Protein 2Y7J (pdb70)

CATH classification: 3.30.200.20 (+1 more: 1.10.510.10)

Solvent-accessible surface area: 49707 Å² total; per-residue (Å²): 172,62,71,6,74,10,0,0,50,76,0,24,82,84,3,32,9,79,74,67,88,23,191,39,145,34,22,35,42,31,64,0,26,32,105,93,82,46,118,54,42,7,0,44,10,18,42,11,7,13,88,78,53,43,104,123,79,32,83,112,50,43,79,35,18,103,126,17,4,115,8,3,114,78,1,39,64,29,84,24,1,7,25,18,77,32,31,20,49,8,49,1,3,10,3,0,0,20,31,24,16,132,85,28,60,0,84,86,16,10,91,138,110,107,37,4,59,31,72,49,0,65,49,2,0,68,11,0,0,67,0,0,20,60,0,17,82,60,31,0,0,0,26,16,2,35,0,53,5,0,38,0,33,93,114,38,78,3,51,0,7,80,1,51,76,9,20,96,11,83,92,75,103,104,32,84,106,17,4,2,37,28,15,29,5,0,0,4,8,7,62,2,14,42,45,118,137,51,107,7,2,3,53,47,5,2,4,0,5,0,0,0,0,0,8,11,0,1,16,32,59,55,12,1,166,67,89,69,34,3,42,15,3,46,49,0,22,74,13,108,51,134,63,47,94,116,54,7,77,106,48,41,88,51,0,56,56,0,0,41,123,0,8,61,39,70,39,170,62,6,26,66,4,103,89,0,38,150,16,87,2,13,95,147,104,40,77,18,79,15,3,0,54,96,0,18,77,85,2,28,0,50,22,44,87,26,160,44,109,57,22,25,41,6,67,0,29,26,100,94,77,46,109,54,32,7,0,44,20,21,39,38,56,68,99,110,125,43,42,94,119,75,22,78,37,27,81,136,18,15,106,5,2,133,76,1,42,65,30,84,25,1,6,26,18,72,32,40,27,68,7,93,15,9,13,4,7,0,22,31,21,16,133,93,30,61,0,84,85,28,10,93,136,110,108,37,4,60,30,171,50,0,64,54,3,0,30,12,0,0,64,0,0,20,62,0,10,76,65,42,0,0,0,25,9,2,23,0,52,5,0,37,0,34,81,118,42,80,3,53,0,6,73,1,50,57,11,26,84,10,59,106,75,112,97,28,90,101,27,4,2,28,22,12,28,5,0,3,11,6,1,83,4,32,18,43,151,120,40,102,8,2,3,53,43,4,1,4,0,6,0,0,0,0,0,8,10,0,1,12,33,51,45,12,1,167,36,106,50,36,7,47,18,4,45,52,0,32,136,16,50,54,137,62,34,69,105,69,4,106,124,31,40,88,49,0,52,58,0,0,34,126,0,8,62,58,68,40,168,63,6,27,57,0,82,89,0,43,152,13,77,3,12,138,236,206,79,73,8,81,13,0,0,25,57,0,18,70,86,4,36,8,73,71,52,90,26,167,42,140,36,20,25,40,9,65,0,28,43,108,95,82,46,120,55,39,7,0,42,11,22,43,12,8,12,92,81,54,50,117,71,87,34,83,113,54,45,79,31,21,108,124,18,4,107,2,2,119,81,2,41,63,30,83,27,1,7,26,19,75,46,30,19,46,10,63,1,2,10,5,0,0,22,31,23,16,133,94,28,59,0,86,86,27,12,93,135,111,107,37,5,59,31,168,48,0,39,49,2,0,78,11,0,0,68,0,0,16,62,0,16,84,66,48,0,0,0,24,18,1,35,0,51,8,0,37,0,33,83,115,37,77,3,59,0,8,67,1,45,78,7,20,82,9,125,100,79,110,98,31,87,100,18,3,9,39,41,15,32,5,0,2,4,8,0,28,0,2,10,44,106,118,41,105,7,2,3,53,44,5,2,3,0,5,0,0,0,0,0,8,12,0,1,16,32,59,57,16,1,170,67,89,77,68,6,45,14,5,52,45,0,17,74,14,119,51,73,63,63,95,118,54,6,71,149,47,41,89,51,0,51,55,0,0,43,120,0,8,60,55,68,41,123,60,8,22,65,3,104,92,0,36,138,14,67,1,14,133,104,102,60,72,12,69,9,0,0,55,73,0,19,78,83,2,31,0,48,18,43,86,26,186,43,161,67,22,26,41,8,62,0,27,29,102,94,80,46,116,50,36,8,0,41,25,34,43,101,168,61,63,120,71,31,60,79,115,95,55,79,34,25,84,136,18,6,117,9,2,135,95,2,41,66,30,85,25,1,5,24,18,67,31,30,23,30,2,69,21,10,19,5,1,0,24,29,21,14,132,90,29,61,0,83,85,48,8,95,150,47,107,35,4,58,32,168,47,0,56,56,2,0,84,10,0,0,67,0,0,20,64,0,13,81,68,37,0,0,0,24,18,2,35,0,51,8,0,37,0,36,81,115,35,76,2,55,0,6,65,1,48,82,11,27,102,11,99,101,75,99,98,30,81,103,32,8,9,38,33,11,29,5,0,0,3,6,0,48,2,31,6,31,135,124,38,102,7,2,2,53,44,5,2,4,0,6,0,0,0,0,0,8,9,0,1,11,34,50,41,15,0,177,76,93,74,41,6,23,24,13,42,62,0,34,70,17,64,55,135,72,34,82,109,73,17,70,134,55,45,92,51,0,24,57,0,0,44,123,0,7,62,45,70,35,168,60,7,22,56,1,84,98,0,41,152,13,95,6,3,88,110

Organism: Homo sapiens (NCBI:txid9606)

Secondary structure (DSSP, 8-state):
-B-HHHHHHHHHHHEEEEEEEEE-SSEEEEEEEETTT--EEEEEEEETTSS---HHHHHHHHHHHHHHHHHHHHHTT-TTB--EEEEEEBSSEEEEEE---TT-BHHHHHHHHSS--HHHHHHHHHHHHHHHHHHHHTTEE-S--SGGGEEE-TT--EEE---TT-EE--TT--B----S-GGG--HHHHHHTT-TTS--B-TTHHHHHHHHHHHHHHHSS-SS--SSHHHHHHHHHHT-----HHHHSSS-HHHHHHHHHHS-SSTTTSPPHHHHHHSGGG--/-B-HHHHHHHHHHHEEEEEEEEE-SSEEEEEEEETTT--EEEEEEEETT--HHHHHHHHHHHHHHHHHHHHHTT-TTB--EEEEEEBSSEEEEEE---TTEEHHHHHHHHSS--HHHHHHHHHHHHHHHHHHHHTTEE----SGGGEEE-TT--EEE---TT-EE--TT--B----S-GGG--HHHHHHHH-TTS--B-THHHHHHHHHHHHHHHHSS-SS--SSHHHHHHHHHHT-----HHHHTT--HHHHHHHHHHS-SSTTTS--HHHHHTSGGG--/-B-HHHHHHHHHHHEEEEEEEEE-SSEEEEEEEETTT--EEEEEEEETTSS---HHHHHHHHHHHHHHHHHHHHHTT-TTB--EEEEEEBSSEEEEEE---TTEEHHHHHHHHSS--HHHHHHHHHHHHHHHHHHHHTTEE-S--SGGGEEE-TT--EEE---TT-EE--TT--B----S-GGG--HHHHHHHH-TTS--B-THHHHHHHHHHHHHHHHSS-SS--SSHHHHHHHHHTT-----HHHHTTS-HHHHHHHHHHS-SSTTTS--HHHHHTSGGG--/-B-HHHHHHHHHHHEEEEEEEEE-SSEEEEEEEETTT--EEEEEEEE----HHHHHHHHHHHHHHHHHHHHHTT-TTB--EEEEEEBSSEEEEEEE--TTEEHHHHHHHHSS--HHHHHHHHHHHHHHHHHHHHTTEE----SGGGEEE-TT--EEE---TT-EE--TT--B----S-GGG--HHHHHHHH-TTS--B-TTHHHHHHHHHHHHHHHSS-SS--SSHHHHHHHHHHT-----HHHHTT--HHHHHHHHHHS-SSTTTS--HHHHHTSTTT--

GO terms:
  GO:0004674 protein serine/threonine kinase activity (F, TAS)
  GO:0004689 phosphorylase kinase activity (F, TAS)
  GO:0045819 positive regulation of glycogen catabolic process (P, TAS)
  GO:0005964 phosphorylase kinase complex (C, TAS)
  GO:0050321 tau-protein kinase activity (F, TAS)
  GO:0005977 glycogen metabolic process (P, TAS)
  GO:0006091 generation of precursor metabolites and energy (P, TAS)
  GO:0006468 protein phosphorylation (P, TAS)
  GO:0004689 phosphorylase kinase activity (F, EXP)
  GO:0005829 cytosol (C, TAS)
  GO:0005980 glycogen catabolic process (P, TAS)
  GO:0005515 protein binding (F, IPI)
  GO:0005829 cytosol (C, IDA)

Sequence (1130 aa):
ELPDWAAAKEFYQKYDPKDVIGRRGVSSVVRRCVHRATGHEFAVKIMEVTAERLSPEQLEEVREATRRETHILRQVAGHPHIITLIDSYESSSFMFLVFDLMRKGELFDYLTEKVALSEKETRSIMRSLLEAVSFLHANNIVHRDLKPENILLDDNMQIRLSDFGFSCHHLEPGEKLRELCGTPGYLAPEILKCSMDETHPGYGKEVDLWACGVILFTLLAGSPPFWHRRQILMLRMIMEGQYQFSSPEWDDRSSTVKDLISRLLQVDPEARLTAEQALQHPFFERELPDWAAAKEFYQKYDPKDVIGRGVSSVVRRCVHRATGHEFAVKIMEVTASPEQLEEVREATRRETHILRQVAGHPHIITLIDSYESSSFMFLVFDLMRKGELFDYLTEKVALSEKETRSIMRSLLEAVSFLHANNIVHRDLKPENILLDDNMQIRLSDDFGFSCHHLEPGEKLRELCGTPGYLAPEILKCSMDETHPGYGKEVDLWACGVILFTLLAGSPPFWHRRQILMLRMIMEGQYQFSSPEWDDRSSTVKDLISRLLQVDPEARLTAEQALQHPFFERELPDWAAAKEFYQKYDPKDVIGRGVSSVVRRCVHRATGHEFAVKIMEVTAERLSPEQLEEVREATRRETHILRQVAGHPHIITLIDSYESSSFMFLVFDLMRKGELFDYLTEKVALSEKETRSIMRSLLEAVSFLHANNIVHRDLKPENILLDDNMQIRLSDFGFSCHLEPGEKLRELCGTPGYLAPEILKCSMDETHPGYGKEVDLWACGVILFTLLAGSPPFWHRRQILMLRMIMEGQYQFSSPEWDDRSSTVKDLISRLLQVDPEARLTAEQALQHPFFERELPDWAAAKEFYQKYDPKDVIGRGVSSVVRRCVHRATGHEFAVKIMEVRLSPEQLEEVREATRRETHILRQVAGHPHIITLIDSYESSSFMFLVFDLMRKGELFDYLTEKVALSEKETRSIMRSLLEAVSFLHANNIVHRDLKPENILLDDNMQIRLSDFGFSCHLEPGEKLRELCGTPGYLAPEILKCSMDETHPGYGKEVDLWACGVILFTLLAGSPPFWHRRQILMLRMIMEGQYQFSSPEWDDRSSTVKDLISRLLQVDPEARLTAEQALQHPFFER

InterPro domains:
  IPR000719 Protein kinase domain [PF00069] (24-291)
  IPR000719 Protein kinase domain [PS50011] (24-291)
  IPR000719 Protein kinase domain [SM00220] (24-291)
  IPR002291 Phosphorylase kinase, gamma catalytic subunit [PR01049] (120-141)
  IPR002291 Phosphorylase kinase, gamma catalytic subunit [PR01049] (283-294)
  IPR002291 Phosphorylase kinase, gamma catalytic subunit [PR01049] (300-315)
  IPR002291 Phosphorylase kinase, gamma catalytic subunit [PR01049] (316-334)
  IPR002291 Phosphorylase kinase, gamma catalytic subunit [PR01049] (335-349)
  IPR002291 Phosphorylase kinase, gamma catalytic subunit [PR01049] (350-365)
  IPR002291 Phosphorylase kinase, gamma catalytic subunit [PR01049] (366-379)
  IPR008271 Serine/threonine-protein kinase, active site [PS00108] (149-161)
  IPR011009 Protein kinase-like domain superfamily [SSF56112] (17-317)
  IPR017441 Protein kinase, ATP binding site [PS00107] (30-53)

Structure (mmCIF, N/CA/C/O backbone):
data_2Y7J
#
_entry.id   2Y7J
#
_cell.length_a   87.790
_cell.length_b   91.420
_cell.length_c   164.480
_cell.angle_alpha   90.00
_cell.angle_beta   90.00
_cell.angle_gamma   90.00
#
_symmetry.space_group_name_H-M   'P 21 21 21'
#
loop_
_entity.id
_entity.type
_entity.pdbx_description
1 polymer 'PHOSPHORYLASE B KINASE GAMMA CATALYTIC CHAIN, TESTIS/LIVER ISOFORM'
2 non-polymer 'N-[2-(diethylamino)ethyl]-5-[(Z)-(5-fluoro-2-oxo-1,2-dihydro-3H-indol-3-ylidene)methyl]-2,4-dimethyl-1H-pyrrole-3-carbo xamide'
3 water water
#
loop_
_atom_site.group_PDB
_atom_site.id
_atom_site.type_symbol
_atom_site.label_atom_id
_atom_site.label_alt_id
_atom_site.label_comp_id
_atom_site.label_asym_id
_atom_site.label_entity_id
_atom_site.label_seq_id
_atom_site.pdbx_PDB_ins_code
_atom_site.Cartn_x
_atom_site.Cartn_y
_atom_site.Cartn_z
_atom_site.occupancy
_atom_site.B_iso_or_equiv
_atom_site.auth_seq_id
_atom_site.auth_comp_id
_atom_site.auth_asym_id
_atom_site.auth_atom_id
_atom_site.pdbx_PDB_model_num
ATOM 1 N N . GLU A 1 82 ? -38.385 2.463 56.174 1.00 47.67 10 GLU A N 1
ATOM 2 C CA . GLU A 1 82 ? -37.036 2.480 55.573 1.00 45.82 10 GLU A CA 1
ATOM 3 C C . GLU A 1 82 ? -36.307 3.829 55.827 1.00 48.71 10 GLU A C 1
ATOM 4 O O . GLU A 1 82 ? -36.954 4.836 56.121 1.00 50.20 10 GLU A O 1
ATOM 10 N N . LEU A 1 83 ? -34.970 3.841 55.670 1.00 42.35 11 LEU A N 1
ATOM 11 C CA . LEU A 1 83 ? -34.136 4.981 56.030 1.00 40.43 11 LEU A CA 1
ATOM 12 C C . LEU A 1 83 ? -34.216 6.203 55.088 1.00 45.02 11 LEU A C 1
ATOM 13 O O . LEU A 1 83 ? -34.257 6.030 53.864 1.00 45.53 11 LEU A O 1
ATOM 18 N N . PRO A 1 84 ? -34.078 7.450 55.638 1.00 39.45 12 PRO A N 1
ATOM 19 C CA . PRO A 1 84 ? -33.911 8.621 54.763 1.00 37.57 12 PRO A CA 1
ATOM 20 C C . PRO A 1 84 ? -32.561 8.489 54.066 1.00 41.81 12 PRO A C 1
ATOM 21 O O . PRO A 1 84 ? -31.678 7.853 54.632 1.00 41.98 12 PRO A O 1
ATOM 25 N N . ASP A 1 85 ? -32.383 9.067 52.854 1.00 38.27 13 ASP A N 1
ATOM 26 C CA . ASP A 1 85 ? -31.134 8.974 52.086 1.00 35.19 13 ASP A CA 1
ATOM 27 C C . ASP A 1 85 ? -29.924 9.372 52.891 1.00 35.94 13 ASP A C 1
ATOM 28 O O . ASP A 1 85 ? -28.902 8.717 52.768 1.00 34.77 13 ASP A O 1
ATOM 33 N N . TRP A 1 86 ? -30.010 10.446 53.680 1.00 33.94 14 TRP A N 1
ATOM 34 C CA . TRP A 1 86 ? -28.859 10.910 54.458 1.00 34.18 14 TRP A CA 1
ATOM 35 C C . TRP A 1 86 ? -28.398 9.848 55.466 1.00 37.53 14 TRP A C 1
ATOM 36 O O . TRP A 1 86 ? -27.200 9.750 55.690 1.00 35.81 14 TRP A O 1
ATOM 47 N N . ALA A 1 87 ? -29.339 9.052 56.050 1.00 36.57 15 ALA A N 1
ATOM 48 C CA . ALA A 1 87 ? -29.047 8.021 57.061 1.00 36.13 15 ALA A CA 1
ATOM 49 C C . ALA A 1 87 ? -28.344 6.821 56.438 1.00 42.50 15 ALA A C 1
ATOM 50 O O . ALA A 1 87 ? -27.347 6.381 57.000 1.00 44.55 15 ALA A O 1
ATOM 52 N N . ALA A 1 88 ? -28.828 6.304 55.282 1.00 36.64 16 ALA A N 1
ATOM 53 C CA . ALA A 1 88 ? -28.192 5.183 54.576 1.00 35.05 16 ALA A CA 1
ATOM 54 C C . ALA A 1 88 ? -26.748 5.542 54.151 1.00 38.90 16 ALA A C 1
ATOM 55 O O . ALA A 1 88 ? -25.818 4.754 54.364 1.00 39.21 16 ALA A O 1
ATOM 57 N N . ALA A 1 89 ? -26.562 6.750 53.606 1.00 35.03 17 ALA A N 1
ATOM 58 C CA . ALA A 1 89 ? -25.260 7.279 53.196 1.00 34.77 17 ALA A CA 1
ATOM 59 C C . ALA A 1 89 ? -24.344 7.453 54.417 1.00 40.87 17 ALA A C 1
ATOM 60 O O . ALA A 1 89 ? -23.202 6.961 54.373 1.00 41.26 17 ALA A O 1
ATOM 62 N N . LYS A 1 90 ? -24.856 8.102 55.523 1.00 35.52 18 LYS A N 1
ATOM 63 C CA . LYS A 1 90 ? -24.090 8.311 56.753 1.00 34.88 18 LYS A CA 1
ATOM 64 C C . LYS A 1 90 ? -23.595 6.979 57.335 1.00 35.47 18 LYS A C 1
ATOM 65 O O . LYS A 1 90 ? -22.399 6.849 57.595 1.00 35.28 18 LYS A O 1
ATOM 71 N N . GLU A 1 91 ? -24.516 6.002 57.520 1.00 31.22 19 GLU A N 1
ATOM 72 C CA . GLU A 1 91 ? -24.259 4.690 58.105 1.00 30.20 19 GLU A CA 1
ATOM 73 C C . GLU A 1 91 ? -23.272 3.910 57.280 1.00 35.31 19 GLU A C 1
ATOM 74 O O . GLU A 1 91 ? -22.367 3.307 57.846 1.00 35.12 19 GLU A O 1
ATOM 80 N N . PHE A 1 92 ? -23.410 3.933 55.945 1.00 32.04 20 PHE A N 1
ATOM 81 C CA . PHE A 1 92 ? -22.445 3.232 55.101 1.00 30.68 20 PHE A CA 1
ATOM 82 C C . PHE A 1 92 ? -21.034 3.870 55.164 1.00 33.38 20 PHE A C 1
ATOM 83 O O . PHE A 1 92 ? -20.081 3.165 55.454 1.00 31.53 20 PHE A O 1
ATOM 91 N N . TYR A 1 93 ? -20.910 5.181 54.893 1.00 32.68 21 TYR A N 1
ATOM 92 C CA . TYR A 1 93 ? -19.622 5.876 54.841 1.00 33.67 21 TYR A CA 1
ATOM 93 C C . TYR A 1 93 ? -18.947 5.998 56.205 1.00 36.17 21 TYR A C 1
ATOM 94 O O . TYR A 1 93 ? -17.730 6.119 56.256 1.00 36.37 21 TYR A O 1
ATOM 103 N N . GLN A 1 94 ? -19.699 5.884 57.296 1.00 31.86 22 GLN A N 1
ATOM 104 C CA . GLN A 1 94 ? -19.124 5.929 58.623 1.00 30.41 22 GLN A CA 1
ATOM 105 C C . GLN A 1 94 ? -18.421 4.603 58.929 1.00 34.35 22 GLN A C 1
ATOM 106 O O . GLN A 1 94 ? -17.364 4.610 59.562 1.00 35.23 22 GLN A O 1
ATOM 112 N N . LYS A 1 95 ? -19.024 3.466 58.505 1.00 29.20 23 LYS A N 1
ATOM 113 C CA . LYS A 1 95 ? -18.507 2.131 58.790 1.00 28.98 23 LYS A CA 1
ATOM 114 C C . LYS A 1 95 ? -17.490 1.664 57.751 1.00 31.03 23 LYS A C 1
ATOM 115 O O . LYS A 1 95 ? -16.521 0.964 58.127 1.00 30.79 23 LYS A O 1
ATOM 121 N N . TYR A 1 96 ? -17.717 2.043 56.481 1.00 24.13 24 TYR A N 1
ATOM 122 C CA . TYR A 1 96 ? -16.912 1.590 55.362 1.00 24.89 24 TYR A CA 1
ATOM 123 C C . TYR A 1 96 ? -16.241 2.684 54.561 1.00 32.57 24 TYR A C 1
ATOM 124 O O . TYR A 1 96 ? -16.799 3.764 54.338 1.00 32.23 24 TYR A O 1
ATOM 133 N N . ASP A 1 97 ? -15.031 2.356 54.096 1.00 31.06 25 ASP A N 1
ATOM 134 C CA . ASP A 1 97 ? -14.219 3.216 53.254 1.00 31.58 25 ASP A CA 1
ATOM 135 C C . ASP A 1 97 ? -14.205 2.633 51.817 1.00 36.15 25 ASP A C 1
ATOM 136 O O . ASP A 1 97 ? -13.574 1.598 51.584 1.00 35.00 25 ASP A O 1
ATOM 141 N N . PRO A 1 98 ? -14.985 3.195 50.869 1.00 34.82 26 PRO A N 1
ATOM 142 C CA . PRO A 1 98 ? -14.960 2.645 49.489 1.00 34.48 26 PRO A CA 1
ATOM 143 C C . PRO A 1 98 ? -13.602 2.934 48.772 1.00 38.55 26 PRO A C 1
ATOM 144 O O . PRO A 1 98 ? -13.000 4.004 48.931 1.00 38.50 26 PRO A O 1
ATOM 148 N N . LYS A 1 99 ? -13.111 1.944 48.027 1.00 33.97 27 LYS A N 1
ATOM 149 C CA . LYS A 1 99 ? -11.823 1.979 47.331 1.00 34.60 27 LYS A CA 1
ATOM 150 C C . LYS A 1 99 ? -12.007 1.870 45.830 1.00 39.12 27 LYS A C 1
ATOM 151 O O . LYS A 1 99 ? -12.931 2.477 45.277 1.00 40.59 27 LYS A O 1
ATOM 157 N N . ASP A 1 100 ? -11.132 1.120 45.163 1.00 34.30 28 ASP A N 1
ATOM 158 C CA . ASP A 1 100 ? -11.142 0.964 43.716 1.00 34.14 28 ASP A CA 1
ATOM 159 C C . ASP A 1 100 ? -12.375 0.250 43.194 1.00 36.04 28 ASP A C 1
ATOM 160 O O . ASP A 1 100 ? -12.880 -0.703 43.811 1.00 35.38 28 ASP A O 1
ATOM 165 N N . VAL A 1 101 ? -12.823 0.705 42.011 1.00 32.76 29 VAL A N 1
ATOM 166 C CA . VAL A 1 101 ? -13.926 0.154 41.217 1.00 30.92 29 VAL A CA 1
ATOM 167 C C . VAL A 1 101 ? -13.463 -1.194 40.640 1.00 37.58 29 VAL A C 1
ATOM 168 O O . VAL A 1 101 ? -12.449 -1.230 39.939 1.00 41.68 29 VAL A O 1
ATOM 172 N N . ILE A 1 102 ? -14.181 -2.290 40.942 1.00 32.52 30 ILE A N 1
ATOM 173 C CA . ILE A 1 102 ? -13.849 -3.635 40.450 1.00 32.62 30 ILE A CA 1
ATOM 174 C C . ILE A 1 102 ? -14.915 -4.127 39.451 1.00 37.98 30 ILE A C 1
ATOM 175 O O . ILE A 1 102 ? -14.723 -5.162 38.827 1.00 38.56 30 ILE A O 1
ATOM 180 N N . GLY A 1 103 ? -16.001 -3.359 39.289 1.00 35.23 31 GLY A N 1
ATOM 181 C CA . GLY A 1 103 ? -17.097 -3.636 38.364 1.00 34.65 31 GLY A CA 1
ATOM 182 C C . GLY A 1 103 ? -18.067 -2.479 38.192 1.00 44.05 31 GLY A C 1
ATOM 183 O O . GLY A 1 103 ? -18.258 -1.687 39.108 1.00 42.27 31 GLY A O 1
ATOM 184 N N A ARG A 1 104 ? -18.651 -2.364 36.989 0.50 45.48 32 ARG A N 1
ATOM 185 N N B ARG A 1 104 ? -18.661 -2.351 37.001 0.50 45.64 32 ARG A N 1
ATOM 186 C CA A ARG A 1 104 ? -19.614 -1.326 36.574 0.50 47.27 32 ARG A CA 1
ATOM 187 C CA B ARG A 1 104 ? -19.657 -1.310 36.693 0.50 47.46 32 ARG A CA 1
ATOM 188 C C A ARG A 1 104 ? -20.909 -1.967 36.053 0.50 53.43 32 ARG A C 1
ATOM 189 C C B ARG A 1 104 ? -20.898 -1.938 36.054 0.50 53.63 32 ARG A C 1
ATOM 190 O O A ARG A 1 104 ? -20.867 -3.060 35.485 0.50 52.20 32 ARG A O 1
ATOM 191 O O B ARG A 1 104 ? -20.813 -2.996 35.427 0.50 52.57 32 ARG A O 1
ATOM 206 N N . GLY A 1 105 ? -22.034 -1.284 36.255 1.00 53.21 33 GLY A N 1
ATOM 207 C CA . GLY A 1 105 ? -23.347 -1.696 35.745 1.00 55.13 33 GLY A CA 1
ATOM 208 C C . GLY A 1 105 ? -24.074 -0.468 35.236 1.00 61.63 33 GLY A C 1
ATOM 209 O O . GLY A 1 105 ? -23.526 0.639 35.317 1.00 62.20 33 GLY A O 1
ATOM 210 N N . VAL A 1 106 ? -25.303 -0.634 34.733 1.00 59.99 34 VAL A N 1
ATOM 211 C CA . VAL A 1 106 ? -26.095 0.488 34.209 1.00 61.37 34 VAL A CA 1
ATOM 212 C C . VAL A 1 106 ? -26.326 1.530 35.325 1.00 66.21 34 VAL A C 1
ATOM 213 O O . VAL A 1 106 ? -25.876 2.670 35.196 1.00 67.01 34 VAL A O 1
ATOM 217 N N . SER A 1 107 ? -26.991 1.119 36.418 1.00 62.24 35 SER A N 1
ATOM 218 C CA . SER A 1 107 ? -27.321 1.985 37.553 1.00 62.09 35 SER A CA 1
ATOM 219 C C . SER A 1 107 ? -26.578 1.533 38.834 1.00 62.34 35 SER A C 1
ATOM 220 O O . SER A 1 107 ? -27.070 1.731 39.954 1.00 62.43 35 SER A O 1
ATOM 223 N N . SER A 1 108 ? -25.376 0.945 38.662 1.00 54.61 36 SER A N 1
ATOM 224 C CA . SER A 1 108 ? -24.582 0.480 39.793 1.00 50.97 36 SER A CA 1
ATOM 225 C C . SER A 1 108 ? -23.085 0.439 39.497 1.00 52.63 36 SER A C 1
ATOM 226 O O . SER A 1 108 ? -22.640 0.431 38.339 1.00 52.35 36 SER A O 1
ATOM 229 N N . VAL A 1 109 ? -22.315 0.395 40.581 1.00 46.11 37 VAL A N 1
ATOM 230 C CA . VAL A 1 109 ? -20.871 0.259 40.577 1.00 43.84 37 VAL A CA 1
ATOM 231 C C . VAL A 1 109 ? -20.504 -0.708 41.710 1.00 42.37 37 VAL A C 1
ATOM 232 O O . VAL A 1 109 ? -21.163 -0.717 42.765 1.00 42.14 37 VAL A O 1
ATOM 236 N N . VAL A 1 110 ? -19.496 -1.562 41.464 1.00 35.17 38 VAL A N 1
ATOM 237 C CA . VAL A 1 110 ? -18.986 -2.481 42.485 1.00 32.58 38 VAL A CA 1
ATOM 238 C C . VAL A 1 110 ? -17.597 -2.015 42.837 1.00 36.49 38 VAL A C 1
ATOM 239 O O . VAL A 1 110 ? -16.761 -1.835 41.955 1.00 36.80 38 VAL A O 1
ATOM 243 N N . ARG A 1 111 ? -17.379 -1.742 44.124 1.00 33.85 39 ARG A N 1
ATOM 244 C CA . ARG A 1 111 ? -16.094 -1.254 44.615 1.00 33.17 39 ARG A CA 1
ATOM 245 C C . ARG A 1 111 ? -15.599 -2.095 45.762 1.00 35.95 39 ARG A C 1
ATOM 246 O O . ARG A 1 111 ? -16.396 -2.628 46.548 1.00 34.50 39 ARG A O 1
ATOM 254 N N . ARG A 1 112 ? -14.271 -2.194 45.879 1.00 32.41 40 ARG A N 1
ATOM 255 C CA . ARG A 1 112 ? -13.658 -2.806 47.049 1.00 30.47 40 ARG A CA 1
ATOM 256 C C . ARG A 1 112 ? -13.867 -1.793 48.158 1.00 35.61 40 ARG A C 1
ATOM 257 O O . ARG A 1 112 ? -13.887 -0.597 47.873 1.00 36.33 40 ARG A O 1
ATOM 265 N N . CYS A 1 113 ? -14.135 -2.242 49.379 1.00 33.75 41 CYS A N 1
ATOM 266 C CA . CYS A 1 113 ? -14.298 -1.320 50.506 1.00 33.55 41 CYS A CA 1
ATOM 267 C C . CYS A 1 113 ? -13.694 -1.908 51.733 1.00 31.91 41 CYS A C 1
ATOM 268 O O . CYS A 1 113 ? -13.529 -3.111 51.816 1.00 30.49 41 CYS A O 1
ATOM 271 N N . VAL A 1 114 ? -13.245 -1.037 52.631 1.00 28.58 42 VAL A N 1
ATOM 272 C CA . VAL A 1 114 ? -12.555 -1.430 53.846 1.00 29.02 42 VAL A CA 1
ATOM 273 C C . VAL A 1 114 ? -13.398 -1.031 55.061 1.00 35.45 42 VAL A C 1
ATOM 274 O O . VAL A 1 114 ? -13.847 0.121 55.142 1.00 37.36 42 VAL A O 1
ATOM 278 N N . HIS A 1 115 ? -13.601 -1.984 55.989 1.00 28.79 43 HIS A N 1
ATOM 279 C CA . HIS A 1 115 ? -14.282 -1.752 57.247 1.00 28.42 43 HIS A CA 1
ATOM 280 C C . HIS A 1 115 ? -13.287 -0.962 58.090 1.00 34.10 43 HIS A C 1
ATOM 281 O O . HIS A 1 115 ? -12.252 -1.510 58.494 1.00 35.59 43 HIS A O 1
ATOM 288 N N . ARG A 1 116 ? -13.558 0.352 58.266 1.00 28.18 44 ARG A N 1
ATOM 289 C CA . ARG A 1 116 ? -12.694 1.336 58.912 1.00 28.09 44 ARG A CA 1
ATOM 290 C C . ARG A 1 116 ? -12.062 0.883 60.222 1.00 37.21 44 ARG A C 1
ATOM 291 O O . ARG A 1 116 ? -10.857 1.063 60.388 1.00 40.99 44 ARG A O 1
ATOM 299 N N . ALA A 1 117 ? -12.856 0.311 61.152 1.00 32.48 45 ALA A N 1
ATOM 300 C CA . ALA A 1 117 ? -12.389 -0.094 62.481 1.00 31.33 45 ALA A CA 1
ATOM 301 C C . ALA A 1 117 ? -11.449 -1.280 62.478 1.00 31.83 45 ALA A C 1
ATOM 302 O O . ALA A 1 117 ? -10.658 -1.381 63.400 1.00 32.46 45 ALA A O 1
ATOM 304 N N . THR A 1 118 ? -11.564 -2.207 61.506 1.00 26.94 46 THR A N 1
ATOM 305 C CA . THR A 1 118 ? -10.757 -3.435 61.485 1.00 27.27 46 THR A CA 1
ATOM 306 C C . THR A 1 118 ? -9.743 -3.500 60.374 1.00 31.52 46 THR A C 1
ATOM 307 O O . THR A 1 118 ? -8.785 -4.252 60.503 1.00 34.37 46 THR A O 1
ATOM 311 N N . GLY A 1 119 ? -9.993 -2.793 59.275 1.00 25.32 47 GLY A N 1
ATOM 312 C CA . GLY A 1 119 ? -9.131 -2.811 58.107 1.00 23.10 47 GLY A CA 1
ATOM 313 C C . GLY A 1 119 ? -9.416 -3.978 57.184 1.00 29.33 47 GLY A C 1
ATOM 314 O O . GLY A 1 119 ? -8.680 -4.204 56.218 1.00 28.78 47 GLY A O 1
ATOM 315 N N . HIS A 1 120 ? -10.509 -4.734 57.475 1.00 27.66 48 HIS A N 1
ATOM 316 C CA . HIS A 1 120 ? -10.956 -5.895 56.721 1.00 25.67 48 HIS A CA 1
ATOM 317 C C . HIS A 1 120 ? -11.678 -5.465 55.480 1.00 27.88 48 HIS A C 1
ATOM 318 O O . HIS A 1 120 ? -12.332 -4.434 55.466 1.00 27.06 48 HIS A O 1
ATOM 325 N N . GLU A 1 121 ? -11.509 -6.235 54.408 1.00 25.00 49 GLU A N 1
ATOM 326 C CA . GLU A 1 121 ? -11.991 -5.888 53.081 1.00 25.13 49 GLU A CA 1
ATOM 327 C C . GLU A 1 121 ? -13.233 -6.639 52.627 1.00 31.04 49 GLU A C 1
ATOM 328 O O . GLU A 1 121 ? -13.439 -7.840 52.906 1.00 29.99 49 GLU A O 1
ATOM 334 N N . PHE A 1 122 ? -14.049 -5.905 51.881 1.00 25.52 50 PHE A N 1
ATOM 335 C CA . PHE A 1 122 ? -15.292 -6.378 51.323 1.00 23.65 50 PHE A CA 1
ATOM 336 C C . PHE A 1 122 ? -15.475 -5.775 49.927 1.00 27.85 50 PHE A C 1
ATOM 337 O O . PHE A 1 122 ? -14.594 -5.099 49.405 1.00 27.80 50 PHE A O 1
ATOM 345 N N . ALA A 1 123 ? -16.619 -6.032 49.339 1.00 24.54 51 ALA A N 1
ATOM 346 C CA . ALA A 1 123 ? -17.048 -5.476 48.059 1.00 24.21 51 ALA A CA 1
ATOM 347 C C . ALA A 1 123 ? -18.387 -4.839 48.307 1.00 25.78 51 ALA A C 1
ATOM 348 O O . ALA A 1 123 ? -19.187 -5.407 49.042 1.00 23.41 51 ALA A O 1
ATOM 350 N N . VAL A 1 124 ? -18.605 -3.636 47.791 1.00 24.27 52 VAL A N 1
ATOM 351 C CA . VAL A 1 124 ? -19.896 -2.949 47.942 1.00 23.35 52 VAL A CA 1
ATOM 352 C C . VAL A 1 124 ? -20.462 -2.669 46.555 1.00 28.57 52 VAL A C 1
ATOM 353 O O . VAL A 1 124 ? -19.749 -2.167 45.664 1.00 25.48 52 VAL A O 1
ATOM 357 N N . LYS A 1 125 ? -21.740 -3.031 46.376 1.00 26.90 53 LYS A N 1
ATOM 358 C CA . LYS A 1 125 ? -22.513 -2.706 45.195 1.00 27.08 53 LYS A CA 1
ATOM 359 C C . LYS A 1 125 ? -23.392 -1.534 45.590 1.00 33.26 53 LYS A C 1
ATOM 360 O O . LYS A 1 125 ? -24.168 -1.638 46.543 1.00 30.93 53 LYS A O 1
ATOM 366 N N . ILE A 1 126 ? -23.199 -0.390 44.917 1.00 34.24 54 ILE A N 1
ATOM 367 C CA . ILE A 1 126 ? -23.981 0.818 45.168 1.00 35.95 54 ILE A CA 1
ATOM 368 C C . ILE A 1 126 ? -24.951 0.938 44.012 1.00 45.09 54 ILE A C 1
ATOM 369 O O . ILE A 1 126 ? -24.526 1.202 42.878 1.00 47.75 54 ILE A O 1
ATOM 374 N N . MET A 1 127 ? -26.238 0.660 44.293 1.00 42.02 55 MET A N 1
ATOM 375 C CA . MET A 1 127 ? -27.318 0.741 43.330 1.00 43.41 55 MET A CA 1
ATOM 376 C C . MET A 1 127 ? -27.976 2.088 43.400 1.00 49.70 55 MET A C 1
ATOM 377 O O . MET A 1 127 ? -28.460 2.522 44.454 1.00 48.68 55 MET A O 1
ATOM 382 N N . GLU A 1 128 ? -27.936 2.752 42.259 1.00 47.95 56 GLU A N 1
ATOM 383 C CA . GLU A 1 128 ? -28.463 4.083 42.062 1.00 48.91 56 GLU A CA 1
ATOM 384 C C . GLU A 1 128 ? -29.828 3.967 41.390 1.00 51.99 56 GLU A C 1
ATOM 385 O O . GLU A 1 128 ? -29.943 4.083 40.169 1.00 53.89 56 GLU A O 1
ATOM 391 N N . VAL A 1 129 ? -30.849 3.682 42.206 1.00 45.73 57 VAL A N 1
ATOM 392 C CA . VAL A 1 129 ? -32.261 3.486 41.841 1.00 45.54 57 VAL A CA 1
ATOM 393 C C . VAL A 1 129 ? -32.809 4.639 40.959 1.00 50.89 57 VAL A C 1
ATOM 394 O O . VAL A 1 129 ? -33.608 4.376 40.048 1.00 52.44 57 VAL A O 1
ATOM 398 N N . THR A 1 130 ? -32.376 5.896 41.216 1.00 45.69 58 THR A N 1
ATOM 399 C CA . THR A 1 130 ? -32.903 7.051 40.490 1.00 45.93 58 THR A CA 1
ATOM 400 C C . THR A 1 130 ? -31.915 7.609 39.432 1.00 48.05 58 THR A C 1
ATOM 401 O O . THR A 1 130 ? -32.182 8.672 38.876 1.00 47.35 58 THR A O 1
ATOM 405 N N . ALA A 1 131 ? -30.816 6.871 39.119 1.00 43.25 59 ALA A N 1
ATOM 406 C CA . ALA A 1 131 ? -29.775 7.300 38.168 1.00 42.23 59 ALA A CA 1
ATOM 407 C C . ALA A 1 131 ? -30.266 7.443 36.708 1.00 44.28 59 ALA A C 1
ATOM 408 O O . ALA A 1 131 ? -29.736 8.256 35.948 1.00 39.92 59 ALA A O 1
ATOM 410 N N . GLU A 1 132 ? -31.287 6.672 36.336 1.00 45.12 60 GLU A N 1
ATOM 411 C CA . GLU A 1 132 ? -31.907 6.707 35.002 1.00 46.92 60 GLU A CA 1
ATOM 412 C C . GLU A 1 132 ? -33.211 7.506 35.056 1.00 50.98 60 GLU A C 1
ATOM 413 O O . GLU A 1 132 ? -33.919 7.432 36.062 1.00 51.23 60 GLU A O 1
ATOM 419 N N . ARG A 1 133 ? -33.537 8.266 34.001 1.00 49.17 61 ARG A N 1
ATOM 420 C CA . ARG A 1 133 ? -34.818 8.993 33.981 1.00 51.26 61 ARG A CA 1
ATOM 421 C C . ARG A 1 133 ? -35.899 7.990 33.589 1.00 58.58 61 ARG A C 1
ATOM 422 O O . ARG A 1 133 ? -35.805 7.384 32.513 1.00 59.73 61 ARG A O 1
ATOM 424 N N . LEU A 1 134 ? -36.843 7.709 34.505 1.00 55.82 62 LEU A N 1
ATOM 425 C CA . LEU A 1 134 ? -37.925 6.737 34.267 1.00 57.05 62 LEU A CA 1
ATOM 426 C C . LEU A 1 134 ? -39.274 7.242 34.795 1.00 66.02 62 LEU A C 1
ATOM 427 O O . LEU A 1 134 ? -39.300 8.044 35.732 1.00 66.59 62 LEU A O 1
ATOM 432 N N . SER A 1 135 ? -40.395 6.701 34.250 1.00 65.40 63 SER A N 1
ATOM 433 C CA . SER A 1 135 ? -41.774 7.000 34.681 1.00 67.40 63 SER A CA 1
ATOM 434 C C . SER A 1 135 ? -41.979 6.567 36.152 1.00 71.97 63 SER A C 1
ATOM 435 O O . SER A 1 135 ? -41.218 5.706 36.616 1.00 70.13 63 SER A O 1
ATOM 437 N N . PRO A 1 136 ? -42.957 7.135 36.913 1.00 70.21 64 PRO A N 1
ATOM 438 C CA . PRO A 1 136 ? -43.134 6.716 38.321 1.00 69.12 64 PRO A CA 1
ATOM 439 C C . PRO A 1 136 ? -43.447 5.225 38.477 1.00 71.20 64 PRO A C 1
ATOM 440 O O . PRO A 1 136 ? -43.058 4.627 39.486 1.00 68.53 64 PRO A O 1
ATOM 444 N N . GLU A 1 137 ? -44.115 4.626 37.461 1.00 68.90 65 GLU A N 1
ATOM 445 C CA . GLU A 1 137 ? -44.473 3.204 37.405 1.00 68.71 65 GLU A CA 1
ATOM 446 C C . GLU A 1 137 ? -43.218 2.348 37.217 1.00 68.95 65 GLU A C 1
ATOM 447 O O . GLU A 1 137 ? -43.033 1.390 37.978 1.00 67.25 65 GLU A O 1
ATOM 453 N N . GLN A 1 138 ? -42.350 2.711 36.228 1.00 63.42 66 GLN A N 1
ATOM 454 C CA . GLN A 1 138 ? -41.085 2.015 35.941 1.00 60.70 66 GLN A CA 1
ATOM 455 C C . GLN A 1 138 ? -40.125 2.071 37.133 1.00 62.85 66 GLN A C 1
ATOM 456 O O . GLN A 1 138 ? -39.414 1.102 37.399 1.00 60.82 66 GLN A O 1
ATOM 462 N N . LEU A 1 139 ? -40.090 3.218 37.832 1.00 59.83 67 LEU A N 1
ATOM 463 C CA . LEU A 1 139 ? -39.241 3.450 38.994 1.00 57.83 67 LEU A CA 1
ATOM 464 C C . LEU A 1 139 ? -39.672 2.560 40.170 1.00 60.46 67 LEU A C 1
ATOM 465 O O . LEU A 1 139 ? -38.801 2.096 40.903 1.00 57.80 67 LEU A O 1
ATOM 470 N N . GLU A 1 140 ? -41.003 2.293 40.327 1.00 58.85 68 GLU A N 1
ATOM 471 C CA . GLU A 1 140 ? -41.517 1.391 41.368 1.00 57.52 68 GLU A CA 1
ATOM 472 C C . GLU A 1 140 ? -41.246 -0.073 40.960 1.00 57.51 68 GLU A C 1
ATOM 473 O O . GLU A 1 140 ? -41.102 -0.928 41.837 1.00 56.49 68 GLU A O 1
ATOM 479 N N . GLU A 1 141 ? -41.118 -0.344 39.639 1.00 52.30 69 GLU A N 1
ATOM 480 C CA . GLU A 1 141 ? -40.742 -1.661 39.117 1.00 50.78 69 GLU A CA 1
ATOM 481 C C . GLU A 1 141 ? -39.301 -1.979 39.562 1.00 50.50 69 GLU A C 1
ATOM 482 O O . GLU A 1 141 ? -39.044 -3.083 40.037 1.00 49.56 69 GLU A O 1
ATOM 488 N N . VAL A 1 142 ? -38.390 -0.972 39.450 1.00 43.23 70 VAL A N 1
ATOM 489 C CA . VAL A 1 142 ? -36.983 -1.029 39.817 1.00 40.08 70 VAL A CA 1
ATOM 490 C C . VAL A 1 142 ? -36.871 -1.253 41.323 1.00 44.03 70 VAL A C 1
ATOM 491 O O . VAL A 1 142 ? -36.065 -2.080 41.767 1.00 42.93 70 VAL A O 1
ATOM 495 N N . ARG A 1 143 ? -37.683 -0.536 42.102 1.00 41.87 71 ARG A N 1
ATOM 496 C CA . ARG A 1 143 ? -37.672 -0.643 43.569 1.00 41.49 71 ARG A CA 1
ATOM 497 C C . ARG A 1 143 ? -38.144 -2.018 44.037 1.00 45.22 71 ARG A C 1
ATOM 498 O O . ARG A 1 143 ? -37.492 -2.619 44.892 1.00 43.43 71 ARG A O 1
ATOM 506 N N . GLU A 1 144 ? -39.238 -2.533 43.432 1.00 43.29 72 GLU A N 1
ATOM 507 C CA . GLU A 1 144 ? -39.798 -3.842 43.753 1.00 43.85 72 GLU A CA 1
ATOM 508 C C . GLU A 1 144 ? -38.829 -4.945 43.353 1.00 46.00 72 GLU A C 1
ATOM 509 O O . GLU A 1 144 ? -38.644 -5.893 44.114 1.00 45.43 72 GLU A O 1
ATOM 515 N N . ALA A 1 145 ? -38.192 -4.787 42.175 1.00 41.86 73 ALA A N 1
ATOM 516 C CA . ALA A 1 145 ? -37.180 -5.687 41.620 1.00 40.25 73 ALA A CA 1
ATOM 517 C C . ALA A 1 145 ? -35.982 -5.853 42.567 1.00 44.41 73 ALA A C 1
ATOM 518 O O . ALA A 1 145 ? -35.524 -6.982 42.760 1.00 45.48 73 ALA A O 1
ATOM 520 N N . THR A 1 146 ? -35.474 -4.741 43.136 1.00 40.63 74 THR A N 1
ATOM 521 C CA . THR A 1 146 ? -34.293 -4.755 44.006 1.00 40.43 74 THR A CA 1
ATOM 522 C C . THR A 1 146 ? -34.658 -5.317 45.377 1.00 43.19 74 THR A C 1
ATOM 523 O O . THR A 1 146 ? -33.805 -5.946 45.994 1.00 45.05 74 THR A O 1
ATOM 527 N N . ARG A 1 147 ? -35.917 -5.147 45.823 1.00 37.20 75 ARG A N 1
ATOM 528 C CA . ARG A 1 147 ? -36.442 -5.734 47.062 1.00 36.84 75 ARG A CA 1
ATOM 529 C C . ARG A 1 147 ? -36.498 -7.260 46.922 1.00 40.16 75 ARG A C 1
ATOM 530 O O . ARG A 1 147 ? -36.115 -7.970 47.846 1.00 38.61 75 ARG A O 1
ATOM 538 N N . ARG A 1 148 ? -36.956 -7.758 45.740 1.00 37.65 76 ARG A N 1
ATOM 539 C CA . ARG A 1 148 ? -37.026 -9.175 45.417 1.00 37.03 76 ARG A CA 1
ATOM 540 C C . ARG A 1 148 ? -35.652 -9.799 45.532 1.00 39.78 76 ARG A C 1
ATOM 541 O O . ARG A 1 148 ? -35.513 -10.846 46.168 1.00 39.53 76 ARG A O 1
ATOM 549 N N . GLU A 1 149 ? -34.632 -9.112 44.967 1.00 34.26 77 GLU A N 1
ATOM 550 C CA . GLU A 1 149 ? -33.245 -9.539 44.925 1.00 31.84 77 GLU A CA 1
ATOM 551 C C . GLU A 1 149 ? -32.626 -9.614 46.319 1.00 34.36 77 GLU A C 1
ATOM 552 O O . GLU A 1 149 ? -31.993 -10.635 46.638 1.00 33.03 77 GLU A O 1
ATOM 558 N N . THR A 1 150 ? -32.785 -8.544 47.140 1.00 32.72 78 THR A N 1
ATOM 559 C CA . THR A 1 150 ? -32.194 -8.485 48.504 1.00 32.51 78 THR A CA 1
ATOM 560 C C . THR A 1 150 ? -32.832 -9.523 49.429 1.00 36.41 78 THR A C 1
ATOM 561 O O . THR A 1 150 ? -32.131 -10.107 50.251 1.00 36.54 78 THR A O 1
ATOM 565 N N . HIS A 1 151 ? -34.143 -9.783 49.262 1.00 34.44 79 HIS A N 1
ATOM 566 C CA . HIS A 1 151 ? -34.872 -10.799 50.021 1.00 34.70 79 HIS A CA 1
ATOM 567 C C . HIS A 1 151 ? -34.274 -12.181 49.737 1.00 35.51 79 HIS A C 1
ATOM 568 O O . HIS A 1 151 ? -33.950 -12.909 50.676 1.00 35.73 79 HIS A O 1
ATOM 575 N N . ILE A 1 152 ? -34.089 -12.522 48.445 1.00 29.96 80 ILE A N 1
ATOM 576 C CA . ILE A 1 152 ? -33.481 -13.777 48.001 1.00 27.79 80 ILE A CA 1
ATOM 577 C C . ILE A 1 152 ? -32.043 -13.872 48.583 1.00 32.67 80 ILE A C 1
ATOM 578 O O . ILE A 1 152 ? -31.730 -14.889 49.197 1.00 33.36 80 ILE A O 1
ATOM 583 N N . LEU A 1 153 ? -31.230 -12.785 48.473 1.00 27.31 81 LEU A N 1
ATOM 584 C CA . LEU A 1 153 ? -29.857 -12.725 48.998 1.00 25.48 81 LEU A CA 1
ATOM 585 C C . LEU A 1 153 ? -29.779 -12.989 50.510 1.00 34.23 81 LEU A C 1
ATOM 586 O O . LEU A 1 153 ? -28.823 -13.640 50.960 1.00 35.24 81 LEU A O 1
ATOM 591 N N . ARG A 1 154 ? -30.786 -12.535 51.281 1.00 31.43 82 ARG A N 1
ATOM 592 C CA . ARG A 1 154 ? -30.819 -12.795 52.720 1.00 32.68 82 ARG A CA 1
ATOM 593 C C . ARG A 1 154 ? -31.156 -14.246 53.033 1.00 38.34 82 ARG A C 1
ATOM 594 O O . ARG A 1 154 ? -30.637 -14.790 54.012 1.00 37.04 82 ARG A O 1
ATOM 602 N N . GLN A 1 155 ? -31.995 -14.880 52.191 1.00 37.62 83 GLN A N 1
ATOM 603 C CA . GLN A 1 155 ? -32.365 -16.284 52.365 1.00 38.70 83 GLN A CA 1
ATOM 604 C C . GLN A 1 155 ? -31.188 -17.195 52.131 1.00 40.35 83 GLN A C 1
ATOM 605 O O . GLN A 1 155 ? -31.024 -18.180 52.842 1.00 41.76 83 GLN A O 1
ATOM 611 N N . VAL A 1 156 ? -30.381 -16.874 51.123 1.00 33.96 84 VAL A N 1
ATOM 612 C CA . VAL A 1 156 ? -29.280 -17.706 50.670 1.00 32.82 84 VAL A CA 1
ATOM 613 C C . VAL A 1 156 ? -27.950 -17.362 51.357 1.00 36.76 84 VAL A C 1
ATOM 614 O O . VAL A 1 156 ? -27.034 -18.168 51.276 1.00 37.88 84 VAL A O 1
ATOM 618 N N . ALA A 1 157 ? -27.861 -16.245 52.088 1.00 33.69 85 ALA A N 1
ATOM 619 C CA . ALA A 1 157 ? -26.656 -15.877 52.851 1.00 33.97 85 ALA A CA 1
ATOM 620 C C . ALA A 1 157 ? -26.327 -16.982 53.838 1.00 39.27 85 ALA A C 1
ATOM 621 O O . ALA A 1 157 ? -27.216 -17.429 54.582 1.00 41.39 85 ALA A O 1
ATOM 623 N N . GLY A 1 158 ? -25.098 -17.469 53.780 1.00 33.90 86 GLY A N 1
ATOM 624 C CA . GLY A 1 158 ? -24.639 -18.560 54.627 1.00 33.35 86 GLY A CA 1
ATOM 625 C C . GLY A 1 158 ? -24.095 -19.719 53.830 1.00 37.53 86 GLY A C 1
ATOM 626 O O . GLY A 1 158 ? -23.185 -20.397 54.295 1.00 39.19 86 GLY A O 1
ATOM 627 N N . HIS A 1 159 ? -24.650 -19.964 52.626 1.00 32.78 87 HIS A N 1
ATOM 628 C CA . HIS A 1 159 ? -24.184 -21.025 51.735 1.00 32.68 87 HIS A CA 1
ATOM 629 C C . HIS A 1 159 ? -22.739 -20.754 51.280 1.00 38.64 87 HIS A C 1
ATOM 630 O O . HIS A 1 159 ? -22.430 -19.627 50.840 1.00 37.21 87 HIS A O 1
ATOM 637 N N . PRO A 1 160 ? -21.844 -21.771 51.400 1.00 36.81 88 PRO A N 1
ATOM 638 C CA . PRO A 1 160 ? -20.420 -21.559 51.058 1.00 35.43 88 PRO A CA 1
ATOM 639 C C . PRO A 1 160 ? -20.135 -21.231 49.592 1.00 38.16 88 PRO A C 1
ATOM 640 O O . PRO A 1 160 ? -19.060 -20.696 49.311 1.00 40.58 88 PRO A O 1
ATOM 644 N N . HIS A 1 161 ? -21.052 -21.544 48.668 1.00 31.41 89 HIS A N 1
ATOM 645 C CA . HIS A 1 161 ? -20.799 -21.271 47.264 1.00 30.94 89 HIS A CA 1
ATOM 646 C C . HIS A 1 161 ? -21.816 -20.299 46.643 1.00 33.32 89 HIS A C 1
ATOM 647 O O . HIS A 1 161 ? -22.054 -20.299 45.422 1.00 32.64 89 HIS A O 1
ATOM 654 N N . ILE A 1 162 ? -22.366 -19.424 47.485 1.00 28.10 90 ILE A N 1
ATOM 655 C CA . ILE A 1 162 ? -23.254 -18.344 47.075 1.00 27.89 90 ILE A CA 1
ATOM 656 C C . ILE A 1 162 ? -22.683 -17.064 47.705 1.00 35.88 90 ILE A C 1
ATOM 657 O O . ILE A 1 162 ? -22.213 -17.096 48.864 1.00 36.47 90 ILE A O 1
ATOM 662 N N . ILE A 1 163 ? -22.695 -15.945 46.943 1.00 32.22 91 ILE A N 1
ATOM 663 C CA . ILE A 1 163 ? -22.208 -14.659 47.470 1.00 31.54 91 ILE A CA 1
ATOM 664 C C . ILE A 1 163 ? -22.986 -14.293 48.779 1.00 33.69 91 ILE A C 1
ATOM 665 O O . ILE A 1 163 ? -24.190 -14.542 48.891 1.00 33.70 91 ILE A O 1
ATOM 670 N N . THR A 1 164 ? -22.271 -13.787 49.780 1.00 29.95 92 THR A N 1
ATOM 671 C CA . THR A 1 164 ? -22.867 -13.449 51.077 1.00 28.26 92 THR A CA 1
ATOM 672 C C . THR A 1 164 ? -23.134 -11.986 51.180 1.00 31.43 92 THR A C 1
ATOM 673 O O . THR A 1 164 ? -22.217 -11.183 51.019 1.00 32.58 92 THR A O 1
ATOM 677 N N . LEU A 1 165 ? -24.386 -11.622 51.442 1.00 28.48 93 LEU A N 1
ATOM 678 C CA . LEU A 1 165 ? -24.763 -10.239 51.706 1.00 27.63 93 LEU A CA 1
ATOM 679 C C . LEU A 1 165 ? -24.452 -10.024 53.177 1.00 31.03 93 LEU A C 1
ATOM 680 O O . LEU A 1 165 ? -25.108 -10.601 54.027 1.00 30.51 93 LEU A O 1
ATOM 685 N N . ILE A 1 166 ? -23.341 -9.328 53.453 1.00 28.30 94 ILE A N 1
ATOM 686 C CA . ILE A 1 166 ? -22.817 -9.077 54.797 1.00 27.60 94 ILE A CA 1
ATOM 687 C C . ILE A 1 166 ? -23.630 -7.984 55.483 1.00 33.53 94 ILE A C 1
ATOM 688 O O . ILE A 1 166 ? -23.928 -8.126 56.657 1.00 34.14 94 ILE A O 1
ATOM 693 N N . ASP A 1 167 ? -24.005 -6.919 54.746 1.00 32.76 95 ASP A N 1
ATOM 694 C CA . ASP A 1 167 ? -24.644 -5.705 55.239 1.00 34.54 95 ASP A CA 1
ATOM 695 C C . ASP A 1 167 ? -25.386 -4.973 54.111 1.00 37.87 95 ASP A C 1
ATOM 696 O O . ASP A 1 167 ? -25.041 -5.115 52.933 1.00 36.50 95 ASP A O 1
ATOM 701 N N . SER A 1 168 ? -26.378 -4.165 54.479 1.00 35.51 96 SER A N 1
ATOM 702 C CA . SER A 1 168 ? -27.136 -3.367 53.532 1.00 34.98 96 SER A CA 1
ATOM 703 C C . SER A 1 168 ? -27.649 -2.082 54.190 1.00 40.14 96 SER A C 1
ATOM 704 O O . SER A 1 168 ? -27.975 -2.060 55.384 1.00 39.11 96 SER A O 1
ATOM 707 N N . TYR A 1 169 ? -27.677 -1.007 53.408 1.00 36.98 97 TYR A N 1
ATOM 708 C CA . TYR A 1 169 ? -28.193 0.281 53.820 1.00 36.81 97 TYR A CA 1
ATOM 709 C C . TYR A 1 169 ? -29.121 0.645 52.731 1.00 39.57 97 TYR A C 1
ATOM 710 O O . TYR A 1 169 ? -28.699 0.825 51.584 1.00 36.38 97 TYR A O 1
ATOM 719 N N . GLU A 1 170 ? -30.416 0.613 53.067 1.00 39.50 98 GLU A N 1
ATOM 720 C CA . GLU A 1 170 ? -31.520 0.815 52.124 1.00 40.43 98 GLU A CA 1
ATOM 721 C C . GLU A 1 170 ? -32.282 2.137 52.349 1.00 43.04 98 GLU A C 1
ATOM 722 O O . GLU A 1 170 ? -32.792 2.395 53.438 1.00 44.17 98 GLU A O 1
ATOM 728 N N . SER A 1 171 ? -32.291 2.998 51.319 1.00 38.35 99 SER A N 1
ATOM 729 C CA . SER A 1 171 ? -33.042 4.260 51.329 1.00 39.64 99 SER A CA 1
ATOM 730 C C . SER A 1 171 ? -33.878 4.317 50.061 1.00 44.35 99 SER A C 1
ATOM 731 O O . SER A 1 171 ? -33.828 3.375 49.258 1.00 43.82 99 SER A O 1
ATOM 734 N N . SER A 1 172 ? -34.619 5.406 49.852 1.00 41.31 100 SER A N 1
ATOM 735 C CA . SER A 1 172 ? -35.443 5.571 48.656 1.00 41.61 100 SER A CA 1
ATOM 736 C C . SER A 1 172 ? -34.607 5.612 47.369 1.00 46.21 100 SER A C 1
ATOM 737 O O . SER A 1 172 ? -34.954 4.938 46.406 1.00 47.06 100 SER A O 1
ATOM 740 N N . SER A 1 173 ? -33.519 6.416 47.361 1.00 42.66 101 SER A N 1
ATOM 741 C CA . SER A 1 173 ? -32.670 6.686 46.207 1.00 42.45 101 SER A CA 1
ATOM 742 C C . SER A 1 173 ? -31.571 5.643 45.998 1.00 51.42 101 SER A C 1
ATOM 743 O O . SER A 1 173 ? -31.145 5.437 44.856 1.00 52.30 101 SER A O 1
ATOM 746 N N . PHE A 1 174 ? -31.059 5.027 47.075 1.00 48.54 102 PHE A N 1
ATOM 747 C CA . PHE A 1 174 ? -29.995 4.056 46.875 1.00 46.54 102 PHE A CA 1
ATOM 748 C C . PHE A 1 174 ? -29.999 2.927 47.835 1.00 49.39 102 PHE A C 1
ATOM 749 O O . PHE A 1 174 ? -30.657 2.924 48.877 1.00 48.47 102 PHE A O 1
ATOM 757 N N . MET A 1 175 ? -29.185 1.966 47.447 1.00 46.36 103 MET A N 1
ATOM 758 C CA . MET A 1 175 ? -28.934 0.720 48.103 1.00 45.46 103 MET A CA 1
ATOM 759 C C . MET A 1 175 ? -27.447 0.445 48.153 1.00 45.27 103 MET A C 1
ATOM 760 O O . MET A 1 175 ? -26.784 0.378 47.108 1.00 44.77 103 MET A O 1
ATOM 765 N N . PHE A 1 176 ? -26.915 0.316 49.373 1.00 37.68 104 PHE A N 1
ATOM 766 C CA . PHE A 1 176 ? -25.512 -0.039 49.564 1.00 34.43 104 PHE A CA 1
ATOM 767 C C . PHE A 1 176 ? -25.508 -1.471 50.016 1.00 35.49 104 PHE A C 1
ATOM 768 O O . PHE A 1 176 ? -26.016 -1.754 51.089 1.00 34.31 104 PHE A O 1
ATOM 776 N N . LEU A 1 177 ? -25.033 -2.388 49.160 1.00 30.90 105 LEU A N 1
ATOM 777 C CA . LEU A 1 177 ? -25.008 -3.820 49.462 1.00 28.50 105 LEU A CA 1
ATOM 778 C C . LEU A 1 177 ? -23.578 -4.281 49.646 1.00 29.29 105 LEU A C 1
ATOM 779 O O . LEU A 1 177 ? -22.797 -4.216 48.695 1.00 28.21 105 LEU A O 1
ATOM 784 N N . VAL A 1 178 ? -23.224 -4.701 50.875 1.00 23.10 106 VAL A N 1
ATOM 785 C CA . VAL A 1 178 ? -21.873 -5.132 51.210 1.00 23.01 106 VAL A CA 1
ATOM 786 C C . VAL A 1 178 ? -21.806 -6.654 51.098 1.00 27.78 106 VAL A C 1
ATOM 787 O O . VAL A 1 178 ? -22.659 -7.353 51.659 1.00 28.38 106 VAL A O 1
ATOM 791 N N . PHE A 1 179 ? -20.795 -7.156 50.362 1.00 22.80 107 PHE A N 1
ATOM 792 C CA . PHE A 1 179 ? -20.611 -8.577 50.112 1.00 23.77 107 PHE A CA 1
ATOM 793 C C . PHE A 1 179 ? -19.210 -9.052 50.408 1.00 27.63 107 PHE A C 1
ATOM 794 O O . PHE A 1 179 ? -18.318 -8.244 50.691 1.00 28.02 107 PHE A O 1
ATOM 802 N N . ASP A 1 180 ? -18.987 -10.365 50.176 1.00 24.44 108 ASP A N 1
ATOM 803 C CA . ASP A 1 180 ? -17.655 -10.951 50.176 1.00 25.18 108 ASP A CA 1
ATOM 804 C C . ASP A 1 180 ? -16.852 -10.340 49.044 1.00 29.73 108 ASP A C 1
ATOM 805 O O . ASP A 1 180 ? -17.399 -10.122 47.950 1.00 30.20 108 ASP A O 1
ATOM 810 N N . LEU A 1 181 ? -15.572 -10.084 49.275 1.00 25.20 109 LEU A N 1
ATOM 811 C CA . LEU A 1 181 ? -14.671 -9.632 48.216 1.00 23.75 109 LEU A CA 1
ATOM 812 C C . LEU A 1 181 ? -14.084 -10.890 47.570 1.00 28.84 109 LEU A C 1
ATOM 813 O O . LEU A 1 181 ? -13.474 -11.698 48.263 1.00 29.35 109 LEU A O 1
ATOM 818 N N . MET A 1 182 ? -14.304 -11.102 46.270 1.00 26.92 110 MET A N 1
ATOM 819 C CA . MET A 1 182 ? -13.808 -12.284 45.550 1.00 25.57 110 MET A CA 1
ATOM 820 C C . MET A 1 182 ? -12.660 -11.815 44.702 1.00 30.00 110 MET A C 1
ATOM 821 O O . MET A 1 182 ? -12.857 -11.291 43.602 1.00 30.20 110 MET A O 1
ATOM 826 N N . ARG A 1 183 ? -11.450 -11.956 45.257 1.00 26.78 111 ARG A N 1
ATOM 827 C CA . ARG A 1 183 ? -10.192 -11.416 44.770 1.00 27.55 111 ARG A CA 1
ATOM 828 C C . ARG A 1 183 ? -9.709 -11.916 43.393 1.00 36.01 111 ARG A C 1
ATOM 829 O O . ARG A 1 183 ? -8.965 -11.176 42.748 1.00 36.12 111 ARG A O 1
ATOM 837 N N . LYS A 1 184 ? -10.158 -13.091 42.910 1.00 34.39 112 LYS A N 1
ATOM 838 C CA . LYS A 1 184 ? -9.760 -13.555 41.579 1.00 34.24 112 LYS A CA 1
ATOM 839 C C . LYS A 1 184 ? -10.829 -13.213 40.534 1.00 36.83 112 LYS A C 1
ATOM 840 O O . LYS A 1 184 ? -10.698 -13.638 39.391 1.00 38.07 112 LYS A O 1
ATOM 846 N N . GLY A 1 185 ? -11.823 -12.399 40.922 1.00 32.21 113 GLY A N 1
ATOM 847 C CA . GLY A 1 185 ? -12.884 -11.875 40.068 1.00 30.78 113 GLY A CA 1
ATOM 848 C C . GLY A 1 185 ? -13.802 -12.903 39.456 1.00 35.64 113 GLY A C 1
ATOM 849 O O . GLY A 1 185 ? -14.125 -13.914 40.081 1.00 35.77 113 GLY A O 1
ATOM 850 N N . GLU A 1 186 ? -14.220 -12.643 38.209 1.00 31.96 114 GLU A N 1
ATOM 851 C CA . GLU A 1 186 ? -15.145 -13.493 37.472 1.00 31.53 114 GLU A CA 1
ATOM 852 C C . GLU A 1 186 ? -14.462 -14.694 36.847 1.00 36.14 114 GLU A C 1
ATOM 853 O O . GLU A 1 186 ? -13.368 -14.583 36.303 1.00 38.49 114 GLU A O 1
ATOM 859 N N . LEU A 1 187 ? -15.155 -15.831 36.875 1.00 31.57 115 LEU A N 1
ATOM 860 C CA . LEU A 1 187 ? -14.716 -17.085 36.304 1.00 32.38 115 LEU A CA 1
ATOM 861 C C . LEU A 1 187 ? -14.485 -16.904 34.804 1.00 40.38 115 LEU A C 1
ATOM 862 O O . LEU A 1 187 ? -13.588 -17.538 34.254 1.00 40.30 115 LEU A O 1
ATOM 867 N N . PHE A 1 188 ? -15.300 -16.022 34.153 1.00 38.39 116 PHE A N 1
ATOM 868 C CA . PHE A 1 188 ? -15.213 -15.680 32.745 1.00 38.36 116 PHE A CA 1
ATOM 869 C C . PHE A 1 188 ? -13.799 -15.157 32.392 1.00 43.64 116 PHE A C 1
ATOM 870 O O . PHE A 1 188 ? -13.201 -15.607 31.402 1.00 44.27 116 PHE A O 1
ATOM 878 N N . ASP A 1 189 ? -13.278 -14.205 33.194 1.00 39.80 117 ASP A N 1
ATOM 879 C CA . ASP A 1 189 ? -11.971 -13.587 32.979 1.00 39.97 117 ASP A CA 1
ATOM 880 C C . ASP A 1 189 ? -10.835 -14.602 33.222 1.00 44.54 117 ASP A C 1
ATOM 881 O O . ASP A 1 189 ? -9.822 -14.581 32.505 1.00 46.61 117 ASP A O 1
ATOM 886 N N . TYR A 1 190 ? -11.048 -15.531 34.162 1.00 39.75 118 TYR A N 1
ATOM 887 C CA . TYR A 1 190 ? -10.127 -16.622 34.440 1.00 41.19 118 TYR A CA 1
ATOM 888 C C . TYR A 1 190 ? -10.040 -17.550 33.223 1.00 47.78 118 TYR A C 1
ATOM 889 O O . TYR A 1 190 ? -8.933 -17.917 32.807 1.00 49.71 118 TYR A O 1
ATOM 898 N N . LEU A 1 191 ? -11.212 -17.894 32.631 1.00 42.41 119 LEU A N 1
ATOM 899 C CA . LEU A 1 191 ? -11.325 -18.740 31.443 1.00 42.09 119 LEU A CA 1
ATOM 900 C C . LEU A 1 191 ? -10.642 -18.066 30.267 1.00 48.58 119 LEU A C 1
ATOM 901 O O . LEU A 1 191 ? -9.922 -18.744 29.540 1.00 50.08 119 LEU A O 1
ATOM 906 N N . THR A 1 192 ? -10.813 -16.737 30.099 1.00 45.46 120 THR A N 1
ATOM 907 C CA . THR A 1 192 ? -10.133 -15.991 29.031 1.00 46.15 120 THR A CA 1
ATOM 908 C C . THR A 1 192 ? -8.610 -16.157 29.162 1.00 52.53 120 THR A C 1
ATOM 909 O O . THR A 1 192 ? -7.959 -16.505 28.177 1.00 54.24 120 THR A O 1
ATOM 913 N N . GLU A 1 193 ? -8.065 -15.964 30.385 1.00 48.67 121 GLU A N 1
ATOM 914 C CA . GLU A 1 193 ? -6.638 -16.084 30.689 1.00 49.53 121 GLU A CA 1
ATOM 915 C C . GLU A 1 193 ? -6.114 -17.509 30.425 1.00 55.15 121 GLU A C 1
ATOM 916 O O . GLU A 1 193 ? -5.099 -17.666 29.732 1.00 55.26 121 GLU A O 1
ATOM 922 N N . LYS A 1 194 ? -6.807 -18.536 30.954 1.00 50.67 122 LYS A N 1
ATOM 923 C CA . LYS A 1 194 ? -6.378 -19.935 30.814 1.00 48.57 122 LYS A CA 1
ATOM 924 C C . LYS A 1 194 ? -6.775 -20.551 29.447 1.00 50.96 122 LYS A C 1
ATOM 925 O O . LYS A 1 194 ? -6.267 -21.621 29.098 1.00 52.25 122 LYS A O 1
ATOM 931 N N . VAL A 1 195 ? -7.671 -19.886 28.689 1.00 44.40 123 VAL A N 1
ATOM 932 C CA . VAL A 1 195 ? -8.217 -20.297 27.382 1.00 43.84 123 VAL A CA 1
ATOM 933 C C . VAL A 1 195 ? -9.247 -21.421 27.589 1.00 44.41 123 VAL A C 1
ATOM 934 O O . VAL A 1 195 ? -10.397 -21.257 27.180 1.00 42.44 123 VAL A O 1
ATOM 938 N N . ALA A 1 196 ? -8.829 -22.549 28.200 1.00 40.24 124 ALA A N 1
ATOM 939 C CA . ALA A 1 196 ? -9.649 -23.729 28.498 1.00 39.82 124 ALA A CA 1
ATOM 940 C C . ALA A 1 196 ? -9.159 -24.362 29.778 1.00 46.44 124 ALA A C 1
ATOM 941 O O . ALA A 1 196 ? -7.956 -24.338 30.029 1.00 48.35 124 ALA A O 1
ATOM 943 N N . LEU A 1 197 ? -10.065 -24.908 30.604 1.00 43.10 125 LEU A N 1
ATOM 944 C CA . LEU A 1 197 ? -9.668 -25.498 31.888 1.00 42.49 125 LEU A CA 1
ATOM 945 C C . LEU A 1 197 ? -9.561 -27.001 31.819 1.00 46.13 125 LEU A C 1
ATOM 946 O O . LEU A 1 197 ? -10.113 -27.632 30.910 1.00 44.82 125 LEU A O 1
ATOM 951 N N . SER A 1 198 ? -8.850 -27.573 32.812 1.00 42.81 126 SER A N 1
ATOM 952 C CA . SER A 1 198 ? -8.668 -29.012 32.968 1.00 42.39 126 SER A CA 1
ATOM 953 C C . SER A 1 198 ? -9.946 -29.610 33.549 1.00 46.58 126 SER A C 1
ATOM 954 O O . SER A 1 198 ? -10.714 -28.893 34.205 1.00 45.61 126 SER A O 1
ATOM 957 N N . GLU A 1 199 ? -10.149 -30.928 33.364 1.00 44.08 127 GLU A N 1
ATOM 958 C CA . GLU A 1 199 ? -11.308 -31.634 33.936 1.00 43.92 127 GLU A CA 1
ATOM 959 C C . GLU A 1 199 ? -11.233 -31.644 35.471 1.00 50.07 127 GLU A C 1
ATOM 960 O O . GLU A 1 199 ? -12.264 -31.570 36.128 1.00 49.82 127 GLU A O 1
ATOM 966 N N . LYS A 1 200 ? -10.016 -31.664 36.033 1.00 49.60 128 LYS A N 1
ATOM 967 C CA . LYS A 1 200 ? -9.798 -31.627 37.489 1.00 51.22 128 LYS A CA 1
ATOM 968 C C . LYS A 1 200 ? -10.344 -30.315 38.081 1.00 55.05 128 LYS A C 1
ATOM 969 O O . LYS A 1 200 ? -11.127 -30.368 39.034 1.00 54.58 128 LYS A O 1
ATOM 971 N N . GLU A 1 201 ? -9.971 -29.150 37.471 1.00 50.68 129 GLU A N 1
ATOM 972 C CA . GLU A 1 201 ? -10.393 -27.817 37.909 1.00 49.05 129 GLU A CA 1
ATOM 973 C C . GLU A 1 201 ? -11.885 -27.562 37.576 1.00 50.98 129 GLU A C 1
ATOM 974 O O . GLU A 1 201 ? -12.586 -26.919 38.350 1.00 50.69 129 GLU A O 1
ATOM 980 N N . THR A 1 202 ? -12.357 -28.083 36.435 1.00 45.76 130 THR A N 1
ATOM 981 C CA . THR A 1 202 ? -13.748 -27.979 36.001 1.00 43.59 130 THR A CA 1
ATOM 982 C C . THR A 1 202 ? -14.639 -28.781 36.962 1.00 48.27 130 THR A C 1
ATOM 983 O O . THR A 1 202 ? -15.704 -28.296 37.325 1.00 49.57 130 THR A O 1
ATOM 987 N N . ARG A 1 203 ? -14.194 -29.972 37.402 1.00 45.42 131 ARG A N 1
ATOM 988 C CA . ARG A 1 203 ? -14.935 -30.833 38.336 1.00 46.63 131 ARG A CA 1
ATOM 989 C C . ARG A 1 203 ? -15.231 -30.102 39.639 1.00 50.90 131 ARG A C 1
ATOM 990 O O . ARG A 1 203 ? -16.363 -30.130 40.127 1.00 50.90 131 ARG A O 1
ATOM 998 N N . SER A 1 204 ? -14.195 -29.442 40.178 1.00 43.94 132 SER A N 1
ATOM 999 C CA . SER A 1 204 ? -14.207 -28.682 41.429 1.00 42.36 132 SER A CA 1
ATOM 1000 C C . SER A 1 204 ? -15.189 -27.506 41.326 1.00 43.17 132 SER A C 1
ATOM 1001 O O . SER A 1 204 ? -15.966 -27.299 42.253 1.00 42.42 132 SER A O 1
ATOM 1004 N N . ILE A 1 205 ? -15.167 -26.765 40.199 1.00 37.48 133 ILE A N 1
ATOM 1005 C CA . ILE A 1 205 ? -16.053 -25.626 39.946 1.00 36.01 133 ILE A CA 1
ATOM 1006 C C . ILE A 1 205 ? -17.503 -26.125 39.759 1.00 39.44 133 ILE A C 1
ATOM 1007 O O . ILE A 1 205 ? -18.415 -25.565 40.371 1.00 40.06 133 ILE A O 1
ATOM 1012 N N . MET A 1 206 ? -17.706 -27.164 38.931 1.00 34.08 134 MET A N 1
ATOM 1013 C CA . MET A 1 206 ? -19.034 -27.697 38.635 1.00 33.88 134 MET A CA 1
ATOM 1014 C C . MET A 1 206 ? -19.712 -28.303 39.854 1.00 36.93 134 MET A C 1
ATOM 1015 O O . MET A 1 206 ? -20.903 -28.068 40.049 1.00 38.06 134 MET A O 1
ATOM 1020 N N . ARG A 1 207 ? -18.973 -29.047 40.674 1.00 32.76 135 ARG A N 1
ATOM 1021 C CA . ARG A 1 207 ? -19.506 -29.631 41.906 1.00 33.10 135 ARG A CA 1
ATOM 1022 C C . ARG A 1 207 ? -20.073 -28.525 42.814 1.00 35.36 135 ARG A C 1
ATOM 1023 O O . ARG A 1 207 ? -21.226 -28.619 43.236 1.00 34.83 135 ARG A O 1
ATOM 1031 N N . SER A 1 208 ? -19.255 -27.476 43.082 1.00 30.74 136 SER A N 1
ATOM 1032 C CA . SER A 1 208 ? -19.637 -26.326 43.897 1.00 29.97 136 SER A CA 1
ATOM 1033 C C . SER A 1 208 ? -20.853 -25.596 43.297 1.00 35.00 136 SER A C 1
ATOM 1034 O O . SER A 1 208 ? -21.806 -25.322 44.047 1.00 36.39 136 SER A O 1
ATOM 1037 N N . LEU A 1 209 ? -20.873 -25.395 41.942 1.00 29.06 137 LEU A N 1
ATOM 1038 C CA . LEU A 1 209 ? -21.967 -24.743 41.196 1.00 28.16 137 LEU A CA 1
ATOM 1039 C C . LEU A 1 209 ? -23.291 -25.495 41.348 1.00 33.29 137 LEU A C 1
ATOM 1040 O O . LEU A 1 209 ? -24.309 -24.883 41.673 1.00 32.00 137 LEU A O 1
ATOM 1045 N N . LEU A 1 210 ? -23.273 -26.818 41.084 1.00 31.52 138 LEU A N 1
ATOM 1046 C CA . LEU A 1 210 ? -24.445 -27.688 41.152 1.00 31.36 138 LEU A CA 1
ATOM 1047 C C . LEU A 1 210 ? -24.942 -27.832 42.576 1.00 34.81 138 LEU A C 1
ATOM 1048 O O . LEU A 1 210 ? -26.150 -27.930 42.788 1.00 33.32 138 LEU A O 1
ATOM 1053 N N . GLU A 1 211 ? -24.035 -27.752 43.559 1.00 32.88 139 GLU A N 1
ATOM 1054 C CA . GLU A 1 211 ? -24.434 -27.772 44.972 1.00 33.33 139 GLU A CA 1
ATOM 1055 C C . GLU A 1 211 ? -25.213 -26.500 45.280 1.00 37.11 139 GLU A C 1
ATOM 1056 O O . GLU A 1 211 ? -26.253 -26.578 45.933 1.00 38.83 139 GLU A O 1
ATOM 1062 N N . ALA A 1 212 ? -24.740 -25.338 44.762 1.00 31.49 140 ALA A N 1
ATOM 1063 C CA . ALA A 1 212 ? -25.391 -24.042 44.950 1.00 30.50 140 ALA A CA 1
ATOM 1064 C C . ALA A 1 212 ? -26.765 -24.037 44.266 1.00 36.46 140 ALA A C 1
ATOM 1065 O O . ALA A 1 212 ? -27.742 -23.583 44.865 1.00 37.75 140 ALA A O 1
ATOM 1067 N N . VAL A 1 213 ? -26.842 -24.577 43.036 1.00 31.67 141 VAL A N 1
ATOM 1068 C CA . VAL A 1 213 ? -28.080 -24.674 42.253 1.00 30.38 141 VAL A CA 1
ATOM 1069 C C . VAL A 1 213 ? -29.092 -25.596 42.988 1.00 38.51 141 VAL A C 1
ATOM 1070 O O . VAL A 1 213 ? -30.267 -25.230 43.123 1.00 39.23 141 VAL A O 1
ATOM 1074 N N . SER A 1 214 ? -28.625 -26.750 43.506 1.00 36.96 142 SER A N 1
ATOM 1075 C CA . SER A 1 214 ? -29.449 -27.704 44.274 1.00 36.35 142 SER A CA 1
ATOM 1076 C C . SER A 1 214 ? -30.056 -27.017 45.508 1.00 39.25 142 SER A C 1
ATOM 1077 O O . SER A 1 214 ? -31.233 -27.207 45.801 1.00 41.93 142 SER A O 1
ATOM 1080 N N . PHE A 1 215 ? -29.264 -26.185 46.186 1.00 32.24 143 PHE A N 1
ATOM 1081 C CA . PHE A 1 215 ? -29.687 -25.430 47.370 1.00 31.27 143 PHE A CA 1
ATOM 1082 C C . PHE A 1 215 ? -30.784 -24.382 47.009 1.00 34.68 143 PHE A C 1
ATOM 1083 O O . PHE A 1 215 ? -31.804 -24.309 47.687 1.00 35.95 143 PHE A O 1
ATOM 1091 N N . LEU A 1 216 ? -30.565 -23.607 45.952 1.00 28.85 144 LEU A N 1
ATOM 1092 C CA . LEU A 1 216 ? -31.502 -22.601 45.464 1.00 29.59 144 LEU A CA 1
ATOM 1093 C C . LEU A 1 216 ? -32.897 -23.215 45.151 1.00 35.96 144 LEU A C 1
ATOM 1094 O O . LEU A 1 216 ? -33.926 -22.714 45.625 1.00 34.80 144 LEU A O 1
ATOM 1099 N N . HIS A 1 217 ? -32.893 -24.312 44.369 1.00 32.35 145 HIS A N 1
ATOM 1100 C CA . HIS A 1 217 ? -34.059 -25.044 43.908 1.00 32.75 145 HIS A CA 1
ATOM 1101 C C . HIS A 1 217 ? -34.780 -25.692 45.084 1.00 39.79 145 HIS A C 1
ATOM 1102 O O . HIS A 1 217 ? -36.011 -25.711 45.075 1.00 41.00 145 HIS A O 1
ATOM 1109 N N . ALA A 1 218 ? -34.026 -26.178 46.123 1.00 36.34 146 ALA A N 1
ATOM 1110 C CA . ALA A 1 218 ? -34.608 -26.774 47.346 1.00 35.85 146 ALA A CA 1
ATOM 1111 C C . ALA A 1 218 ? -35.361 -25.723 48.127 1.00 38.68 146 ALA A C 1
ATOM 1112 O O . ALA A 1 218 ? -36.303 -26.058 48.835 1.00 41.71 146 ALA A O 1
ATOM 1114 N N . ASN A 1 219 ? -34.935 -24.457 47.995 1.00 31.72 147 ASN A N 1
ATOM 1115 C CA . ASN A 1 219 ? -35.512 -23.270 48.612 1.00 31.38 147 ASN A CA 1
ATOM 1116 C C . ASN A 1 219 ? -36.444 -22.532 47.638 1.00 34.77 147 ASN A C 1
ATOM 1117 O O . ASN A 1 219 ? -36.824 -21.389 47.880 1.00 33.82 147 ASN A O 1
ATOM 1122 N N . ASN A 1 220 ? -36.793 -23.190 46.528 1.00 33.10 148 ASN A N 1
ATOM 1123 C CA . ASN A 1 220 ? -37.731 -22.743 45.490 1.00 32.78 148 ASN A CA 1
ATOM 1124 C C . ASN A 1 220 ? -37.331 -21.417 44.836 1.00 36.74 148 ASN A C 1
ATOM 1125 O O . ASN A 1 220 ? -38.186 -20.575 44.537 1.00 36.15 148 ASN A O 1
ATOM 1130 N N . ILE A 1 221 ? -36.029 -21.280 44.553 1.00 33.82 149 ILE A N 1
ATOM 1131 C CA . ILE A 1 221 ? -35.447 -20.142 43.853 1.00 31.34 149 ILE A CA 1
ATOM 1132 C C . ILE A 1 221 ? -34.827 -20.628 42.549 1.00 36.31 149 ILE A C 1
ATOM 1133 O O . ILE A 1 221 ? -34.129 -21.645 42.529 1.00 34.92 149 ILE A O 1
ATOM 1138 N N . VAL A 1 222 ? -35.110 -19.904 41.451 1.00 34.71 150 VAL A N 1
ATOM 1139 C CA . VAL A 1 222 ? -34.540 -20.150 40.128 1.00 32.64 150 VAL A CA 1
ATOM 1140 C C . VAL A 1 222 ? -33.656 -18.918 39.827 1.00 32.18 150 VAL A C 1
ATOM 1141 O O . VAL A 1 222 ? -34.143 -17.804 39.935 1.00 30.86 150 VAL A O 1
ATOM 1145 N N . HIS A 1 223 ? -32.333 -19.123 39.573 1.00 28.51 151 HIS A N 1
ATOM 1146 C CA . HIS A 1 223 ? -31.338 -18.066 39.299 1.00 27.22 151 HIS A CA 1
ATOM 1147 C C . HIS A 1 223 ? -31.652 -17.265 38.004 1.00 32.54 151 HIS A C 1
ATOM 1148 O O . HIS A 1 223 ? -31.672 -16.040 38.023 1.00 32.53 151 HIS A O 1
ATOM 1155 N N . ARG A 1 224 ? -31.839 -17.972 36.895 1.00 29.63 152 ARG A N 1
ATOM 1156 C CA . ARG A 1 224 ? -32.230 -17.474 35.573 1.00 29.97 152 ARG A CA 1
ATOM 1157 C C . ARG A 1 224 ? -31.154 -16.663 34.835 1.00 34.45 152 ARG A C 1
ATOM 1158 O O . ARG A 1 224 ? -31.462 -16.023 33.821 1.00 36.14 152 ARG A O 1
ATOM 1166 N N . ASP A 1 225 ? -29.891 -16.789 35.236 1.00 28.18 153 ASP A N 1
ATOM 1167 C CA . ASP A 1 225 ? -28.801 -16.110 34.517 1.00 26.72 153 ASP A CA 1
ATOM 1168 C C . ASP A 1 225 ? -27.457 -16.713 34.926 1.00 29.46 153 ASP A C 1
ATOM 1169 O O . ASP A 1 225 ? -26.512 -15.990 35.206 1.00 29.79 153 ASP A O 1
ATOM 1174 N N . LEU A 1 226 ? -27.385 -18.054 34.982 1.00 25.09 154 LEU A N 1
ATOM 1175 C CA . LEU A 1 226 ? -26.143 -18.748 35.309 1.00 24.58 154 LEU A CA 1
ATOM 1176 C C . LEU A 1 226 ? -25.197 -18.638 34.117 1.00 31.92 154 LEU A C 1
ATOM 1177 O O . LEU A 1 226 ? -25.591 -18.926 32.979 1.00 33.03 154 LEU A O 1
ATOM 1182 N N . LYS A 1 227 ? -23.967 -18.172 34.364 1.00 28.45 155 LYS A N 1
ATOM 1183 C CA . LYS A 1 227 ? -22.932 -18.018 33.333 1.00 27.30 155 LYS A CA 1
ATOM 1184 C C . LYS A 1 227 ? -21.579 -17.713 34.007 1.00 30.55 155 LYS A C 1
ATOM 1185 O O . LYS A 1 227 ? -21.584 -17.252 35.143 1.00 27.08 155 LYS A O 1
ATOM 1191 N N . PRO A 1 228 ? -20.420 -17.913 33.327 1.00 29.65 156 PRO A N 1
ATOM 1192 C CA . PRO A 1 228 ? -19.131 -17.655 33.975 1.00 30.06 156 PRO A CA 1
ATOM 1193 C C . PRO A 1 228 ? -18.937 -16.215 34.503 1.00 35.31 156 PRO A C 1
ATOM 1194 O O . PRO A 1 228 ? -18.107 -16.007 35.390 1.00 35.64 156 PRO A O 1
ATOM 1198 N N . GLU A 1 229 ? -19.686 -15.236 33.974 1.00 30.93 157 GLU A N 1
ATOM 1199 C CA . GLU A 1 229 ? -19.606 -13.830 34.391 1.00 30.40 157 GLU A CA 1
ATOM 1200 C C . GLU A 1 229 ? -20.257 -13.600 35.756 1.00 35.86 157 GLU A C 1
ATOM 1201 O O . GLU A 1 229 ? -19.957 -12.610 36.407 1.00 38.88 157 GLU A O 1
ATOM 1207 N N . ASN A 1 230 ? -21.166 -14.490 36.163 1.00 31.20 158 ASN A N 1
ATOM 1208 C CA . ASN A 1 230 ? -21.927 -14.439 37.416 1.00 29.48 158 ASN A CA 1
ATOM 1209 C C . ASN A 1 230 ? -21.392 -15.430 38.457 1.00 35.73 158 ASN A C 1
ATOM 1210 O O . ASN A 1 230 ? -22.044 -15.647 39.480 1.00 36.13 158 ASN A O 1
ATOM 1215 N N . ILE A 1 231 ? -20.204 -16.025 38.191 1.00 31.83 159 ILE A N 1
ATOM 1216 C CA . ILE A 1 231 ? -19.523 -16.946 39.091 1.00 31.06 159 ILE A CA 1
ATOM 1217 C C . ILE A 1 231 ? -18.227 -16.273 39.465 1.00 35.48 159 ILE A C 1
ATOM 1218 O O . ILE A 1 231 ? -17.423 -15.931 38.582 1.00 36.79 159 ILE A O 1
ATOM 1223 N N . LEU A 1 232 ? -18.035 -16.045 40.770 1.00 30.06 160 LEU A N 1
ATOM 1224 C CA . LEU A 1 232 ? -16.860 -15.344 41.283 1.00 28.72 160 LEU A CA 1
ATOM 1225 C C . LEU A 1 232 ? -15.886 -16.300 41.951 1.00 34.46 160 LEU A C 1
ATOM 1226 O O . LEU A 1 232 ? -16.309 -17.311 42.491 1.00 33.70 160 LEU A O 1
ATOM 1231 N N . LEU A 1 233 ? -14.585 -15.972 41.919 1.00 33.29 161 LEU A N 1
ATOM 1232 C CA . LEU A 1 233 ? -13.528 -16.784 42.503 1.00 35.17 161 LEU A CA 1
ATOM 1233 C C . LEU A 1 233 ? -12.731 -16.045 43.536 1.00 41.83 161 LEU A C 1
ATOM 1234 O O . LEU A 1 233 ? -12.445 -14.859 43.375 1.00 41.32 161 LEU A O 1
ATOM 1239 N N . ASP A 1 234 ? -12.321 -16.765 44.580 1.00 40.66 162 ASP A N 1
ATOM 1240 C CA . ASP A 1 234 ? -11.422 -16.264 45.597 1.00 42.30 162 ASP A CA 1
ATOM 1241 C C . ASP A 1 234 ? -10.025 -16.854 45.309 1.00 47.84 162 ASP A C 1
ATOM 1242 O O . ASP A 1 234 ? -9.858 -17.661 44.391 1.00 44.62 162 ASP A O 1
ATOM 1247 N N . ASP A 1 235 ? -9.022 -16.449 46.093 1.00 50.59 163 ASP A N 1
ATOM 1248 C CA . ASP A 1 235 ? -7.612 -16.863 45.921 1.00 52.75 163 ASP A CA 1
ATOM 1249 C C . ASP A 1 235 ? -7.404 -18.379 46.014 1.00 55.30 163 ASP A C 1
ATOM 1250 O O . ASP A 1 235 ? -6.476 -18.896 45.389 1.00 56.29 163 ASP A O 1
ATOM 1255 N N . ASN A 1 236 ? -8.308 -19.082 46.728 1.00 49.31 164 ASN A N 1
ATOM 1256 C CA . ASN A 1 236 ? -8.291 -20.528 46.894 1.00 48.58 164 ASN A CA 1
ATOM 1257 C C . ASN A 1 236 ? -8.971 -21.242 45.730 1.00 50.28 164 ASN A C 1
ATOM 1258 O O . ASN A 1 236 ? -9.115 -22.468 45.759 1.00 49.96 164 ASN A O 1
ATOM 1263 N N . MET A 1 237 ? -9.405 -20.475 44.707 1.00 46.13 165 MET A N 1
ATOM 1264 C CA . MET A 1 237 ? -10.101 -20.965 43.514 1.00 43.62 165 MET A CA 1
ATOM 1265 C C . MET A 1 237 ? -11.480 -21.537 43.880 1.00 41.69 165 MET A C 1
ATOM 1266 O O . MET A 1 237 ? -12.008 -22.400 43.167 1.00 40.00 165 MET A O 1
ATOM 1271 N N . GLN A 1 238 ? -12.068 -21.033 44.981 1.00 35.20 166 GLN A N 1
ATOM 1272 C CA . GLN A 1 238 ? -13.388 -21.444 45.455 1.00 33.11 166 GLN A CA 1
ATOM 1273 C C . GLN A 1 238 ? -14.416 -20.508 44.857 1.00 37.17 166 GLN A C 1
ATOM 1274 O O . GLN A 1 238 ? -14.173 -19.300 44.794 1.00 38.68 166 GLN A O 1
ATOM 1280 N N . ILE A 1 239 ? -15.560 -21.055 44.406 1.00 33.71 167 ILE A N 1
ATOM 1281 C CA . ILE A 1 239 ? -16.576 -20.238 43.722 1.00 32.47 167 ILE A CA 1
ATOM 1282 C C . ILE A 1 239 ? -17.699 -19.791 44.654 1.00 35.27 167 ILE A C 1
ATOM 1283 O O . ILE A 1 239 ? -17.921 -20.355 45.723 1.00 35.81 167 ILE A O 1
ATOM 1288 N N . ARG A 1 240 ? -18.385 -18.734 44.210 1.00 30.45 168 ARG A N 1
ATOM 1289 C CA . ARG A 1 240 ? -19.564 -18.112 44.794 1.00 28.26 168 ARG A CA 1
ATOM 1290 C C . ARG A 1 240 ? -20.416 -17.630 43.672 1.00 33.27 168 ARG A C 1
ATOM 1291 O O . ARG A 1 240 ? -19.966 -16.830 42.843 1.00 33.41 168 ARG A O 1
ATOM 1299 N N . LEU A 1 241 ? -21.637 -18.142 43.622 1.00 28.40 169 LEU A N 1
ATOM 1300 C CA . LEU A 1 241 ? -22.641 -17.723 42.660 1.00 28.17 169 LEU A CA 1
ATOM 1301 C C . LEU A 1 241 ? -23.121 -16.326 43.022 1.00 28.69 169 LEU A C 1
ATOM 1302 O O . LEU A 1 241 ? -23.261 -16.011 44.195 1.00 29.03 169 LEU A O 1
ATOM 1307 N N . SER A 1 242 ? -23.257 -15.457 42.031 1.00 27.29 170 SER A N 1
ATOM 1308 C CA . SER A 1 242 ? -23.670 -14.070 42.264 1.00 28.65 170 SER A CA 1
ATOM 1309 C C . SER A 1 242 ? -24.715 -13.629 41.230 1.00 32.71 170 SER A C 1
ATOM 1310 O O . SER A 1 242 ? -25.247 -14.459 40.487 1.00 29.68 170 SER A O 1
ATOM 1313 N N . ASP A 1 243 ? -25.024 -12.316 41.208 1.00 32.75 171 ASP A N 1
ATOM 1314 C CA . ASP A 1 243 ? -25.927 -11.653 40.241 1.00 32.59 171 ASP A CA 1
ATOM 1315 C C . ASP A 1 243 ? -27.317 -12.295 40.177 1.00 33.72 171 ASP A C 1
ATOM 1316 O O . ASP A 1 243 ? -27.673 -12.939 39.196 1.00 32.25 171 ASP A O 1
ATOM 1321 N N . PHE A 1 244 ? -28.088 -12.088 41.260 1.00 29.30 172 PHE A N 1
ATOM 1322 C CA . PHE A 1 244 ? -29.432 -12.617 41.490 1.00 27.22 172 PHE A CA 1
ATOM 1323 C C . PHE A 1 244 ? -30.534 -11.634 41.009 1.00 32.45 172 PHE A C 1
ATOM 1324 O O . PHE A 1 244 ? -31.685 -11.768 41.416 1.00 32.01 172 PHE A O 1
ATOM 1332 N N . GLY A 1 245 ? -30.170 -10.706 40.104 1.00 28.69 173 GLY A N 1
ATOM 1333 C CA . GLY A 1 245 ? -31.087 -9.717 39.535 1.00 28.31 173 GLY A CA 1
ATOM 1334 C C . GLY A 1 245 ? -32.246 -10.298 38.744 1.00 33.54 173 GLY A C 1
ATOM 1335 O O . GLY A 1 245 ? -33.272 -9.639 38.573 1.00 33.93 173 GLY A O 1
ATOM 1336 N N . PHE A 1 246 ? -32.094 -11.520 38.214 1.00 32.00 174 PHE A N 1
ATOM 1337 C CA . PHE A 1 246 ? -33.141 -12.202 37.431 1.00 32.50 174 PHE A CA 1
ATOM 1338 C C . PHE A 1 246 ? -33.806 -13.327 38.207 1.00 34.16 174 PHE A C 1
ATOM 1339 O O . PHE A 1 246 ? -34.764 -13.908 37.722 1.00 33.53 174 PHE A O 1
ATOM 1347 N N . SER A 1 247 ? -33.282 -13.645 39.397 1.00 32.17 175 SER A N 1
ATOM 1348 C CA . SER A 1 247 ? -33.796 -14.701 40.286 1.00 32.19 175 SER A CA 1
ATOM 1349 C C . SER A 1 247 ? -35.194 -14.411 40.741 1.00 36.25 175 SER A C 1
ATOM 1350 O O . SER A 1 247 ? -35.603 -13.252 40.848 1.00 34.32 175 SER A O 1
ATOM 1353 N N . CYS A 1 248 ? -35.925 -15.478 41.018 1.00 34.36 176 CYS A N 1
ATOM 1354 C CA . CYS A 1 248 ? -37.254 -15.361 41.552 1.00 35.45 176 CYS A CA 1
ATOM 1355 C C . CYS A 1 248 ? -37.644 -16.629 42.315 1.00 37.32 176 CYS A C 1
ATOM 1356 O O . CYS A 1 248 ? -37.038 -17.702 42.137 1.00 35.13 176 CYS A O 1
ATOM 1359 N N A HIS A 1 249 ? -38.654 -16.491 43.184 0.50 34.02 177 HIS A N 1
ATOM 1360 N N B HIS A 1 249 ? -38.659 -16.495 43.172 0.50 34.90 177 HIS A N 1
ATOM 1361 C CA A HIS A 1 249 ? -39.289 -17.603 43.873 0.50 34.32 177 HIS A CA 1
ATOM 1362 C CA B HIS A 1 249 ? -39.273 -17.610 43.871 0.50 35.60 177 HIS A CA 1
ATOM 1363 C C A HIS A 1 249 ? -40.144 -18.313 42.841 0.50 38.72 177 HIS A C 1
ATOM 1364 C C B HIS A 1 249 ? -40.185 -18.308 42.885 0.50 39.54 177 HIS A C 1
ATOM 1365 O O A HIS A 1 249 ? -40.756 -17.646 42.006 0.50 37.52 177 HIS A O 1
ATOM 1366 O O B HIS A 1 249 ? -40.862 -17.632 42.110 0.50 38.69 177 HIS A O 1
ATOM 1379 N N . LEU A 1 250 ? -40.152 -19.647 42.856 1.00 36.64 178 LEU A N 1
ATOM 1380 C CA . LEU A 1 250 ? -40.988 -20.441 41.973 1.00 36.71 178 LEU A CA 1
ATOM 1381 C C . LEU A 1 250 ? -41.573 -21.519 42.826 1.00 46.18 178 LEU A C 1
ATOM 1382 O O . LEU A 1 250 ? -40.865 -22.449 43.217 1.00 45.02 178 LEU A O 1
ATOM 1387 N N . GLU A 1 251 ? -42.843 -21.340 43.217 1.00 45.87 179 GLU A N 1
ATOM 1388 C CA . GLU A 1 251 ? -43.564 -22.337 44.013 1.00 47.90 179 GLU A CA 1
ATOM 1389 C C . GLU A 1 251 ? -43.567 -23.693 43.253 1.00 53.37 179 GLU A C 1
ATOM 1390 O O . GLU A 1 251 ? -43.596 -23.681 42.025 1.00 52.44 179 GLU A O 1
ATOM 1396 N N . PRO A 1 252 ? -43.398 -24.855 43.918 1.00 53.40 180 PRO A N 1
ATOM 1397 C CA . PRO A 1 252 ? -43.253 -26.110 43.156 1.00 53.93 180 PRO A CA 1
ATOM 1398 C C . PRO A 1 252 ? -44.467 -26.406 42.297 1.00 55.76 180 PRO A C 1
ATOM 1399 O O . PRO A 1 252 ? -45.607 -26.247 42.739 1.00 55.62 180 PRO A O 1
ATOM 1403 N N . GLY A 1 253 ? -44.167 -26.720 41.040 1.00 50.23 181 GLY A N 1
ATOM 1404 C CA . GLY A 1 253 ? -45.131 -27.046 40.010 1.00 49.33 181 GLY A CA 1
ATOM 1405 C C . GLY A 1 253 ? -45.511 -25.853 39.180 1.00 52.99 181 GLY A C 1
ATOM 1406 O O . GLY A 1 253 ? -46.172 -26.014 38.159 1.00 53.98 181 GLY A O 1
ATOM 1407 N N . GLU A 1 254 ? -45.107 -24.657 39.603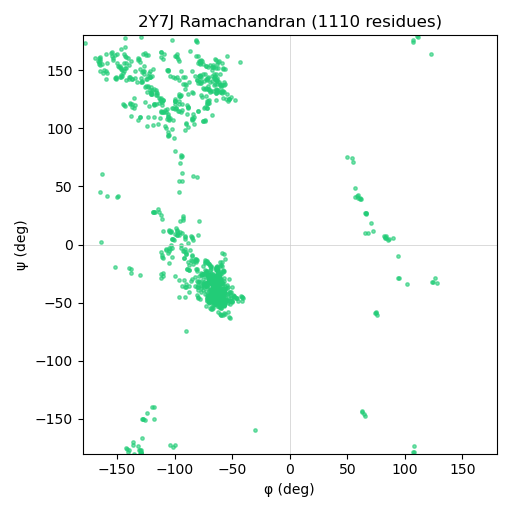 1.00 49.05 182 GLU A N 1
ATOM 1408 C CA . GLU A 1 254 ? -45.435 -23.422 38.899 1.00 48.65 182 GLU A CA 1
ATOM 1409 C C . GLU A 1 254 ? -44.427 -23.148 37.764 1.00 50.13 182 GLU A C 1
ATOM 1410 O O . GLU A 1 254 ? -43.282 -23.587 37.821 1.00 50.09 182 GLU A O 1
ATOM 1416 N N . LYS A 1 255 ? -44.903 -22.495 36.694 1.00 44.49 183 LYS A N 1
ATOM 1417 C CA . LYS A 1 255 ? -44.128 -22.230 35.493 1.00 42.27 183 LYS A CA 1
ATOM 1418 C C . LYS A 1 255 ? -43.986 -20.739 35.231 1.00 45.33 183 LYS A C 1
ATOM 1419 O O . LYS A 1 255 ? -44.862 -19.933 35.571 1.00 44.23 183 LYS A O 1
ATOM 1425 N N . LEU A 1 256 ? -42.870 -20.384 34.586 1.00 41.05 184 LEU A N 1
ATOM 1426 C CA . LEU A 1 256 ? -42.523 -19.008 34.214 1.00 39.87 184 LEU A CA 1
ATOM 1427 C C . LEU A 1 256 ? -42.571 -18.846 32.688 1.00 43.34 184 LEU A C 1
ATOM 1428 O O . LEU A 1 256 ? -42.550 -19.847 31.980 1.00 42.68 184 LEU A O 1
ATOM 1433 N N . ARG A 1 257 ? -42.667 -17.599 32.175 1.00 40.61 185 ARG A N 1
ATOM 1434 C CA . ARG A 1 257 ? -42.658 -17.307 30.728 1.00 40.74 185 ARG A CA 1
ATOM 1435 C C . ARG A 1 257 ? -41.648 -16.212 30.369 1.00 47.23 185 ARG A C 1
ATOM 1436 O O . ARG A 1 257 ? -41.179 -16.194 29.224 1.00 47.50 185 ARG A O 1
ATOM 1444 N N . GLU A 1 258 ? -41.326 -15.297 31.330 1.00 45.19 186 GLU A N 1
ATOM 1445 C CA . GLU A 1 258 ? -40.439 -14.145 31.124 1.00 46.55 186 GLU A CA 1
ATOM 1446 C C . GLU A 1 258 ? -39.110 -14.530 30.487 1.00 54.35 186 GLU A C 1
ATOM 1447 O O . GLU A 1 258 ? -38.400 -15.418 30.964 1.00 54.99 186 GLU A O 1
ATOM 1453 N N . LEU A 1 259 ? -38.787 -13.858 29.395 1.00 48.71 187 LEU A N 1
ATOM 1454 C CA . LEU A 1 259 ? -37.521 -14.048 28.708 1.00 47.13 187 LEU A CA 1
ATOM 1455 C C . LEU A 1 259 ? -36.521 -13.094 29.323 1.00 48.78 187 LEU A C 1
ATOM 1456 O O . LEU A 1 259 ? -36.688 -11.881 29.232 1.00 49.09 187 LEU A O 1
ATOM 1461 N N . CYS A 1 260 ? -35.528 -13.623 30.019 1.00 44.22 188 CYS A N 1
ATOM 1462 C CA . CYS A 1 260 ? -34.480 -12.831 30.679 1.00 44.05 188 CYS A CA 1
ATOM 1463 C C . CYS A 1 260 ? -33.313 -13.738 30.922 1.00 50.31 188 CYS A C 1
ATOM 1464 O O . CYS A 1 260 ? -33.474 -14.918 31.238 1.00 53.34 188 CYS A O 1
ATOM 1467 N N . GLY A 1 261 ? -32.135 -13.223 30.767 1.00 44.49 189 GLY A N 1
ATOM 1468 C CA . GLY A 1 261 ? -31.007 -14.123 30.899 1.00 42.37 189 GLY A CA 1
ATOM 1469 C C . GLY A 1 261 ? -30.237 -14.049 29.605 1.00 42.60 189 GLY A C 1
ATOM 1470 O O . GLY A 1 261 ? -30.759 -13.565 28.594 1.00 43.07 189 GLY A O 1
ATOM 1471 N N . THR A 1 262 ? -29.005 -14.533 29.638 1.00 34.30 190 THR A N 1
ATOM 1472 C CA . THR A 1 262 ? -28.082 -14.395 28.538 1.00 33.56 190 THR A CA 1
ATOM 1473 C C . THR A 1 262 ? -28.444 -15.370 27.417 1.00 37.71 190 THR A C 1
ATOM 1474 O O . THR A 1 262 ? -28.595 -16.571 27.670 1.00 37.52 190 THR A O 1
ATOM 1478 N N . PRO A 1 263 ? -28.606 -14.844 26.170 1.00 32.60 191 PRO A N 1
ATOM 1479 C CA . PRO A 1 263 ? -29.024 -15.703 25.062 1.00 33.09 191 PRO A CA 1
ATOM 1480 C C . PRO A 1 263 ? -28.247 -17.017 24.898 1.00 36.43 191 PRO A C 1
ATOM 1481 O O . PRO A 1 263 ? -28.881 -18.059 24.692 1.00 38.70 191 PRO A O 1
ATOM 1485 N N . GLY A 1 264 ? -26.923 -16.981 25.008 1.00 29.06 192 GLY A N 1
ATOM 1486 C CA . GLY A 1 264 ? -26.107 -18.179 24.837 1.00 28.07 192 GLY A CA 1
ATOM 1487 C C . GLY A 1 264 ? -26.382 -19.295 25.824 1.00 29.08 192 GLY A C 1
ATOM 1488 O O . GLY A 1 264 ? -26.158 -20.474 25.517 1.00 28.63 192 GLY A O 1
ATOM 1489 N N . TYR A 1 265 ? -26.906 -18.918 26.995 1.00 24.30 193 TYR A N 1
ATOM 1490 C CA . TYR A 1 265 ? -27.170 -19.815 28.123 1.00 23.96 193 TYR A CA 1
ATOM 1491 C C . TYR A 1 265 ? -28.675 -20.181 28.276 1.00 28.87 193 TYR A C 1
ATOM 1492 O O . TYR A 1 265 ? -29.005 -20.980 29.151 1.00 27.02 193 TYR A O 1
ATOM 1501 N N . LEU A 1 266 ? -29.558 -19.644 27.396 1.00 26.38 194 LEU A N 1
ATOM 1502 C CA . LEU A 1 266 ? -30.996 -19.890 27.466 1.00 28.56 194 LEU A CA 1
ATOM 1503 C C . LEU A 1 266 ? -31.386 -21.290 27.041 1.00 33.74 194 LEU A C 1
ATOM 1504 O O . LEU A 1 266 ? -30.949 -21.754 25.990 1.00 33.82 194 LEU A O 1
ATOM 1509 N N . ALA A 1 267 ? -32.265 -21.937 27.827 1.00 30.07 195 ALA A N 1
ATOM 1510 C CA . ALA A 1 267 ? -32.761 -23.290 27.560 1.00 30.35 195 ALA A CA 1
ATOM 1511 C C . ALA A 1 267 ? -33.730 -23.261 26.392 1.00 39.44 195 ALA A C 1
ATOM 1512 O O . ALA A 1 267 ? -34.339 -22.204 26.160 1.00 40.01 195 ALA A O 1
ATOM 1514 N N . PRO A 1 268 ? -33.909 -24.380 25.627 1.00 37.86 196 PRO A N 1
ATOM 1515 C CA . PRO A 1 268 ? -34.871 -24.345 24.503 1.00 38.84 196 PRO A CA 1
ATOM 1516 C C . PRO A 1 268 ? -36.295 -23.969 24.908 1.00 43.71 196 PRO A C 1
ATOM 1517 O O . PRO A 1 268 ? -36.950 -23.208 24.180 1.00 45.29 196 PRO A O 1
ATOM 1521 N N . GLU A 1 269 ? -36.761 -24.454 26.077 1.00 38.96 197 GLU A N 1
ATOM 1522 C CA . GLU A 1 269 ? -38.117 -24.181 26.552 1.00 39.99 197 GLU A CA 1
ATOM 1523 C C . GLU A 1 269 ? -38.376 -22.696 26.799 1.00 42.74 197 GLU A C 1
ATOM 1524 O O . GLU A 1 269 ? -39.532 -22.299 26.664 1.00 45.57 197 GLU A O 1
ATOM 1530 N N . ILE A 1 270 ? -37.334 -21.881 27.117 1.00 35.44 198 ILE A N 1
ATOM 1531 C CA . ILE A 1 270 ? -37.513 -20.432 27.313 1.00 35.04 198 ILE A CA 1
ATOM 1532 C C . ILE A 1 270 ? -37.834 -19.789 25.954 1.00 42.88 198 ILE A C 1
ATOM 1533 O O . ILE A 1 270 ? -38.754 -18.976 25.843 1.00 43.72 198 ILE A O 1
ATOM 1538 N N . LEU A 1 271 ? -37.094 -20.181 24.925 1.00 42.26 199 LEU A N 1
ATOM 1539 C CA . LEU A 1 271 ? -37.300 -19.669 23.572 1.00 44.54 199 LEU A CA 1
ATOM 1540 C C . LEU A 1 271 ? -38.634 -20.147 22.988 1.00 53.78 199 LEU A C 1
ATOM 1541 O O . LEU A 1 271 ? -39.408 -19.336 22.476 1.00 55.89 199 LEU A O 1
ATOM 1546 N N . LYS A 1 272 ? -38.889 -21.469 23.073 1.00 51.46 200 LYS A N 1
ATOM 1547 C CA . LYS A 1 272 ? -40.088 -22.113 22.539 1.00 54.46 200 LYS A CA 1
ATOM 1548 C C . LYS A 1 272 ? -41.339 -21.444 23.051 1.00 63.89 200 LYS A C 1
ATOM 1549 O O . LYS A 1 272 ? -42.268 -21.220 22.276 1.00 66.29 200 LYS A O 1
ATOM 1555 N N . CYS A 1 273 ? -41.372 -21.117 24.348 1.00 62.25 201 CYS A N 1
ATOM 1556 C CA . CYS A 1 273 ? -42.566 -20.510 24.905 1.00 64.87 201 CYS A CA 1
ATOM 1557 C C . CYS A 1 273 ? -42.546 -18.964 24.729 1.00 70.29 201 CYS A C 1
ATOM 1558 O O . CYS A 1 273 ? -43.580 -18.322 24.921 1.00 71.34 201 CYS A O 1
ATOM 1561 N N . SER A 1 274 ? -41.434 -18.402 24.207 1.00 66.95 202 SER A N 1
ATOM 1562 C CA . SER A 1 274 ? -41.369 -16.976 23.863 1.00 67.61 202 SER A CA 1
ATOM 1563 C C . SER A 1 274 ? -41.688 -16.778 22.362 1.00 75.90 202 SER A C 1
ATOM 1564 O O . SER A 1 274 ? -41.335 -15.748 21.778 1.00 77.15 202 SER A O 1
ATOM 1567 N N . MET A 1 275 ? -42.355 -17.770 21.742 1.00 73.55 203 MET A N 1
ATOM 1568 C CA . MET A 1 275 ? -42.752 -17.714 20.338 1.00 75.61 203 MET A CA 1
ATOM 1569 C C . MET A 1 275 ? -44.033 -18.559 20.086 1.00 82.77 203 MET A C 1
ATOM 1570 O O . MET A 1 275 ? -44.734 -18.311 19.103 1.00 84.66 203 MET A O 1
ATOM 1575 N N . ASP A 1 276 ? -44.349 -19.506 21.003 1.00 79.49 204 ASP A N 1
ATOM 1576 C CA . ASP A 1 276 ? -45.556 -20.339 21.005 1.00 82.31 204 ASP A CA 1
ATOM 1577 C C . ASP A 1 276 ? -46.255 -20.136 22.347 1.00 85.95 204 ASP A C 1
ATOM 1578 O O . ASP A 1 276 ? -45.804 -20.668 23.365 1.00 85.42 204 ASP A O 1
ATOM 1580 N N . GLU A 1 277 ? -47.326 -19.327 22.351 1.00 82.69 205 GLU A N 1
ATOM 1581 C CA . GLU A 1 277 ? -48.127 -18.973 23.528 1.00 82.55 205 GLU A CA 1
ATOM 1582 C C . GLU A 1 277 ? -48.791 -20.208 24.192 1.00 85.13 205 GLU A C 1
ATOM 1583 O O . GLU A 1 277 ? -49.025 -20.186 25.407 1.00 82.11 205 GLU A O 1
ATOM 1589 N N . THR A 1 278 ? -49.066 -21.278 23.407 1.00 83.92 206 THR A N 1
ATOM 1590 C CA . THR A 1 278 ? -49.709 -22.490 23.921 1.00 86.40 206 THR A CA 1
ATOM 1591 C C . THR A 1 278 ? -48.733 -23.352 24.733 1.00 89.32 206 THR A C 1
ATOM 1592 O O . THR A 1 278 ? -49.192 -24.198 25.514 1.00 89.83 206 THR A O 1
ATOM 1596 N N . HIS A 1 279 ? -47.399 -23.143 24.559 1.00 83.59 207 HIS A N 1
ATOM 1597 C CA . HIS A 1 279 ? -46.385 -23.903 25.289 1.00 81.19 207 HIS A CA 1
ATOM 1598 C C . HIS A 1 279 ? -46.515 -23.641 26.808 1.00 83.94 207 HIS A C 1
ATOM 1599 O O . HIS A 1 279 ? -46.646 -22.486 27.212 1.00 83.75 207 HIS A O 1
ATOM 1606 N N . PRO A 1 280 ? -46.495 -24.714 27.645 1.00 79.80 208 PRO A N 1
ATOM 1607 C CA . PRO A 1 280 ? -46.725 -24.559 29.098 1.00 78.46 208 PRO A CA 1
ATOM 1608 C C . PRO A 1 280 ? -45.774 -23.675 29.927 1.00 75.90 208 PRO A C 1
ATOM 1609 O O . PRO A 1 280 ? -46.120 -23.361 31.066 1.00 77.34 208 PRO A O 1
ATOM 1613 N N . GLY A 1 281 ? -44.607 -23.301 29.425 1.00 64.91 209 GLY A N 1
ATOM 1614 C CA . GLY A 1 281 ? -43.726 -22.467 30.242 1.00 59.85 209 GLY A CA 1
ATOM 1615 C C . GLY A 1 281 ? -42.512 -23.202 30.764 1.00 55.84 209 GLY A C 1
ATOM 1616 O O . GLY A 1 281 ? -42.310 -24.371 30.415 1.00 58.14 209 GLY A O 1
ATOM 1617 N N . TYR A 1 282 ? -41.656 -22.512 31.550 1.00 41.73 210 TYR A N 1
ATOM 1618 C CA . TYR A 1 282 ? -40.438 -23.142 32.036 1.00 37.66 210 TYR A CA 1
ATOM 1619 C C . TYR A 1 282 ? -40.315 -23.127 33.584 1.00 40.64 210 TYR A C 1
ATOM 1620 O O . TYR A 1 282 ? -41.017 -22.387 34.276 1.00 38.85 210 TYR A O 1
ATOM 1629 N N . GLY A 1 283 ? -39.433 -23.978 34.094 1.00 38.92 211 GLY A N 1
ATOM 1630 C CA . GLY A 1 283 ? -39.172 -24.116 35.524 1.00 38.17 211 GLY A CA 1
ATOM 1631 C C . GLY A 1 283 ? -37.704 -23.996 35.896 1.00 38.25 211 GLY A C 1
ATOM 1632 O O . GLY A 1 283 ? -36.935 -23.312 35.218 1.00 34.48 211 GLY A O 1
ATOM 1633 N N . LYS A 1 284 ? -37.302 -24.692 36.973 1.00 35.99 212 LYS A N 1
ATOM 1634 C CA . LYS A 1 284 ? -35.937 -24.657 37.495 1.00 33.59 212 LYS A CA 1
ATOM 1635 C C . LYS A 1 284 ? -34.924 -25.415 36.613 1.00 37.07 212 LYS A C 1
ATOM 1636 O O . LYS A 1 284 ? -33.719 -25.188 36.737 1.00 36.39 212 LYS A O 1
ATOM 1642 N N . GLU A 1 285 ? -35.406 -26.232 35.674 1.00 34.29 213 GLU A N 1
ATOM 1643 C CA . GLU A 1 285 ? -34.598 -27.021 34.736 1.00 32.95 213 GLU A CA 1
ATOM 1644 C C . GLU A 1 285 ? -33.739 -26.128 33.807 1.00 36.20 213 GLU A C 1
ATOM 1645 O O . GLU A 1 285 ? -32.738 -26.596 33.238 1.00 35.65 213 GLU A O 1
ATOM 1651 N N . VAL A 1 286 ? -34.144 -24.849 33.648 1.00 32.08 214 VAL A N 1
ATOM 1652 C CA . VAL A 1 286 ? -33.454 -23.872 32.794 1.00 30.44 214 VAL A CA 1
ATOM 1653 C C . VAL A 1 286 ? -32.065 -23.576 33.335 1.00 33.00 214 VAL A C 1
ATOM 1654 O O . VAL A 1 286 ? -31.146 -23.350 32.543 1.00 31.74 214 VAL A O 1
ATOM 1658 N N . ASP A 1 287 ? -31.903 -23.623 34.674 1.00 29.40 215 ASP A N 1
ATOM 1659 C CA . ASP A 1 287 ? -30.625 -23.407 35.358 1.00 27.80 215 ASP A CA 1
ATOM 1660 C C . ASP A 1 287 ? -29.667 -24.531 35.067 1.00 34.29 215 ASP A C 1
ATOM 1661 O O . ASP A 1 287 ? -28.456 -24.318 35.060 1.00 36.36 215 ASP A O 1
ATOM 1666 N N . LEU A 1 288 ? -30.202 -25.720 34.766 1.00 31.54 216 LEU A N 1
ATOM 1667 C CA . LEU A 1 288 ? -29.375 -26.894 34.508 1.00 31.73 216 LEU A CA 1
ATOM 1668 C C . LEU A 1 288 ? -28.889 -26.996 33.098 1.00 35.81 216 LEU A C 1
ATOM 1669 O O . LEU A 1 288 ? -27.777 -27.501 32.887 1.00 36.43 216 LEU A O 1
ATOM 1674 N N . TRP A 1 289 ? -29.670 -26.461 32.149 1.00 31.59 217 TRP A N 1
ATOM 1675 C CA . TRP A 1 289 ? -29.276 -26.309 30.762 1.00 32.02 217 TRP A CA 1
ATOM 1676 C C . TRP A 1 289 ? -28.050 -25.371 30.755 1.00 36.27 217 TRP A C 1
ATOM 1677 O O . TRP A 1 289 ? -27.010 -25.695 30.151 1.00 35.34 217 TRP A O 1
ATOM 1688 N N . ALA A 1 290 ? -28.171 -24.238 31.512 1.00 32.60 218 ALA A N 1
ATOM 1689 C CA . ALA A 1 290 ? -27.131 -23.219 31.679 1.00 30.78 218 ALA A CA 1
ATOM 1690 C C . ALA A 1 290 ? -25.870 -23.826 32.251 1.00 35.69 218 ALA A C 1
ATOM 1691 O O . ALA A 1 290 ? -24.785 -23.475 31.797 1.00 37.40 218 ALA A O 1
ATOM 1693 N N . CYS A 1 291 ? -26.003 -24.758 33.237 1.00 31.44 219 CYS A N 1
ATOM 1694 C CA . CYS A 1 291 ? -24.880 -25.475 33.845 1.00 30.54 219 CYS A CA 1
ATOM 1695 C C . CYS A 1 291 ? -24.154 -26.310 32.775 1.00 33.02 219 CYS A C 1
ATOM 1696 O O . CYS A 1 291 ? -22.927 -26.346 32.751 1.00 33.56 219 CYS A O 1
ATOM 1699 N N . GLY A 1 292 ? -24.928 -26.930 31.886 1.00 29.65 220 GLY A N 1
ATOM 1700 C CA . GLY A 1 292 ? -24.440 -27.714 30.758 1.00 29.40 220 GLY A CA 1
ATOM 1701 C C . GLY A 1 292 ? -23.639 -26.862 29.802 1.00 33.74 220 GLY A C 1
ATOM 1702 O O . GLY A 1 292 ? -22.566 -27.285 29.337 1.00 35.34 220 GLY A O 1
ATOM 1703 N N . VAL A 1 293 ? -24.138 -25.629 29.542 1.00 27.66 221 VAL A N 1
ATOM 1704 C CA . VAL A 1 293 ? -23.484 -24.641 28.665 1.00 25.90 221 VAL A CA 1
ATOM 1705 C C . VAL A 1 293 ? -22.175 -24.202 29.329 1.00 31.35 221 VAL A C 1
ATOM 1706 O O . VAL A 1 293 ? -21.141 -24.178 28.640 1.00 31.31 221 VAL A O 1
ATOM 1710 N N . ILE A 1 294 ? -22.205 -23.924 30.678 1.00 28.74 222 ILE A N 1
ATOM 1711 C CA . ILE A 1 294 ? -21.022 -23.511 31.417 1.00 29.75 222 ILE A CA 1
ATOM 1712 C C . ILE A 1 294 ? -19.960 -24.608 31.304 1.00 36.41 222 ILE A C 1
ATOM 1713 O O . ILE A 1 294 ? -18.856 -24.322 30.842 1.00 38.83 222 ILE A O 1
ATOM 1718 N N . LEU A 1 295 ? -20.309 -25.847 31.677 1.00 34.54 223 LEU A N 1
ATOM 1719 C CA . LEU A 1 295 ? -19.437 -27.032 31.648 1.00 36.42 223 LEU A CA 1
ATOM 1720 C C . LEU A 1 295 ? -18.748 -27.194 30.289 1.00 41.47 223 LEU A C 1
ATOM 1721 O O . LEU A 1 295 ? -17.528 -27.350 30.248 1.00 44.65 223 LEU A O 1
ATOM 1726 N N . PHE A 1 296 ? -19.512 -27.116 29.188 1.00 36.42 224 PHE A N 1
ATOM 1727 C CA . PHE A 1 296 ? -18.988 -27.206 27.816 1.00 35.25 224 PHE A CA 1
ATOM 1728 C C . PHE A 1 296 ? -17.954 -26.112 27.560 1.00 39.40 224 PHE A C 1
ATOM 1729 O O . PHE A 1 296 ? -16.859 -26.405 27.079 1.00 40.65 224 PHE A O 1
ATOM 1737 N N . THR A 1 297 ? -18.322 -24.854 27.861 1.00 36.29 225 THR A N 1
ATOM 1738 C CA . THR A 1 297 ? -17.513 -23.652 27.634 1.00 37.45 225 THR A CA 1
ATOM 1739 C C . THR A 1 297 ? -16.201 -23.692 28.424 1.00 41.09 225 THR A C 1
ATOM 1740 O O . THR A 1 297 ? -15.176 -23.290 27.879 1.00 41.06 225 THR A O 1
ATOM 1744 N N . LEU A 1 298 ? -16.226 -24.164 29.683 1.00 37.39 226 LEU A N 1
ATOM 1745 C CA . LEU A 1 298 ? -15.001 -24.225 30.520 1.00 37.78 226 LEU A CA 1
ATOM 1746 C C . LEU A 1 298 ? -13.962 -25.143 29.902 1.00 40.70 226 LEU A C 1
ATOM 1747 O O . LEU A 1 298 ? -12.781 -24.798 29.867 1.00 41.20 226 LEU A O 1
ATOM 1752 N N . LEU A 1 299 ? -14.419 -26.284 29.373 1.00 37.96 227 LEU A N 1
ATOM 1753 C CA . LEU A 1 299 ? -13.552 -27.276 28.743 1.00 40.55 227 LEU A CA 1
ATOM 1754 C C . LEU A 1 299 ? -13.140 -26.889 27.333 1.00 45.12 227 LEU A C 1
ATOM 1755 O O . LEU A 1 299 ? -11.958 -27.010 27.020 1.00 48.01 227 LEU A O 1
ATOM 1760 N N . ALA A 1 300 ? -14.087 -26.441 26.481 1.00 40.32 228 ALA A N 1
ATOM 1761 C CA . ALA A 1 300 ? -13.788 -26.098 25.073 1.00 41.46 228 ALA A CA 1
ATOM 1762 C C . ALA A 1 300 ? -13.111 -24.718 24.915 1.00 48.78 228 ALA A C 1
ATOM 1763 O O . ALA A 1 300 ? -12.357 -24.517 23.965 1.00 50.73 228 ALA A O 1
ATOM 1765 N N . GLY A 1 301 ? -13.442 -23.774 25.798 1.00 46.90 229 GLY A N 1
ATOM 1766 C CA . GLY A 1 301 ? -12.967 -22.397 25.732 1.00 48.13 229 GLY A CA 1
ATOM 1767 C C . GLY A 1 301 ? -13.815 -21.572 24.787 1.00 53.05 229 GLY A C 1
ATOM 1768 O O . GLY A 1 301 ? -13.476 -20.423 24.496 1.00 55.71 229 GLY A O 1
ATOM 1769 N N . SER A 1 302 ? -14.909 -22.179 24.276 1.00 46.98 230 SER A N 1
ATOM 1770 C CA . SER A 1 302 ? -15.879 -21.601 23.349 1.00 45.48 230 SER A CA 1
ATOM 1771 C C . SER A 1 302 ? -17.272 -22.185 23.658 1.00 45.54 230 SER A C 1
ATOM 1772 O O . SER A 1 302 ? -17.348 -23.288 24.194 1.00 42.83 230 SER A O 1
ATOM 1775 N N . PRO A 1 303 ? -18.379 -21.447 23.388 1.00 42.44 231 PRO A N 1
ATOM 1776 C CA . PRO A 1 303 ? -19.706 -21.962 23.763 1.00 40.54 231 PRO A CA 1
ATOM 1777 C C . PRO A 1 303 ? -20.237 -23.034 22.799 1.00 43.93 231 PRO A C 1
ATOM 1778 O O . PRO A 1 303 ? -19.824 -23.057 21.640 1.00 43.96 231 PRO A O 1
ATOM 1782 N N . PRO A 1 304 ? -21.169 -23.912 23.251 1.00 40.37 232 PRO A N 1
ATOM 1783 C CA . PRO A 1 304 ? -21.709 -24.940 22.339 1.00 41.54 232 PRO A CA 1
ATOM 1784 C C . PRO A 1 304 ? -22.598 -24.348 21.229 1.00 48.77 232 PRO A C 1
ATOM 1785 O O . PRO A 1 304 ? -22.641 -24.901 20.126 1.00 51.15 232 PRO A O 1
ATOM 1789 N N . PHE A 1 305 ? -23.254 -23.193 21.496 1.00 35.73 233 PHE A N 1
ATOM 1790 C CA . PHE A 1 305 ? -24.116 -22.532 20.515 1.00 35.87 233 PHE A CA 1
ATOM 1791 C C . PHE A 1 305 ? -23.617 -21.108 20.261 1.00 43.83 233 PHE A C 1
ATOM 1792 O O . PHE A 1 305 ? -23.495 -20.322 21.193 1.00 42.91 233 PHE A O 1
ATOM 1800 N N . TRP A 1 306 ? -23.248 -20.810 19.014 1.00 45.26 234 TRP A N 1
ATOM 1801 C CA . TRP A 1 306 ? -22.786 -19.492 18.612 1.00 49.53 234 TRP A CA 1
ATOM 1802 C C . TRP A 1 306 ? -22.940 -19.320 17.106 1.00 56.76 234 TRP A C 1
ATOM 1803 O O . TRP A 1 306 ? -22.810 -20.272 16.333 1.00 58.60 234 TRP A O 1
ATOM 1814 N N . HIS A 1 307 ? -23.214 -18.078 16.704 1.00 53.39 235 HIS A N 1
ATOM 1815 C CA . HIS A 1 307 ? -23.336 -17.621 15.334 1.00 55.26 235 HIS A CA 1
ATOM 1816 C C . HIS A 1 307 ? -23.184 -16.110 15.314 1.00 61.51 235 HIS A C 1
ATOM 1817 O O . HIS A 1 307 ? -23.547 -15.451 16.298 1.00 60.66 235 HIS A O 1
ATOM 1824 N N . ARG A 1 308 ? -22.652 -15.558 14.199 1.00 60.80 236 ARG A N 1
ATOM 1825 C CA . ARG A 1 308 ? -22.521 -14.114 13.976 1.00 63.07 236 ARG A CA 1
ATOM 1826 C C . ARG A 1 308 ? -23.887 -13.455 14.230 1.00 66.24 236 ARG A C 1
ATOM 1827 O O . ARG A 1 308 ? -23.968 -12.481 14.982 1.00 67.11 236 ARG A O 1
ATOM 1829 N N . ARG A 1 309 ? -24.964 -14.070 13.665 1.00 60.29 237 ARG A N 1
ATOM 1830 C CA . ARG A 1 309 ? -26.365 -13.666 13.790 1.00 58.68 237 ARG A CA 1
ATOM 1831 C C . ARG A 1 309 ? -27.022 -14.425 14.942 1.00 58.33 237 ARG A C 1
ATOM 1832 O O . ARG A 1 309 ? -27.143 -15.656 14.891 1.00 55.78 237 ARG A O 1
ATOM 1840 N N . GLN A 1 310 ? -27.438 -13.671 15.990 1.00 54.14 238 GLN A N 1
ATOM 1841 C CA . GLN A 1 310 ? -28.044 -14.161 17.249 1.00 50.67 238 GLN A CA 1
ATOM 1842 C C . GLN A 1 310 ? -29.259 -15.042 16.995 1.00 54.54 238 GLN A C 1
ATOM 1843 O O . GLN A 1 310 ? -29.450 -16.011 17.719 1.00 52.86 238 GLN A O 1
ATOM 1849 N N . ILE A 1 311 ? -30.069 -14.710 15.992 1.00 52.80 239 ILE A N 1
ATOM 1850 C CA . ILE A 1 311 ? -31.288 -15.437 15.631 1.00 52.23 239 ILE A CA 1
ATOM 1851 C C . ILE A 1 311 ? -30.964 -16.881 15.164 1.00 53.21 239 ILE A C 1
ATOM 1852 O O . ILE A 1 311 ? -31.731 -17.803 15.465 1.00 51.50 239 ILE A O 1
ATOM 1857 N N . LEU A 1 312 ? -29.828 -17.081 14.467 1.00 48.26 240 LEU A N 1
ATOM 1858 C CA . LEU A 1 312 ? -29.429 -18.410 14.002 1.00 45.76 240 LEU A CA 1
ATOM 1859 C C . LEU A 1 312 ? -28.863 -19.237 15.160 1.00 47.39 240 LEU A C 1
ATOM 1860 O O . LEU A 1 312 ? -28.994 -20.464 15.168 1.00 46.75 240 LEU A O 1
ATOM 1865 N N . MET A 1 313 ? -28.344 -18.566 16.186 1.00 44.19 241 MET A N 1
ATOM 1866 C CA . MET A 1 313 ? -27.889 -19.218 17.427 1.00 41.46 241 MET A CA 1
ATOM 1867 C C . MET A 1 313 ? -29.091 -19.825 18.175 1.00 44.09 241 MET A C 1
ATOM 1868 O O . MET A 1 313 ? -28.970 -20.900 18.740 1.00 44.46 241 MET A O 1
ATOM 1873 N N . LEU A 1 314 ? -30.258 -19.141 18.140 1.00 40.55 242 LEU A N 1
ATOM 1874 C CA . LEU A 1 314 ? -31.514 -19.540 18.783 1.00 39.35 242 LEU A CA 1
ATOM 1875 C C . LEU A 1 314 ? -32.046 -20.839 18.193 1.00 44.87 242 LEU A C 1
ATOM 1876 O O . LEU A 1 314 ? -32.517 -21.680 18.947 1.00 45.16 242 LEU A O 1
ATOM 1881 N N . ARG A 1 315 ? -31.920 -21.017 16.869 1.00 42.78 243 ARG A N 1
ATOM 1882 C CA . ARG A 1 315 ? -32.305 -22.218 16.127 1.00 44.65 243 ARG A CA 1
ATOM 1883 C C . ARG A 1 315 ? -31.452 -23.412 16.579 1.00 49.72 243 ARG A C 1
ATOM 1884 O O . ARG A 1 315 ? -31.967 -24.529 16.728 1.00 50.44 243 ARG A O 1
ATOM 1892 N N . MET A 1 316 ? -30.158 -23.162 16.813 1.00 45.51 244 MET A N 1
ATOM 1893 C CA . MET A 1 316 ? -29.221 -24.171 17.255 1.00 45.36 244 MET A CA 1
ATOM 1894 C C . MET A 1 316 ? -29.578 -24.617 18.686 1.00 45.37 244 MET A C 1
ATOM 1895 O O . MET A 1 316 ? -29.599 -25.818 18.957 1.00 45.06 244 MET A O 1
ATOM 1900 N N . ILE A 1 317 ? -29.946 -23.657 19.571 1.00 39.93 245 ILE A N 1
ATOM 1901 C CA . ILE A 1 317 ? -30.346 -23.905 20.963 1.00 38.69 245 ILE A CA 1
ATOM 1902 C C . ILE A 1 317 ? -31.638 -24.754 21.012 1.00 45.94 245 ILE A C 1
ATOM 1903 O O . ILE A 1 317 ? -31.703 -25.729 21.754 1.00 46.91 245 ILE A O 1
ATOM 1908 N N . MET A 1 318 ? -32.650 -24.381 20.237 1.00 44.15 246 MET A N 1
ATOM 1909 C CA . MET A 1 318 ? -33.940 -25.055 20.224 1.00 45.51 246 MET A CA 1
ATOM 1910 C C . MET A 1 318 ? -33.869 -26.462 19.656 1.00 49.75 246 MET A C 1
ATOM 1911 O O . MET A 1 318 ? -34.617 -27.328 20.125 1.00 50.60 246 MET A O 1
ATOM 1916 N N . GLU A 1 319 ? -32.945 -26.701 18.705 1.00 44.83 247 GLU A N 1
ATOM 1917 C CA . GLU A 1 319 ? -32.744 -28.031 18.134 1.00 45.43 247 GLU A CA 1
ATOM 1918 C C . GLU A 1 319 ? -31.692 -28.822 18.939 1.00 51.87 247 GLU A C 1
ATOM 1919 O O . GLU A 1 319 ? -31.517 -30.019 18.688 1.00 54.85 247 GLU A O 1
ATOM 1925 N N . GLY A 1 320 ? -31.023 -28.150 19.896 1.00 46.78 248 GLY A N 1
ATOM 1926 C CA . GLY A 1 320 ? -29.961 -28.719 20.719 1.00 45.40 248 GLY A CA 1
ATOM 1927 C C . GLY A 1 320 ? -28.789 -29.177 19.873 1.00 50.34 248 GLY A C 1
ATOM 1928 O O . GLY A 1 320 ? -28.215 -30.238 20.128 1.00 51.61 248 GLY A O 1
ATOM 1929 N N . GLN A 1 321 ? -28.450 -28.384 18.835 1.00 46.76 249 GLN A N 1
ATOM 1930 C CA . GLN A 1 321 ? -27.389 -28.696 17.885 1.00 47.66 249 GLN A CA 1
ATOM 1931 C C . GLN A 1 321 ? -26.050 -28.136 18.332 1.00 48.22 249 GLN A C 1
ATOM 1932 O O . GLN A 1 321 ? -25.771 -26.931 18.225 1.00 48.29 249 GLN A O 1
ATOM 1938 N N . TYR A 1 322 ? -25.219 -29.048 18.822 1.00 42.59 250 TYR A N 1
ATOM 1939 C CA . TYR A 1 322 ? -23.856 -28.781 19.280 1.00 42.40 250 TYR A CA 1
ATOM 1940 C C . TYR A 1 322 ? -22.991 -29.978 18.918 1.00 51.30 250 TYR A C 1
ATOM 1941 O O . TYR A 1 322 ? -23.523 -31.051 18.612 1.00 50.72 250 TYR A O 1
ATOM 1950 N N . GLN A 1 323 ? -21.660 -29.805 18.953 1.00 52.05 251 GLN A N 1
ATOM 1951 C CA . GLN A 1 323 ? -20.757 -30.912 18.617 1.00 55.37 251 GLN A CA 1
ATOM 1952 C C . GLN A 1 323 ? -19.476 -30.870 19.460 1.00 59.69 251 GLN A C 1
ATOM 1953 O O . GLN A 1 323 ? -19.042 -29.798 19.887 1.00 58.96 251 GLN A O 1
ATOM 1959 N N . PHE A 1 324 ? -18.899 -32.051 19.718 1.00 57.09 252 PHE A N 1
ATOM 1960 C CA . PHE A 1 324 ? -17.626 -32.181 20.413 1.00 57.05 252 PHE A CA 1
ATOM 1961 C C . PHE A 1 324 ? -16.545 -32.259 19.326 1.00 66.50 252 PHE A C 1
ATOM 1962 O O . PHE A 1 324 ? -16.088 -33.342 18.955 1.00 66.19 252 PHE A O 1
ATOM 1970 N N . SER A 1 325 ? -16.227 -31.082 18.750 1.00 68.29 253 SER A N 1
ATOM 1971 C CA . SER A 1 325 ? -15.272 -30.863 17.658 1.00 72.85 253 SER A CA 1
ATOM 1972 C C . SER A 1 325 ? -13.903 -31.477 17.982 1.00 82.49 253 SER A C 1
ATOM 1973 O O . SER A 1 325 ? -13.312 -31.165 19.018 1.00 81.09 253 SER A O 1
ATOM 1976 N N . SER A 1 326 ? -13.413 -32.348 17.063 1.00 85.20 254 SER A N 1
ATOM 1977 C CA . SER A 1 326 ? -12.173 -33.139 17.115 1.00 89.35 254 SER A CA 1
ATOM 1978 C C . SER A 1 326 ? -10.890 -32.430 17.648 1.00 97.87 254 SER A C 1
ATOM 1979 O O . SER A 1 326 ? -10.202 -33.084 18.445 1.00 98.46 254 SER A O 1
ATOM 1982 N N . PRO A 1 327 ? -10.507 -31.169 17.281 1.00 96.17 255 PRO A N 1
ATOM 1983 C CA . PRO A 1 327 ? -9.256 -30.617 17.841 1.00 98.26 255 PRO A CA 1
ATOM 1984 C C . PRO A 1 327 ? -9.292 -30.367 19.366 1.00 98.01 255 PRO A C 1
ATOM 1985 O O . PRO A 1 327 ? -8.367 -30.821 20.048 1.00 100.36 255 PRO A O 1
ATOM 1989 N N . GLU A 1 328 ? -10.340 -29.688 19.902 1.00 87.73 256 GLU A N 1
ATOM 1990 C CA . GLU A 1 328 ? -10.432 -29.325 21.326 1.00 84.33 256 GLU A CA 1
ATOM 1991 C C . GLU A 1 328 ? -11.072 -30.393 22.237 1.00 81.47 256 GLU A C 1
ATOM 1992 O O . GLU A 1 328 ? -10.847 -30.325 23.450 1.00 81.13 256 GLU A O 1
ATOM 1994 N N . TRP A 1 329 ? -11.886 -31.327 21.686 1.00 72.26 257 TRP A N 1
ATOM 1995 C CA . TRP A 1 329 ? -12.584 -32.344 22.484 1.00 68.13 257 TRP A CA 1
ATOM 1996 C C . TRP A 1 329 ? -11.907 -33.721 22.420 1.00 74.63 257 TRP A C 1
ATOM 1997 O O . TRP A 1 329 ? -12.381 -34.673 23.039 1.00 72.96 257 TRP A O 1
ATOM 2008 N N . ASP A 1 330 ? -10.756 -33.793 21.749 1.00 76.06 258 ASP A N 1
ATOM 2009 C CA . ASP A 1 330 ? -9.943 -35.001 21.528 1.00 79.22 258 ASP A CA 1
ATOM 2010 C C . ASP A 1 330 ? -9.599 -35.798 22.815 1.00 80.59 258 ASP A C 1
ATOM 2011 O O . ASP A 1 330 ? -10.009 -36.955 22.932 1.00 79.28 258 ASP A O 1
ATOM 2013 N N . ASP A 1 331 ? -8.840 -35.205 23.755 1.00 76.57 259 ASP A N 1
ATOM 2014 C CA . ASP A 1 331 ? -8.402 -35.917 24.960 1.00 77.04 259 ASP A CA 1
ATOM 2015 C C . ASP A 1 331 ? -9.374 -35.775 26.148 1.00 75.74 259 ASP A C 1
ATOM 2016 O O . ASP A 1 331 ? -9.076 -36.310 27.215 1.00 76.33 259 ASP A O 1
ATOM 2018 N N . ARG A 1 332 ? -10.546 -35.123 25.955 1.00 67.53 260 ARG A N 1
ATOM 2019 C CA . ARG A 1 332 ? -11.557 -34.962 27.011 1.00 63.08 260 ARG A CA 1
ATOM 2020 C C . ARG A 1 332 ? -12.285 -36.279 27.253 1.00 65.01 260 ARG A C 1
ATOM 2021 O O . ARG A 1 332 ? -12.691 -36.920 26.292 1.00 66.15 260 ARG A O 1
ATOM 2029 N N . SER A 1 333 ? -12.459 -36.676 28.526 1.00 58.91 261 SER A N 1
ATOM 2030 C CA . SER A 1 333 ? -13.106 -37.933 28.900 1.00 58.54 261 SER A CA 1
ATOM 2031 C C . SER A 1 333 ? -14.523 -38.088 28.327 1.00 64.00 261 SER A C 1
ATOM 2032 O O . SER A 1 333 ? -15.220 -37.096 28.113 1.00 61.33 261 SER A O 1
ATOM 2035 N N . SER A 1 334 ? -14.943 -39.348 28.092 1.00 64.63 262 SER A N 1
ATOM 2036 C CA . SER A 1 334 ? -16.284 -39.692 27.612 1.00 63.89 262 SER A CA 1
ATOM 2037 C C . SER A 1 334 ? -17.309 -39.429 28.713 1.00 65.87 262 SER A C 1
ATOM 2038 O O . SER A 1 334 ? -18.473 -39.150 28.419 1.00 64.33 262 SER A O 1
ATOM 2041 N N . THR A 1 335 ? -16.846 -39.495 29.984 1.00 62.14 263 THR A N 1
ATOM 2042 C CA . THR A 1 335 ? -17.605 -39.274 31.217 1.00 59.61 263 THR A CA 1
ATOM 2043 C C . THR A 1 335 ? -18.151 -37.836 31.266 1.00 58.49 263 THR A C 1
ATOM 2044 O O . THR A 1 335 ? -19.326 -37.657 31.583 1.00 56.32 263 THR A O 1
ATOM 2048 N N . VAL A 1 336 ? -17.310 -36.825 30.939 1.00 52.61 264 VAL A N 1
ATOM 2049 C CA . VAL A 1 336 ? -17.732 -35.430 30.960 1.00 49.29 264 VAL A CA 1
ATOM 2050 C C . VAL A 1 336 ? -18.619 -35.122 29.753 1.00 49.77 264 VAL A C 1
ATOM 2051 O O . VAL A 1 336 ? -19.566 -34.336 29.899 1.00 47.46 264 VAL A O 1
ATOM 2055 N N . LYS A 1 337 ? -18.339 -35.751 28.584 1.00 46.13 265 LYS A N 1
ATOM 2056 C CA . LYS A 1 337 ? -19.144 -35.575 27.372 1.00 44.29 265 LYS A CA 1
ATOM 2057 C C . LYS A 1 337 ? -20.538 -36.164 27.626 1.00 48.30 265 LYS A C 1
ATOM 2058 O O . LYS A 1 337 ? -21.523 -35.547 27.214 1.00 46.52 265 LYS A O 1
ATOM 2064 N N . ASP A 1 338 ? -20.623 -37.264 28.431 1.00 47.11 266 ASP A N 1
ATOM 2065 C CA . ASP A 1 338 ? -21.895 -37.856 28.855 1.00 47.43 266 ASP A CA 1
ATOM 2066 C C . ASP A 1 338 ? -22.676 -36.892 29.752 1.00 49.56 266 ASP A C 1
ATOM 2067 O O . ASP A 1 338 ? -23.893 -36.759 29.581 1.00 49.54 266 ASP A O 1
ATOM 2072 N N . LEU A 1 339 ? -21.979 -36.245 30.716 1.00 43.49 267 LEU A N 1
ATOM 2073 C CA . LEU A 1 339 ? -22.572 -35.284 31.649 1.00 39.76 267 LEU A CA 1
ATOM 2074 C C . LEU A 1 339 ? -23.174 -34.125 30.875 1.00 42.41 267 LEU A C 1
ATOM 2075 O O . LEU A 1 339 ? -24.358 -33.842 31.070 1.00 41.48 267 LEU A O 1
ATOM 2080 N N . ILE A 1 340 ? -22.368 -33.495 29.963 1.00 38.61 268 ILE A N 1
ATOM 2081 C CA . ILE A 1 340 ? -22.754 -32.388 29.075 1.00 36.48 268 ILE A CA 1
ATOM 2082 C C . ILE A 1 340 ? -24.004 -32.792 28.296 1.00 42.06 268 ILE A C 1
ATOM 2083 O O . ILE A 1 340 ? -24.978 -32.064 28.310 1.00 42.26 268 ILE A O 1
ATOM 2088 N N . SER A 1 341 ? -23.989 -33.976 27.678 1.00 40.78 269 SER A N 1
ATOM 2089 C CA . SER A 1 341 ? -25.107 -34.524 26.911 1.00 40.30 269 SER A CA 1
ATOM 2090 C C . SER A 1 341 ? -26.394 -34.610 27.758 1.00 44.45 269 SER A C 1
ATOM 2091 O O . SER A 1 341 ? -27.481 -34.340 27.247 1.00 45.72 269 SER A O 1
ATOM 2093 N N . ARG A 1 342 ? -26.259 -34.968 29.039 1.00 39.64 270 ARG A N 1
ATOM 2094 C CA . ARG A 1 342 ? -27.373 -35.172 29.971 1.00 38.97 270 ARG A CA 1
ATOM 2095 C C . ARG A 1 342 ? -27.890 -33.850 30.571 1.00 40.59 270 ARG A C 1
ATOM 2096 O O . ARG A 1 342 ? -28.996 -33.817 31.096 1.00 40.05 270 ARG A O 1
ATOM 2104 N N . LEU A 1 343 ? -27.110 -32.757 30.446 1.00 36.13 271 LEU A N 1
ATOM 2105 C CA . LEU A 1 343 ? -27.470 -31.399 30.872 1.00 33.01 271 LEU A CA 1
ATOM 2106 C C . LEU A 1 343 ? -28.027 -30.657 29.640 1.00 36.50 271 LEU A C 1
ATOM 2107 O O . LEU A 1 343 ? -29.088 -30.033 29.707 1.00 36.53 271 LEU A O 1
ATOM 2112 N N . LEU A 1 344 ? -27.346 -30.780 28.493 1.00 32.49 272 LEU A N 1
ATOM 2113 C CA . LEU A 1 344 ? -27.824 -30.184 27.248 1.00 31.29 272 LEU A CA 1
ATOM 2114 C C . LEU A 1 344 ? -28.845 -31.121 26.568 1.00 37.40 272 LEU A C 1
ATOM 2115 O O . LEU A 1 344 ? -28.701 -31.502 25.404 1.00 39.24 272 LEU A O 1
ATOM 2120 N N . GLN A 1 345 ? -29.925 -31.406 27.310 1.00 33.91 273 GLN A N 1
ATOM 2121 C CA . GLN A 1 345 ? -31.063 -32.230 26.939 1.00 35.45 273 GLN A CA 1
ATOM 2122 C C . GLN A 1 345 ? -32.243 -31.271 26.682 1.00 44.49 273 GLN A C 1
ATOM 2123 O O . GLN A 1 345 ? -32.645 -30.539 27.594 1.00 44.32 273 GLN A O 1
ATOM 2129 N N . VAL A 1 346 ? -32.759 -31.237 25.422 1.00 42.79 274 VAL A N 1
ATOM 2130 C CA . VAL A 1 346 ? -33.818 -30.322 24.981 1.00 42.86 274 VAL A CA 1
ATOM 2131 C C . VAL A 1 346 ? -35.087 -30.532 25.823 1.00 47.90 274 VAL A C 1
ATOM 2132 O O . VAL A 1 346 ? -35.680 -29.542 26.265 1.00 46.87 274 VAL A O 1
ATOM 2136 N N . ASP A 1 347 ? -35.478 -31.806 26.079 1.00 46.55 275 ASP A N 1
ATOM 2137 C CA . ASP A 1 347 ? -36.638 -32.113 26.922 1.00 47.62 275 ASP A CA 1
ATOM 2138 C C . ASP A 1 347 ? -36.300 -31.802 28.390 1.00 49.48 275 ASP A C 1
ATOM 2139 O O . ASP A 1 347 ? -35.371 -32.409 28.931 1.00 48.96 275 ASP A O 1
ATOM 2144 N N . PRO A 1 348 ? -37.008 -30.839 29.040 1.00 45.43 276 PRO A N 1
ATOM 2145 C CA . PRO A 1 348 ? -36.682 -30.498 30.440 1.00 43.90 276 PRO A CA 1
ATOM 2146 C C . PRO A 1 348 ? -36.934 -31.642 31.406 1.00 52.96 276 PRO A C 1
ATOM 2147 O O . PRO A 1 348 ? -36.269 -31.711 32.434 1.00 53.52 276 PRO A O 1
ATOM 2151 N N . GLU A 1 349 ? -37.892 -32.540 31.071 1.00 52.81 277 GLU A N 1
ATOM 2152 C CA . GLU A 1 349 ? -38.260 -33.706 31.877 1.00 53.82 277 GLU A CA 1
ATOM 2153 C C . GLU A 1 349 ? -37.162 -34.752 31.823 1.00 54.71 277 GLU A C 1
ATOM 2154 O O . GLU A 1 349 ? -36.889 -35.401 32.832 1.00 57.49 277 GLU A O 1
ATOM 2160 N N . ALA A 1 350 ? -36.516 -34.898 30.663 1.00 47.15 278 ALA A N 1
ATOM 2161 C CA . ALA A 1 350 ? -35.425 -35.849 30.442 1.00 45.76 278 ALA A CA 1
ATOM 2162 C C . ALA A 1 350 ? -34.065 -35.298 30.926 1.00 46.28 278 ALA A C 1
ATOM 2163 O O . ALA A 1 350 ? -33.094 -36.049 31.036 1.00 47.62 278 ALA A O 1
ATOM 2165 N N . ARG A 1 351 ? -33.991 -33.984 31.198 1.00 38.30 279 ARG A N 1
ATOM 2166 C CA . ARG A 1 351 ? -32.773 -33.306 31.630 1.00 33.62 279 ARG A CA 1
ATOM 2167 C C . ARG A 1 351 ? -32.475 -33.630 33.093 1.00 39.39 279 ARG A C 1
ATOM 2168 O O . ARG A 1 351 ? -33.402 -33.775 33.888 1.00 41.57 279 ARG A O 1
ATOM 2176 N N . LEU A 1 352 ? -31.188 -33.709 33.464 1.00 35.83 280 LEU A N 1
ATOM 2177 C CA . LEU A 1 352 ? -30.793 -33.976 34.857 1.00 35.62 280 LEU A CA 1
ATOM 2178 C C . LEU A 1 352 ? -31.173 -32.859 35.778 1.00 38.82 280 LEU A C 1
ATOM 2179 O O . LEU A 1 352 ? -31.104 -31.681 35.401 1.00 37.10 280 LEU A O 1
ATOM 2184 N N . THR A 1 353 ? -31.506 -33.218 37.022 1.00 37.63 281 THR A N 1
ATOM 2185 C CA . THR A 1 353 ? -31.724 -32.249 38.090 1.00 36.65 281 THR A CA 1
ATOM 2186 C C . THR A 1 353 ? -30.334 -31.990 38.681 1.00 40.62 281 THR A C 1
ATOM 2187 O O . THR A 1 353 ? -29.419 -32.779 38.406 1.00 39.18 281 THR A O 1
ATOM 2191 N N . ALA A 1 354 ? -30.163 -30.928 39.507 1.00 37.71 282 ALA A N 1
ATOM 2192 C CA . ALA A 1 354 ? -28.860 -30.651 40.131 1.00 37.77 282 ALA A CA 1
ATOM 2193 C C . ALA A 1 354 ? -28.390 -31.841 41.012 1.00 45.59 282 ALA A C 1
ATOM 2194 O O . ALA A 1 354 ? -27.214 -32.221 40.963 1.00 47.81 282 ALA A O 1
ATOM 2196 N N . GLU A 1 355 ? -29.326 -32.471 41.737 1.00 42.55 283 GLU A N 1
ATOM 2197 C CA . GLU A 1 355 ? -29.033 -33.616 42.596 1.00 45.03 283 GLU A CA 1
ATOM 2198 C C . GLU A 1 355 ? -28.622 -34.817 41.766 1.00 51.89 283 GLU A C 1
ATOM 2199 O O . GLU A 1 355 ? -27.688 -35.520 42.132 1.00 53.46 283 GLU A O 1
ATOM 2205 N N . GLN A 1 356 ? -29.284 -35.019 40.623 1.00 49.60 284 GLN A N 1
ATOM 2206 C CA . GLN A 1 356 ? -28.975 -36.083 39.663 1.00 49.41 284 GLN A CA 1
ATOM 2207 C C . GLN A 1 356 ? -27.596 -35.853 39.080 1.00 49.39 284 GLN A C 1
ATOM 2208 O O . GLN A 1 356 ? -26.783 -36.763 39.092 1.00 48.70 284 GLN A O 1
ATOM 2214 N N . ALA A 1 357 ? -27.309 -34.611 38.624 1.00 45.15 285 ALA A N 1
ATOM 2215 C CA . ALA A 1 357 ? -26.013 -34.234 38.049 1.00 43.52 285 ALA A CA 1
ATOM 2216 C C . ALA A 1 357 ? -24.862 -34.482 39.053 1.00 48.72 285 ALA A C 1
ATOM 2217 O O . ALA A 1 357 ? -23.813 -34.984 38.670 1.00 49.37 285 ALA A O 1
ATOM 2219 N N . LEU A 1 358 ? -25.099 -34.208 40.335 1.00 45.27 286 LEU A N 1
ATOM 2220 C CA . LEU A 1 358 ? -24.110 -34.409 41.389 1.00 45.93 286 LEU A CA 1
ATOM 2221 C C . LEU A 1 358 ? -23.818 -35.898 41.666 1.00 51.41 286 LEU A C 1
ATOM 2222 O O . LEU A 1 358 ? -22.740 -36.208 42.172 1.00 51.08 286 LEU A O 1
ATOM 2227 N N . GLN A 1 359 ? -24.751 -36.810 41.304 1.00 48.59 287 GLN A N 1
ATOM 2228 C CA . GLN A 1 359 ? -24.575 -38.257 41.473 1.00 50.12 287 GLN A CA 1
ATOM 2229 C C . GLN A 1 359 ? -23.938 -38.887 40.249 1.00 53.20 287 GLN A C 1
ATOM 2230 O O . GLN A 1 359 ? -23.612 -40.070 40.287 1.00 57.11 287 GLN A O 1
ATOM 2236 N N . HIS A 1 360 ? -23.740 -38.121 39.171 1.00 47.28 288 HIS A N 1
ATOM 2237 C CA . HIS A 1 360 ? -23.120 -38.596 37.927 1.00 47.01 288 HIS A CA 1
ATOM 2238 C C . HIS A 1 360 ? -21.667 -39.019 38.181 1.00 51.94 288 HIS A C 1
ATOM 2239 O O . HIS A 1 360 ? -20.982 -38.314 38.922 1.00 51.05 288 HIS A O 1
ATOM 2246 N N . PRO A 1 361 ? -21.152 -40.116 37.555 1.00 51.26 289 PRO A N 1
ATOM 2247 C CA . PRO A 1 361 ? -19.766 -40.559 37.842 1.00 53.03 289 PRO A CA 1
ATOM 2248 C C . PRO A 1 361 ? -18.651 -39.517 37.616 1.00 56.74 289 PRO A C 1
ATOM 2249 O O . PRO A 1 361 ? -17.543 -39.748 38.107 1.00 58.60 289 PRO A O 1
ATOM 2253 N N . PHE A 1 362 ? -18.931 -38.370 36.940 1.00 49.75 290 PHE A N 1
ATOM 2254 C CA . PHE A 1 362 ? -17.942 -37.309 36.736 1.00 48.48 290 PHE A CA 1
ATOM 2255 C C . PHE A 1 362 ? -17.539 -36.715 38.086 1.00 50.93 290 PHE A C 1
ATOM 2256 O O . PHE A 1 362 ? -16.390 -36.323 38.266 1.00 52.16 290 PHE A O 1
ATOM 2264 N N . PHE A 1 363 ? -18.467 -36.701 39.045 1.00 44.85 291 PHE A N 1
ATOM 2265 C CA . PHE A 1 363 ? -18.168 -36.151 40.346 1.00 44.37 291 PHE A CA 1
ATOM 2266 C C . PHE A 1 363 ? -17.624 -37.205 41.333 1.00 51.64 291 PHE A C 1
ATOM 2267 O O . PHE A 1 363 ? -17.345 -36.853 42.484 1.00 52.84 291 PHE A O 1
ATOM 2275 N N . GLU A 1 364 ? -17.351 -38.440 40.875 1.00 49.57 292 GLU A N 1
ATOM 2276 C CA . GLU A 1 364 ? -16.745 -39.435 41.754 1.00 53.10 292 GLU A CA 1
ATOM 2277 C C . GLU A 1 364 ? -15.365 -38.897 42.265 1.00 61.49 292 GLU A C 1
ATOM 2278 O O . GLU A 1 364 ? -14.626 -38.225 41.516 1.00 58.99 292 GLU A O 1
ATOM 2281 N N . ARG A 1 365 ? -15.097 -39.109 43.588 1.00 44.29 293 ARG A N 1
ATOM 2282 C CA . ARG A 1 365 ? -13.884 -38.651 44.263 1.00 67.13 293 ARG A CA 1
ATOM 2283 C C . ARG A 1 365 ? -12.926 -39.806 44.446 1.00 78.16 293 ARG A C 1
ATOM 2284 O O . ARG A 1 365 ? -11.772 -39.678 44.061 1.00 57.15 293 ARG A O 1
ATOM 2286 N N . GLU B 1 82 ? 0.848 12.505 -13.591 1.00 69.97 10 GLU B N 1
ATOM 2287 C CA . GLU B 1 82 ? 1.583 12.137 -14.807 1.00 70.29 10 GLU B CA 1
ATOM 2288 C C . GLU B 1 82 ? 0.596 11.664 -15.923 1.00 75.83 10 GLU B C 1
ATOM 2289 O O . GLU B 1 82 ? -0.114 12.499 -16.506 1.00 77.04 10 GLU B O 1
ATOM 2291 N N . LEU B 1 83 ? 0.559 10.331 -16.199 1.00 76.24 11 LEU B N 1
ATOM 2292 C CA . LEU B 1 83 ? -0.298 9.601 -17.153 1.00 73.33 11 LEU B CA 1
ATOM 2293 C C . LEU B 1 83 ? -1.807 9.854 -16.936 1.00 70.77 11 LEU B C 1
ATOM 2294 O O . LEU B 1 83 ? -2.178 10.224 -15.826 1.00 70.35 11 LEU B O 1
ATOM 2296 N N . PRO B 1 84 ? -2.711 9.569 -17.911 1.00 61.37 12 PRO B N 1
ATOM 2297 C CA . PRO B 1 84 ? -4.150 9.657 -17.615 1.00 58.18 12 PRO B CA 1
ATOM 2298 C C . PRO B 1 84 ? -4.507 8.560 -16.606 1.00 58.35 12 PRO B C 1
ATOM 2299 O O . PRO B 1 84 ? -3.804 7.539 -16.552 1.00 57.83 12 PRO B O 1
ATOM 2303 N N . ASP B 1 85 ? -5.577 8.756 -15.806 1.00 50.94 13 ASP B N 1
ATOM 2304 C CA . ASP B 1 85 ? -6.000 7.804 -14.778 1.00 48.51 13 ASP B CA 1
ATOM 2305 C C . ASP B 1 85 ? -6.167 6.395 -15.301 1.00 50.17 13 ASP B C 1
ATOM 2306 O O . ASP B 1 85 ? -5.775 5.443 -14.602 1.00 49.94 13 ASP B O 1
ATOM 2311 N N . TRP B 1 86 ? -6.745 6.247 -16.509 1.00 44.13 14 TRP B N 1
ATOM 2312 C CA . TRP B 1 86 ? -6.965 4.921 -17.077 1.00 42.82 14 TRP B CA 1
ATOM 2313 C C . TRP B 1 86 ? -5.646 4.176 -17.312 1.00 45.36 14 TRP B C 1
ATOM 2314 O O . TRP B 1 86 ? -5.628 2.961 -17.146 1.00 44.51 14 TRP B O 1
ATOM 2325 N N . ALA B 1 87 ? -4.557 4.900 -17.670 1.00 41.82 15 ALA B N 1
ATOM 2326 C CA . ALA B 1 87 ? -3.244 4.324 -17.971 1.00 42.60 15 ALA B CA 1
ATOM 2327 C C . ALA B 1 87 ? -2.530 3.802 -16.715 1.00 49.40 15 ALA B C 1
ATOM 2328 O O . ALA B 1 87 ? -2.038 2.676 -16.745 1.00 49.73 15 ALA B O 1
ATOM 2330 N N . ALA B 1 88 ? -2.462 4.593 -15.622 1.00 47.98 16 ALA B N 1
ATOM 2331 C CA . ALA B 1 88 ? -1.810 4.134 -14.388 1.00 48.33 16 ALA B CA 1
ATOM 2332 C C . ALA B 1 88 ? -2.548 2.895 -13.840 1.00 51.88 16 ALA B C 1
ATOM 2333 O O . ALA B 1 88 ? -1.892 1.900 -13.522 1.00 53.04 16 ALA B O 1
ATOM 2335 N N . ALA B 1 89 ? -3.911 2.938 -13.817 1.00 45.92 17 ALA B N 1
ATOM 2336 C CA . ALA B 1 89 ? -4.764 1.825 -13.384 1.00 44.04 17 ALA B CA 1
ATOM 2337 C C . ALA B 1 89 ? -4.552 0.584 -14.273 1.00 44.76 17 ALA B C 1
ATOM 2338 O O . ALA B 1 89 ? -4.336 -0.496 -13.737 1.00 43.94 17 ALA B O 1
ATOM 2340 N N . LYS B 1 90 ? -4.553 0.747 -15.617 1.00 40.21 18 LYS B N 1
ATOM 2341 C CA . LYS B 1 90 ? -4.310 -0.339 -16.569 1.00 39.62 18 LYS B CA 1
ATOM 2342 C C . LYS B 1 90 ? -2.942 -1.002 -16.320 1.00 45.63 18 LYS B C 1
ATOM 2343 O O . LYS B 1 90 ? -2.901 -2.226 -16.187 1.00 45.93 18 LYS B O 1
ATOM 2349 N N . GLU B 1 91 ? -1.845 -0.193 -16.258 1.00 41.54 19 GLU B N 1
ATOM 2350 C CA . GLU B 1 91 ? -0.465 -0.628 -16.013 1.00 41.86 19 GLU B CA 1
ATOM 2351 C C . GLU B 1 91 ? -0.322 -1.370 -14.697 1.00 43.29 19 GLU B C 1
ATOM 2352 O O . GLU B 1 91 ? 0.353 -2.396 -14.663 1.00 43.18 19 GLU B O 1
ATOM 2358 N N . PHE B 1 92 ? -0.970 -0.877 -13.621 1.00 36.87 20 PHE B N 1
ATOM 2359 C CA . PHE B 1 92 ? -0.891 -1.567 -12.345 1.00 35.46 20 PHE B CA 1
ATOM 2360 C C . PHE B 1 92 ? -1.654 -2.910 -12.370 1.00 39.21 20 PHE B C 1
ATOM 2361 O O . PHE B 1 92 ? -1.072 -3.938 -12.047 1.00 41.15 20 PHE B O 1
ATOM 2369 N N . TYR B 1 93 ? -2.934 -2.903 -12.742 1.00 35.61 21 TYR B N 1
ATOM 2370 C CA . TYR B 1 93 ? -3.787 -4.093 -12.723 1.00 36.19 21 TYR B CA 1
ATOM 2371 C C . TYR B 1 93 ? -3.417 -5.123 -13.794 1.00 44.49 21 TYR B C 1
ATOM 2372 O O . TYR B 1 93 ? -3.807 -6.289 -13.688 1.00 45.14 21 TYR B O 1
ATOM 2381 N N . GLN B 1 94 ? -2.640 -4.724 -14.800 1.00 42.76 22 GLN B N 1
ATOM 2382 C CA . GLN B 1 94 ? -2.162 -5.662 -15.806 1.00 42.45 22 GLN B CA 1
ATOM 2383 C C . GLN B 1 94 ? -0.998 -6.490 -15.231 1.00 44.28 22 GLN B C 1
ATOM 2384 O O . GLN B 1 94 ? -0.887 -7.679 -15.522 1.00 42.36 22 GLN B O 1
ATOM 2390 N N . LYS B 1 95 ? -0.140 -5.844 -14.412 1.00 39.32 23 LYS B N 1
ATOM 2391 C CA . LYS B 1 95 ? 1.035 -6.460 -13.813 1.00 38.91 23 LYS B CA 1
ATOM 2392 C C . LYS B 1 95 ? 0.707 -7.093 -12.437 1.00 41.20 23 LYS B C 1
ATOM 2393 O O . LYS B 1 95 ? 1.294 -8.123 -12.091 1.00 40.07 23 LYS B O 1
ATOM 2399 N N . TYR B 1 96 ? -0.223 -6.486 -11.668 1.00 35.55 24 TYR B N 1
ATOM 2400 C CA . TYR B 1 96 ? -0.528 -6.987 -10.330 1.00 35.47 24 TYR B CA 1
ATOM 2401 C C . TYR B 1 96 ? -2.002 -7.364 -10.129 1.00 38.72 24 TYR B C 1
ATOM 2402 O O . TYR B 1 96 ? -2.904 -6.741 -10.699 1.00 38.15 24 TYR B O 1
ATOM 2411 N N . ASP B 1 97 ? -2.224 -8.383 -9.287 1.00 34.57 25 ASP B N 1
ATOM 2412 C CA . ASP B 1 97 ? -3.546 -8.881 -8.919 1.00 34.00 25 ASP B CA 1
ATOM 2413 C C . ASP B 1 97 ? -3.854 -8.461 -7.462 1.00 37.09 25 ASP B C 1
ATOM 2414 O O . ASP B 1 97 ? -3.199 -8.959 -6.538 1.00 35.53 25 ASP B O 1
ATOM 2419 N N . PRO B 1 98 ? -4.878 -7.579 -7.279 1.00 33.65 26 PRO B N 1
ATOM 2420 C CA . PRO B 1 98 ? -5.180 -7.052 -5.944 1.00 33.10 26 PRO B CA 1
ATOM 2421 C C . PRO B 1 98 ? -5.916 -8.051 -5.072 1.00 38.23 26 PRO B C 1
ATOM 2422 O O . PRO B 1 98 ? -6.804 -8.791 -5.535 1.00 36.67 26 PRO B O 1
ATOM 2426 N N . LYS B 1 99 ? -5.515 -8.090 -3.788 1.00 36.29 27 LYS B N 1
ATOM 2427 C CA . LYS B 1 99 ? -6.144 -9.029 -2.875 1.00 35.92 27 LYS B CA 1
ATOM 2428 C C . LYS B 1 99 ? -6.718 -8.275 -1.679 1.00 41.67 27 LYS B C 1
ATOM 2429 O O . LYS B 1 99 ? -7.248 -7.174 -1.847 1.00 42.97 27 LYS B O 1
ATOM 2435 N N . ASP B 1 100 ? -6.675 -8.890 -0.495 1.00 37.49 28 ASP B N 1
ATOM 2436 C CA . ASP B 1 100 ? -7.292 -8.381 0.714 1.00 36.69 28 ASP B CA 1
ATOM 2437 C C . ASP B 1 100 ? -6.620 -7.109 1.226 1.00 39.58 28 ASP B C 1
ATOM 2438 O O . ASP B 1 100 ? -5.389 -6.960 1.156 1.00 39.56 28 ASP B O 1
ATOM 2443 N N . VAL B 1 101 ? -7.458 -6.211 1.791 1.00 33.81 29 VAL B N 1
ATOM 2444 C CA . VAL B 1 101 ? -7.070 -4.974 2.469 1.00 32.13 29 VAL B CA 1
ATOM 2445 C C . VAL B 1 101 ? -6.389 -5.360 3.796 1.00 37.69 29 VAL B C 1
ATOM 2446 O O . VAL B 1 101 ? -7.010 -6.042 4.618 1.00 37.90 29 VAL B O 1
ATOM 2450 N N . ILE B 1 102 ? -5.128 -4.931 3.996 1.00 34.57 30 ILE B N 1
ATOM 2451 C CA . ILE B 1 102 ? -4.354 -5.225 5.212 1.00 34.33 30 ILE B CA 1
ATOM 2452 C C . ILE B 1 102 ? -4.127 -3.935 6.050 1.00 41.83 30 ILE B C 1
ATOM 2453 O O . ILE B 1 102 ? -3.698 -4.033 7.198 1.00 42.70 30 ILE B O 1
ATOM 2458 N N . GLY B 1 103 ? -4.448 -2.770 5.485 1.00 38.46 31 GLY B N 1
ATOM 2459 C CA . GLY B 1 103 ? -4.310 -1.479 6.146 1.00 39.01 31 GLY B CA 1
ATOM 2460 C C . GLY B 1 103 ? -5.061 -0.355 5.457 1.00 46.15 31 GLY B C 1
ATOM 2461 O O . GLY B 1 103 ? -5.333 -0.422 4.254 1.00 44.71 31 GLY B O 1
ATOM 2462 N N . ARG B 1 104 ? -5.418 0.686 6.231 1.00 47.30 32 ARG B N 1
ATOM 2463 C CA . ARG B 1 104 ? -6.154 1.858 5.752 1.00 48.56 32 ARG B CA 1
ATOM 2464 C C . ARG B 1 104 ? -5.630 3.137 6.368 1.00 56.87 32 ARG B C 1
ATOM 2465 O O . ARG B 1 104 ? -5.277 3.169 7.545 1.00 57.15 32 ARG B O 1
ATOM 2473 N N . GLY B 1 105 ? -5.635 4.182 5.560 1.00 55.54 33 GLY B N 1
ATOM 2474 C CA . GLY B 1 105 ? -5.245 5.532 5.929 1.00 57.46 33 GLY B CA 1
ATOM 2475 C C . GLY B 1 105 ? -6.321 6.516 5.511 1.00 63.01 33 GLY B C 1
ATOM 2476 O O . GLY B 1 105 ? -7.369 6.109 4.992 1.00 62.08 33 GLY B O 1
ATOM 2477 N N . VAL B 1 106 ? -6.067 7.816 5.720 1.00 60.88 34 VAL B N 1
ATOM 2478 C CA . VAL B 1 106 ? -7.018 8.875 5.379 1.00 61.18 34 VAL B CA 1
ATOM 2479 C C . VAL B 1 106 ? -7.277 8.880 3.872 1.00 62.06 34 VAL B C 1
ATOM 2480 O O . VAL B 1 106 ? -8.433 8.712 3.456 1.00 61.16 34 VAL B O 1
ATOM 2482 N N . SER B 1 107 ? -6.206 9.041 3.062 1.00 56.28 35 SER B N 1
ATOM 2483 C CA . SER B 1 107 ? -6.319 9.094 1.607 1.00 54.50 35 SER B CA 1
ATOM 2484 C C . SER B 1 107 ? -5.705 7.843 0.929 1.00 54.35 35 SER B C 1
ATOM 2485 O O . SER B 1 107 ? -5.388 7.882 -0.269 1.00 54.96 35 SER B O 1
ATOM 2488 N N . SER B 1 108 ? -5.583 6.728 1.670 1.00 46.13 36 SER B N 1
ATOM 2489 C CA . SER B 1 108 ? -4.991 5.511 1.135 1.00 43.30 36 SER B CA 1
ATOM 2490 C C . SER B 1 108 ? -5.538 4.217 1.743 1.00 47.58 36 SER B C 1
ATOM 2491 O O . SER B 1 108 ? -6.157 4.216 2.807 1.00 48.78 36 SER B O 1
ATOM 2494 N N . VAL B 1 109 ? -5.260 3.113 1.044 1.00 42.84 37 VAL B N 1
ATOM 2495 C CA . VAL B 1 109 ? -5.562 1.741 1.434 1.00 41.74 37 VAL B CA 1
ATOM 2496 C C . VAL B 1 109 ? -4.309 0.880 1.107 1.00 42.98 37 VAL B C 1
ATOM 2497 O O . VAL B 1 109 ? -3.606 1.146 0.124 1.00 42.91 37 VAL B O 1
ATOM 2501 N N . VAL B 1 110 ? -3.999 -0.085 1.966 1.00 37.06 38 VAL B N 1
ATOM 2502 C CA . VAL B 1 110 ? -2.881 -0.997 1.736 1.00 36.41 38 VAL B CA 1
ATOM 2503 C C . VAL B 1 110 ? -3.494 -2.370 1.512 1.00 42.20 38 VAL B C 1
ATOM 2504 O O . VAL B 1 110 ? -4.306 -2.830 2.320 1.00 42.42 38 VAL B O 1
ATOM 2508 N N . ARG B 1 111 ? -3.156 -2.987 0.373 1.00 38.29 39 ARG B N 1
ATOM 2509 C CA . ARG B 1 111 ? -3.667 -4.305 0.017 1.00 37.23 39 ARG B CA 1
ATOM 2510 C C . ARG B 1 111 ? -2.553 -5.264 -0.313 1.00 41.90 39 ARG B C 1
ATOM 2511 O O . ARG B 1 111 ? -1.517 -4.853 -0.857 1.00 41.86 39 ARG B O 1
ATOM 2519 N N . ARG B 1 112 ? -2.790 -6.559 -0.032 1.00 36.13 40 ARG B N 1
ATOM 2520 C CA . ARG B 1 112 ? -1.882 -7.597 -0.470 1.00 35.43 40 ARG B CA 1
ATOM 2521 C C . ARG B 1 112 ? -2.113 -7.701 -1.979 1.00 38.67 40 ARG B C 1
ATOM 2522 O O . ARG B 1 112 ? -3.236 -7.473 -2.418 1.00 35.22 40 ARG B O 1
ATOM 2530 N N . CYS B 1 113 ? -1.059 -7.918 -2.774 1.00 36.83 41 CYS B N 1
ATOM 2531 C CA . CYS B 1 113 ? -1.238 -8.082 -4.204 1.00 37.12 41 CYS B CA 1
ATOM 2532 C C . CYS B 1 113 ? -0.261 -9.142 -4.707 1.00 41.14 41 CYS B C 1
ATOM 2533 O O . CYS B 1 113 ? 0.697 -9.464 -4.009 1.00 39.75 41 CYS B O 1
ATOM 2536 N N . VAL B 1 114 ? -0.592 -9.778 -5.854 1.00 37.58 42 VAL B N 1
ATOM 2537 C CA . VAL B 1 114 ? 0.230 -10.828 -6.458 1.00 37.16 42 VAL B CA 1
ATOM 2538 C C . VAL B 1 114 ? 0.744 -10.329 -7.812 1.00 42.64 42 VAL B C 1
ATOM 2539 O O . VAL B 1 114 ? -0.042 -9.848 -8.628 1.00 41.49 42 VAL B O 1
ATOM 2543 N N . HIS B 1 115 ? 2.065 -10.424 -8.032 1.00 40.80 43 HIS B N 1
ATOM 2544 C CA . HIS B 1 115 ? 2.680 -10.075 -9.313 1.00 41.02 43 HIS B CA 1
ATOM 2545 C C . HIS B 1 115 ? 2.344 -11.232 -10.251 1.00 45.23 43 HIS B C 1
ATOM 2546 O O . HIS B 1 115 ? 2.844 -12.342 -10.068 1.00 45.78 43 HIS B O 1
ATOM 2553 N N . ARG B 1 116 ? 1.415 -10.984 -11.188 1.00 40.51 44 ARG B N 1
ATOM 2554 C CA . ARG B 1 116 ? 0.821 -11.974 -12.099 1.00 39.76 44 ARG B CA 1
ATOM 2555 C C . ARG B 1 116 ? 1.830 -12.904 -12.785 1.00 43.21 44 ARG B C 1
ATOM 2556 O O . ARG B 1 116 ? 1.613 -14.118 -12.792 1.00 41.34 44 ARG B O 1
ATOM 2564 N N . ALA B 1 117 ? 2.934 -12.346 -13.323 1.00 40.93 45 ALA B N 1
ATOM 2565 C CA . ALA B 1 117 ? 3.951 -13.092 -14.080 1.00 40.71 45 ALA B CA 1
ATOM 2566 C C . ALA B 1 117 ? 4.777 -14.044 -13.240 1.00 42.19 45 ALA B C 1
ATOM 2567 O O . ALA B 1 117 ? 5.225 -15.044 -13.782 1.00 43.69 45 ALA B O 1
ATOM 2569 N N . THR B 1 118 ? 5.004 -13.747 -11.950 1.00 37.48 46 THR B N 1
ATOM 2570 C CA . THR B 1 118 ? 5.849 -14.586 -11.073 1.00 37.77 46 THR B CA 1
ATOM 2571 C C . THR B 1 118 ? 5.071 -15.308 -9.971 1.00 40.73 46 THR B C 1
ATOM 2572 O O . THR B 1 118 ? 5.492 -16.361 -9.533 1.00 41.21 46 THR B O 1
ATOM 2576 N N . GLY B 1 119 ? 3.971 -14.732 -9.529 1.00 36.92 47 GLY B N 1
ATOM 2577 C CA . GLY B 1 119 ? 3.147 -15.299 -8.472 1.00 37.60 47 GLY B CA 1
ATOM 2578 C C . GLY B 1 119 ? 3.568 -14.847 -7.088 1.00 44.12 47 GLY B C 1
ATOM 2579 O O . GLY B 1 119 ? 3.006 -15.322 -6.083 1.00 42.83 47 GLY B O 1
ATOM 2580 N N . HIS B 1 120 ? 4.550 -13.907 -7.032 1.00 41.84 48 HIS B N 1
ATOM 2581 C CA . HIS B 1 120 ? 5.107 -13.380 -5.793 1.00 42.49 48 HIS B CA 1
ATOM 2582 C C . HIS B 1 120 ? 4.201 -12.371 -5.174 1.00 42.25 48 HIS B C 1
ATOM 2583 O O . HIS B 1 120 ? 3.679 -11.479 -5.853 1.00 40.79 48 HIS B O 1
ATOM 2590 N N . GLU B 1 121 ? 4.089 -12.456 -3.854 1.00 37.14 49 GLU B N 1
ATOM 2591 C CA . GLU B 1 121 ? 3.228 -11.542 -3.130 1.00 35.41 49 GLU B CA 1
ATOM 2592 C C . GLU B 1 121 ? 3.938 -10.290 -2.669 1.00 38.79 49 GLU B C 1
ATOM 2593 O O . GLU B 1 121 ? 5.108 -10.289 -2.265 1.00 37.49 49 GLU B O 1
ATOM 2599 N N . PHE B 1 122 ? 3.176 -9.206 -2.713 1.00 35.66 50 PHE B N 1
ATOM 2600 C CA . PHE B 1 122 ? 3.596 -7.878 -2.313 1.00 35.16 50 PHE B CA 1
ATOM 2601 C C . PHE B 1 122 ? 2.473 -7.164 -1.580 1.00 37.78 50 PHE B C 1
ATOM 2602 O O . PHE B 1 122 ? 1.418 -7.733 -1.348 1.00 37.90 50 PHE B O 1
ATOM 2610 N N . ALA B 1 123 ? 2.725 -5.926 -1.189 1.00 34.74 51 ALA B N 1
ATOM 2611 C CA . ALA B 1 123 ? 1.764 -5.019 -0.584 1.00 33.59 51 ALA B CA 1
ATOM 2612 C C . ALA B 1 123 ? 1.725 -3.786 -1.458 1.00 36.92 51 ALA B C 1
ATOM 2613 O O . ALA B 1 123 ? 2.773 -3.334 -1.921 1.00 37.11 51 ALA B O 1
ATOM 2615 N N . VAL B 1 124 ? 0.537 -3.286 -1.751 1.00 32.66 52 VAL B N 1
ATOM 2616 C CA . VAL B 1 124 ? 0.397 -2.086 -2.549 1.00 33.08 52 VAL B CA 1
ATOM 2617 C C . VAL B 1 124 ? -0.341 -1.032 -1.733 1.00 39.83 52 VAL B C 1
ATOM 2618 O O . VAL B 1 124 ? -1.390 -1.316 -1.142 1.00 40.88 52 VAL B O 1
ATOM 2622 N N . LYS B 1 125 ? 0.228 0.173 -1.693 1.00 37.42 53 LYS B N 1
ATOM 2623 C CA . LYS B 1 125 ? -0.405 1.337 -1.104 1.00 37.63 53 LYS B CA 1
ATOM 2624 C C . LYS B 1 125 ? -0.989 2.144 -2.257 1.00 41.08 53 LYS B C 1
ATOM 2625 O O . LYS B 1 125 ? -0.239 2.556 -3.156 1.00 38.79 53 LYS B O 1
ATOM 2631 N N . ILE B 1 126 ? -2.333 2.286 -2.272 1.00 37.44 54 ILE B N 1
ATOM 2632 C CA . ILE B 1 126 ? -3.048 3.041 -3.295 1.00 36.56 54 ILE B CA 1
ATOM 2633 C C . ILE B 1 126 ? -3.461 4.369 -2.675 1.00 44.25 54 ILE B C 1
ATOM 2634 O O . ILE B 1 126 ? -4.293 4.411 -1.777 1.00 43.47 54 ILE B O 1
ATOM 2639 N N . MET B 1 127 ? -2.818 5.441 -3.109 1.00 45.80 55 MET B N 1
ATOM 2640 C CA . MET B 1 127 ? -3.090 6.796 -2.626 1.00 48.91 55 MET B CA 1
ATOM 2641 C C . MET B 1 127 ? -4.053 7.464 -3.596 1.00 55.08 55 MET B C 1
ATOM 2642 O O . MET B 1 127 ? -3.763 7.519 -4.791 1.00 53.63 55 MET B O 1
ATOM 2647 N N . GLU B 1 128 ? -5.237 7.888 -3.111 1.00 64.56 56 GLU B N 1
ATOM 2648 C CA . GLU B 1 128 ? -6.299 8.513 -3.922 1.00 67.06 56 GLU B CA 1
ATOM 2649 C C . GLU B 1 128 ? -6.297 10.034 -3.700 1.00 74.37 56 GLU B C 1
ATOM 2650 O O . GLU B 1 128 ? -6.814 10.531 -2.685 1.00 73.56 56 GLU B O 1
ATOM 2656 N N . VAL B 1 129 ? -5.674 10.755 -4.668 1.00 73.71 57 VAL B N 1
ATOM 2657 C CA . VAL B 1 129 ? -5.463 12.210 -4.704 1.00 74.74 57 VAL B CA 1
ATOM 2658 C C . VAL B 1 129 ? -6.597 12.855 -5.556 1.00 81.50 57 VAL B C 1
ATOM 2659 O O . VAL B 1 129 ? -6.347 13.580 -6.527 1.00 80.72 57 VAL B O 1
ATOM 2663 N N . THR B 1 130 ? -7.855 12.549 -5.159 1.00 80.52 58 THR B N 1
ATOM 2664 C CA . THR B 1 130 ? -9.159 12.983 -5.704 1.00 81.19 58 THR B CA 1
ATOM 2665 C C . THR B 1 130 ? -10.215 12.661 -4.602 1.00 86.85 58 THR B C 1
ATOM 2666 O O . THR B 1 130 ? -11.424 12.869 -4.806 1.00 88.50 58 THR B O 1
ATOM 2670 N N . ALA B 1 131 ? -9.729 12.126 -3.440 1.00 81.42 59 ALA B N 1
ATOM 2671 C CA . ALA B 1 131 ? -10.504 11.731 -2.259 1.00 86.67 59 ALA B CA 1
ATOM 2672 C C . ALA B 1 131 ? -9.580 11.586 -1.064 1.00 124.59 59 ALA B C 1
ATOM 2673 O O . ALA B 1 131 ? -9.344 12.557 -0.353 1.00 93.50 59 ALA B O 1
ATOM 2675 N N . SER B 1 135 ? -7.939 22.087 -3.429 1.00 83.28 63 SER B N 1
ATOM 2676 C CA . SER B 1 135 ? -7.677 22.999 -4.546 1.00 82.25 63 SER B CA 1
ATOM 2677 C C . SER B 1 135 ? -6.623 22.403 -5.513 1.00 85.16 63 SER B C 1
ATOM 2678 O O . SER B 1 135 ? -5.840 21.559 -5.073 1.00 84.40 63 SER B O 1
ATOM 2681 N N . PRO B 1 136 ? -6.555 22.822 -6.809 1.00 81.46 64 PRO B N 1
ATOM 2682 C CA . PRO B 1 136 ? -5.544 22.237 -7.722 1.00 80.75 64 PRO B CA 1
ATOM 2683 C C . PRO B 1 136 ? -4.100 22.474 -7.266 1.00 84.26 64 PRO B C 1
ATOM 2684 O O . PRO B 1 136 ? -3.227 21.642 -7.540 1.00 83.67 64 PRO B O 1
ATOM 2688 N N . GLU B 1 137 ? -3.863 23.595 -6.551 1.00 80.55 65 GLU B N 1
ATOM 2689 C CA . GLU B 1 137 ? -2.560 23.981 -5.987 1.00 80.14 65 GLU B CA 1
ATOM 2690 C C . GLU B 1 137 ? -2.187 23.045 -4.819 1.00 81.78 65 GLU B C 1
ATOM 2691 O O . GLU B 1 137 ? -1.070 22.525 -4.800 1.00 80.02 65 GLU B O 1
ATOM 2697 N N . GLN B 1 138 ? -3.135 22.817 -3.864 1.00 77.90 66 GLN B N 1
ATOM 2698 C CA . GLN B 1 138 ? -2.957 21.936 -2.700 1.00 77.47 66 GLN B CA 1
ATOM 2699 C C . GLN B 1 138 ? -2.733 20.475 -3.140 1.00 80.14 66 GLN B C 1
ATOM 2700 O O . GLN B 1 138 ? -1.954 19.756 -2.510 1.00 79.89 66 GLN B O 1
ATOM 2702 N N . LEU B 1 139 ? -3.419 20.049 -4.226 1.00 74.19 67 LEU B N 1
ATOM 2703 C CA . LEU B 1 139 ? -3.313 18.713 -4.798 1.00 72.45 67 LEU B CA 1
ATOM 2704 C C . LEU B 1 139 ? -1.919 18.495 -5.408 1.00 72.90 67 LEU B C 1
ATOM 2705 O O . LEU B 1 139 ? -1.396 17.388 -5.307 1.00 72.23 67 LEU B O 1
ATOM 2707 N N . GLU B 1 140 ? -1.303 19.547 -6.000 1.00 67.84 68 GLU B N 1
ATOM 2708 C CA . GLU B 1 140 ? 0.063 19.470 -6.544 1.00 67.01 68 GLU B CA 1
ATOM 2709 C C . GLU B 1 140 ? 1.079 19.479 -5.381 1.00 69.60 68 GLU B C 1
ATOM 2710 O O . GLU B 1 140 ? 2.165 18.924 -5.527 1.00 69.58 68 GLU B O 1
ATOM 2716 N N . GLU B 1 141 ? 0.703 20.057 -4.215 1.00 65.23 69 GLU B N 1
ATOM 2717 C CA . GLU B 1 141 ? 1.525 20.047 -3.004 1.00 65.09 69 GLU B CA 1
ATOM 2718 C C . GLU B 1 141 ? 1.639 18.592 -2.489 1.00 69.28 69 GLU B C 1
ATOM 2719 O O . GLU B 1 141 ? 2.738 18.116 -2.188 1.00 68.22 69 GLU B O 1
ATOM 2725 N N . VAL B 1 142 ? 0.493 17.872 -2.460 1.00 66.40 70 VAL B N 1
ATOM 2726 C CA . VAL B 1 142 ? 0.375 16.454 -2.074 1.00 65.05 70 VAL B CA 1
ATOM 2727 C C . VAL B 1 142 ? 1.188 15.569 -3.068 1.00 69.64 70 VAL B C 1
ATOM 2728 O O . VAL B 1 142 ? 1.885 14.646 -2.639 1.00 69.53 70 VAL B O 1
ATOM 2732 N N . ARG B 1 143 ? 1.099 15.858 -4.380 1.00 65.71 71 ARG B N 1
ATOM 2733 C CA . ARG B 1 143 ? 1.825 15.108 -5.397 1.00 65.84 71 ARG B CA 1
ATOM 2734 C C . ARG B 1 143 ? 3.335 15.293 -5.204 1.00 70.85 71 ARG B C 1
ATOM 2735 O O . ARG B 1 143 ? 4.057 14.290 -5.146 1.00 70.64 71 ARG B O 1
ATOM 2737 N N . GLU B 1 144 ? 3.803 16.566 -5.058 1.00 67.44 72 GLU B N 1
ATOM 2738 C CA . GLU B 1 144 ? 5.213 16.895 -4.859 1.00 67.20 72 GLU B CA 1
ATOM 2739 C C . GLU B 1 144 ? 5.762 16.221 -3.593 1.00 67.33 72 GLU B C 1
ATOM 2740 O O . GLU B 1 144 ? 6.885 15.698 -3.620 1.00 68.55 72 GLU B O 1
ATOM 2746 N N . ALA B 1 145 ? 4.954 16.167 -2.519 1.00 59.36 73 ALA B N 1
ATOM 2747 C CA . ALA B 1 145 ? 5.354 15.533 -1.254 1.00 56.97 73 ALA B CA 1
ATOM 2748 C C . ALA B 1 145 ? 5.527 14.009 -1.402 1.00 57.95 73 ALA B C 1
ATOM 2749 O O . ALA B 1 145 ? 6.471 13.437 -0.847 1.00 55.41 73 ALA B O 1
ATOM 2751 N N . THR B 1 146 ? 4.643 13.367 -2.184 1.00 55.76 74 THR B N 1
ATOM 2752 C CA . THR B 1 146 ? 4.712 11.923 -2.431 1.00 55.39 74 THR B CA 1
ATOM 2753 C C . THR B 1 146 ? 5.922 11.611 -3.328 1.00 59.47 74 THR B C 1
ATOM 2754 O O . THR B 1 146 ? 6.508 10.536 -3.193 1.00 58.61 74 THR B O 1
ATOM 2758 N N . ARG B 1 147 ? 6.327 12.567 -4.193 1.00 56.31 75 ARG B N 1
ATOM 2759 C CA . ARG B 1 147 ? 7.508 12.428 -5.044 1.00 56.84 75 ARG B CA 1
ATOM 2760 C C . ARG B 1 147 ? 8.766 12.477 -4.179 1.00 61.04 75 ARG B C 1
ATOM 2761 O O . ARG B 1 147 ? 9.697 11.685 -4.398 1.00 61.03 75 ARG B O 1
ATOM 2769 N N . ARG B 1 148 ? 8.762 13.360 -3.156 1.00 56.57 76 ARG B N 1
ATOM 2770 C CA . ARG B 1 148 ? 9.853 13.495 -2.189 1.00 56.01 76 ARG B CA 1
ATOM 2771 C C . ARG B 1 148 ? 10.079 12.171 -1.448 1.00 58.71 76 ARG B C 1
ATOM 2772 O O . ARG B 1 148 ? 11.219 11.701 -1.333 1.00 58.68 76 ARG B O 1
ATOM 2780 N N . GLU B 1 149 ? 8.968 11.535 -1.040 1.00 54.30 77 GLU B N 1
ATOM 2781 C CA . GLU B 1 149 ? 8.914 10.263 -0.326 1.00 52.38 77 GLU B CA 1
ATOM 2782 C C . GLU B 1 149 ? 9.444 9.092 -1.164 1.00 54.53 77 GLU B C 1
ATOM 2783 O O . GLU B 1 149 ? 10.270 8.324 -0.660 1.00 51.80 77 GLU B O 1
ATOM 2789 N N . THR B 1 150 ? 8.958 8.943 -2.429 1.00 52.57 78 THR B N 1
ATOM 2790 C CA . THR B 1 150 ? 9.377 7.857 -3.337 1.00 51.67 78 THR B CA 1
ATOM 2791 C C . THR B 1 150 ? 10.852 7.996 -3.709 1.00 55.34 78 THR B C 1
ATOM 2792 O O . THR B 1 150 ? 11.529 6.975 -3.830 1.00 54.38 78 THR B O 1
ATOM 2796 N N . HIS B 1 151 ? 11.363 9.244 -3.836 1.00 53.15 79 HIS B N 1
ATOM 2797 C CA . HIS B 1 151 ? 12.775 9.498 -4.126 1.00 54.32 79 HIS B CA 1
ATOM 2798 C C . HIS B 1 151 ? 13.648 8.950 -2.985 1.00 55.81 79 HIS B C 1
ATOM 2799 O O . HIS B 1 151 ? 14.586 8.185 -3.230 1.00 55.65 79 HIS B O 1
ATOM 2806 N N . ILE B 1 152 ? 13.286 9.282 -1.733 1.00 50.02 80 ILE B N 1
ATOM 2807 C CA . ILE B 1 152 ? 13.986 8.793 -0.540 1.00 47.32 80 ILE B CA 1
ATOM 2808 C C . ILE B 1 152 ? 13.916 7.254 -0.477 1.00 49.27 80 ILE B C 1
ATOM 2809 O O . ILE B 1 152 ? 14.953 6.607 -0.294 1.00 48.44 80 ILE B O 1
ATOM 2814 N N . LEU B 1 153 ? 12.719 6.682 -0.703 1.00 45.27 81 LEU B N 1
ATOM 2815 C CA . LEU B 1 153 ? 12.520 5.236 -0.715 1.00 44.70 81 LEU B CA 1
ATOM 2816 C C . LEU B 1 153 ? 13.442 4.540 -1.717 1.00 50.84 81 LEU B C 1
ATOM 2817 O O . LEU B 1 153 ? 14.044 3.528 -1.352 1.00 49.93 81 LEU B O 1
ATOM 2822 N N . ARG B 1 154 ? 13.626 5.113 -2.928 1.00 49.64 82 ARG B N 1
ATOM 2823 C CA . ARG B 1 154 ? 14.498 4.515 -3.937 1.00 51.16 82 ARG B CA 1
ATOM 2824 C C . ARG B 1 154 ? 15.961 4.547 -3.486 1.00 59.19 82 ARG B C 1
ATOM 2825 O O . ARG B 1 154 ? 16.713 3.626 -3.810 1.00 60.78 82 ARG B O 1
ATOM 2833 N N . GLN B 1 155 ? 16.360 5.581 -2.727 1.00 60.36 83 GLN B N 1
ATOM 2834 C CA . GLN B 1 155 ? 17.724 5.697 -2.223 1.00 61.65 83 GLN B CA 1
ATOM 2835 C C . GLN B 1 155 ? 18.050 4.620 -1.183 1.00 64.94 83 GLN B C 1
ATOM 2836 O O . GLN B 1 155 ? 19.156 4.088 -1.158 1.00 66.92 83 GLN B O 1
ATOM 2842 N N . VAL B 1 156 ? 17.093 4.313 -0.320 1.00 57.63 84 VAL B N 1
ATOM 2843 C CA . VAL B 1 156 ? 17.292 3.378 0.778 1.00 55.21 84 VAL B CA 1
ATOM 2844 C C . VAL B 1 156 ? 16.920 1.916 0.393 1.00 58.74 84 VAL B C 1
ATOM 2845 O O . VAL B 1 156 ? 17.257 1.001 1.154 1.00 58.90 84 VAL B O 1
ATOM 2849 N N . ALA B 1 157 ? 16.245 1.699 -0.781 1.00 53.60 85 ALA B N 1
ATOM 2850 C CA . ALA B 1 157 ? 15.849 0.364 -1.264 1.00 52.43 85 ALA B CA 1
ATOM 2851 C C . ALA B 1 157 ? 17.069 -0.515 -1.339 1.00 55.95 85 ALA B C 1
ATOM 2852 O O . ALA B 1 157 ? 18.091 -0.101 -1.894 1.00 57.74 85 ALA B O 1
ATOM 2854 N N . GLY B 1 158 ? 16.986 -1.663 -0.678 1.00 50.76 86 GLY B N 1
ATOM 2855 C CA . GLY B 1 158 ? 18.086 -2.616 -0.602 1.00 51.58 86 GLY B CA 1
ATOM 2856 C C . GLY B 1 158 ? 18.486 -2.986 0.817 1.00 54.25 86 GLY B C 1
ATOM 2857 O O . GLY B 1 158 ? 18.912 -4.120 1.055 1.00 55.61 86 GLY B O 1
ATOM 2858 N N . HIS B 1 159 ? 18.357 -2.035 1.768 1.00 46.89 87 HIS B N 1
ATOM 2859 C CA . HIS B 1 159 ? 18.667 -2.268 3.174 1.00 46.11 87 HIS B CA 1
ATOM 2860 C C . HIS B 1 159 ? 17.732 -3.341 3.765 1.00 52.22 87 HIS B C 1
ATOM 2861 O O . HIS B 1 159 ? 16.515 -3.261 3.567 1.00 52.73 87 HIS B O 1
ATOM 2868 N N . PRO B 1 160 ? 18.288 -4.355 4.472 1.00 48.82 88 PRO B N 1
ATOM 2869 C CA . PRO B 1 160 ? 17.448 -5.444 5.012 1.00 48.96 88 PRO B CA 1
ATOM 2870 C C . PRO B 1 160 ? 16.399 -5.041 6.057 1.00 50.97 88 PRO B C 1
ATOM 2871 O O . PRO B 1 160 ? 15.460 -5.822 6.287 1.00 52.53 88 PRO B O 1
ATOM 2875 N N . HIS B 1 161 ? 16.552 -3.875 6.704 1.00 42.79 89 HIS B N 1
ATOM 2876 C CA . HIS B 1 161 ? 15.604 -3.466 7.724 1.00 41.02 89 HIS B CA 1
ATOM 2877 C C . HIS B 1 161 ? 14.870 -2.161 7.366 1.00 43.86 89 HIS B C 1
ATOM 2878 O O . HIS B 1 161 ? 14.393 -1.434 8.250 1.00 42.92 89 HIS B O 1
ATOM 2885 N N . ILE B 1 162 ? 14.718 -1.914 6.051 1.00 39.02 90 ILE B N 1
ATOM 2886 C CA . ILE B 1 162 ? 13.987 -0.767 5.515 1.00 36.62 90 ILE B CA 1
ATOM 2887 C C . ILE B 1 162 ? 13.055 -1.305 4.438 1.00 39.89 90 ILE B C 1
ATOM 2888 O O . ILE B 1 162 ? 13.445 -2.196 3.682 1.00 40.19 90 ILE B O 1
ATOM 2893 N N . ILE B 1 163 ? 11.812 -0.772 4.388 1.00 35.29 91 ILE B N 1
ATOM 2894 C CA . ILE B 1 163 ? 10.810 -1.187 3.405 1.00 35.03 91 ILE B CA 1
ATOM 2895 C C . ILE B 1 163 ? 11.321 -0.918 1.977 1.00 38.97 91 ILE B C 1
ATOM 2896 O O . ILE B 1 163 ? 11.962 0.110 1.733 1.00 39.01 91 ILE B O 1
ATOM 2901 N N . THR B 1 164 ? 11.097 -1.880 1.064 1.00 35.16 92 THR B N 1
ATOM 2902 C CA . THR B 1 164 ? 11.571 -1.787 -0.312 1.00 35.03 92 THR B CA 1
ATOM 2903 C C . THR B 1 164 ? 10.460 -1.339 -1.241 1.00 40.29 92 THR B C 1
ATOM 2904 O O . THR B 1 164 ? 9.417 -1.986 -1.291 1.00 41.86 92 THR B O 1
ATOM 2908 N N . LEU B 1 165 ? 10.675 -0.238 -1.973 1.00 36.67 93 LEU B N 1
ATOM 2909 C CA . LEU B 1 165 ? 9.711 0.182 -2.984 1.00 36.79 93 LEU B CA 1
ATOM 2910 C C . LEU B 1 165 ? 10.060 -0.613 -4.240 1.00 43.79 93 LEU B C 1
ATOM 2911 O O . LEU B 1 165 ? 11.144 -0.441 -4.806 1.00 45.40 93 LEU B O 1
ATOM 2916 N N . ILE B 1 166 ? 9.187 -1.570 -4.584 1.00 39.01 94 ILE B N 1
ATOM 2917 C CA . ILE B 1 166 ? 9.352 -2.506 -5.684 1.00 37.87 94 ILE B CA 1
ATOM 2918 C C . ILE B 1 166 ? 8.986 -1.867 -7.027 1.00 38.78 94 ILE B C 1
ATOM 2919 O O . ILE B 1 166 ? 9.649 -2.121 -8.036 1.00 37.33 94 ILE B O 1
ATOM 2924 N N . ASP B 1 167 ? 7.937 -1.049 -7.022 1.00 35.58 95 ASP B N 1
ATOM 2925 C CA . ASP B 1 167 ? 7.307 -0.458 -8.200 1.00 35.90 95 ASP B CA 1
ATOM 2926 C C . ASP B 1 167 ? 6.385 0.707 -7.839 1.00 40.07 95 ASP B C 1
ATOM 2927 O O . ASP B 1 167 ? 5.891 0.766 -6.712 1.00 39.89 95 ASP B O 1
ATOM 2932 N N . SER B 1 168 ? 6.112 1.597 -8.808 1.00 37.59 96 SER B N 1
ATOM 2933 C CA . SER B 1 168 ? 5.257 2.758 -8.613 1.00 38.82 96 SER B CA 1
ATOM 2934 C C . SER B 1 168 ? 4.572 3.165 -9.923 1.00 45.47 96 SER B C 1
ATOM 2935 O O . SER B 1 168 ? 5.155 3.023 -11.006 1.00 47.31 96 SER B O 1
ATOM 2938 N N . TYR B 1 169 ? 3.300 3.612 -9.814 1.00 40.48 97 TYR B N 1
ATOM 2939 C CA . TYR B 1 169 ? 2.458 4.062 -10.936 1.00 40.29 97 TYR B CA 1
ATOM 2940 C C . TYR B 1 169 ? 1.755 5.347 -10.528 1.00 47.80 97 TYR B C 1
ATOM 2941 O O . TYR B 1 169 ? 1.094 5.370 -9.491 1.00 47.72 97 TYR B O 1
ATOM 2950 N N . GLU B 1 170 ? 1.906 6.421 -11.352 1.00 47.07 98 GLU B N 1
ATOM 2951 C CA . GLU B 1 170 ? 1.365 7.768 -11.120 1.00 48.24 98 GLU B CA 1
ATOM 2952 C C . GLU B 1 170 ? 0.399 8.274 -12.216 1.00 54.25 98 GLU B C 1
ATOM 2953 O O . GLU B 1 170 ? 0.680 8.179 -13.416 1.00 55.65 98 GLU B O 1
ATOM 2959 N N . SER B 1 171 ? -0.725 8.864 -11.769 1.00 50.04 99 SER B N 1
ATOM 2960 C CA . SER B 1 171 ? -1.719 9.564 -12.584 1.00 50.03 99 SER B CA 1
ATOM 2961 C C . SER B 1 171 ? -2.070 10.853 -11.820 1.00 57.32 99 SER B C 1
ATOM 2962 O O . SER B 1 171 ? -1.383 11.161 -10.848 1.00 55.90 99 SER B O 1
ATOM 2965 N N . SER B 1 172 ? -3.076 11.621 -12.273 1.00 58.61 100 SER B N 1
ATOM 2966 C CA . SER B 1 172 ? -3.545 12.843 -11.621 1.00 61.48 100 SER B CA 1
ATOM 2967 C C . SER B 1 172 ? -4.216 12.502 -10.290 1.00 64.51 100 SER B C 1
ATOM 2968 O O . SER B 1 172 ? -3.943 13.156 -9.274 1.00 64.88 100 SER B O 1
ATOM 2971 N N . SER B 1 173 ? -5.087 11.463 -10.309 1.00 58.76 101 SER B N 1
ATOM 2972 C CA . SER B 1 173 ? -5.887 11.013 -9.174 1.00 57.22 101 SER B CA 1
ATOM 2973 C C . SER B 1 173 ? -5.177 10.005 -8.295 1.00 58.66 101 SER B C 1
ATOM 2974 O O . SER B 1 173 ? -5.343 10.062 -7.082 1.00 58.56 101 SER B O 1
ATOM 2977 N N . PHE B 1 174 ? -4.450 9.049 -8.904 1.00 52.81 102 PHE B N 1
ATOM 2978 C CA . PHE B 1 174 ? -3.847 7.915 -8.210 1.00 50.16 102 PHE B CA 1
ATOM 2979 C C . PHE B 1 174 ? -2.336 7.907 -8.099 1.00 51.37 102 PHE B C 1
ATOM 2980 O O . PHE B 1 174 ? -1.616 8.493 -8.920 1.00 51.29 102 PHE B O 1
ATOM 2988 N N . MET B 1 175 ? -1.883 7.107 -7.115 1.00 44.07 103 MET B N 1
ATOM 2989 C CA . MET B 1 175 ? -0.515 6.730 -6.833 1.00 42.02 103 MET B CA 1
ATOM 2990 C C . MET B 1 175 ? -0.587 5.288 -6.353 1.00 44.32 103 MET B C 1
ATOM 2991 O O . MET B 1 175 ? -1.336 5.021 -5.402 1.00 43.76 103 MET B O 1
ATOM 2993 N N . PHE B 1 176 ? 0.093 4.341 -7.078 1.00 38.42 104 PHE B N 1
ATOM 2994 C CA . PHE B 1 176 ? 0.169 2.909 -6.728 1.00 34.93 104 PHE B CA 1
ATOM 2995 C C . PHE B 1 176 ? 1.605 2.626 -6.349 1.00 40.42 104 PHE B C 1
ATOM 2996 O O . PHE B 1 176 ? 2.481 2.700 -7.209 1.00 42.39 104 PHE B O 1
ATOM 3004 N N . LEU B 1 177 ? 1.869 2.390 -5.059 1.00 36.52 105 LEU B N 1
ATOM 3005 C CA . LEU B 1 177 ? 3.218 2.091 -4.539 1.00 34.76 105 LEU B CA 1
ATOM 3006 C C . LEU B 1 177 ? 3.312 0.636 -4.097 1.00 35.69 105 LEU B C 1
ATOM 3007 O O . LEU B 1 177 ? 2.623 0.244 -3.155 1.00 33.63 105 LEU B O 1
ATOM 3012 N N . VAL B 1 178 ? 4.131 -0.168 -4.792 1.00 31.90 106 VAL B N 1
ATOM 3013 C CA . VAL B 1 178 ? 4.287 -1.592 -4.501 1.00 31.54 106 VAL B CA 1
ATOM 3014 C C . VAL B 1 178 ? 5.501 -1.780 -3.589 1.00 38.05 106 VAL B C 1
ATOM 3015 O O . VAL B 1 178 ? 6.592 -1.262 -3.883 1.00 39.76 106 VAL B O 1
ATOM 3019 N N . PHE B 1 179 ? 5.299 -2.491 -2.465 1.00 32.84 107 PHE B N 1
ATOM 3020 C CA . PHE B 1 179 ? 6.335 -2.747 -1.452 1.00 31.62 107 PHE B CA 1
ATOM 3021 C C . PHE B 1 179 ? 6.454 -4.205 -1.079 1.00 40.19 107 PHE B C 1
ATOM 3022 O O . PHE B 1 179 ? 5.651 -5.037 -1.524 1.00 40.35 107 PHE B O 1
ATOM 3030 N N . ASP B 1 180 ? 7.379 -4.499 -0.143 1.00 39.14 108 ASP B N 1
ATOM 3031 C CA . ASP B 1 180 ? 7.477 -5.815 0.484 1.00 39.38 108 ASP B CA 1
ATOM 3032 C C . ASP B 1 180 ? 6.222 -6.068 1.279 1.00 43.10 108 ASP B C 1
ATOM 3033 O O . ASP B 1 180 ? 5.691 -5.141 1.899 1.00 42.46 108 ASP B O 1
ATOM 3038 N N . LEU B 1 181 ? 5.757 -7.316 1.270 1.00 39.62 109 LEU B N 1
ATOM 3039 C CA . LEU B 1 181 ? 4.640 -7.740 2.085 1.00 38.96 109 LEU B CA 1
ATOM 3040 C C . LEU B 1 181 ? 5.204 -8.179 3.427 1.00 43.36 109 LEU B C 1
ATOM 3041 O O . LEU B 1 181 ? 6.017 -9.105 3.475 1.00 45.10 109 LEU B O 1
ATOM 3046 N N . MET B 1 182 ? 4.808 -7.496 4.511 1.00 38.43 110 MET B N 1
ATOM 3047 C CA . MET B 1 182 ? 5.261 -7.801 5.878 1.00 37.49 110 MET B CA 1
ATOM 3048 C C . MET B 1 182 ? 4.095 -8.461 6.571 1.00 44.46 110 MET B C 1
ATOM 3049 O O . MET B 1 182 ? 3.194 -7.785 7.058 1.00 46.19 110 MET B O 1
ATOM 3054 N N . ARG B 1 183 ? 4.081 -9.793 6.531 1.00 44.09 111 ARG B N 1
ATOM 3055 C CA . ARG B 1 183 ? 2.984 -10.671 6.950 1.00 44.20 111 ARG B CA 1
ATOM 3056 C C . ARG B 1 183 ? 2.599 -10.614 8.452 1.00 47.75 111 ARG B C 1
ATOM 3057 O O . ARG B 1 183 ? 1.492 -11.023 8.794 1.00 49.06 111 ARG B O 1
ATOM 3065 N N . LYS B 1 184 ? 3.459 -10.111 9.334 1.00 42.75 112 LYS B N 1
ATOM 3066 C CA . LYS B 1 184 ? 3.074 -10.004 10.751 1.00 41.77 112 LYS B CA 1
ATOM 3067 C C . LYS B 1 184 ? 2.620 -8.566 11.101 1.00 42.63 112 LYS B C 1
ATOM 3068 O O . LYS B 1 184 ? 2.364 -8.266 12.273 1.00 42.90 112 LYS B O 1
ATOM 3074 N N . GLY B 1 185 ? 2.467 -7.736 10.074 1.00 36.50 113 GLY B N 1
ATOM 3075 C CA . GLY B 1 185 ? 1.968 -6.376 10.178 1.00 35.52 113 GLY B CA 1
ATOM 3076 C C . GLY B 1 185 ? 2.817 -5.409 10.968 1.00 42.50 113 GLY B C 1
ATOM 3077 O O . GLY B 1 185 ? 4.052 -5.500 10.962 1.00 42.58 113 GLY B O 1
ATOM 3078 N N . GLU B 1 186 ? 2.144 -4.471 11.662 1.00 38.82 114 GLU B N 1
ATOM 3079 C CA . GLU B 1 186 ? 2.775 -3.421 12.456 1.00 36.10 114 GLU B CA 1
ATOM 3080 C C . GLU B 1 186 ? 3.218 -3.918 13.804 1.00 43.43 114 GLU B C 1
ATOM 3081 O O . GLU B 1 186 ? 2.502 -4.675 14.470 1.00 44.53 114 GLU B O 1
ATOM 3087 N N . LEU B 1 187 ? 4.387 -3.425 14.239 1.00 40.83 115 LEU B N 1
ATOM 3088 C CA . LEU B 1 187 ? 4.980 -3.727 15.532 1.00 40.73 115 LEU B CA 1
ATOM 3089 C C . LEU B 1 187 ? 4.034 -3.282 16.645 1.00 43.69 115 LEU B C 1
ATOM 3090 O O . LEU B 1 187 ? 3.980 -3.942 17.686 1.00 44.41 115 LEU B O 1
ATOM 3095 N N . PHE B 1 188 ? 3.267 -2.185 16.396 1.00 37.77 116 PHE B N 1
ATOM 3096 C CA . PHE B 1 188 ? 2.269 -1.633 17.310 1.00 36.35 116 PHE B CA 1
ATOM 3097 C C . PHE B 1 188 ? 1.197 -2.685 17.661 1.00 40.46 116 PHE B C 1
ATOM 3098 O O . PHE B 1 188 ? 0.881 -2.853 18.843 1.00 40.71 116 PHE B O 1
ATOM 3106 N N . ASP B 1 189 ? 0.647 -3.388 16.643 1.00 36.60 117 ASP B N 1
ATOM 3107 C CA . ASP B 1 189 ? -0.396 -4.398 16.833 1.00 37.70 117 ASP B CA 1
ATOM 3108 C C . ASP B 1 189 ? 0.170 -5.636 17.553 1.00 46.10 117 ASP B C 1
ATOM 3109 O O . ASP B 1 189 ? -0.516 -6.242 18.381 1.00 48.38 117 ASP B O 1
ATOM 3114 N N . TYR B 1 190 ? 1.447 -5.960 17.293 1.00 43.14 118 TYR B N 1
ATOM 3115 C CA . TYR B 1 190 ? 2.151 -7.043 17.962 1.00 43.25 118 TYR B CA 1
ATOM 3116 C C . TYR B 1 190 ? 2.290 -6.719 19.447 1.00 49.39 118 TYR B C 1
ATOM 3117 O O . TYR B 1 190 ? 2.018 -7.585 20.287 1.00 52.47 118 TYR B O 1
ATOM 3126 N N . LEU B 1 191 ? 2.677 -5.457 19.767 1.00 44.63 119 LEU B N 1
ATOM 3127 C CA . LEU B 1 191 ? 2.828 -4.962 21.136 1.00 44.97 119 LEU B CA 1
ATOM 3128 C C . LEU B 1 191 ? 1.488 -4.991 21.846 1.00 50.27 119 LEU B C 1
ATOM 3129 O O . LEU B 1 191 ? 1.453 -5.413 23.001 1.00 53.26 119 LEU B O 1
ATOM 3134 N N . THR B 1 192 ? 0.386 -4.622 21.158 1.00 45.43 120 THR B N 1
ATOM 3135 C CA . THR B 1 192 ? -0.953 -4.672 21.752 1.00 47.03 120 THR B CA 1
ATOM 3136 C C . THR B 1 192 ? -1.267 -6.112 22.198 1.00 57.01 120 THR B C 1
ATOM 3137 O O . THR B 1 192 ? -1.679 -6.317 23.340 1.00 58.99 120 THR B O 1
ATOM 3141 N N . GLU B 1 193 ? -1.020 -7.097 21.304 1.00 55.43 121 GLU B N 1
ATOM 3142 C CA . GLU B 1 193 ? -1.256 -8.514 21.543 1.00 57.94 121 GLU B CA 1
ATOM 3143 C C . GLU B 1 193 ? -0.396 -9.050 22.703 1.00 60.92 121 GLU B C 1
ATOM 3144 O O . GLU B 1 193 ? -0.933 -9.706 23.594 1.00 63.51 121 GLU B O 1
ATOM 3150 N N . LYS B 1 194 ? 0.917 -8.775 22.691 1.00 53.91 122 LYS B N 1
ATOM 3151 C CA . LYS B 1 194 ? 1.853 -9.268 23.718 1.00 53.46 122 LYS B CA 1
ATOM 3152 C C . LYS B 1 194 ? 1.827 -8.415 25.011 1.00 54.22 122 LYS B C 1
ATOM 3153 O O . LYS B 1 194 ? 2.352 -8.852 26.033 1.00 53.83 122 LYS B O 1
ATOM 3159 N N . VAL B 1 195 ? 1.209 -7.207 24.960 1.00 48.37 123 VAL B N 1
ATOM 3160 C CA . VAL B 1 195 ? 1.075 -6.207 26.047 1.00 45.62 123 VAL B CA 1
ATOM 3161 C C . VAL B 1 195 ? 2.420 -5.481 26.242 1.00 48.40 123 VAL B C 1
ATOM 3162 O O . VAL B 1 195 ? 2.481 -4.257 26.106 1.00 45.81 123 VAL B O 1
ATOM 3166 N N . ALA B 1 196 ? 3.478 -6.238 26.581 1.00 45.93 124 ALA B N 1
ATOM 3167 C CA . ALA B 1 196 ? 4.843 -5.743 26.796 1.00 44.15 124 ALA B CA 1
ATOM 3168 C C . ALA B 1 196 ? 5.820 -6.812 26.331 1.00 48.45 124 ALA B C 1
ATOM 3169 O O . ALA B 1 196 ? 5.515 -8.001 26.459 1.00 49.93 124 ALA B O 1
ATOM 3171 N N . LEU B 1 197 ? 6.962 -6.413 25.763 1.00 43.16 125 LEU B N 1
ATOM 3172 C CA . LEU B 1 197 ? 7.930 -7.396 25.270 1.00 43.49 125 LEU B CA 1
ATOM 3173 C C . LEU B 1 197 ? 9.054 -7.638 26.264 1.00 48.67 125 LEU B C 1
ATOM 3174 O O . LEU B 1 197 ? 9.301 -6.815 27.141 1.00 47.96 125 LEU B O 1
ATOM 3179 N N . SER B 1 198 ? 9.756 -8.765 26.098 1.00 46.78 126 SER B N 1
ATOM 3180 C CA . SER B 1 198 ? 10.924 -9.126 26.889 1.00 48.56 126 SER B CA 1
ATOM 3181 C C . SER B 1 198 ? 12.120 -8.318 26.422 1.00 54.03 126 SER B C 1
ATOM 3182 O O . SER B 1 198 ? 12.134 -7.854 25.280 1.00 54.45 126 SER B O 1
ATOM 3185 N N . GLU B 1 199 ? 13.136 -8.170 27.275 1.00 51.91 127 GLU B N 1
ATOM 3186 C CA . GLU B 1 199 ? 14.348 -7.461 26.890 1.00 51.34 127 GLU B CA 1
ATOM 3187 C C . GLU B 1 199 ? 15.031 -8.157 25.701 1.00 56.33 127 GLU B C 1
ATOM 3188 O O . GLU B 1 199 ? 15.513 -7.460 24.807 1.00 54.83 127 GLU B O 1
ATOM 3194 N N . LYS B 1 200 ? 15.029 -9.529 25.680 1.00 53.86 128 LYS B N 1
ATOM 3195 C CA . LYS B 1 200 ? 15.602 -10.382 24.624 1.00 54.30 128 LYS B CA 1
ATOM 3196 C C . LYS B 1 200 ? 14.985 -10.045 23.254 1.00 54.74 128 LYS B C 1
ATOM 3197 O O . LYS B 1 200 ? 15.713 -9.798 22.289 1.00 54.47 128 LYS B O 1
ATOM 3203 N N . GLU B 1 201 ? 13.643 -10.005 23.187 1.00 48.84 129 GLU B N 1
ATOM 3204 C CA . GLU B 1 201 ? 12.924 -9.678 21.966 1.00 46.69 129 GLU B CA 1
ATOM 3205 C C . GLU B 1 201 ? 13.131 -8.194 21.611 1.00 47.67 129 GLU B C 1
ATOM 3206 O O . GLU B 1 201 ? 13.399 -7.898 20.455 1.00 46.49 129 GLU B O 1
ATOM 3212 N N . THR B 1 202 ? 13.064 -7.289 22.610 1.00 43.71 130 THR B N 1
ATOM 3213 C CA . THR B 1 202 ? 13.269 -5.839 22.470 1.00 42.98 130 THR B CA 1
ATOM 3214 C C . THR B 1 202 ? 14.689 -5.550 21.947 1.00 47.82 130 THR B C 1
ATOM 3215 O O . THR B 1 202 ? 14.844 -4.697 21.081 1.00 46.64 130 THR B O 1
ATOM 3219 N N . ARG B 1 203 ? 15.696 -6.297 22.436 1.00 47.04 131 ARG B N 1
ATOM 3220 C CA . ARG B 1 203 ? 17.094 -6.177 22.024 1.00 48.03 131 ARG B CA 1
ATOM 3221 C C . ARG B 1 203 ? 17.224 -6.403 20.505 1.00 53.68 131 ARG B C 1
ATOM 3222 O O . ARG B 1 203 ? 17.831 -5.578 19.817 1.00 54.38 131 ARG B O 1
ATOM 3230 N N . SER B 1 204 ? 16.600 -7.481 19.993 1.00 48.89 132 SER B N 1
ATOM 3231 C CA . SER B 1 204 ? 16.586 -7.863 18.591 1.00 48.15 132 SER B CA 1
ATOM 3232 C C . SER B 1 204 ? 15.944 -6.771 17.732 1.00 49.21 132 SER B C 1
ATOM 3233 O O . SER B 1 204 ? 16.480 -6.455 16.658 1.00 49.09 132 SER B O 1
ATOM 3236 N N . ILE B 1 205 ? 14.794 -6.199 18.194 1.00 43.67 133 ILE B N 1
ATOM 3237 C CA . ILE B 1 205 ? 14.057 -5.159 17.464 1.00 41.41 133 ILE B CA 1
ATOM 3238 C C . ILE B 1 205 ? 14.862 -3.853 17.475 1.00 46.50 133 ILE B C 1
ATOM 3239 O O . ILE B 1 205 ? 14.997 -3.226 16.416 1.00 47.74 133 ILE B O 1
ATOM 3244 N N . MET B 1 206 ? 15.390 -3.447 18.656 1.00 41.30 134 MET B N 1
ATOM 3245 C CA . MET B 1 206 ? 16.147 -2.207 18.813 1.00 39.99 134 MET B CA 1
ATOM 3246 C C . MET B 1 206 ? 17.446 -2.195 18.013 1.00 44.40 134 MET B C 1
ATOM 3247 O O . MET B 1 206 ? 17.762 -1.162 17.415 1.00 43.87 134 MET B O 1
ATOM 3252 N N . ARG B 1 207 ? 18.169 -3.331 17.964 1.00 41.75 135 ARG B N 1
ATOM 3253 C CA . ARG B 1 207 ? 19.412 -3.437 17.215 1.00 42.86 135 ARG B CA 1
ATOM 3254 C C . ARG B 1 207 ? 19.145 -3.155 15.740 1.00 47.93 135 ARG B C 1
ATOM 3255 O O . ARG B 1 207 ? 19.822 -2.315 15.143 1.00 48.22 135 ARG B O 1
ATOM 3263 N N . SER B 1 208 ? 18.116 -3.819 15.183 1.00 43.95 136 SER B N 1
ATOM 3264 C CA . SER B 1 208 ? 17.676 -3.688 13.803 1.00 43.70 136 SER B CA 1
ATOM 3265 C C . SER B 1 208 ? 17.252 -2.249 13.522 1.00 47.39 136 SER B C 1
ATOM 3266 O O . SER B 1 208 ? 17.699 -1.673 12.533 1.00 50.15 136 SER B O 1
ATOM 3269 N N . LEU B 1 209 ? 16.447 -1.659 14.416 1.00 40.24 137 LEU B N 1
ATOM 3270 C CA . LEU B 1 209 ? 15.961 -0.289 14.308 1.00 38.97 137 LEU B CA 1
ATOM 3271 C C . LEU B 1 209 ? 17.117 0.729 14.242 1.00 44.78 137 LEU B C 1
ATOM 3272 O O . LEU B 1 209 ? 17.141 1.568 13.336 1.00 45.17 137 LEU B O 1
ATOM 3277 N N . LEU B 1 210 ? 18.058 0.646 15.193 1.00 41.77 138 LEU B N 1
ATOM 3278 C CA . LEU B 1 210 ? 19.219 1.533 15.289 1.00 41.55 138 LEU B CA 1
ATOM 3279 C C . LEU B 1 210 ? 20.180 1.336 14.124 1.00 47.82 138 LEU B C 1
ATOM 3280 O O . LEU B 1 210 ? 20.799 2.297 13.690 1.00 47.17 138 LEU B O 1
ATOM 3285 N N . GLU B 1 211 ? 20.249 0.118 13.561 1.00 47.45 139 GLU B N 1
ATOM 3286 C CA . GLU B 1 211 ? 21.063 -0.143 12.370 1.00 48.70 139 GLU B CA 1
ATOM 3287 C C . GLU B 1 211 ? 20.451 0.581 11.175 1.00 51.55 139 GLU B C 1
ATOM 3288 O O . GLU B 1 211 ? 21.187 1.216 10.419 1.00 54.33 139 GLU B O 1
ATOM 3294 N N . ALA B 1 212 ? 19.105 0.533 11.045 1.00 43.86 140 ALA B N 1
ATOM 3295 C CA . ALA B 1 212 ? 18.365 1.203 9.972 1.00 43.04 140 ALA B CA 1
ATOM 3296 C C . ALA B 1 212 ? 18.509 2.716 10.115 1.00 46.68 140 ALA B C 1
ATOM 3297 O O . ALA B 1 212 ? 18.740 3.395 9.112 1.00 46.42 140 ALA B O 1
ATOM 3299 N N . VAL B 1 213 ? 18.404 3.238 11.367 1.00 42.77 141 VAL B N 1
ATOM 3300 C CA . VAL B 1 213 ? 18.534 4.667 11.686 1.00 42.32 141 VAL B CA 1
ATOM 3301 C C . VAL B 1 213 ? 19.974 5.147 11.357 1.00 49.97 141 VAL B C 1
ATOM 3302 O O . VAL B 1 213 ? 20.135 6.187 10.718 1.00 51.41 141 VAL B O 1
ATOM 3306 N N . SER B 1 214 ? 20.997 4.359 11.723 1.00 46.98 142 SER B N 1
ATOM 3307 C CA . SER B 1 214 ? 22.396 4.654 11.439 1.00 47.36 142 SER B CA 1
ATOM 3308 C C . SER B 1 214 ? 22.622 4.763 9.922 1.00 51.51 142 SER B C 1
ATOM 3309 O O . SER B 1 214 ? 23.313 5.680 9.468 1.00 53.98 142 SER B O 1
ATOM 3312 N N . PHE B 1 215 ? 22.002 3.864 9.147 1.00 45.94 143 PHE B N 1
ATOM 3313 C CA . PHE B 1 215 ? 22.109 3.835 7.685 1.00 47.21 143 PHE B CA 1
ATOM 3314 C C . PHE B 1 215 ? 21.473 5.098 7.065 1.00 50.89 143 PHE B C 1
ATOM 3315 O O . PHE B 1 215 ? 22.098 5.750 6.218 1.00 51.99 143 PHE B O 1
ATOM 3323 N N . LEU B 1 216 ? 20.244 5.435 7.518 1.00 44.63 144 LEU B N 1
ATOM 3324 C CA . LEU B 1 216 ? 19.471 6.608 7.094 1.00 42.99 144 LEU B CA 1
ATOM 3325 C C . LEU B 1 216 ? 20.269 7.871 7.265 1.00 49.19 144 LEU B C 1
ATOM 3326 O O . LEU B 1 216 ? 20.380 8.653 6.328 1.00 51.97 144 LEU B O 1
ATOM 3331 N N . HIS B 1 217 ? 20.887 8.017 8.442 1.00 45.21 145 HIS B N 1
ATOM 3332 C CA . HIS B 1 217 ? 21.687 9.161 8.868 1.00 45.40 145 HIS B CA 1
ATOM 3333 C C . HIS B 1 217 ? 23.018 9.269 8.108 1.00 54.29 145 HIS B C 1
ATOM 3334 O O . HIS B 1 217 ? 23.426 10.383 7.759 1.00 56.22 145 HIS B O 1
ATOM 3341 N N . ALA B 1 218 ? 23.678 8.121 7.827 1.00 50.80 146 ALA B N 1
ATOM 3342 C CA . ALA B 1 218 ? 24.907 8.072 7.056 1.00 52.57 146 ALA B CA 1
ATOM 3343 C C . ALA B 1 218 ? 24.643 8.569 5.623 1.00 59.97 146 ALA B C 1
ATOM 3344 O O . ALA B 1 218 ? 25.529 9.154 4.994 1.00 62.13 146 ALA B O 1
ATOM 3346 N N . ASN B 1 219 ? 23.391 8.369 5.138 1.00 55.42 147 ASN B N 1
ATOM 3347 C CA . ASN B 1 219 ? 22.912 8.786 3.823 1.00 55.80 147 ASN B CA 1
ATOM 3348 C C . ASN B 1 219 ? 22.201 10.139 3.889 1.00 58.31 147 ASN B C 1
ATOM 3349 O O . ASN B 1 219 ? 21.601 10.585 2.898 1.00 60.31 147 ASN B O 1
ATOM 3354 N N . ASN B 1 220 ? 22.336 10.803 5.056 1.00 50.31 148 ASN B N 1
ATOM 3355 C CA . ASN B 1 220 ? 21.855 12.131 5.396 1.00 47.90 148 ASN B CA 1
ATOM 3356 C C . ASN B 1 220 ? 20.367 12.253 5.192 1.00 48.94 148 ASN B C 1
ATOM 3357 O O . ASN B 1 220 ? 19.888 13.219 4.600 1.00 47.12 148 ASN B O 1
ATOM 3362 N N . ILE B 1 221 ? 19.638 11.267 5.730 1.00 45.39 149 ILE B N 1
ATOM 3363 C CA . ILE B 1 221 ? 18.184 11.205 5.747 1.00 43.59 149 ILE B CA 1
ATOM 3364 C C . ILE B 1 221 ? 17.778 11.133 7.204 1.00 46.24 149 ILE B C 1
ATOM 3365 O O . ILE B 1 221 ? 18.380 10.387 7.987 1.00 46.06 149 ILE B O 1
ATOM 3370 N N . VAL B 1 222 ? 16.794 11.955 7.575 1.00 41.20 150 VAL B N 1
ATOM 3371 C CA . VAL B 1 222 ? 16.158 11.966 8.899 1.00 37.33 150 VAL B CA 1
ATOM 3372 C C . VAL B 1 222 ? 14.713 11.434 8.664 1.00 39.01 150 VAL B C 1
ATOM 3373 O O . VAL B 1 222 ? 14.007 11.986 7.813 1.00 37.47 150 VAL B O 1
ATOM 3377 N N . HIS B 1 223 ? 14.319 10.336 9.361 1.00 35.01 151 HIS B N 1
ATOM 3378 C CA . HIS B 1 223 ? 13.008 9.687 9.207 1.00 33.63 151 HIS B CA 1
ATOM 3379 C C . HIS B 1 223 ? 11.870 10.599 9.679 1.00 37.98 151 HIS B C 1
ATOM 3380 O O . HIS B 1 223 ? 10.887 10.750 8.957 1.00 36.93 151 HIS B O 1
ATOM 3387 N N . ARG B 1 224 ? 11.994 11.180 10.894 1.00 35.83 152 ARG B N 1
ATOM 3388 C CA . ARG B 1 224 ? 11.063 12.143 11.531 1.00 34.64 152 ARG B CA 1
ATOM 3389 C C . ARG B 1 224 ? 9.688 11.571 11.870 1.00 37.97 152 ARG B C 1
ATOM 3390 O O . ARG B 1 224 ? 8.810 12.337 12.270 1.00 38.23 152 ARG B O 1
ATOM 3398 N N . ASP B 1 225 ? 9.492 10.253 11.772 1.00 33.58 153 ASP B N 1
ATOM 3399 C CA . ASP B 1 225 ? 8.221 9.696 12.219 1.00 33.37 153 ASP B CA 1
ATOM 3400 C C . ASP B 1 225 ? 8.408 8.265 12.717 1.00 36.95 153 ASP B C 1
ATOM 3401 O O . ASP B 1 225 ? 7.554 7.433 12.448 1.00 37.25 153 ASP B O 1
ATOM 3406 N N . LEU B 1 226 ? 9.507 7.982 13.467 1.00 32.87 154 LEU B N 1
ATOM 3407 C CA . LEU B 1 226 ? 9.763 6.651 14.041 1.00 33.18 154 LEU B CA 1
ATOM 3408 C C . LEU B 1 226 ? 8.784 6.365 15.180 1.00 38.62 154 LEU B C 1
ATOM 3409 O O . LEU B 1 226 ? 8.688 7.149 16.116 1.00 40.50 154 LEU B O 1
ATOM 3414 N N . LYS B 1 227 ? 8.030 5.268 15.078 1.00 34.48 155 LYS B N 1
ATOM 3415 C CA . LYS B 1 227 ? 7.060 4.817 16.080 1.00 33.41 155 LYS B CA 1
ATOM 3416 C C . LYS B 1 227 ? 6.676 3.361 15.785 1.00 37.63 155 LYS B C 1
ATOM 3417 O O . LYS B 1 227 ? 6.851 2.944 14.647 1.00 39.13 155 LYS B O 1
ATOM 3423 N N . PRO B 1 228 ? 6.112 2.580 16.748 1.00 33.53 156 PRO B N 1
ATOM 3424 C CA . PRO B 1 228 ? 5.780 1.157 16.460 1.00 33.82 156 PRO B CA 1
ATOM 3425 C C . PRO B 1 228 ? 4.812 0.929 15.275 1.00 37.93 156 PRO B C 1
ATOM 3426 O O . PRO B 1 228 ? 4.808 -0.158 14.699 1.00 38.10 156 PRO B O 1
ATOM 3430 N N . GLU B 1 229 ? 4.008 1.944 14.913 1.00 33.86 157 GLU B N 1
ATOM 3431 C CA . GLU B 1 229 ? 3.053 1.867 13.810 1.00 34.49 157 GLU B CA 1
ATOM 3432 C C . GLU B 1 229 ? 3.750 1.889 12.455 1.00 37.91 157 GLU B C 1
ATOM 3433 O O . GLU B 1 229 ? 3.171 1.424 11.468 1.00 37.97 157 GLU B O 1
ATOM 3439 N N . ASN B 1 230 ? 4.973 2.439 12.409 1.00 34.21 158 ASN B N 1
ATOM 3440 C CA . ASN B 1 230 ? 5.805 2.608 11.209 1.00 34.75 158 ASN B CA 1
ATOM 3441 C C . ASN B 1 230 ? 6.942 1.579 11.124 1.00 41.03 158 ASN B C 1
ATOM 3442 O O . ASN B 1 230 ? 7.839 1.711 10.286 1.00 43.47 158 ASN B O 1
ATOM 3447 N N . ILE B 1 231 ? 6.888 0.544 11.980 1.00 36.01 159 ILE B N 1
ATOM 3448 C CA . ILE B 1 231 ? 7.840 -0.559 12.008 1.00 34.75 159 ILE B CA 1
ATOM 3449 C C . ILE B 1 231 ? 7.020 -1.810 11.686 1.00 38.84 159 ILE B C 1
ATOM 3450 O O . ILE B 1 231 ? 6.032 -2.108 12.368 1.00 37.66 159 ILE B O 1
ATOM 3455 N N . LEU B 1 232 ? 7.392 -2.492 10.599 1.00 36.16 160 LEU B N 1
ATOM 3456 C CA . LEU B 1 232 ? 6.684 -3.670 10.113 1.00 36.30 160 LEU B CA 1
ATOM 3457 C C . LEU B 1 232 ? 7.470 -4.938 10.379 1.00 42.68 160 LEU B C 1
ATOM 3458 O O . LEU B 1 232 ? 8.700 -4.912 10.405 1.00 41.11 160 LEU B O 1
ATOM 3463 N N . LEU B 1 233 ? 6.743 -6.062 10.565 1.00 42.38 161 LEU B N 1
ATOM 3464 C CA . LEU B 1 233 ? 7.327 -7.372 10.875 1.00 42.73 161 LEU B CA 1
ATOM 3465 C C . LEU B 1 233 ? 6.976 -8.436 9.863 1.00 47.20 161 LEU B C 1
ATOM 3466 O O . LEU B 1 233 ? 5.847 -8.475 9.374 1.00 45.68 161 LEU B O 1
ATOM 3471 N N . ASP B 1 234 ? 7.926 -9.347 9.594 1.00 46.99 162 ASP B N 1
ATOM 3472 C CA . ASP B 1 234 ? 7.680 -10.499 8.729 1.00 49.26 162 ASP B CA 1
ATOM 3473 C C . ASP B 1 234 ? 7.451 -11.744 9.628 1.00 56.37 162 ASP B C 1
ATOM 3474 O O . ASP B 1 234 ? 7.361 -11.597 10.846 1.00 55.81 162 ASP B O 1
ATOM 3479 N N . ASP B 1 235 ? 7.323 -12.940 9.052 1.00 57.33 163 ASP B N 1
ATOM 3480 C CA . ASP B 1 235 ? 7.057 -14.162 9.833 1.00 60.21 163 ASP B CA 1
ATOM 3481 C C . ASP B 1 235 ? 8.229 -14.597 10.711 1.00 65.44 163 ASP B C 1
ATOM 3482 O O . ASP B 1 235 ? 8.006 -15.264 11.728 1.00 66.29 163 ASP B O 1
ATOM 3487 N N . ASN B 1 236 ? 9.465 -14.197 10.336 1.00 61.77 164 ASN B N 1
ATOM 3488 C CA . ASN B 1 236 ? 10.694 -14.494 11.084 1.00 62.07 164 ASN B CA 1
ATOM 3489 C C . ASN B 1 236 ? 10.921 -13.462 12.186 1.00 62.94 164 ASN B C 1
ATOM 3490 O O . ASN B 1 236 ? 11.966 -13.485 12.830 1.00 63.86 164 ASN B O 1
ATOM 3495 N N . MET B 1 237 ? 9.945 -12.555 12.392 1.00 56.19 165 MET B N 1
ATOM 3496 C CA . MET B 1 237 ? 9.971 -11.482 13.381 1.00 54.07 165 MET B CA 1
ATOM 3497 C C . MET B 1 237 ? 11.058 -10.451 13.048 1.00 55.26 165 MET B C 1
ATOM 3498 O O . MET B 1 237 ? 11.553 -9.758 13.940 1.00 53.62 165 MET B O 1
ATOM 3503 N N . GLN B 1 238 ? 11.406 -10.341 11.750 1.00 51.66 166 GLN B N 1
ATOM 3504 C CA . GLN B 1 238 ? 12.408 -9.393 11.262 1.00 50.11 166 GLN B CA 1
ATOM 3505 C C . GLN B 1 238 ? 11.709 -8.100 10.881 1.00 49.65 166 GLN B C 1
ATOM 3506 O O . GLN B 1 238 ? 10.623 -8.123 10.283 1.00 47.37 166 GLN B O 1
ATOM 3512 N N . ILE B 1 239 ? 12.339 -6.974 11.254 1.00 44.07 167 ILE B N 1
ATOM 3513 C CA . ILE B 1 239 ? 11.838 -5.600 11.163 1.00 41.35 167 ILE B CA 1
ATOM 3514 C C . ILE B 1 239 ? 12.217 -4.850 9.867 1.00 43.10 167 ILE B C 1
ATOM 3515 O O . ILE B 1 239 ? 13.296 -5.020 9.327 1.00 42.59 167 ILE B O 1
ATOM 3520 N N . ARG B 1 240 ? 11.289 -4.017 9.394 1.00 39.75 168 ARG B N 1
ATOM 3521 C CA . ARG B 1 240 ? 11.466 -3.113 8.262 1.00 40.25 168 ARG B CA 1
ATOM 3522 C C . ARG B 1 240 ? 10.827 -1.798 8.580 1.00 44.79 168 ARG B C 1
ATOM 3523 O O . ARG B 1 240 ? 9.618 -1.717 8.873 1.00 43.75 168 ARG B O 1
ATOM 3531 N N . LEU B 1 241 ? 11.661 -0.760 8.553 1.00 41.54 169 LEU B N 1
ATOM 3532 C CA . LEU B 1 241 ? 11.238 0.605 8.814 1.00 39.90 169 LEU B CA 1
ATOM 3533 C C . LEU B 1 241 ? 10.444 1.097 7.624 1.00 41.80 169 LEU B C 1
ATOM 3534 O O . LEU B 1 241 ? 10.812 0.836 6.479 1.00 42.54 169 LEU B O 1
ATOM 3539 N N . SER B 1 242 ? 9.302 1.722 7.889 1.00 37.11 170 SER B N 1
ATOM 3540 C CA . SER B 1 242 ? 8.434 2.214 6.813 1.00 36.92 170 SER B CA 1
ATOM 3541 C C . SER B 1 242 ? 7.953 3.642 7.107 1.00 38.08 170 SER B C 1
ATOM 3542 O O . SER B 1 242 ? 8.500 4.288 8.019 1.00 33.47 170 SER B O 1
ATOM 3545 N N A ASP B 1 243 ? 6.962 4.123 6.306 0.50 34.27 171 ASP B N 1
ATOM 3546 N N B ASP B 1 243 ? 6.914 4.123 6.352 0.50 36.11 171 ASP B N 1
ATOM 3547 C CA A ASP B 1 243 ? 6.273 5.407 6.425 0.50 32.73 171 ASP B CA 1
ATOM 3548 C CA B ASP B 1 243 ? 6.248 5.438 6.433 0.50 35.51 171 ASP B CA 1
ATOM 3549 C C A ASP B 1 243 ? 7.241 6.588 6.462 0.50 37.03 171 ASP B C 1
ATOM 3550 C C B ASP B 1 243 ? 7.261 6.588 6.470 0.50 38.29 171 ASP B C 1
ATOM 3551 O O A ASP B 1 243 ? 7.394 7.274 7.482 0.50 34.94 171 ASP B O 1
ATOM 3552 O O B ASP B 1 243 ? 7.473 7.241 7.500 0.50 36.25 171 ASP B O 1
ATOM 3561 N N . PHE B 1 244 ? 7.874 6.818 5.310 1.00 35.76 172 PHE B N 1
ATOM 3562 C CA . PHE B 1 244 ? 8.852 7.854 5.077 1.00 35.97 172 PHE B CA 1
ATOM 3563 C C . PHE B 1 244 ? 8.174 9.177 4.619 1.00 45.49 172 PHE B C 1
ATOM 3564 O O . PHE B 1 244 ? 8.837 10.027 4.004 1.00 47.77 172 PHE B O 1
ATOM 3572 N N . GLY B 1 245 ? 6.897 9.360 4.981 1.00 42.01 173 GLY B N 1
ATOM 3573 C CA . GLY B 1 245 ? 6.090 10.533 4.655 1.00 42.75 173 GLY B CA 1
ATOM 3574 C C . GLY B 1 245 ? 6.615 11.838 5.216 1.00 49.59 173 GLY B C 1
ATOM 3575 O O . GLY B 1 245 ? 6.372 12.902 4.629 1.00 52.37 173 GLY B O 1
ATOM 3576 N N . PHE B 1 246 ? 7.355 11.773 6.346 1.00 44.40 174 PHE B N 1
ATOM 3577 C CA . PHE B 1 246 ? 7.927 12.967 6.964 1.00 43.81 174 PHE B CA 1
ATOM 3578 C C . PHE B 1 246 ? 9.444 13.057 6.784 1.00 46.28 174 PHE B C 1
ATOM 3579 O O . PHE B 1 246 ? 10.043 14.058 7.181 1.00 44.33 174 PHE B O 1
ATOM 3587 N N . SER B 1 247 ? 10.054 12.032 6.174 1.00 42.39 175 SER B N 1
ATOM 3588 C CA . SER B 1 247 ? 11.487 11.980 5.914 1.00 43.02 175 SER B CA 1
ATOM 3589 C C . SER B 1 247 ? 11.949 13.065 4.994 1.00 48.88 175 SER B C 1
ATOM 3590 O O . SER B 1 247 ? 11.190 13.551 4.146 1.00 49.36 175 SER B O 1
ATOM 3593 N N . CYS B 1 248 ? 13.229 13.400 5.120 1.00 46.98 176 CYS B N 1
ATOM 3594 C CA . CYS B 1 248 ? 13.867 14.393 4.270 1.00 48.77 176 CYS B CA 1
ATOM 3595 C C . CYS B 1 248 ? 15.387 14.279 4.343 1.00 50.48 176 CYS B C 1
ATOM 3596 O O . CYS B 1 248 ? 15.939 13.652 5.254 1.00 49.35 176 CYS B O 1
ATOM 3599 N N A HIS B 1 249 ? 16.056 14.916 3.390 0.50 48.13 177 HIS B N 1
ATOM 3600 N N B HIS B 1 249 ? 16.059 14.884 3.364 0.50 48.36 177 HIS B N 1
ATOM 3601 C CA A HIS B 1 249 ? 17.505 14.980 3.355 0.50 48.70 177 HIS B CA 1
ATOM 3602 C CA B HIS B 1 249 ? 17.510 14.950 3.335 0.50 49.01 177 HIS B CA 1
ATOM 3603 C C A HIS B 1 249 ? 17.990 16.069 4.273 0.50 52.11 177 HIS B C 1
ATOM 3604 C C B HIS B 1 249 ? 17.964 16.031 4.300 0.50 52.00 177 HIS B C 1
ATOM 3605 O O A HIS B 1 249 ? 17.305 17.083 4.456 0.50 50.75 177 HIS B O 1
ATOM 3606 O O B HIS B 1 249 ? 17.242 17.011 4.522 0.50 50.33 177 HIS B O 1
ATOM 3619 N N . LEU B 1 250 ? 19.158 15.841 4.878 1.00 49.42 178 LEU B N 1
ATOM 3620 C CA . LEU B 1 250 ? 19.787 16.797 5.769 1.00 49.15 178 LEU B CA 1
ATOM 3621 C C . LEU B 1 250 ? 21.325 16.782 5.608 1.00 58.92 178 LEU B C 1
ATOM 3622 O O . LEU B 1 250 ? 22.011 15.901 6.151 1.00 57.14 178 LEU B O 1
ATOM 3627 N N . GLU B 1 251 ? 21.851 17.792 4.869 1.00 61.73 179 GLU B N 1
ATOM 3628 C CA . GLU B 1 251 ? 23.286 18.009 4.675 1.00 66.67 179 GLU B CA 1
ATOM 3629 C C . GLU B 1 251 ? 23.950 18.234 6.043 1.00 74.30 179 GLU B C 1
ATOM 3630 O O . GLU B 1 251 ? 23.351 18.919 6.877 1.00 72.60 179 GLU B O 1
ATOM 3632 N N . PRO B 1 252 ? 25.124 17.615 6.342 1.00 75.30 180 PRO B N 1
ATOM 3633 C CA . PRO B 1 252 ? 25.725 17.772 7.687 1.00 74.18 180 PRO B CA 1
ATOM 3634 C C . PRO B 1 252 ? 26.069 19.231 8.004 1.00 78.61 180 PRO B C 1
ATOM 3635 O O . PRO B 1 252 ? 26.490 19.990 7.123 1.00 80.03 180 PRO B O 1
ATOM 3639 N N . GLY B 1 253 ? 25.807 19.620 9.251 1.00 74.09 181 GLY B N 1
ATOM 3640 C CA . GLY B 1 253 ? 25.996 20.988 9.733 1.00 74.03 181 GLY B CA 1
ATOM 3641 C C . GLY B 1 253 ? 24.721 21.807 9.666 1.00 75.88 181 GLY B C 1
ATOM 3642 O O . GLY B 1 253 ? 24.524 22.717 10.474 1.00 74.78 181 GLY B O 1
ATOM 3643 N N . GLU B 1 254 ? 23.836 21.471 8.700 1.00 71.35 182 GLU B N 1
ATOM 3644 C CA . GLU B 1 254 ? 22.546 22.128 8.481 1.00 68.21 182 GLU B CA 1
ATOM 3645 C C . GLU B 1 254 ? 21.502 21.575 9.450 1.00 63.23 182 GLU B C 1
ATOM 3646 O O . GLU B 1 254 ? 21.699 20.516 10.049 1.00 61.66 182 GLU B O 1
ATOM 3652 N N . LYS B 1 255 ? 20.406 22.322 9.614 1.00 54.46 183 LYS B N 1
ATOM 3653 C CA . LYS B 1 255 ? 19.322 22.039 10.536 1.00 49.77 183 LYS B CA 1
ATOM 3654 C C . LYS B 1 255 ? 17.919 22.147 9.872 1.00 50.56 183 LYS B C 1
ATOM 3655 O O . LYS B 1 255 ? 17.771 22.788 8.821 1.00 51.19 183 LYS B O 1
ATOM 3661 N N . LEU B 1 256 ? 16.901 21.515 10.506 1.00 45.10 184 LEU B N 1
ATOM 3662 C CA . LEU B 1 256 ? 15.503 21.508 10.057 1.00 43.87 184 LEU B CA 1
ATOM 3663 C C . LEU B 1 256 ? 14.624 22.305 11.018 1.00 45.25 184 LEU B C 1
ATOM 3664 O O . LEU B 1 256 ? 15.043 22.586 12.132 1.00 43.73 184 LEU B O 1
ATOM 3669 N N . ARG B 1 257 ? 13.403 22.640 10.604 1.00 41.75 185 ARG B N 1
ATOM 3670 C CA . ARG B 1 257 ? 12.524 23.487 11.398 1.00 41.48 185 ARG B CA 1
ATOM 3671 C C . ARG B 1 257 ? 11.087 23.045 11.437 1.00 46.01 185 ARG B C 1
ATOM 3672 O O . ARG B 1 257 ? 10.352 23.486 12.325 1.00 46.77 185 ARG B O 1
ATOM 3680 N N . GLU B 1 258 ? 10.649 22.291 10.421 1.00 42.87 186 GLU B N 1
ATOM 3681 C CA . GLU B 1 258 ? 9.261 21.863 10.269 1.00 43.54 186 GLU B CA 1
ATOM 3682 C C . GLU B 1 258 ? 8.778 21.036 11.445 1.00 48.99 186 GLU B C 1
ATOM 3683 O O . GLU B 1 258 ? 9.454 20.091 11.866 1.00 49.36 186 GLU B O 1
ATOM 3689 N N . LEU B 1 259 ? 7.607 21.385 11.968 1.00 45.47 187 LEU B N 1
ATOM 3690 C CA . LEU B 1 259 ? 6.967 20.597 13.014 1.00 44.14 187 LEU B CA 1
ATOM 3691 C C . LEU B 1 259 ? 6.197 19.449 12.367 1.00 51.21 187 LEU B C 1
ATOM 3692 O O . LEU B 1 259 ? 5.210 19.666 11.665 1.00 51.74 187 LEU B O 1
ATOM 3697 N N . CYS B 1 260 ? 6.697 18.235 12.547 1.00 49.99 188 CYS B N 1
ATOM 3698 C CA . CYS B 1 260 ? 6.056 17.032 12.021 1.00 50.78 188 CYS B CA 1
ATOM 3699 C C . CYS B 1 260 ? 6.463 15.841 12.870 1.00 53.23 188 CYS B C 1
ATOM 3700 O O . CYS B 1 260 ? 7.404 15.954 13.656 1.00 52.54 188 CYS B O 1
ATOM 3703 N N . GLY B 1 261 ? 5.741 14.734 12.714 1.00 47.86 189 GLY B N 1
ATOM 3704 C CA . GLY B 1 261 ? 5.928 13.528 13.504 1.00 46.86 189 GLY B CA 1
ATOM 3705 C C . GLY B 1 261 ? 4.776 13.382 14.475 1.00 53.58 189 GLY B C 1
ATOM 3706 O O . GLY B 1 261 ? 3.905 14.253 14.541 1.00 56.03 189 GLY B O 1
ATOM 3707 N N . THR B 1 262 ? 4.749 12.284 15.226 1.00 48.95 190 THR B N 1
ATOM 3708 C CA . THR B 1 262 ? 3.703 11.995 16.198 1.00 48.40 190 THR B CA 1
ATOM 3709 C C . THR B 1 262 ? 4.058 12.695 17.526 1.00 51.33 190 THR B C 1
ATOM 3710 O O . THR B 1 262 ? 5.191 12.580 17.992 1.00 49.26 190 THR B O 1
ATOM 3714 N N . PRO B 1 263 ? 3.095 13.434 18.128 1.00 49.38 191 PRO B N 1
ATOM 3715 C CA . PRO B 1 263 ? 3.389 14.201 19.359 1.00 49.74 191 PRO B CA 1
ATOM 3716 C C . PRO B 1 263 ? 4.128 13.446 20.480 1.00 51.27 191 PRO B C 1
ATOM 3717 O O . PRO B 1 263 ? 5.086 13.988 21.045 1.00 52.43 191 PRO B O 1
ATOM 3721 N N . GLY B 1 264 ? 3.709 12.218 20.778 1.00 43.11 192 GLY B N 1
ATOM 3722 C CA . GLY B 1 264 ? 4.335 11.421 21.826 1.00 40.86 192 GLY B CA 1
ATOM 3723 C C . GLY B 1 264 ? 5.792 11.071 21.587 1.00 40.82 192 GLY B C 1
ATOM 3724 O O . GLY B 1 264 ? 6.532 10.785 22.533 1.00 40.27 192 GLY B O 1
ATOM 3725 N N . TYR B 1 265 ? 6.219 11.106 20.313 1.00 34.32 193 TYR B N 1
ATOM 3726 C CA . TYR B 1 265 ? 7.545 10.716 19.880 1.00 31.33 193 TYR B CA 1
ATOM 3727 C C . TYR B 1 265 ? 8.443 11.920 19.544 1.00 35.34 193 TYR B C 1
ATOM 3728 O O . TYR B 1 265 ? 9.631 11.702 19.263 1.00 34.14 193 TYR B O 1
ATOM 3737 N N . LEU B 1 266 ? 7.902 13.177 19.629 1.00 32.83 194 LEU B N 1
ATOM 3738 C CA . LEU B 1 266 ? 8.631 14.421 19.300 1.00 33.94 194 LEU B CA 1
ATOM 3739 C C . LEU B 1 266 ? 9.724 14.772 20.285 1.00 39.51 194 LEU B C 1
ATOM 3740 O O . LEU B 1 266 ? 9.479 14.779 21.485 1.00 39.71 194 LEU B O 1
ATOM 3745 N N . ALA B 1 267 ? 10.920 15.115 19.774 1.00 38.24 195 ALA B N 1
ATOM 3746 C CA . ALA B 1 267 ? 12.058 15.535 20.602 1.00 39.07 195 ALA B CA 1
ATOM 3747 C C . ALA B 1 267 ? 11.814 16.948 21.166 1.00 45.81 195 ALA B C 1
ATOM 3748 O O . ALA B 1 267 ? 11.076 17.722 20.542 1.00 46.10 195 ALA B O 1
ATOM 3750 N N . PRO B 1 268 ? 12.416 17.312 22.327 1.00 44.36 196 PRO B N 1
ATOM 3751 C CA . PRO B 1 268 ? 12.184 18.662 22.874 1.00 44.51 196 PRO B CA 1
ATOM 3752 C C . PRO B 1 268 ? 12.560 19.780 21.895 1.00 44.49 196 PRO B C 1
ATOM 3753 O O . PRO B 1 268 ? 11.804 20.741 21.770 1.00 45.41 196 PRO B O 1
ATOM 3757 N N . GLU B 1 269 ? 13.691 19.639 21.173 1.00 37.64 197 GLU B N 1
ATOM 3758 C CA . GLU B 1 269 ? 14.203 20.674 20.259 1.00 36.48 197 GLU B CA 1
ATOM 3759 C C . GLU B 1 269 ? 13.229 20.971 19.103 1.00 42.47 197 GLU B C 1
ATOM 3760 O O . GLU B 1 269 ? 13.276 22.094 18.576 1.00 40.91 197 GLU B O 1
ATOM 3766 N N . ILE B 1 270 ? 12.350 19.991 18.717 1.00 40.08 198 ILE B N 1
ATOM 3767 C CA . ILE B 1 270 ? 11.356 20.219 17.665 1.00 40.64 198 ILE B CA 1
ATOM 3768 C C . ILE B 1 270 ? 10.310 21.194 18.209 1.00 45.57 198 ILE B C 1
ATOM 3769 O O . ILE B 1 270 ? 9.949 22.146 17.523 1.00 44.72 198 ILE B O 1
ATOM 3774 N N . LEU B 1 271 ? 9.843 20.964 19.452 1.00 44.40 199 LEU B N 1
ATOM 3775 C CA . LEU B 1 271 ? 8.836 21.807 20.098 1.00 45.68 199 LEU B CA 1
ATOM 3776 C C . LEU B 1 271 ? 9.387 23.216 20.337 1.00 49.33 199 LEU B C 1
ATOM 3777 O O . LEU B 1 271 ? 8.716 24.184 19.992 1.00 48.15 199 LEU B O 1
ATOM 3782 N N . LYS B 1 272 ? 10.648 23.319 20.817 1.00 46.01 200 LYS B N 1
ATOM 3783 C CA . LYS B 1 272 ? 11.352 24.569 21.096 1.00 46.05 200 LYS B CA 1
ATOM 3784 C C . LYS B 1 272 ? 11.446 25.452 19.845 1.00 53.40 200 LYS B C 1
ATOM 3785 O O . LYS B 1 272 ? 11.080 26.622 19.884 1.00 55.91 200 LYS B O 1
ATOM 3791 N N . CYS B 1 273 ? 11.862 24.851 18.735 1.00 48.86 201 CYS B N 1
ATOM 3792 C CA . CYS B 1 273 ? 12.110 25.425 17.418 1.00 48.65 201 CYS B CA 1
ATOM 3793 C C . CYS B 1 273 ? 10.832 25.939 16.739 1.00 51.41 201 CYS B C 1
ATOM 3794 O O . CYS B 1 273 ? 10.863 26.999 16.118 1.00 51.37 201 CYS B O 1
ATOM 3797 N N . SER B 1 274 ? 9.732 25.167 16.820 1.00 47.43 202 SER B N 1
ATOM 3798 C CA . SER B 1 274 ? 8.438 25.435 16.193 1.00 47.47 202 SER B CA 1
ATOM 3799 C C . SER B 1 274 ? 7.889 26.829 16.516 1.00 55.82 202 SER B C 1
ATOM 3800 O O . SER B 1 274 ? 7.157 27.405 15.706 1.00 56.60 202 SER B O 1
ATOM 3803 N N . MET B 1 275 ? 8.247 27.348 17.703 1.00 55.02 203 MET B N 1
ATOM 3804 C CA . MET B 1 275 ? 7.866 28.644 18.270 1.00 56.19 203 MET B CA 1
ATOM 3805 C C . MET B 1 275 ? 8.866 29.743 17.879 1.00 58.04 203 MET B C 1
ATOM 3806 O O . MET B 1 275 ? 8.566 30.572 17.012 1.00 59.78 203 MET B O 1
ATOM 3811 N N . ASP B 1 276 ? 10.060 29.723 18.521 1.00 49.59 204 ASP B N 1
ATOM 3812 C CA . ASP B 1 276 ? 11.146 30.674 18.336 1.00 46.64 204 ASP B CA 1
ATOM 3813 C C . ASP B 1 276 ? 11.770 30.562 16.943 1.00 46.81 204 ASP B C 1
ATOM 3814 O O . ASP B 1 276 ? 12.462 29.585 16.620 1.00 44.91 204 ASP B O 1
ATOM 3819 N N . GLU B 1 277 ? 11.553 31.607 16.141 1.00 41.99 205 GLU B N 1
ATOM 3820 C CA . GLU B 1 277 ? 12.122 31.694 14.806 1.00 42.34 205 GLU B CA 1
ATOM 3821 C C . GLU B 1 277 ? 13.628 31.995 14.878 1.00 44.92 205 GLU B C 1
ATOM 3822 O O . GLU B 1 277 ? 14.331 31.787 13.903 1.00 43.95 205 GLU B O 1
ATOM 3828 N N . THR B 1 278 ? 14.139 32.395 16.053 1.00 41.40 206 THR B N 1
ATOM 3829 C CA . THR B 1 278 ? 15.580 32.622 16.213 1.00 40.25 206 THR B CA 1
ATOM 3830 C C . THR B 1 278 ? 16.270 31.313 16.624 1.00 41.33 206 THR B C 1
ATOM 3831 O O . THR B 1 278 ? 17.488 31.222 16.519 1.00 41.16 206 THR B O 1
ATOM 3835 N N . HIS B 1 279 ? 15.501 30.301 17.063 1.00 38.48 207 HIS B N 1
ATOM 3836 C CA . HIS B 1 279 ? 16.045 29.010 17.493 1.00 39.22 207 HIS B CA 1
ATOM 3837 C C . HIS B 1 279 ? 16.736 28.322 16.297 1.00 42.98 207 HIS B C 1
ATOM 3838 O O . HIS B 1 279 ? 16.163 28.291 15.213 1.00 42.45 207 HIS B O 1
ATOM 3845 N N . PRO B 1 280 ? 17.974 27.800 16.490 1.00 39.05 208 PRO B N 1
ATOM 3846 C CA . PRO B 1 280 ? 18.754 27.256 15.365 1.00 39.37 208 PRO B CA 1
ATOM 3847 C C . PRO B 1 280 ? 18.177 26.073 14.578 1.00 46.61 208 PRO B C 1
ATOM 3848 O O . PRO B 1 280 ? 18.666 25.825 13.477 1.00 47.66 208 PRO B O 1
ATOM 3852 N N . GLY B 1 281 ? 17.208 25.339 15.128 1.00 43.18 209 GLY B N 1
ATOM 3853 C CA . GLY B 1 281 ? 16.636 24.182 14.448 1.00 41.75 209 GLY B CA 1
ATOM 3854 C C . GLY B 1 281 ? 17.048 22.843 15.048 1.00 45.04 209 GLY B C 1
ATOM 3855 O O . GLY B 1 281 ? 17.676 22.789 16.109 1.00 45.40 209 GLY B O 1
ATOM 3856 N N . TYR B 1 282 ? 16.666 21.742 14.383 1.00 40.03 210 TYR B N 1
ATOM 3857 C CA . TYR B 1 282 ? 16.949 20.383 14.858 1.00 38.35 210 TYR B CA 1
ATOM 3858 C C . TYR B 1 282 ? 17.637 19.538 13.773 1.00 43.17 210 TYR B C 1
ATOM 3859 O O . TYR B 1 282 ? 17.636 19.903 12.588 1.00 43.18 210 TYR B O 1
ATOM 3868 N N . GLY B 1 283 ? 18.226 18.416 14.198 1.00 39.43 211 GLY B N 1
ATOM 3869 C CA . GLY B 1 283 ? 18.932 17.511 13.297 1.00 39.49 211 GLY B CA 1
ATOM 3870 C C . GLY B 1 283 ? 18.474 16.067 13.347 1.00 41.29 211 GLY B C 1
ATOM 3871 O O . GLY B 1 283 ? 17.320 15.787 13.680 1.00 38.24 211 GLY B O 1
ATOM 3872 N N . LYS B 1 284 ? 19.399 15.131 13.045 1.00 39.04 212 LYS B N 1
ATOM 3873 C CA . LYS B 1 284 ? 19.104 13.695 13.021 1.00 38.27 212 LYS B CA 1
ATOM 3874 C C . LYS B 1 284 ? 18.892 13.091 14.425 1.00 42.45 212 LYS B C 1
ATOM 3875 O O . LYS B 1 284 ? 18.304 12.012 14.531 1.00 39.77 212 LYS B O 1
ATOM 3881 N N . GLU B 1 285 ? 19.292 13.818 15.494 1.00 40.48 213 GLU B N 1
ATOM 3882 C CA . GLU B 1 285 ? 19.179 13.427 16.902 1.00 40.22 213 GLU B CA 1
ATOM 3883 C C . GLU B 1 285 ? 17.715 13.206 17.315 1.00 43.18 213 GLU B C 1
ATOM 3884 O O . GLU B 1 285 ? 17.456 12.436 18.243 1.00 42.67 213 GLU B O 1
ATOM 3890 N N . VAL B 1 286 ? 16.760 13.858 16.604 1.00 38.67 214 VAL B N 1
ATOM 3891 C CA . VAL B 1 286 ? 15.319 13.728 16.850 1.00 37.51 214 VAL B CA 1
ATOM 3892 C C . VAL B 1 286 ? 14.838 12.270 16.622 1.00 42.40 214 VAL B C 1
ATOM 3893 O O . VAL B 1 286 ? 13.888 11.829 17.290 1.00 41.86 214 VAL B O 1
ATOM 3897 N N . ASP B 1 287 ? 15.510 11.531 15.684 1.00 39.25 215 ASP B N 1
ATOM 3898 C CA . ASP B 1 287 ? 15.210 10.128 15.395 1.00 38.32 215 ASP B CA 1
ATOM 3899 C C . ASP B 1 287 ? 15.555 9.243 16.610 1.00 43.62 215 ASP B C 1
ATOM 3900 O O . ASP B 1 287 ? 14.786 8.328 16.937 1.00 43.81 215 ASP B O 1
ATOM 3905 N N . LEU B 1 288 ? 16.662 9.565 17.309 1.00 40.04 216 LEU B N 1
ATOM 3906 C CA . LEU B 1 288 ? 17.154 8.807 18.466 1.00 40.54 216 LEU B CA 1
ATOM 3907 C C . LEU B 1 288 ? 16.383 9.061 19.723 1.00 40.71 216 LEU B C 1
ATOM 3908 O O . LEU B 1 288 ? 16.350 8.173 20.574 1.00 40.92 216 LEU B O 1
ATOM 3913 N N . TRP B 1 289 ? 15.726 10.225 19.837 1.00 34.95 217 TRP B N 1
ATOM 3914 C CA . TRP B 1 289 ? 14.816 10.498 20.935 1.00 34.16 217 TRP B CA 1
ATOM 3915 C C . TRP B 1 289 ? 13.588 9.589 20.731 1.00 42.21 217 TRP B C 1
ATOM 3916 O O . TRP B 1 289 ? 13.114 8.979 21.700 1.00 44.39 217 TRP B O 1
ATOM 3927 N N . ALA B 1 290 ? 13.087 9.496 19.461 1.00 38.02 218 ALA B N 1
ATOM 3928 C CA . ALA B 1 290 ? 11.961 8.631 19.076 1.00 37.38 218 ALA B CA 1
ATOM 3929 C C . ALA B 1 290 ? 12.299 7.157 19.360 1.00 43.35 218 ALA B C 1
ATOM 3930 O O . ALA B 1 290 ? 11.419 6.419 19.810 1.00 46.57 218 ALA B O 1
ATOM 3932 N N . CYS B 1 291 ? 13.567 6.732 19.121 1.00 36.03 219 CYS B N 1
ATOM 3933 C CA . CYS B 1 291 ? 14.047 5.379 19.422 1.00 34.83 219 CYS B CA 1
ATOM 3934 C C . CYS B 1 291 ? 13.940 5.113 20.920 1.00 40.40 219 CYS B C 1
ATOM 3935 O O . CYS B 1 291 ? 13.542 4.015 21.315 1.00 41.19 219 CYS B O 1
ATOM 3938 N N . GLY B 1 292 ? 14.298 6.114 21.736 1.00 37.30 220 GLY B N 1
ATOM 3939 C CA . GLY B 1 292 ? 14.199 6.060 23.193 1.00 37.87 220 GLY B CA 1
ATOM 3940 C C . GLY B 1 292 ? 12.762 5.858 23.639 1.00 43.20 220 GLY B C 1
ATOM 3941 O O . GLY B 1 292 ? 12.485 5.024 24.513 1.00 44.79 220 GLY B O 1
ATOM 3942 N N . VAL B 1 293 ? 11.820 6.581 22.981 1.00 37.13 221 VAL B N 1
ATOM 3943 C CA . VAL B 1 293 ? 10.385 6.484 23.250 1.00 36.22 221 VAL B CA 1
ATOM 3944 C C . VAL B 1 293 ? 9.894 5.079 22.843 1.00 41.19 221 VAL B C 1
ATOM 3945 O O . VAL B 1 293 ? 9.168 4.445 23.625 1.00 43.17 221 VAL B O 1
ATOM 3949 N N . ILE B 1 294 ? 10.339 4.570 21.658 1.00 35.09 222 ILE B N 1
ATOM 3950 C CA . ILE B 1 294 ? 9.964 3.229 21.182 1.00 33.37 222 ILE B CA 1
ATOM 3951 C C . ILE B 1 294 ? 10.428 2.178 22.205 1.00 39.82 222 ILE B C 1
ATOM 3952 O O . ILE B 1 294 ? 9.590 1.422 22.697 1.00 42.20 222 ILE B O 1
ATOM 3957 N N . LEU B 1 295 ? 11.727 2.181 22.561 1.00 35.43 223 LEU B N 1
ATOM 3958 C CA . LEU B 1 295 ? 12.353 1.272 23.522 1.00 36.63 223 LEU B CA 1
ATOM 3959 C C . LEU B 1 295 ? 11.578 1.221 24.825 1.00 40.64 223 LEU B C 1
ATOM 3960 O O . LEU B 1 295 ? 11.273 0.130 25.287 1.00 40.44 223 LEU B O 1
ATOM 3965 N N . PHE B 1 296 ? 11.236 2.394 25.399 1.00 39.59 224 PHE B N 1
ATOM 3966 C CA . PHE B 1 296 ? 10.444 2.512 26.633 1.00 40.08 224 PHE B CA 1
ATOM 3967 C C . PHE B 1 296 ? 9.094 1.816 26.464 1.00 44.38 224 PHE B C 1
ATOM 3968 O O . PHE B 1 296 ? 8.720 1.000 27.308 1.00 46.73 224 PHE B O 1
ATOM 3976 N N . THR B 1 297 ? 8.358 2.168 25.388 1.00 37.72 225 THR B N 1
ATOM 3977 C CA . THR B 1 297 ? 7.015 1.671 25.083 1.00 37.22 225 THR B CA 1
ATOM 3978 C C . THR B 1 297 ? 6.995 0.137 24.892 1.00 41.00 225 THR B C 1
ATOM 3979 O O . THR B 1 297 ? 6.053 -0.502 25.348 1.00 40.34 225 THR B O 1
ATOM 3983 N N . LEU B 1 298 ? 8.021 -0.445 24.236 1.00 36.95 226 LEU B N 1
ATOM 3984 C CA . LEU B 1 298 ? 8.064 -1.890 23.995 1.00 37.01 226 LEU B CA 1
ATOM 3985 C C . LEU B 1 298 ? 8.128 -2.660 25.309 1.00 43.33 226 LEU B C 1
ATOM 3986 O O . LEU B 1 298 ? 7.441 -3.671 25.479 1.00 41.29 226 LEU B O 1
ATOM 3991 N N . LEU B 1 299 ? 8.930 -2.141 26.257 1.00 43.48 227 LEU B N 1
ATOM 3992 C CA . LEU B 1 299 ? 9.121 -2.752 27.550 1.00 45.45 227 LEU B CA 1
ATOM 3993 C C . LEU B 1 299 ? 7.976 -2.459 28.494 1.00 52.61 227 LEU B C 1
ATOM 3994 O O . LEU B 1 299 ? 7.525 -3.395 29.153 1.00 55.63 227 LEU B O 1
ATOM 3999 N N . ALA B 1 300 ? 7.504 -1.189 28.586 1.00 49.19 228 ALA B N 1
ATOM 4000 C CA . ALA B 1 300 ? 6.426 -0.793 29.515 1.00 50.40 228 ALA B CA 1
ATOM 4001 C C . ALA B 1 300 ? 5.023 -1.165 29.027 1.00 55.46 228 ALA B C 1
ATOM 4002 O O . ALA B 1 300 ? 4.144 -1.377 29.855 1.00 56.60 228 ALA B O 1
ATOM 4004 N N . GLY B 1 301 ? 4.818 -1.181 27.713 1.00 52.18 229 GLY B N 1
ATOM 4005 C CA . GLY B 1 301 ? 3.518 -1.429 27.101 1.00 53.36 229 GLY B CA 1
ATOM 4006 C C . GLY B 1 301 ? 2.671 -0.170 27.051 1.00 62.91 229 GLY B C 1
ATOM 4007 O O . GLY B 1 301 ? 1.501 -0.214 26.672 1.00 63.93 229 GLY B O 1
ATOM 4008 N N . SER B 1 302 ? 3.265 0.961 27.448 1.00 57.54 230 SER B N 1
ATOM 4009 C CA . SER B 1 302 ? 2.666 2.298 27.505 1.00 58.25 230 SER B CA 1
ATOM 4010 C C . SER B 1 302 ? 3.765 3.345 27.219 1.00 56.36 230 SER B C 1
ATOM 4011 O O . SER B 1 302 ? 4.940 3.057 27.470 1.00 52.02 230 SER B O 1
ATOM 4014 N N . PRO B 1 303 ? 3.421 4.536 26.671 1.00 55.00 231 PRO B N 1
ATOM 4015 C CA . PRO B 1 303 ? 4.471 5.517 26.332 1.00 53.45 231 PRO B CA 1
ATOM 4016 C C . PRO B 1 303 ? 5.004 6.295 27.546 1.00 58.93 231 PRO B C 1
ATOM 4017 O O . PRO B 1 303 ? 4.288 6.418 28.545 1.00 61.78 231 PRO B O 1
ATOM 4021 N N . PRO B 1 304 ? 6.249 6.834 27.469 1.00 52.39 232 PRO B N 1
ATOM 4022 C CA . PRO B 1 304 ? 6.807 7.562 28.622 1.00 53.11 232 PRO B CA 1
ATOM 4023 C C . PRO B 1 304 ? 6.146 8.906 28.914 1.00 58.30 232 PRO B C 1
ATOM 4024 O O . PRO B 1 304 ? 6.099 9.308 30.089 1.00 60.85 232 PRO B O 1
ATOM 4028 N N . PHE B 1 305 ? 5.709 9.625 27.875 1.00 53.28 233 PHE B N 1
ATOM 4029 C CA . PHE B 1 305 ? 5.048 10.923 28.024 1.00 55.34 233 PHE B CA 1
ATOM 4030 C C . PHE B 1 305 ? 3.632 10.749 27.545 1.00 66.29 233 PHE B C 1
ATOM 4031 O O . PHE B 1 305 ? 3.396 10.584 26.348 1.00 66.18 233 PHE B O 1
ATOM 4039 N N . TRP B 1 306 ? 2.701 10.655 28.489 1.00 70.00 234 TRP B N 1
ATOM 4040 C CA . TRP B 1 306 ? 1.297 10.454 28.174 1.00 74.97 234 TRP B CA 1
ATOM 4041 C C . TRP B 1 306 ? 0.411 11.096 29.229 1.00 83.97 234 TRP B C 1
ATOM 4042 O O . TRP B 1 306 ? 0.838 11.296 30.367 1.00 83.27 234 TRP B O 1
ATOM 4053 N N . HIS B 1 307 ? -0.812 11.472 28.800 1.00 86.26 235 HIS B N 1
ATOM 4054 C CA . HIS B 1 307 ? -1.916 12.089 29.548 1.00 92.27 235 HIS B CA 1
ATOM 4055 C C . HIS B 1 307 ? -3.127 12.268 28.603 1.00 102.33 235 HIS B C 1
ATOM 4056 O O . HIS B 1 307 ? -3.013 12.011 27.399 1.00 99.66 235 HIS B O 1
ATOM 4058 N N . ARG B 1 308 ? -4.283 12.693 29.157 1.00 106.96 236 ARG B N 1
ATOM 4059 C CA . ARG B 1 308 ? -5.537 12.924 28.429 1.00 112.56 236 ARG B CA 1
ATOM 4060 C C . ARG B 1 308 ? -5.426 14.187 27.580 1.00 119.38 236 ARG B C 1
ATOM 4061 O O . ARG B 1 308 ? -5.885 14.205 26.435 1.00 120.50 236 ARG B O 1
ATOM 4063 N N . ARG B 1 309 ? -4.783 15.232 28.146 1.00 116.81 237 ARG B N 1
ATOM 4064 C CA . ARG B 1 309 ? -4.538 16.520 27.506 1.00 118.20 237 ARG B CA 1
ATOM 4065 C C . ARG B 1 309 ? -3.126 16.544 26.893 1.00 115.99 237 ARG B C 1
ATOM 4066 O O . ARG B 1 309 ? -2.115 16.475 27.609 1.00 112.11 237 ARG B O 1
ATOM 4068 N N . GLN B 1 310 ? -3.087 16.642 25.544 1.00 111.48 238 GLN B N 1
ATOM 4069 C CA . GLN B 1 310 ? -1.889 16.670 24.694 1.00 105.75 238 GLN B CA 1
ATOM 4070 C C . GLN B 1 310 ? -0.924 17.796 25.067 1.00 106.48 238 GLN B C 1
ATOM 4071 O O . GLN B 1 310 ? 0.284 17.611 24.965 1.00 101.32 238 GLN B O 1
ATOM 4073 N N . ILE B 1 311 ? -1.458 18.960 25.484 1.00 105.97 239 ILE B N 1
ATOM 4074 C CA . ILE B 1 311 ? -0.677 20.133 25.874 1.00 105.16 239 ILE B CA 1
ATOM 4075 C C . ILE B 1 311 ? 0.195 19.844 27.127 1.00 102.11 239 ILE B C 1
ATOM 4076 O O . ILE B 1 311 ? 1.333 20.318 27.207 1.00 98.97 239 ILE B O 1
ATOM 4078 N N . LEU B 1 312 ? -0.321 19.038 28.075 1.00 96.53 240 LEU B N 1
ATOM 4079 C CA . LEU B 1 312 ? 0.429 18.671 29.280 1.00 92.80 240 LEU B CA 1
ATOM 4080 C C . LEU B 1 312 ? 1.536 17.680 28.930 1.00 85.59 240 LEU B C 1
ATOM 4081 O O . LEU B 1 312 ? 2.584 17.678 29.575 1.00 82.92 240 LEU B O 1
ATOM 4083 N N . MET B 1 313 ? 1.328 16.886 27.867 1.00 76.12 241 MET B N 1
ATOM 4084 C CA . MET B 1 313 ? 2.319 15.930 27.353 1.00 68.96 241 MET B CA 1
ATOM 4085 C C . MET B 1 313 ? 3.543 16.667 26.794 1.00 64.62 241 MET B C 1
ATOM 4086 O O . MET B 1 313 ? 4.662 16.198 26.960 1.00 59.32 241 MET B O 1
ATOM 4091 N N . LEU B 1 314 ? 3.322 17.843 26.175 1.00 62.22 242 LEU B N 1
ATOM 4092 C CA . LEU B 1 314 ? 4.358 18.705 25.587 1.00 60.43 242 LEU B CA 1
ATOM 4093 C C . LEU B 1 314 ? 5.336 19.228 26.649 1.00 64.27 242 LEU B C 1
ATOM 4094 O O . LEU B 1 314 ? 6.544 19.269 26.400 1.00 61.32 242 LEU B O 1
ATOM 4099 N N . ARG B 1 315 ? 4.807 19.588 27.834 1.00 64.04 243 ARG B N 1
ATOM 4100 C CA . ARG B 1 315 ? 5.555 20.060 28.999 1.00 64.40 243 ARG B CA 1
ATOM 4101 C C . ARG B 1 315 ? 6.461 18.949 29.537 1.00 62.65 243 ARG B C 1
ATOM 4102 O O . ARG B 1 315 ? 7.619 19.198 29.891 1.00 57.60 243 ARG B O 1
ATOM 4104 N N . MET B 1 316 ? 5.926 17.718 29.561 1.00 60.65 244 MET B N 1
ATOM 4105 C CA . MET B 1 316 ? 6.639 16.530 30.016 1.00 59.59 244 MET B CA 1
ATOM 4106 C C . MET B 1 316 ? 7.813 16.229 29.080 1.00 60.47 244 MET B C 1
ATOM 4107 O O . MET B 1 316 ? 8.920 15.975 29.561 1.00 58.67 244 MET B O 1
ATOM 4112 N N . ILE B 1 317 ? 7.574 16.295 27.748 1.00 56.45 245 ILE B N 1
ATOM 4113 C CA . ILE B 1 317 ? 8.591 16.081 26.706 1.00 53.41 245 ILE B CA 1
ATOM 4114 C C . ILE B 1 317 ? 9.747 17.049 26.900 1.00 60.70 245 ILE B C 1
ATOM 4115 O O . ILE B 1 317 ? 10.896 16.626 27.070 1.00 58.49 245 ILE B O 1
ATOM 4120 N N . MET B 1 318 ? 9.421 18.359 26.870 1.00 63.00 246 MET B N 1
ATOM 4121 C CA . MET B 1 318 ? 10.394 19.443 26.924 1.00 65.11 246 MET B CA 1
ATOM 4122 C C . MET B 1 318 ? 11.226 19.416 28.204 1.00 72.13 246 MET B C 1
ATOM 4123 O O . MET B 1 318 ? 12.406 19.765 28.147 1.00 73.62 246 MET B O 1
ATOM 4128 N N . GLU B 1 319 ? 10.659 18.926 29.321 1.00 68.63 247 GLU B N 1
ATOM 4129 C CA . GLU B 1 319 ? 11.405 18.810 30.576 1.00 69.61 247 GLU B CA 1
ATOM 4130 C C . GLU B 1 319 ? 12.044 17.410 30.709 1.00 71.09 247 GLU B C 1
ATOM 4131 O O . GLU B 1 319 ? 12.800 17.173 31.659 1.00 70.76 247 GLU B O 1
ATOM 4137 N N . GLY B 1 320 ? 11.729 16.511 29.756 1.00 64.49 248 GLY B N 1
ATOM 4138 C CA . GLY B 1 320 ? 12.194 15.124 29.732 1.00 61.24 248 GLY B CA 1
ATOM 4139 C C . GLY B 1 320 ? 11.766 14.359 30.970 1.00 64.55 248 GLY B C 1
ATOM 4140 O O . GLY B 1 320 ? 12.562 13.611 31.549 1.00 64.54 248 GLY B O 1
ATOM 4141 N N . GLN B 1 321 ? 10.514 14.597 31.421 1.00 60.01 249 GLN B N 1
ATOM 4142 C CA . GLN B 1 321 ? 9.957 13.985 32.622 1.00 59.90 249 GLN B CA 1
ATOM 4143 C C . GLN B 1 321 ? 9.230 12.657 32.276 1.00 59.69 249 GLN B C 1
ATOM 4144 O O . GLN B 1 321 ? 8.098 12.647 31.791 1.00 59.28 249 GLN B O 1
ATOM 4146 N N . TYR B 1 322 ? 9.942 11.543 32.496 1.00 53.15 250 TYR B N 1
ATOM 4147 C CA . TYR B 1 322 ? 9.525 10.142 32.364 1.00 50.03 250 TYR B CA 1
ATOM 4148 C C . TYR B 1 322 ? 9.935 9.451 33.664 1.00 54.82 250 TYR B C 1
ATOM 4149 O O . TYR B 1 322 ? 10.922 9.881 34.267 1.00 54.75 250 TYR B O 1
ATOM 4158 N N . GLN B 1 323 ? 9.209 8.397 34.083 1.00 51.56 251 GLN B N 1
ATOM 4159 C CA . GLN B 1 323 ? 9.540 7.606 35.264 1.00 53.80 251 GLN B CA 1
ATOM 4160 C C . GLN B 1 323 ? 9.427 6.107 34.961 1.00 56.87 251 GLN B C 1
ATOM 4161 O O . GLN B 1 323 ? 8.627 5.691 34.098 1.00 57.08 251 GLN B O 1
ATOM 4167 N N . PHE B 1 324 ? 10.264 5.311 35.652 1.00 51.17 252 PHE B N 1
ATOM 4168 C CA . PHE B 1 324 ? 10.258 3.865 35.544 1.00 50.76 252 PHE B CA 1
ATOM 4169 C C . PHE B 1 324 ? 9.371 3.343 36.673 1.00 61.35 252 PHE B C 1
ATOM 4170 O O . PHE B 1 324 ? 9.867 2.901 37.715 1.00 63.91 252 PHE B O 1
ATOM 4178 N N . SER B 1 325 ? 8.039 3.488 36.481 1.00 60.76 253 SER B N 1
ATOM 4179 C CA . SER B 1 325 ? 6.980 3.112 37.421 1.00 65.74 253 SER B CA 1
ATOM 4180 C C . SER B 1 325 ? 7.115 1.643 37.891 1.00 74.20 253 SER B C 1
ATOM 4181 O O . SER B 1 325 ? 7.172 0.718 37.074 1.00 72.33 253 SER B O 1
ATOM 4184 N N . SER B 1 326 ? 7.161 1.470 39.226 1.00 77.01 254 SER B N 1
ATOM 4185 C CA . SER B 1 326 ? 7.358 0.230 39.998 1.00 81.49 254 SER B CA 1
ATOM 4186 C C . SER B 1 326 ? 6.615 -1.036 39.482 1.00 88.74 254 SER B C 1
ATOM 4187 O O . SER B 1 326 ? 7.282 -2.066 39.453 1.00 91.14 254 SER B O 1
ATOM 4189 N N . PRO B 1 327 ? 5.306 -1.064 39.084 1.00 83.60 255 PRO B N 1
ATOM 4190 C CA . PRO B 1 327 ? 4.720 -2.359 38.670 1.00 83.54 255 PRO B CA 1
ATOM 4191 C C . PRO B 1 327 ? 5.325 -2.947 37.376 1.00 80.69 255 PRO B C 1
ATOM 4192 O O . PRO B 1 327 ? 5.702 -4.119 37.383 1.00 82.73 255 PRO B O 1
ATOM 4196 N N . GLU B 1 328 ? 5.440 -2.149 36.296 1.00 68.73 256 GLU B N 1
ATOM 4197 C CA . GLU B 1 328 ? 5.909 -2.619 34.985 1.00 64.46 256 GLU B CA 1
ATOM 4198 C C . GLU B 1 328 ? 7.440 -2.549 34.758 1.00 63.91 256 GLU B C 1
ATOM 4199 O O . GLU B 1 328 ? 7.940 -3.258 33.880 1.00 60.70 256 GLU B O 1
ATOM 4205 N N . TRP B 1 329 ? 8.173 -1.699 35.522 1.00 58.98 257 TRP B N 1
ATOM 4206 C CA . TRP B 1 329 ? 9.623 -1.547 35.357 1.00 55.65 257 TRP B CA 1
ATOM 4207 C C . TRP B 1 329 ? 10.422 -2.329 36.400 1.00 65.40 257 TRP B C 1
ATOM 4208 O O . TRP B 1 329 ? 11.657 -2.271 36.400 1.00 67.07 257 TRP B O 1
ATOM 4219 N N . ASP B 1 330 ? 9.723 -3.096 37.250 1.00 64.52 258 ASP B N 1
ATOM 4220 C CA . ASP B 1 330 ? 10.311 -3.893 38.317 1.00 67.99 258 ASP B CA 1
ATOM 4221 C C . ASP B 1 330 ? 11.373 -4.899 37.828 1.00 73.16 258 ASP B C 1
ATOM 4222 O O . ASP B 1 330 ? 12.538 -4.804 38.236 1.00 73.66 258 ASP B O 1
ATOM 4227 N N . ASP B 1 331 ? 10.978 -5.825 36.934 1.00 70.50 259 ASP B N 1
ATOM 4228 C CA . ASP B 1 331 ? 11.833 -6.900 36.424 1.00 72.03 259 ASP B CA 1
ATOM 4229 C C . ASP B 1 331 ? 12.807 -6.436 35.307 1.00 70.78 259 ASP B C 1
ATOM 4230 O O . ASP B 1 331 ? 13.505 -7.279 34.730 1.00 72.66 259 ASP B O 1
ATOM 4235 N N . ARG B 1 332 ? 12.888 -5.115 35.041 1.00 60.48 260 ARG B N 1
ATOM 4236 C CA . ARG B 1 332 ? 13.744 -4.589 33.986 1.00 57.23 260 ARG B CA 1
ATOM 4237 C C . ARG B 1 332 ? 15.153 -4.324 34.456 1.00 64.66 260 ARG B C 1
ATOM 4238 O O . ARG B 1 332 ? 15.356 -3.814 35.563 1.00 67.11 260 ARG B O 1
ATOM 4246 N N . SER B 1 333 ? 16.140 -4.658 33.605 1.00 61.51 261 SER B N 1
ATOM 4247 C CA . SER B 1 333 ? 17.559 -4.435 33.913 1.00 63.58 261 SER B CA 1
ATOM 4248 C C . SER B 1 333 ? 17.896 -2.935 34.002 1.00 65.62 261 SER B C 1
ATOM 4249 O O . SER B 1 333 ? 17.251 -2.103 33.349 1.00 63.23 261 SER B O 1
ATOM 4252 N N . SER B 1 334 ? 18.927 -2.603 34.785 1.00 62.98 262 SER B N 1
ATOM 4253 C CA . SER B 1 334 ? 19.419 -1.238 34.942 1.00 60.65 262 SER B CA 1
ATOM 4254 C C . SER B 1 334 ? 20.128 -0.806 33.667 1.00 62.24 262 SER B C 1
ATOM 4255 O O . SER B 1 334 ? 20.167 0.384 33.360 1.00 59.99 262 SER B O 1
ATOM 4258 N N . THR B 1 335 ? 20.662 -1.793 32.914 1.00 61.01 263 THR B N 1
ATOM 4259 C CA . THR B 1 335 ? 21.372 -1.658 31.633 1.00 60.26 263 THR B CA 1
ATOM 4260 C C . THR B 1 335 ? 20.467 -1.034 30.559 1.00 60.12 263 THR B C 1
ATOM 4261 O O . THR B 1 335 ? 20.915 -0.115 29.868 1.00 59.19 263 THR B O 1
ATOM 4265 N N . VAL B 1 336 ? 19.201 -1.514 30.435 1.00 53.76 264 VAL B N 1
ATOM 4266 C CA . VAL B 1 336 ? 18.253 -0.984 29.460 1.00 49.62 264 VAL B CA 1
ATOM 4267 C C . VAL B 1 336 ? 17.730 0.388 29.937 1.00 51.73 264 VAL B C 1
ATOM 4268 O O . VAL B 1 336 ? 17.497 1.269 29.113 1.00 49.34 264 VAL B O 1
ATOM 4272 N N . LYS B 1 337 ? 17.581 0.569 31.261 1.00 50.33 265 LYS B N 1
ATOM 4273 C CA . LYS B 1 337 ? 17.137 1.827 31.844 1.00 48.94 265 LYS B CA 1
ATOM 4274 C C . LYS B 1 337 ? 18.196 2.903 31.563 1.00 54.09 265 LYS B C 1
ATOM 4275 O O . LYS B 1 337 ? 17.851 4.049 31.239 1.00 50.60 265 LYS B O 1
ATOM 4281 N N . ASP B 1 338 ? 19.491 2.505 31.621 1.00 54.22 266 ASP B N 1
ATOM 4282 C CA . ASP B 1 338 ? 20.610 3.386 31.301 1.00 54.77 266 ASP B CA 1
ATOM 4283 C C . ASP B 1 338 ? 20.558 3.782 29.833 1.00 55.43 266 ASP B C 1
ATOM 4284 O O . ASP B 1 338 ? 20.796 4.952 29.520 1.00 54.84 266 ASP B O 1
ATOM 4289 N N . LEU B 1 339 ? 20.201 2.818 28.940 1.00 49.24 267 LEU B N 1
ATOM 4290 C CA . LEU B 1 339 ? 20.070 3.071 27.506 1.00 45.77 267 LEU B CA 1
ATOM 4291 C C . LEU B 1 339 ? 18.940 4.047 27.236 1.00 49.05 267 LEU B C 1
ATOM 4292 O O . LEU B 1 339 ? 19.189 5.031 26.537 1.00 49.55 267 LEU B O 1
ATOM 4297 N N . ILE B 1 340 ? 17.715 3.784 27.786 1.00 44.45 268 ILE B N 1
ATOM 4298 C CA . ILE B 1 340 ? 16.516 4.632 27.626 1.00 41.81 268 ILE B CA 1
ATOM 4299 C C . ILE B 1 340 ? 16.855 6.060 27.986 1.00 46.48 268 ILE B C 1
ATOM 4300 O O . ILE B 1 340 ? 16.611 6.965 27.188 1.00 47.37 268 ILE B O 1
ATOM 4305 N N . SER B 1 341 ? 17.464 6.234 29.161 1.00 42.46 269 SER B N 1
ATOM 4306 C CA . SER B 1 341 ? 17.895 7.484 29.748 1.00 42.12 269 SER B CA 1
ATOM 4307 C C . SER B 1 341 ? 18.797 8.245 28.822 1.00 47.34 269 SER B C 1
ATOM 4308 O O . SER B 1 341 ? 18.609 9.447 28.652 1.00 48.91 269 SER B O 1
ATOM 4310 N N . ARG B 1 342 ? 19.793 7.564 28.246 1.00 44.13 270 ARG B N 1
ATOM 4311 C CA . ARG B 1 342 ? 20.793 8.158 27.365 1.00 44.81 270 ARG B CA 1
ATOM 4312 C C . ARG B 1 342 ? 20.210 8.495 25.958 1.00 47.39 270 ARG B C 1
ATOM 4313 O O . ARG B 1 342 ? 20.823 9.266 25.196 1.00 46.61 270 ARG B O 1
ATOM 4321 N N . LEU B 1 343 ? 19.021 7.941 25.633 1.00 42.36 271 LEU B N 1
ATOM 4322 C CA . LEU B 1 343 ? 18.317 8.256 24.390 1.00 40.99 271 LEU B CA 1
ATOM 4323 C C . LEU B 1 343 ? 17.328 9.378 24.672 1.00 47.21 271 LEU B C 1
ATOM 4324 O O . LEU B 1 343 ? 17.140 10.275 23.836 1.00 46.17 271 LEU B O 1
ATOM 4329 N N . LEU B 1 344 ? 16.740 9.352 25.888 1.00 45.06 272 LEU B N 1
ATOM 4330 C CA . LEU B 1 344 ? 15.784 10.349 26.344 1.00 44.45 272 LEU B CA 1
ATOM 4331 C C . LEU B 1 344 ? 16.526 11.415 27.097 1.00 50.16 272 LEU B C 1
ATOM 4332 O O . LEU B 1 344 ? 16.305 11.654 28.297 1.00 52.06 272 LEU B O 1
ATOM 4337 N N . GLN B 1 345 ? 17.431 12.061 26.347 1.00 45.99 273 GLN B N 1
ATOM 4338 C CA . GLN B 1 345 ? 18.318 13.131 26.773 1.00 47.57 273 GLN B CA 1
ATOM 4339 C C . GLN B 1 345 ? 17.860 14.406 26.068 1.00 51.24 273 GLN B C 1
ATOM 4340 O O . GLN B 1 345 ? 17.878 14.467 24.838 1.00 51.77 273 GLN B O 1
ATOM 4346 N N . VAL B 1 346 ? 17.388 15.399 26.840 1.00 49.03 274 VAL B N 1
ATOM 4347 C CA . VAL B 1 346 ? 16.838 16.673 26.330 1.00 49.64 274 VAL B CA 1
ATOM 4348 C C . VAL B 1 346 ? 17.871 17.406 25.443 1.00 56.44 274 VAL B C 1
ATOM 4349 O O . VAL B 1 346 ? 17.508 17.859 24.352 1.00 56.34 274 VAL B O 1
ATOM 4353 N N . ASP B 1 347 ? 19.149 17.469 25.882 1.00 55.51 275 ASP B N 1
ATOM 4354 C CA . ASP B 1 347 ? 20.222 18.095 25.105 1.00 57.41 275 ASP B CA 1
ATOM 4355 C C . ASP B 1 347 ? 20.565 17.187 23.908 1.00 60.25 275 ASP B C 1
ATOM 4356 O O . ASP B 1 347 ? 20.979 16.041 24.125 1.00 58.80 275 ASP B O 1
ATOM 4361 N N . PRO B 1 348 ? 20.378 17.665 22.647 1.00 56.22 276 PRO B N 1
ATOM 4362 C CA . PRO B 1 348 ? 20.676 16.804 21.490 1.00 55.60 276 PRO B CA 1
ATOM 4363 C C . PRO B 1 348 ? 22.161 16.468 21.364 1.00 63.59 276 PRO B C 1
ATOM 4364 O O . PRO B 1 348 ? 22.495 15.417 20.817 1.00 63.07 276 PRO B O 1
ATOM 4368 N N . GLU B 1 349 ? 23.040 17.353 21.878 1.00 63.85 277 GLU B N 1
ATOM 4369 C CA . GLU B 1 349 ? 24.491 17.187 21.850 1.00 67.05 277 GLU B CA 1
ATOM 4370 C C . GLU B 1 349 ? 24.921 16.107 22.834 1.00 69.94 277 GLU B C 1
ATOM 4371 O O . GLU B 1 349 ? 25.890 15.396 22.572 1.00 72.38 277 GLU B O 1
ATOM 4377 N N . ALA B 1 350 ? 24.208 15.993 23.963 1.00 63.20 278 ALA B N 1
ATOM 4378 C CA . ALA B 1 350 ? 24.486 15.008 25.006 1.00 62.59 278 ALA B CA 1
ATOM 4379 C C . ALA B 1 350 ? 23.807 13.659 24.709 1.00 62.04 278 ALA B C 1
ATOM 4380 O O . ALA B 1 350 ? 24.126 12.652 25.348 1.00 64.18 278 ALA B O 1
ATOM 4382 N N . ARG B 1 351 ? 22.876 13.642 23.743 1.00 52.49 279 ARG B N 1
ATOM 4383 C CA . ARG B 1 351 ? 22.121 12.449 23.372 1.00 47.69 279 ARG B CA 1
ATOM 4384 C C . ARG B 1 351 ? 22.975 11.532 22.515 1.00 51.29 279 ARG B C 1
ATOM 4385 O O . ARG B 1 351 ? 23.792 12.016 21.729 1.00 52.56 279 ARG B O 1
ATOM 4393 N N . LEU B 1 352 ? 22.781 10.199 22.693 1.00 46.06 280 LEU B N 1
ATOM 4394 C CA . LEU B 1 352 ? 23.455 9.116 21.978 1.00 47.37 280 LEU B CA 1
ATOM 4395 C C . LEU B 1 352 ? 23.146 9.128 20.488 1.00 51.09 280 LEU B C 1
ATOM 4396 O O . LEU B 1 352 ? 21.977 9.283 20.104 1.00 50.60 280 LEU B O 1
ATOM 4401 N N . THR B 1 353 ? 24.171 8.900 19.646 1.00 46.72 281 THR B N 1
ATOM 4402 C CA . THR B 1 353 ? 23.943 8.774 18.217 1.00 46.24 281 THR B CA 1
ATOM 4403 C C . THR B 1 353 ? 23.469 7.326 17.997 1.00 49.82 281 THR B C 1
ATOM 4404 O O . THR B 1 353 ? 23.397 6.570 18.976 1.00 50.27 281 THR B O 1
ATOM 4408 N N . ALA B 1 354 ? 23.094 6.938 16.755 1.00 44.51 282 ALA B N 1
ATOM 4409 C CA . ALA B 1 354 ? 22.651 5.557 16.525 1.00 44.50 282 ALA B CA 1
ATOM 4410 C C . ALA B 1 354 ? 23.842 4.596 16.698 1.00 52.68 282 ALA B C 1
ATOM 4411 O O . ALA B 1 354 ? 23.695 3.549 17.324 1.00 52.89 282 ALA B O 1
ATOM 4413 N N . GLU B 1 355 ? 25.028 5.000 16.214 1.00 51.99 283 GLU B N 1
ATOM 4414 C CA . GLU B 1 355 ? 26.259 4.216 16.295 1.00 56.99 283 GLU B CA 1
ATOM 4415 C C . GLU B 1 355 ? 26.703 4.079 17.749 1.00 61.43 283 GLU B C 1
ATOM 4416 O O . GLU B 1 355 ? 27.125 2.999 18.153 1.00 63.95 283 GLU B O 1
ATOM 4422 N N . GLN B 1 356 ? 26.548 5.152 18.546 1.00 55.89 284 GLN B N 1
ATOM 4423 C CA . GLN B 1 356 ? 26.855 5.159 19.970 1.00 56.40 284 GLN B CA 1
ATOM 4424 C C . GLN B 1 356 ? 25.918 4.219 20.698 1.00 58.26 284 GLN B C 1
ATOM 4425 O O . GLN B 1 356 ? 26.391 3.379 21.456 1.00 61.56 284 GLN B O 1
ATOM 4431 N N . ALA B 1 357 ? 24.596 4.325 20.434 1.00 49.95 285 ALA B N 1
ATOM 4432 C CA . ALA B 1 357 ? 23.558 3.472 21.036 1.00 46.22 285 ALA B CA 1
ATOM 4433 C C . ALA B 1 357 ? 23.821 1.992 20.745 1.00 48.36 285 ALA B C 1
ATOM 4434 O O . ALA B 1 357 ? 23.646 1.163 21.627 1.00 47.90 285 ALA B O 1
ATOM 4436 N N . LEU B 1 358 ? 24.299 1.674 19.532 1.00 45.25 286 LEU B N 1
ATOM 4437 C CA . LEU B 1 358 ? 24.595 0.302 19.136 1.00 48.03 286 LEU B CA 1
ATOM 4438 C C . LEU B 1 358 ? 25.803 -0.271 19.902 1.00 62.86 286 LEU B C 1
ATOM 4439 O O . LEU B 1 358 ? 25.876 -1.488 20.083 1.00 67.25 286 LEU B O 1
ATOM 4444 N N . GLN B 1 359 ? 26.723 0.591 20.387 1.00 62.00 287 GLN B N 1
ATOM 4445 C CA . GLN B 1 359 ? 27.887 0.148 21.161 1.00 66.97 287 GLN B CA 1
ATOM 4446 C C . GLN B 1 359 ? 27.551 0.068 22.666 1.00 68.92 287 GLN B C 1
ATOM 4447 O O . GLN B 1 359 ? 28.426 -0.298 23.448 1.00 72.58 287 GLN B O 1
ATOM 4453 N N . HIS B 1 360 ? 26.273 0.378 23.067 1.00 60.37 288 HIS B N 1
ATOM 4454 C CA . HIS B 1 360 ? 25.797 0.322 24.467 1.00 58.88 288 HIS B CA 1
ATOM 4455 C C . HIS B 1 360 ? 25.870 -1.105 24.996 1.00 67.85 288 HIS B C 1
ATOM 4456 O O . HIS B 1 360 ? 25.529 -2.022 24.251 1.00 68.15 288 HIS B O 1
ATOM 4463 N N . PRO B 1 361 ? 26.264 -1.331 26.275 1.00 68.78 289 PRO B N 1
ATOM 4464 C CA . PRO B 1 361 ? 26.396 -2.719 26.775 1.00 72.59 289 PRO B CA 1
ATOM 4465 C C . PRO B 1 361 ? 25.124 -3.566 26.671 1.00 72.04 289 PRO B C 1
ATOM 4466 O O . PRO B 1 361 ? 25.207 -4.780 26.869 1.00 74.45 289 PRO B O 1
ATOM 4470 N N . PHE B 1 362 ? 23.973 -2.947 26.308 1.00 62.52 290 PHE B N 1
ATOM 4471 C CA . PHE B 1 362 ? 22.705 -3.660 26.105 1.00 59.84 290 PHE B CA 1
ATOM 4472 C C . PHE B 1 362 ? 22.767 -4.533 24.844 1.00 64.77 290 PHE B C 1
ATOM 4473 O O . PHE B 1 362 ? 22.147 -5.591 24.802 1.00 64.90 290 PHE B O 1
ATOM 4481 N N . PHE B 1 363 ? 23.535 -4.101 23.841 1.00 61.58 291 PHE B N 1
ATOM 4482 C CA . PHE B 1 363 ? 23.647 -4.817 22.581 1.00 63.31 291 PHE B CA 1
ATOM 4483 C C . PHE B 1 363 ? 24.889 -5.717 22.500 1.00 73.75 291 PHE B C 1
ATOM 4484 O O . PHE B 1 363 ? 25.129 -6.307 21.446 1.00 75.47 291 PHE B O 1
ATOM 4492 N N . GLU B 1 364 ? 25.632 -5.894 23.610 1.00 74.57 292 GLU B N 1
ATOM 4493 C CA . GLU B 1 364 ? 26.737 -6.851 23.581 1.00 82.32 292 GLU B CA 1
ATOM 4494 C C . GLU B 1 364 ? 26.109 -8.262 23.689 1.00 88.41 292 GLU B C 1
ATOM 4495 O O . GLU B 1 364 ? 25.209 -8.474 24.514 1.00 86.02 292 GLU B O 1
ATOM 4501 N N . ARG B 1 365 ? 26.479 -9.164 22.763 1.00 88.55 293 ARG B N 1
ATOM 4502 C CA . ARG B 1 365 ? 25.918 -10.516 22.713 1.00 106.84 293 ARG B CA 1
ATOM 4503 C C . ARG B 1 365 ? 27.010 -11.565 22.886 1.00 136.26 293 ARG B C 1
ATOM 4504 O O . ARG B 1 365 ? 26.987 -12.297 23.872 1.00 101.55 293 ARG B O 1
ATOM 4512 N N . GLU C 1 82 ? -15.936 -11.222 -16.617 1.00 43.94 10 GLU C N 1
ATOM 4513 C CA . GLU C 1 82 ? -15.091 -12.112 -17.437 1.00 45.52 10 GLU C CA 1
ATOM 4514 C C . GLU C 1 82 ? -13.920 -11.346 -18.116 1.00 48.87 10 GLU C C 1
ATOM 4515 O O . GLU C 1 82 ? -12.951 -12.001 -18.580 1.00 47.62 10 GLU C O 1
ATOM 4521 N N . LEU C 1 83 ? -13.990 -9.970 -18.130 1.00 44.14 11 LEU C N 1
ATOM 4522 C CA . LEU C 1 83 ? -12.893 -9.111 -18.655 1.00 43.13 11 LEU C CA 1
ATOM 4523 C C . LEU C 1 83 ? -11.673 -9.216 -17.757 1.00 45.39 11 LEU C C 1
ATOM 4524 O O . LEU C 1 83 ? -11.848 -9.348 -16.531 1.00 45.31 11 LEU C O 1
ATOM 4529 N N . PRO C 1 84 ? -10.433 -9.059 -18.288 1.00 39.90 12 PRO C N 1
ATOM 4530 C CA . PRO C 1 84 ? -9.265 -8.997 -17.385 1.00 38.27 12 PRO C CA 1
ATOM 4531 C C . PRO C 1 84 ? -9.358 -7.702 -16.580 1.00 38.98 12 PRO C C 1
ATOM 4532 O O . PRO C 1 84 ? -9.970 -6.761 -17.075 1.00 35.98 12 PRO C O 1
ATOM 4536 N N . ASP C 1 85 ? -8.781 -7.645 -15.354 1.00 36.11 13 ASP C N 1
ATOM 4537 C CA . ASP C 1 85 ? -8.858 -6.460 -14.479 1.00 33.76 13 ASP C CA 1
ATOM 4538 C C . ASP C 1 85 ? -8.410 -5.193 -15.165 1.00 37.42 13 ASP C C 1
ATOM 4539 O O . ASP C 1 85 ? -9.058 -4.164 -14.976 1.00 37.95 13 ASP C O 1
ATOM 4544 N N . TRP C 1 86 ? -7.327 -5.251 -15.960 1.00 34.88 14 TRP C N 1
ATOM 4545 C CA . TRP C 1 86 ? -6.804 -4.080 -16.651 1.00 36.07 14 TRP C CA 1
ATOM 4546 C C . TRP C 1 86 ? -7.831 -3.496 -17.632 1.00 40.13 14 TRP C C 1
ATOM 4547 O O . TRP C 1 86 ? -7.879 -2.286 -17.765 1.00 38.09 14 TRP C O 1
ATOM 4558 N N . ALA C 1 87 ? -8.659 -4.354 -18.284 1.00 38.22 15 ALA C N 1
ATOM 4559 C CA . ALA C 1 87 ? -9.666 -3.961 -19.287 1.00 37.24 15 ALA C CA 1
ATOM 4560 C C . ALA C 1 87 ? -10.832 -3.256 -18.663 1.00 39.84 15 ALA C C 1
ATOM 4561 O O . ALA C 1 87 ? -11.227 -2.222 -19.194 1.00 39.49 15 ALA C O 1
ATOM 4563 N N . ALA C 1 88 ? -11.398 -3.807 -17.568 1.00 34.47 16 ALA C N 1
ATOM 4564 C CA . ALA C 1 88 ? -12.517 -3.215 -16.853 1.00 32.41 16 ALA C CA 1
ATOM 4565 C C . ALA C 1 88 ? -12.128 -1.814 -16.317 1.00 35.53 16 ALA C C 1
ATOM 4566 O O . ALA C 1 88 ? -12.888 -0.856 -16.499 1.00 34.43 16 ALA C O 1
ATOM 4568 N N . ALA C 1 89 ? -10.917 -1.692 -15.717 1.00 32.56 17 ALA C N 1
ATOM 4569 C CA . ALA C 1 89 ? -10.371 -0.429 -15.203 1.00 31.70 17 ALA C CA 1
ATOM 4570 C C . ALA C 1 89 ? -10.153 0.575 -16.353 1.00 37.34 17 ALA C C 1
ATOM 4571 O O . ALA C 1 89 ? -10.629 1.720 -16.259 1.00 38.60 17 ALA C O 1
ATOM 4573 N N . LYS C 1 90 ? -9.482 0.135 -17.454 1.00 32.05 18 LYS C N 1
ATOM 4574 C CA . LYS C 1 90 ? -9.206 0.968 -18.619 1.00 31.67 18 LYS C CA 1
ATOM 4575 C C . LYS C 1 90 ? -10.503 1.524 -19.210 1.00 39.26 18 LYS C C 1
ATOM 4576 O O . LYS C 1 90 ? -10.603 2.743 -19.395 1.00 40.51 18 LYS C O 1
ATOM 4580 N N . GLU C 1 91 ? -11.489 0.634 -19.512 1.00 34.94 19 GLU C N 1
ATOM 4581 C CA . GLU C 1 91 ? -12.783 0.961 -20.104 1.00 33.27 19 GLU C CA 1
ATOM 4582 C C . GLU C 1 91 ? -13.565 1.890 -19.238 1.00 38.71 19 GLU C C 1
ATOM 4583 O O . GLU C 1 91 ? -14.145 2.815 -19.778 1.00 40.20 19 GLU C O 1
ATOM 4589 N N . PHE C 1 92 ? -13.567 1.696 -17.910 1.00 35.75 20 PHE C N 1
ATOM 4590 C CA . PHE C 1 92 ? -14.292 2.605 -17.018 1.00 34.73 20 PHE C CA 1
ATOM 4591 C C . PHE C 1 92 ? -13.648 4.000 -16.985 1.00 40.29 20 PHE C C 1
ATOM 4592 O O . PHE C 1 92 ? -14.335 4.976 -17.266 1.00 41.24 20 PHE C O 1
ATOM 4600 N N . TYR C 1 93 ? -12.342 4.089 -16.660 1.00 36.51 21 TYR C N 1
ATOM 4601 C CA . TYR C 1 93 ? -11.632 5.370 -16.504 1.00 35.97 21 TYR C CA 1
ATOM 4602 C C . TYR C 1 93 ? -11.457 6.137 -17.807 1.00 40.55 21 TYR C C 1
ATOM 4603 O O . TYR C 1 93 ? -11.291 7.361 -17.786 1.00 43.64 21 TYR C O 1
ATOM 4612 N N . GLN C 1 94 ? -11.574 5.458 -18.922 1.00 33.78 22 GLN C N 1
ATOM 4613 C CA . GLN C 1 94 ? -11.465 6.126 -20.201 1.00 33.28 22 GLN C CA 1
ATOM 4614 C C . GLN C 1 94 ? -12.781 6.812 -20.565 1.00 37.22 22 GLN C C 1
ATOM 4615 O O . GLN C 1 94 ? -12.779 7.898 -21.146 1.00 35.34 22 GLN C O 1
ATOM 4621 N N . LYS C 1 95 ? -13.913 6.167 -20.210 1.00 34.07 23 LYS C N 1
ATOM 4622 C CA . LYS C 1 95 ? -15.267 6.658 -20.497 1.00 33.41 23 LYS C CA 1
ATOM 4623 C C . LYS C 1 95 ? -15.829 7.521 -19.335 1.00 36.56 23 LYS C C 1
ATOM 4624 O O . LYS C 1 95 ? -16.593 8.445 -19.588 1.00 36.59 23 LYS C O 1
ATOM 4630 N N . TYR C 1 96 ? -15.437 7.246 -18.087 1.00 32.90 24 TYR C N 1
ATOM 4631 C CA . TYR C 1 96 ? -15.961 7.996 -16.940 1.00 32.39 24 TYR C CA 1
ATOM 4632 C C . TYR C 1 96 ? -14.929 8.673 -16.065 1.00 37.51 24 TYR C C 1
ATOM 4633 O O . TYR C 1 96 ? -13.861 8.116 -15.784 1.00 34.92 24 TYR C O 1
ATOM 4642 N N . ASP C 1 97 ? -15.321 9.851 -15.544 1.00 37.62 25 ASP C N 1
ATOM 4643 C CA . ASP C 1 97 ? -14.496 10.635 -14.636 1.00 38.31 25 ASP C CA 1
ATOM 4644 C C . ASP C 1 97 ? -15.095 10.543 -13.224 1.00 42.03 25 ASP C C 1
ATOM 4645 O O . ASP C 1 97 ? -16.119 11.187 -12.959 1.00 41.23 25 ASP C O 1
ATOM 4650 N N . PRO C 1 98 ? -14.537 9.686 -12.322 1.00 39.04 26 PRO C N 1
ATOM 4651 C CA . PRO C 1 98 ? -15.109 9.591 -10.957 1.00 37.87 26 PRO C CA 1
ATOM 4652 C C . PRO C 1 98 ? -14.800 10.840 -10.115 1.00 41.47 26 PRO C C 1
ATOM 4653 O O . PRO C 1 98 ? -13.724 11.439 -10.224 1.00 42.99 26 PRO C O 1
ATOM 4657 N N . LYS C 1 99 ? -15.783 11.263 -9.318 1.00 35.35 27 LYS C N 1
ATOM 4658 C CA . LYS C 1 99 ? -15.739 12.492 -8.537 1.00 35.23 27 LYS C CA 1
ATOM 4659 C C . LYS C 1 99 ? -15.855 12.198 -7.042 1.00 37.94 27 LYS C C 1
ATOM 4660 O O . LYS C 1 99 ? -15.240 11.251 -6.560 1.00 36.00 27 LYS C O 1
ATOM 4666 N N . ASP C 1 100 ? -16.610 13.021 -6.312 1.00 35.44 28 ASP C N 1
ATOM 4667 C CA . ASP C 1 100 ? -16.776 12.907 -4.864 1.00 37.15 28 ASP C CA 1
ATOM 4668 C C . ASP C 1 100 ? -17.507 11.624 -4.436 1.00 42.24 28 ASP C C 1
ATOM 4669 O O . ASP C 1 100 ? -18.441 11.167 -5.103 1.00 41.96 28 ASP C O 1
ATOM 4674 N N . VAL C 1 101 ? -17.063 11.070 -3.293 1.00 37.96 29 VAL C N 1
ATOM 4675 C CA . VAL C 1 101 ? -17.625 9.907 -2.606 1.00 35.98 29 VAL C CA 1
ATOM 4676 C C . VAL C 1 101 ? -18.959 10.342 -1.981 1.00 43.01 29 VAL C C 1
ATOM 4677 O O . VAL C 1 101 ? -18.979 11.273 -1.169 1.00 47.16 29 VAL C O 1
ATOM 4681 N N . ILE C 1 102 ? -20.063 9.680 -2.345 1.00 36.72 30 ILE C N 1
ATOM 4682 C CA . ILE C 1 102 ? -21.402 9.987 -1.817 1.00 35.18 30 ILE C CA 1
ATOM 4683 C C . ILE C 1 102 ? -21.915 8.832 -0.900 1.00 41.42 30 ILE C C 1
ATOM 4684 O O . ILE C 1 102 ? -22.939 8.979 -0.238 1.00 43.16 30 ILE C O 1
ATOM 4689 N N . GLY C 1 103 ? -21.198 7.711 -0.870 1.00 36.29 31 GLY C N 1
ATOM 4690 C CA . GLY C 1 103 ? -21.534 6.557 -0.046 1.00 34.57 31 GLY C CA 1
ATOM 4691 C C . GLY C 1 103 ? -20.401 5.561 0.072 1.00 39.19 31 GLY C C 1
ATOM 4692 O O . GLY C 1 103 ? -19.534 5.478 -0.801 1.00 36.65 31 GLY C O 1
ATOM 4693 N N . ARG C 1 104 ? -20.432 4.761 1.137 1.00 41.16 32 ARG C N 1
ATOM 4694 C CA . ARG C 1 104 ? -19.416 3.744 1.457 1.00 41.66 32 ARG C CA 1
ATOM 4695 C C . ARG C 1 104 ? -20.034 2.513 2.043 1.00 47.77 32 ARG C C 1
ATOM 4696 O O . ARG C 1 104 ? -20.934 2.594 2.870 1.00 47.19 32 ARG C O 1
ATOM 4704 N N . GLY C 1 105 ? -19.476 1.386 1.653 1.00 46.86 33 GLY C N 1
ATOM 4705 C CA . GLY C 1 105 ? -19.842 0.063 2.131 1.00 47.63 33 GLY C CA 1
ATOM 4706 C C . GLY C 1 105 ? -18.605 -0.691 2.565 1.00 52.35 33 GLY C C 1
ATOM 4707 O O . GLY C 1 105 ? -17.497 -0.145 2.522 1.00 50.48 33 GLY C O 1
ATOM 4708 N N . VAL C 1 106 ? -18.787 -1.956 2.965 1.00 52.99 34 VAL C N 1
ATOM 4709 C CA . VAL C 1 106 ? -17.702 -2.816 3.435 1.00 55.24 34 VAL C CA 1
ATOM 4710 C C . VAL C 1 106 ? -16.654 -2.982 2.320 1.00 59.60 34 VAL C C 1
ATOM 4711 O O . VAL C 1 106 ? -15.497 -2.581 2.508 1.00 60.64 34 VAL C O 1
ATOM 4715 N N . SER C 1 107 ? -17.073 -3.539 1.163 1.00 53.49 35 SER C N 1
ATOM 4716 C CA . SER C 1 107 ? -16.196 -3.794 0.019 1.00 52.22 35 SER C CA 1
ATOM 4717 C C . SER C 1 107 ? -16.576 -2.916 -1.184 1.00 51.23 35 SER C C 1
ATOM 4718 O O . SER C 1 107 ? -16.340 -3.298 -2.329 1.00 51.03 35 SER C O 1
ATOM 4721 N N . SER C 1 108 ? -17.155 -1.729 -0.927 1.00 43.51 36 SER C N 1
ATOM 4722 C CA . SER C 1 108 ? -17.562 -0.816 -1.992 1.00 39.60 36 SER C CA 1
ATOM 4723 C C . SER C 1 108 ? -17.583 0.646 -1.565 1.00 37.70 36 SER C C 1
ATOM 4724 O O . SER C 1 108 ? -17.634 0.978 -0.387 1.00 36.14 36 SER C O 1
ATOM 4727 N N . VAL C 1 109 ? -17.550 1.516 -2.569 1.00 32.16 37 VAL C N 1
ATOM 4728 C CA . VAL C 1 109 ? -17.649 2.958 -2.450 1.00 31.07 37 VAL C CA 1
ATOM 4729 C C . VAL C 1 109 ? -18.607 3.433 -3.591 1.00 36.31 37 VAL C C 1
ATOM 4730 O O . VAL C 1 109 ? -18.623 2.863 -4.701 1.00 35.66 37 VAL C O 1
ATOM 4734 N N . VAL C 1 110 ? -19.435 4.427 -3.289 1.00 32.31 38 VAL C N 1
ATOM 4735 C CA . VAL C 1 110 ? -20.320 5.012 -4.288 1.00 31.05 38 VAL C CA 1
ATOM 4736 C C . VAL C 1 110 ? -19.807 6.434 -4.531 1.00 36.02 38 VAL C C 1
ATOM 4737 O O . VAL C 1 110 ? -19.595 7.204 -3.590 1.00 36.08 38 VAL C O 1
ATOM 4741 N N . ARG C 1 111 ? -19.546 6.745 -5.792 1.00 31.11 39 ARG C N 1
ATOM 4742 C CA . ARG C 1 111 ? -19.035 8.052 -6.169 1.00 31.65 39 ARG C CA 1
ATOM 4743 C C . ARG C 1 111 ? -19.873 8.668 -7.277 1.00 35.85 39 ARG C C 1
ATOM 4744 O O . ARG C 1 111 ? -20.418 7.964 -8.133 1.00 34.60 39 ARG C O 1
ATOM 4752 N N . ARG C 1 112 ? -19.959 9.992 -7.272 1.00 33.23 40 ARG C N 1
ATOM 4753 C CA . ARG C 1 112 ? -20.537 10.683 -8.395 1.00 33.87 40 ARG C CA 1
ATOM 4754 C C . ARG C 1 112 ? -19.499 10.544 -9.528 1.00 37.37 40 ARG C C 1
ATOM 4755 O O . ARG C 1 112 ? -18.302 10.482 -9.242 1.00 36.47 40 ARG C O 1
ATOM 4763 N N . CYS C 1 113 ? -19.942 10.397 -10.767 1.00 32.75 41 CYS C N 1
ATOM 4764 C CA . CYS C 1 113 ? -19.023 10.363 -11.889 1.00 31.76 41 CYS C CA 1
ATOM 4765 C C . CYS C 1 113 ? -19.630 11.132 -13.078 1.00 36.75 41 CYS C C 1
ATOM 4766 O O . CYS C 1 113 ? -20.833 11.425 -13.117 1.00 36.78 41 CYS C O 1
ATOM 4769 N N . VAL C 1 114 ? -18.767 11.530 -13.999 1.00 34.07 42 VAL C N 1
ATOM 4770 C CA . VAL C 1 114 ? -19.159 12.266 -15.202 1.00 33.11 42 VAL C CA 1
ATOM 4771 C C . VAL C 1 114 ? -18.755 11.435 -16.419 1.00 35.88 42 VAL C C 1
ATOM 4772 O O . VAL C 1 114 ? -17.603 10.983 -16.513 1.00 35.13 42 VAL C O 1
ATOM 4776 N N . HIS C 1 115 ? -19.704 11.234 -17.330 1.00 32.63 43 HIS C N 1
ATOM 4777 C CA . HIS C 1 115 ? -19.459 10.554 -18.596 1.00 32.74 43 HIS C CA 1
ATOM 4778 C C . HIS C 1 115 ? -18.709 11.565 -19.466 1.00 36.14 43 HIS C C 1
ATOM 4779 O O . HIS C 1 115 ? -19.290 12.575 -19.887 1.00 35.76 43 HIS C O 1
ATOM 4786 N N . ARG C 1 116 ? -17.396 11.336 -19.644 1.00 31.77 44 ARG C N 1
ATOM 4787 C CA . ARG C 1 116 ? -16.446 12.242 -20.315 1.00 31.89 44 ARG C CA 1
ATOM 4788 C C . ARG C 1 116 ? -16.929 12.802 -21.651 1.00 39.36 44 ARG C C 1
ATOM 4789 O O . ARG C 1 116 ? -16.797 14.005 -21.852 1.00 42.12 44 ARG C O 1
ATOM 4797 N N . ALA C 1 117 ? -17.491 11.959 -22.541 1.00 35.33 45 ALA C N 1
ATOM 4798 C CA . ALA C 1 117 ? -17.923 12.362 -23.880 1.00 35.23 45 ALA C CA 1
ATOM 4799 C C . ALA C 1 117 ? -19.139 13.297 -23.897 1.00 38.77 45 ALA C C 1
ATOM 4800 O O . ALA C 1 117 ? -19.244 14.103 -24.834 1.00 38.00 45 ALA C O 1
ATOM 4802 N N . THR C 1 118 ? -20.051 13.182 -22.905 1.00 33.79 46 THR C N 1
ATOM 4803 C CA . THR C 1 118 ? -21.283 13.975 -22.878 1.00 33.78 46 THR C CA 1
ATOM 4804 C C . THR C 1 118 ? -21.327 15.034 -21.782 1.00 38.44 46 THR C C 1
ATOM 4805 O O . THR C 1 118 ? -22.058 16.011 -21.932 1.00 39.75 46 THR C O 1
ATOM 4809 N N . GLY C 1 119 ? -20.609 14.808 -20.690 1.00 35.02 47 GLY C N 1
ATOM 4810 C CA . GLY C 1 119 ? -20.599 15.692 -19.531 1.00 35.01 47 GLY C CA 1
ATOM 4811 C C . GLY C 1 119 ? -21.728 15.393 -18.559 1.00 38.90 47 GLY C C 1
ATOM 4812 O O . GLY C 1 119 ? -21.915 16.111 -17.575 1.00 39.83 47 GLY C O 1
ATOM 4813 N N . HIS C 1 120 ? -22.490 14.333 -18.838 1.00 35.40 48 HIS C N 1
ATOM 4814 C CA . HIS C 1 120 ? -23.653 13.925 -18.059 1.00 35.56 48 HIS C CA 1
ATOM 4815 C C . HIS C 1 120 ? -23.208 13.203 -16.802 1.00 40.97 48 HIS C C 1
ATOM 4816 O O . HIS C 1 120 ? -22.178 12.522 -16.815 1.00 40.91 48 HIS C O 1
ATOM 4823 N N . GLU C 1 121 ? -23.969 13.392 -15.707 1.00 37.52 49 GLU C N 1
ATOM 4824 C CA . GLU C 1 121 ? -23.635 12.837 -14.401 1.00 36.96 49 GLU C CA 1
ATOM 4825 C C . GLU C 1 121 ? -24.391 11.559 -14.016 1.00 39.00 49 GLU C C 1
ATOM 4826 O O . GLU C 1 121 ? -25.596 11.378 -14.276 1.00 35.53 49 GLU C O 1
ATOM 4832 N N . PHE C 1 122 ? -23.637 10.685 -13.337 1.00 35.16 50 PHE C N 1
ATOM 4833 C CA . PHE C 1 122 ? -24.116 9.410 -12.839 1.00 32.84 50 PHE C CA 1
ATOM 4834 C C . PHE C 1 122 ? -23.514 9.141 -11.479 1.00 35.70 50 PHE C C 1
ATOM 4835 O O . PHE C 1 122 ? -22.808 9.990 -10.919 1.00 32.95 50 PHE C O 1
ATOM 4843 N N . ALA C 1 123 ? -23.818 7.958 -10.943 1.00 34.89 51 ALA C N 1
ATOM 4844 C CA . ALA C 1 123 ? -23.264 7.426 -9.693 1.00 34.04 51 ALA C CA 1
ATOM 4845 C C . ALA C 1 123 ? -22.634 6.121 -10.042 1.00 37.13 51 ALA C C 1
ATOM 4846 O O . ALA C 1 123 ? -23.200 5.382 -10.849 1.00 38.97 51 ALA C O 1
ATOM 4848 N N . VAL C 1 124 ? -21.444 5.853 -9.522 1.00 30.92 52 VAL C N 1
ATOM 4849 C CA . VAL C 1 124 ? -20.761 4.590 -9.787 1.00 28.47 52 VAL C CA 1
ATOM 4850 C C . VAL C 1 124 ? -20.524 3.887 -8.455 1.00 31.48 52 VAL C C 1
ATOM 4851 O O . VAL C 1 124 ? -20.018 4.497 -7.507 1.00 31.62 52 VAL C O 1
ATOM 4855 N N . LYS C 1 125 ? -20.920 2.616 -8.389 1.00 27.85 53 LYS C N 1
ATOM 4856 C CA . LYS C 1 125 ? -20.615 1.733 -7.264 1.00 27.76 53 LYS C CA 1
ATOM 4857 C C . LYS C 1 125 ? -19.433 0.898 -7.696 1.00 34.02 53 LYS C C 1
ATOM 4858 O O . LYS C 1 125 ? -19.526 0.210 -8.720 1.00 33.49 53 LYS C O 1
ATOM 4864 N N . ILE C 1 126 ? -18.295 1.034 -6.978 1.00 32.39 54 ILE C N 1
ATOM 4865 C CA . ILE C 1 126 ? -17.073 0.277 -7.275 1.00 33.28 54 ILE C CA 1
ATOM 4866 C C . ILE C 1 126 ? -16.974 -0.797 -6.203 1.00 41.01 54 ILE C C 1
ATOM 4867 O O . ILE C 1 126 ? -16.753 -0.479 -5.028 1.00 39.43 54 ILE C O 1
ATOM 4872 N N . MET C 1 127 ? -17.228 -2.050 -6.602 1.00 41.27 55 MET C N 1
ATOM 4873 C CA . MET C 1 127 ? -17.173 -3.202 -5.717 1.00 43.55 55 MET C CA 1
ATOM 4874 C C . MET C 1 127 ? -15.832 -3.855 -5.839 1.00 48.84 55 MET C C 1
ATOM 4875 O O . MET C 1 127 ? -15.411 -4.225 -6.950 1.00 48.30 55 MET C O 1
ATOM 4880 N N . GLU C 1 128 ? -15.155 -3.970 -4.688 1.00 44.91 56 GLU C N 1
ATOM 4881 C CA . GLU C 1 128 ? -13.840 -4.582 -4.581 1.00 45.15 56 GLU C CA 1
ATOM 4882 C C . GLU C 1 128 ? -14.083 -6.002 -4.044 1.00 50.51 56 GLU C C 1
ATOM 4883 O O . GLU C 1 128 ? -14.190 -6.213 -2.832 1.00 53.15 56 GLU C O 1
ATOM 4889 N N . VAL C 1 129 ? -14.236 -6.952 -4.980 1.00 44.95 57 VAL C N 1
ATOM 4890 C CA . VAL C 1 129 ? -14.583 -8.374 -4.796 1.00 45.16 57 VAL C CA 1
ATOM 4891 C C . VAL C 1 129 ? -13.577 -9.126 -3.918 1.00 49.17 57 VAL C C 1
ATOM 4892 O O . VAL C 1 129 ? -13.982 -10.030 -3.196 1.00 50.62 57 VAL C O 1
ATOM 4896 N N . THR C 1 130 ? -12.283 -8.766 -3.973 1.00 43.52 58 THR C N 1
ATOM 4897 C CA . THR C 1 130 ? -11.238 -9.478 -3.238 1.00 42.01 58 THR C CA 1
ATOM 4898 C C . THR C 1 130 ? -10.668 -8.655 -2.074 1.00 43.59 58 THR C C 1
ATOM 4899 O O . THR C 1 130 ? -9.671 -9.085 -1.498 1.00 43.00 58 THR C O 1
ATOM 4903 N N . ALA C 1 131 ? -11.320 -7.518 -1.692 1.00 39.65 59 ALA C N 1
ATOM 4904 C CA . ALA C 1 131 ? -10.921 -6.611 -0.587 1.00 39.49 59 ALA C CA 1
ATOM 4905 C C . ALA C 1 131 ? -10.950 -7.285 0.793 1.00 43.59 59 ALA C C 1
ATOM 4906 O O . ALA C 1 131 ? -10.175 -6.916 1.683 1.00 42.25 59 ALA C O 1
ATOM 4908 N N . GLU C 1 132 ? -11.851 -8.260 0.964 1.00 41.71 60 GLU C N 1
ATOM 4909 C CA . GLU C 1 132 ? -12.036 -9.032 2.186 1.00 43.03 60 GLU C CA 1
ATOM 4910 C C . GLU C 1 132 ? -11.261 -10.346 2.104 1.00 51.18 60 GLU C C 1
ATOM 4911 O O . GLU C 1 132 ? -11.215 -10.960 1.036 1.00 50.83 60 GLU C O 1
ATOM 4917 N N . ARG C 1 133 ? -10.654 -10.786 3.220 1.00 51.82 61 ARG C N 1
ATOM 4918 C CA . ARG C 1 133 ? -9.968 -12.078 3.232 1.00 54.68 61 ARG C CA 1
ATOM 4919 C C . ARG C 1 133 ? -11.049 -13.154 3.391 1.00 62.40 61 ARG C C 1
ATOM 4920 O O . ARG C 1 133 ? -11.781 -13.128 4.388 1.00 62.80 61 ARG C O 1
ATOM 4922 N N . LEU C 1 134 ? -11.230 -14.015 2.358 1.00 59.20 62 LEU C N 1
ATOM 4923 C CA . LEU C 1 134 ? -12.234 -15.096 2.362 1.00 59.63 62 LEU C CA 1
ATOM 4924 C C . LEU C 1 134 ? -11.673 -16.366 1.743 1.00 67.05 62 LEU C C 1
ATOM 4925 O O . LEU C 1 134 ? -10.815 -16.280 0.859 1.00 66.31 62 LEU C O 1
ATOM 4930 N N . SER C 1 135 ? -12.221 -17.540 2.133 1.00 67.26 63 SER C N 1
ATOM 4931 C CA . SER C 1 135 ? -11.844 -18.853 1.567 1.00 69.49 63 SER C CA 1
ATOM 4932 C C . SER C 1 135 ? -12.213 -18.909 0.062 1.00 74.00 63 SER C C 1
ATOM 4933 O O . SER C 1 135 ? -13.066 -18.114 -0.355 1.00 72.50 63 SER C O 1
ATOM 4936 N N . PRO C 1 136 ? -11.618 -19.798 -0.774 1.00 71.97 64 PRO C N 1
ATOM 4937 C CA . PRO C 1 136 ? -11.987 -19.814 -2.212 1.00 71.14 64 PRO C CA 1
ATOM 4938 C C . PRO C 1 136 ? -13.474 -20.117 -2.465 1.00 73.28 64 PRO C C 1
ATOM 4939 O O . PRO C 1 136 ? -14.035 -19.644 -3.464 1.00 70.77 64 PRO C O 1
ATOM 4943 N N . GLU C 1 137 ? -14.107 -20.890 -1.544 1.00 70.50 65 GLU C N 1
ATOM 4944 C CA . GLU C 1 137 ? -15.524 -21.261 -1.589 1.00 70.20 65 GLU C CA 1
ATOM 4945 C C . GLU C 1 137 ? -16.392 -20.029 -1.312 1.00 71.12 65 GLU C C 1
ATOM 4946 O O . GLU C 1 137 ? -17.303 -19.745 -2.098 1.00 69.66 65 GLU C O 1
ATOM 4948 N N . GLN C 1 138 ? -16.075 -19.294 -0.206 1.00 65.85 66 GLN C N 1
ATOM 4949 C CA . GLN C 1 138 ? -16.705 -18.045 0.244 1.00 63.18 66 GLN C CA 1
ATOM 4950 C C . GLN C 1 138 ? -16.609 -16.957 -0.824 1.00 65.00 66 GLN C C 1
ATOM 4951 O O . GLN C 1 138 ? -17.494 -16.097 -0.910 1.00 63.77 66 GLN C O 1
ATOM 4957 N N . LEU C 1 139 ? -15.508 -16.967 -1.605 1.00 60.37 67 LEU C N 1
ATOM 4958 C CA . LEU C 1 139 ? -15.269 -15.990 -2.658 1.00 58.68 67 LEU C CA 1
ATOM 4959 C C . LEU C 1 139 ? -16.175 -16.267 -3.841 1.00 61.26 67 LEU C C 1
ATOM 4960 O O . LEU C 1 139 ? -16.768 -15.341 -4.384 1.00 58.72 67 LEU C O 1
ATOM 4965 N N . GLU C 1 140 ? -16.328 -17.547 -4.211 1.00 60.03 68 GLU C N 1
ATOM 4966 C CA . GLU C 1 140 ? -17.193 -17.917 -5.328 1.00 59.63 68 GLU C CA 1
ATOM 4967 C C . GLU C 1 140 ? -18.666 -17.675 -4.965 1.00 62.60 68 GLU C C 1
ATOM 4968 O O . GLU C 1 140 ? -19.461 -17.379 -5.861 1.00 62.84 68 GLU C O 1
ATOM 4974 N N . GLU C 1 141 ? -19.002 -17.710 -3.659 1.00 58.05 69 GLU C N 1
ATOM 4975 C CA . GLU C 1 141 ? -20.343 -17.392 -3.158 1.00 57.43 69 GLU C CA 1
ATOM 4976 C C . GLU C 1 141 ? -20.636 -15.900 -3.409 1.00 57.63 69 GLU C C 1
ATOM 4977 O O . GLU C 1 141 ? -21.722 -15.572 -3.901 1.00 58.20 69 GLU C O 1
ATOM 4983 N N . VAL C 1 142 ? -19.637 -15.015 -3.129 1.00 48.65 70 VAL C N 1
ATOM 4984 C CA . VAL C 1 142 ? -19.704 -13.560 -3.337 1.00 44.93 70 VAL C CA 1
ATOM 4985 C C . VAL C 1 142 ? -19.839 -13.259 -4.846 1.00 49.82 70 VAL C C 1
ATOM 4986 O O . VAL C 1 142 ? -20.631 -12.399 -5.237 1.00 49.03 70 VAL C O 1
ATOM 4990 N N . ARG C 1 143 ? -19.082 -13.976 -5.685 1.00 47.51 71 ARG C N 1
ATOM 4991 C CA . ARG C 1 143 ? -19.107 -13.788 -7.139 1.00 47.29 71 ARG C CA 1
ATOM 4992 C C . ARG C 1 143 ? -20.458 -14.205 -7.735 1.00 51.73 71 ARG C C 1
ATOM 4993 O O . ARG C 1 143 ? -21.011 -13.483 -8.570 1.00 50.35 71 ARG C O 1
ATOM 5001 N N . GLU C 1 144 ? -21.000 -15.344 -7.275 1.00 49.12 72 GLU C N 1
ATOM 5002 C CA . GLU C 1 144 ? -22.288 -15.848 -7.732 1.00 48.96 72 GLU C CA 1
ATOM 5003 C C . GLU C 1 144 ? -23.416 -14.919 -7.297 1.00 50.15 72 GLU C C 1
ATOM 5004 O O . GLU C 1 144 ? -24.316 -14.652 -8.085 1.00 50.85 72 GLU C O 1
ATOM 5010 N N . ALA C 1 145 ? -23.334 -14.379 -6.085 1.00 44.09 73 ALA C N 1
ATOM 5011 C CA . ALA C 1 145 ? -24.336 -13.481 -5.558 1.00 42.32 73 ALA C CA 1
ATOM 5012 C C . ALA C 1 145 ? -24.360 -12.157 -6.307 1.00 46.12 73 ALA C C 1
ATOM 5013 O O . ALA C 1 145 ? -25.452 -11.642 -6.556 1.00 46.73 73 ALA C O 1
ATOM 5015 N N . THR C 1 146 ? -23.184 -11.602 -6.680 1.00 42.49 74 THR C N 1
ATOM 5016 C CA . THR C 1 146 ? -23.118 -10.324 -7.414 1.00 41.91 74 THR C CA 1
ATOM 5017 C C . THR C 1 146 ? -23.636 -10.531 -8.842 1.00 47.36 74 THR C C 1
ATOM 5018 O O . THR C 1 146 ? -24.222 -9.605 -9.399 1.00 49.09 74 THR C O 1
ATOM 5022 N N . ARG C 1 147 ? -23.475 -11.751 -9.408 1.00 42.68 75 ARG C N 1
ATOM 5023 C CA . ARG C 1 147 ? -24.003 -12.117 -10.729 1.00 42.31 75 ARG C CA 1
ATOM 5024 C C . ARG C 1 147 ? -25.530 -12.142 -10.671 1.00 45.69 75 ARG C C 1
ATOM 5025 O O . ARG C 1 147 ? -26.186 -11.630 -11.581 1.00 45.58 75 ARG C O 1
ATOM 5033 N N . ARG C 1 148 ? -26.087 -12.706 -9.573 1.00 41.90 76 ARG C N 1
ATOM 5034 C CA . ARG C 1 148 ? -27.523 -12.780 -9.315 1.00 41.45 76 ARG C CA 1
ATOM 5035 C C . ARG C 1 148 ? -28.111 -11.387 -9.272 1.00 44.00 76 ARG C C 1
ATOM 5036 O O . ARG C 1 148 ? -29.125 -11.151 -9.918 1.00 46.85 76 ARG C O 1
ATOM 5044 N N . GLU C 1 149 ? -27.424 -10.454 -8.587 1.00 37.13 77 GLU C N 1
ATOM 5045 C CA . GLU C 1 149 ? -27.810 -9.060 -8.412 1.00 35.09 77 GLU C CA 1
ATOM 5046 C C . GLU C 1 149 ? -27.824 -8.288 -9.733 1.00 38.88 77 GLU C C 1
ATOM 5047 O O . GLU C 1 149 ? -28.826 -7.618 -10.009 1.00 38.91 77 GLU C O 1
ATOM 5053 N N . THR C 1 150 ? -26.729 -8.360 -10.529 1.00 34.30 78 THR C N 1
ATOM 5054 C CA . THR C 1 150 ? -26.617 -7.649 -11.812 1.00 33.34 78 THR C CA 1
ATOM 5055 C C . THR C 1 150 ? -27.645 -8.164 -12.827 1.00 38.73 78 THR C C 1
ATOM 5056 O O . THR C 1 150 ? -28.209 -7.364 -13.576 1.00 40.22 78 THR C O 1
ATOM 5060 N N . HIS C 1 151 ? -27.931 -9.473 -12.816 1.00 36.31 79 HIS C N 1
ATOM 5061 C CA . HIS C 1 151 ? -28.958 -10.081 -13.667 1.00 36.52 79 HIS C CA 1
ATOM 5062 C C . HIS C 1 151 ? -30.343 -9.479 -13.331 1.00 40.80 79 HIS C C 1
ATOM 5063 O O . HIS C 1 151 ? -31.054 -9.025 -14.228 1.00 41.09 79 HIS C O 1
ATOM 5070 N N . ILE C 1 152 ? -30.699 -9.432 -12.034 1.00 38.77 80 ILE C N 1
ATOM 5071 C CA . ILE C 1 152 ? -31.962 -8.842 -11.553 1.00 38.22 80 ILE C CA 1
ATOM 5072 C C . ILE C 1 152 ? -32.008 -7.340 -11.939 1.00 38.10 80 ILE C C 1
ATOM 5073 O O . ILE C 1 152 ? -33.036 -6.901 -12.461 1.00 38.71 80 ILE C O 1
ATOM 5078 N N . LEU C 1 153 ? -30.883 -6.594 -11.764 1.00 30.32 81 LEU C N 1
ATOM 5079 C CA . LEU C 1 153 ? -30.786 -5.165 -12.090 1.00 28.70 81 LEU C CA 1
ATOM 5080 C C . LEU C 1 153 ? -31.034 -4.885 -13.554 1.00 34.35 81 LEU C C 1
ATOM 5081 O O . LEU C 1 153 ? -31.669 -3.871 -13.874 1.00 34.17 81 LEU C O 1
ATOM 5086 N N . ARG C 1 154 ? -30.624 -5.818 -14.441 1.00 32.40 82 ARG C N 1
ATOM 5087 C CA . ARG C 1 154 ? -30.862 -5.677 -15.879 1.00 32.63 82 ARG C CA 1
ATOM 5088 C C . ARG C 1 154 ? -32.320 -5.935 -16.220 1.00 38.25 82 ARG C C 1
ATOM 5089 O O . ARG C 1 154 ? -32.843 -5.301 -17.146 1.00 39.00 82 ARG C O 1
ATOM 5097 N N . GLN C 1 155 ? -32.988 -6.821 -15.466 1.00 37.04 83 GLN C N 1
ATOM 5098 C CA . GLN C 1 155 ? -34.403 -7.163 -15.680 1.00 38.60 83 GLN C CA 1
ATOM 5099 C C . GLN C 1 155 ? -35.313 -6.018 -15.364 1.00 43.90 83 GLN C C 1
ATOM 5100 O O . GLN C 1 155 ? -36.261 -5.783 -16.117 1.00 45.74 83 GLN C O 1
ATOM 5106 N N . VAL C 1 156 ? -35.041 -5.315 -14.256 1.00 38.50 84 VAL C N 1
ATOM 5107 C CA . VAL C 1 156 ? -35.873 -4.241 -13.733 1.00 37.69 84 VAL C CA 1
ATOM 5108 C C . VAL C 1 156 ? -35.413 -2.830 -14.204 1.00 45.13 84 VAL C C 1
ATOM 5109 O O . VAL C 1 156 ? -36.079 -1.837 -13.887 1.00 45.67 84 VAL C O 1
ATOM 5113 N N . ALA C 1 157 ? -34.299 -2.741 -14.964 1.00 44.06 85 ALA C N 1
ATOM 5114 C CA . ALA C 1 157 ? -33.838 -1.465 -15.536 1.00 44.16 85 ALA C CA 1
ATOM 5115 C C . ALA C 1 157 ? -34.890 -0.982 -16.514 1.00 49.79 85 ALA C C 1
ATOM 5116 O O . ALA C 1 157 ? -35.307 -1.734 -17.401 1.00 52.14 85 ALA C O 1
ATOM 5118 N N . GLY C 1 158 ? -35.371 0.229 -16.291 1.00 44.47 86 GLY C N 1
ATOM 5119 C CA . GLY C 1 158 ? -36.419 0.827 -17.101 1.00 44.05 86 GLY C CA 1
ATOM 5120 C C . GLY C 1 158 ? -37.557 1.351 -16.272 1.00 45.92 86 GLY C C 1
ATOM 5121 O O . GLY C 1 158 ? -38.175 2.343 -16.654 1.00 46.36 86 GLY C O 1
ATOM 5122 N N . HIS C 1 159 ? -37.847 0.682 -15.141 1.00 42.63 87 HIS C N 1
ATOM 5123 C CA . HIS C 1 159 ? -38.914 1.073 -14.217 1.00 42.45 87 HIS C CA 1
ATOM 5124 C C . HIS C 1 159 ? -38.602 2.453 -13.597 1.00 46.87 87 HIS C C 1
ATOM 5125 O O . HIS C 1 159 ? -37.480 2.664 -13.122 1.00 46.12 87 HIS C O 1
ATOM 5132 N N . PRO C 1 160 ? -39.581 3.394 -13.617 1.00 44.76 88 PRO C N 1
ATOM 5133 C CA . PRO C 1 160 ? -39.319 4.757 -13.118 1.00 43.99 88 PRO C CA 1
ATOM 5134 C C . PRO C 1 160 ? -38.993 4.865 -11.632 1.00 46.73 88 PRO C C 1
ATOM 5135 O O . PRO C 1 160 ? -38.400 5.879 -11.231 1.00 46.98 88 PRO C O 1
ATOM 5139 N N . HIS C 1 161 ? -39.380 3.860 -10.814 1.00 40.50 89 HIS C N 1
ATOM 5140 C CA . HIS C 1 161 ? -39.114 3.940 -9.377 1.00 38.33 89 HIS C CA 1
ATOM 5141 C C . HIS C 1 161 ? -38.180 2.843 -8.868 1.00 38.40 89 HIS C C 1
ATOM 5142 O O . HIS C 1 161 ? -38.193 2.503 -7.689 1.00 36.84 89 HIS C O 1
ATOM 5149 N N . ILE C 1 162 ? -37.309 2.359 -9.759 1.00 34.54 90 ILE C N 1
ATOM 5150 C CA . ILE C 1 162 ? -36.251 1.409 -9.439 1.00 34.29 90 ILE C CA 1
ATOM 5151 C C . ILE C 1 162 ? -34.948 2.010 -9.995 1.00 39.33 90 ILE C C 1
ATOM 5152 O O . ILE C 1 162 ? -34.957 2.593 -11.081 1.00 39.60 90 ILE C O 1
ATOM 5157 N N . ILE C 1 163 ? -33.841 1.877 -9.255 1.00 36.70 91 ILE C N 1
ATOM 5158 C CA . ILE C 1 163 ? -32.526 2.353 -9.708 1.00 35.54 91 ILE C CA 1
ATOM 5159 C C . ILE C 1 163 ? -32.163 1.685 -11.078 1.00 37.28 91 ILE C C 1
ATOM 5160 O O . ILE C 1 163 ? -32.448 0.505 -11.299 1.00 35.41 91 ILE C O 1
ATOM 5165 N N . THR C 1 164 ? -31.624 2.481 -12.009 1.00 34.57 92 THR C N 1
ATOM 5166 C CA . THR C 1 164 ? -31.277 2.010 -13.342 1.00 33.90 92 THR C CA 1
ATOM 5167 C C . THR C 1 164 ? -29.797 1.718 -13.434 1.00 37.72 92 THR C C 1
ATOM 5168 O O . THR C 1 164 ? -28.986 2.591 -13.153 1.00 36.26 92 THR C O 1
ATOM 5172 N N . LEU C 1 165 ? -29.442 0.484 -13.844 1.00 34.35 93 LEU C N 1
ATOM 5173 C CA . LEU C 1 165 ? -28.050 0.132 -14.100 1.00 32.04 93 LEU C CA 1
ATOM 5174 C C . LEU C 1 165 ? -27.782 0.582 -15.529 1.00 37.66 93 LEU C C 1
ATOM 5175 O O . LEU C 1 165 ? -28.338 0.007 -16.469 1.00 36.10 93 LEU C O 1
ATOM 5180 N N . ILE C 1 166 ? -27.012 1.676 -15.672 1.00 36.06 94 ILE C N 1
ATOM 5181 C CA . ILE C 1 166 ? -26.704 2.334 -16.940 1.00 36.37 94 ILE C CA 1
ATOM 5182 C C . ILE C 1 166 ? -25.595 1.616 -17.709 1.00 38.84 94 ILE C C 1
ATOM 5183 O O . ILE C 1 166 ? -25.585 1.617 -18.949 1.00 39.44 94 ILE C O 1
ATOM 5188 N N . ASP C 1 167 ? -24.638 1.069 -16.971 1.00 33.52 95 ASP C N 1
ATOM 5189 C CA . ASP C 1 167 ? -23.395 0.516 -17.487 1.00 32.87 95 ASP C CA 1
ATOM 5190 C C . ASP C 1 167 ? -22.706 -0.329 -16.417 1.00 37.56 95 ASP C C 1
ATOM 5191 O O . ASP C 1 167 ? -22.870 -0.078 -15.214 1.00 37.68 95 ASP C O 1
ATOM 5196 N N . SER C 1 168 ? -21.873 -1.279 -16.866 1.00 32.54 96 SER C N 1
ATOM 5197 C CA . SER C 1 168 ? -21.138 -2.142 -15.985 1.00 31.37 96 SER C CA 1
ATOM 5198 C C . SER C 1 168 ? -19.854 -2.568 -16.637 1.00 35.79 96 SER C C 1
ATOM 5199 O O . SER C 1 168 ? -19.796 -2.750 -17.872 1.00 36.06 96 SER C O 1
ATOM 5202 N N . TYR C 1 169 ? -18.800 -2.665 -15.805 1.00 31.50 97 TYR C N 1
ATOM 5203 C CA . TYR C 1 169 ? -17.470 -3.113 -16.185 1.00 31.22 97 TYR C CA 1
ATOM 5204 C C . TYR C 1 169 ? -17.101 -4.114 -15.151 1.00 35.49 97 TYR C C 1
ATOM 5205 O O . TYR C 1 169 ? -16.986 -3.775 -13.977 1.00 36.28 97 TYR C O 1
ATOM 5214 N N . GLU C 1 170 ? -17.109 -5.370 -15.550 1.00 32.71 98 GLU C N 1
ATOM 5215 C CA . GLU C 1 170 ? -16.894 -6.458 -14.625 1.00 33.92 98 GLU C CA 1
ATOM 5216 C C . GLU C 1 170 ? -15.647 -7.219 -14.947 1.00 41.36 98 GLU C C 1
ATOM 5217 O O . GLU C 1 170 ? -15.379 -7.547 -16.105 1.00 42.36 98 GLU C O 1
ATOM 5223 N N . SER C 1 171 ? -14.854 -7.466 -13.903 1.00 39.24 99 SER C N 1
ATOM 5224 C CA . SER C 1 171 ? -13.634 -8.271 -13.964 1.00 38.76 99 SER C CA 1
ATOM 5225 C C . SER C 1 171 ? -13.647 -9.210 -12.767 1.00 41.89 99 SER C C 1
ATOM 5226 O O . SER C 1 171 ? -14.578 -9.167 -11.970 1.00 40.05 99 SER C O 1
ATOM 5229 N N . SER C 1 172 ? -12.621 -10.034 -12.626 1.00 40.43 100 SER C N 1
ATOM 5230 C CA . SER C 1 172 ? -12.495 -10.983 -11.524 1.00 40.38 100 SER C CA 1
ATOM 5231 C C . SER C 1 172 ? -12.439 -10.281 -10.148 1.00 44.61 100 SER C C 1
ATOM 5232 O O . SER C 1 172 ? -13.167 -10.668 -9.223 1.00 44.43 100 SER C O 1
ATOM 5235 N N . SER C 1 173 ? -11.574 -9.249 -10.033 1.00 41.01 101 SER C N 1
ATOM 5236 C CA . SER C 1 173 ? -11.302 -8.485 -8.812 1.00 40.78 101 SER C CA 1
ATOM 5237 C C . SER C 1 173 ? -12.316 -7.359 -8.509 1.00 46.59 101 SER C C 1
ATOM 5238 O O . SER C 1 173 ? -12.602 -7.097 -7.340 1.00 45.86 101 SER C O 1
ATOM 5241 N N . PHE C 1 174 ? -12.842 -6.682 -9.533 1.00 45.24 102 PHE C N 1
ATOM 5242 C CA . PHE C 1 174 ? -13.794 -5.617 -9.262 1.00 44.79 102 PHE C CA 1
ATOM 5243 C C . PHE C 1 174 ? -14.924 -5.537 -10.282 1.00 48.21 102 PHE C C 1
ATOM 5244 O O . PHE C 1 174 ? -14.918 -6.206 -11.318 1.00 47.67 102 PHE C O 1
ATOM 5252 N N . MET C 1 175 ? -15.908 -4.704 -9.925 1.00 45.52 103 MET C N 1
ATOM 5253 C CA . MET C 1 175 ? -17.151 -4.396 -10.609 1.00 45.62 103 MET C CA 1
ATOM 5254 C C . MET C 1 175 ? -17.404 -2.893 -10.561 1.00 42.57 103 MET C C 1
ATOM 5255 O O . MET C 1 175 ? -17.482 -2.313 -9.472 1.00 42.63 103 MET C O 1
ATOM 5260 N N . PHE C 1 176 ? -17.516 -2.258 -11.721 1.00 33.33 104 PHE C N 1
ATOM 5261 C CA . PHE C 1 176 ? -17.862 -0.840 -11.813 1.00 31.28 104 PHE C CA 1
ATOM 5262 C C . PHE C 1 176 ? -19.276 -0.790 -12.301 1.00 33.38 104 PHE C C 1
ATOM 5263 O O . PHE C 1 176 ? -19.533 -1.163 -13.446 1.00 30.69 104 PHE C O 1
ATOM 5271 N N . LEU C 1 177 ? -20.214 -0.419 -11.412 1.00 31.04 105 LEU C N 1
ATOM 5272 C CA . LEU C 1 177 ? -21.646 -0.363 -11.739 1.00 29.12 105 LEU C CA 1
ATOM 5273 C C . LEU C 1 177 ? -22.093 1.077 -11.810 1.00 29.82 105 LEU C C 1
ATOM 5274 O O . LEU C 1 177 ? -22.045 1.769 -10.801 1.00 29.38 105 LEU C O 1
ATOM 5279 N N . VAL C 1 178 ? -22.492 1.544 -13.008 1.00 25.32 106 VAL C N 1
ATOM 5280 C CA . VAL C 1 178 ? -22.926 2.919 -13.239 1.00 24.56 106 VAL C CA 1
ATOM 5281 C C . VAL C 1 178 ? -24.450 2.968 -13.141 1.00 29.70 106 VAL C C 1
ATOM 5282 O O . VAL C 1 178 ? -25.152 2.176 -13.768 1.00 30.23 106 VAL C O 1
ATOM 5286 N N . PHE C 1 179 ? -24.950 3.890 -12.309 1.00 26.13 107 PHE C N 1
ATOM 5287 C CA . PHE C 1 179 ? -26.381 4.061 -12.052 1.00 26.45 107 PHE C CA 1
ATOM 5288 C C . PHE C 1 179 ? -26.838 5.484 -12.217 1.00 32.62 107 PHE C C 1
ATOM 5289 O O . PHE C 1 179 ? -26.014 6.389 -12.429 1.00 34.43 107 PHE C O 1
ATOM 5297 N N . ASP C 1 180 ? -28.148 5.706 -11.979 1.00 29.75 108 ASP C N 1
ATOM 5298 C CA . ASP C 1 180 ? -28.714 7.045 -11.881 1.00 30.80 108 ASP C CA 1
ATOM 5299 C C . ASP C 1 180 ? -28.099 7.737 -10.679 1.00 36.56 108 ASP C C 1
ATOM 5300 O O . ASP C 1 180 ? -27.892 7.099 -9.626 1.00 34.78 108 ASP C O 1
ATOM 5305 N N . LEU C 1 181 ? -27.830 9.029 -10.813 1.00 34.02 109 LEU C N 1
ATOM 5306 C CA . LEU C 1 181 ? -27.355 9.813 -9.677 1.00 33.64 109 LEU C CA 1
ATOM 5307 C C . LEU C 1 181 ? -28.603 10.340 -8.946 1.00 37.15 109 LEU C C 1
ATOM 5308 O O . LEU C 1 181 ? -29.411 11.019 -9.567 1.00 37.27 109 LEU C O 1
ATOM 5313 N N . MET C 1 182 ? -28.803 9.964 -7.676 1.00 33.90 110 MET C N 1
ATOM 5314 C CA . MET C 1 182 ? -29.968 10.396 -6.882 1.00 34.39 110 MET C CA 1
ATOM 5315 C C . MET C 1 182 ? -29.462 11.421 -5.927 1.00 36.21 110 MET C C 1
ATOM 5316 O O . MET C 1 182 ? -28.922 11.078 -4.875 1.00 36.51 110 MET C O 1
ATOM 5321 N N . ARG C 1 183 ? -29.586 12.685 -6.333 1.00 33.11 111 ARG C N 1
ATOM 5322 C CA . ARG C 1 183 ? -28.993 13.855 -5.708 1.00 35.67 111 ARG C CA 1
ATOM 5323 C C . ARG C 1 183 ? -29.452 14.183 -4.262 1.00 42.08 111 ARG C C 1
ATOM 5324 O O . ARG C 1 183 ? -28.701 14.853 -3.552 1.00 41.26 111 ARG C O 1
ATOM 5332 N N . LYS C 1 184 ? -30.621 13.699 -3.820 1.00 37.88 112 LYS C N 1
ATOM 5333 C CA . LYS C 1 184 ? -31.049 13.945 -2.440 1.00 38.16 112 LYS C CA 1
ATOM 5334 C C . LYS C 1 184 ? -30.683 12.754 -1.509 1.00 43.30 112 LYS C C 1
ATOM 5335 O O . LYS C 1 184 ? -31.061 12.757 -0.334 1.00 43.81 112 LYS C O 1
ATOM 5341 N N . GLY C 1 185 ? -29.907 11.793 -2.036 1.00 39.00 113 GLY C N 1
ATOM 5342 C CA . GLY C 1 185 ? -29.402 10.620 -1.324 1.00 36.60 113 GLY C CA 1
ATOM 5343 C C . GLY C 1 185 ? -30.446 9.657 -0.801 1.00 38.45 113 GLY C C 1
ATOM 5344 O O . GLY C 1 185 ? -31.490 9.459 -1.432 1.00 36.60 113 GLY C O 1
ATOM 5345 N N . GLU C 1 186 ? -30.177 9.069 0.383 1.00 35.95 114 GLU C N 1
ATOM 5346 C CA . GLU C 1 186 ? -31.050 8.099 1.042 1.00 34.56 114 GLU C CA 1
ATOM 5347 C C . GLU C 1 186 ? -32.213 8.747 1.756 1.00 41.71 114 GLU C C 1
ATOM 5348 O O . GLU C 1 186 ? -32.054 9.777 2.416 1.00 43.59 114 GLU C O 1
ATOM 5354 N N . LEU C 1 187 ? -33.383 8.090 1.668 1.00 37.88 115 LEU C N 1
ATOM 5355 C CA . LEU C 1 187 ? -34.614 8.493 2.325 1.00 38.23 115 LEU C CA 1
ATOM 5356 C C . LEU C 1 187 ? -34.403 8.522 3.823 1.00 45.58 115 LEU C C 1
ATOM 5357 O O . LEU C 1 187 ? -35.009 9.352 4.500 1.00 47.62 115 LEU C O 1
ATOM 5362 N N . PHE C 1 188 ? -33.524 7.624 4.345 1.00 42.79 116 PHE C N 1
ATOM 5363 C CA . PHE C 1 188 ? -33.167 7.530 5.761 1.00 43.54 116 PHE C CA 1
ATOM 5364 C C . PHE C 1 188 ? -32.598 8.872 6.273 1.00 46.41 116 PHE C C 1
ATOM 5365 O O . PHE C 1 188 ? -33.035 9.347 7.328 1.00 47.45 116 PHE C O 1
ATOM 5373 N N . ASP C 1 189 ? -31.652 9.478 5.518 1.00 41.12 117 ASP C N 1
ATOM 5374 C CA . ASP C 1 189 ? -30.996 10.737 5.886 1.00 41.72 117 ASP C CA 1
ATOM 5375 C C . ASP C 1 189 ? -31.973 11.907 5.784 1.00 46.65 117 ASP C C 1
ATOM 5376 O O . ASP C 1 189 ? -31.919 12.836 6.604 1.00 48.72 117 ASP C O 1
ATOM 5381 N N . TYR C 1 190 ? -32.918 11.826 4.828 1.00 41.52 118 TYR C N 1
ATOM 5382 C CA . TYR C 1 190 ? -33.984 12.809 4.676 1.00 41.96 118 TYR C CA 1
ATOM 5383 C C . TYR C 1 190 ? -34.905 12.772 5.912 1.00 47.70 118 TYR C C 1
ATOM 5384 O O . TYR C 1 190 ? -35.246 13.835 6.448 1.00 49.72 118 TYR C O 1
ATOM 5393 N N . LEU C 1 191 ? -35.274 11.538 6.373 1.00 42.79 119 LEU C N 1
ATOM 5394 C CA . LEU C 1 191 ? -36.118 11.319 7.539 1.00 44.16 119 LEU C CA 1
ATOM 5395 C C . LEU C 1 191 ? -35.419 11.844 8.780 1.00 51.43 119 LEU C C 1
ATOM 5396 O O . LEU C 1 191 ? -36.077 12.479 9.608 1.00 52.99 119 LEU C O 1
ATOM 5401 N N . THR C 1 192 ? -34.091 11.635 8.896 1.00 47.88 120 THR C N 1
ATOM 5402 C CA . THR C 1 192 ? -33.318 12.154 10.031 1.00 49.70 120 THR C CA 1
ATOM 5403 C C . THR C 1 192 ? -33.453 13.683 10.089 1.00 57.58 120 THR C C 1
ATOM 5404 O O . THR C 1 192 ? -33.779 14.225 11.150 1.00 61.46 120 THR C O 1
ATOM 5408 N N . GLU C 1 193 ? -33.272 14.357 8.939 1.00 53.41 121 GLU C N 1
ATOM 5409 C CA . GLU C 1 193 ? -33.360 15.811 8.807 1.00 55.44 121 GLU C CA 1
ATOM 5410 C C . GLU C 1 193 ? -34.765 16.338 9.142 1.00 59.15 121 GLU C C 1
ATOM 5411 O O . GLU C 1 193 ? -34.891 17.274 9.933 1.00 62.18 121 GLU C O 1
ATOM 5417 N N . LYS C 1 194 ? -35.813 15.730 8.560 1.00 52.58 122 LYS C N 1
ATOM 5418 C CA . LYS C 1 194 ? -37.196 16.169 8.766 1.00 52.84 122 LYS C CA 1
ATOM 5419 C C . LYS C 1 194 ? -37.818 15.626 10.070 1.00 57.70 122 LYS C C 1
ATOM 5420 O O . LYS C 1 194 ? -38.862 16.123 10.486 1.00 59.13 122 LYS C O 1
ATOM 5426 N N . VAL C 1 195 ? -37.166 14.634 10.720 1.00 53.84 123 VAL C N 1
ATOM 5427 C CA . VAL C 1 195 ? -37.579 13.952 11.964 1.00 54.01 123 VAL C CA 1
ATOM 5428 C C . VAL C 1 195 ? -38.747 12.983 11.651 1.00 56.02 123 VAL C C 1
ATOM 5429 O O . VAL C 1 195 ? -38.617 11.782 11.913 1.00 54.28 123 VAL C O 1
ATOM 5433 N N . ALA C 1 196 ? -39.875 13.514 11.121 1.00 51.27 124 ALA C N 1
ATOM 5434 C CA . ALA C 1 196 ? -41.077 12.767 10.733 1.00 49.36 124 ALA C CA 1
ATOM 5435 C C . ALA C 1 196 ? -41.706 13.431 9.520 1.00 51.77 124 ALA C C 1
ATOM 5436 O O . ALA C 1 196 ? -41.655 14.653 9.416 1.00 53.06 124 ALA C O 1
ATOM 5438 N N . LEU C 1 197 ? -42.280 12.648 8.595 1.00 45.49 125 LEU C N 1
ATOM 5439 C CA . LEU C 1 197 ? -42.867 13.221 7.380 1.00 45.66 125 LEU C CA 1
ATOM 5440 C C . LEU C 1 197 ? -44.378 13.377 7.477 1.00 52.23 125 LEU C C 1
ATOM 5441 O O . LEU C 1 197 ? -45.033 12.744 8.319 1.00 51.97 125 LEU C O 1
ATOM 5446 N N . SER C 1 198 ? -44.927 14.216 6.580 1.00 48.72 126 SER C N 1
ATOM 5447 C CA . SER C 1 198 ? -46.366 14.450 6.463 1.00 50.28 126 SER C CA 1
ATOM 5448 C C . SER C 1 198 ? -46.997 13.284 5.724 1.00 53.52 126 SER C C 1
ATOM 5449 O O . SER C 1 198 ? -46.297 12.604 4.966 1.00 49.23 126 SER C O 1
ATOM 5452 N N . GLU C 1 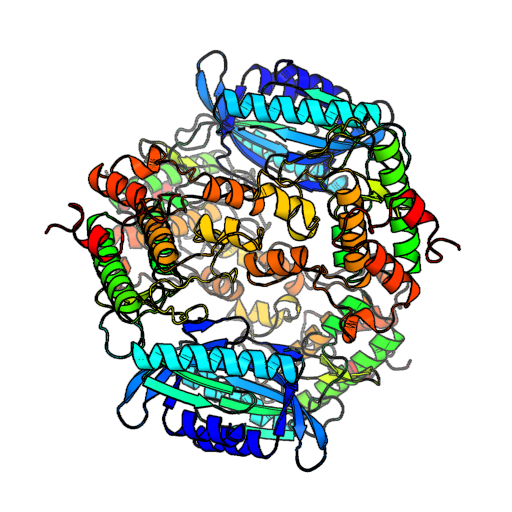199 ? -48.316 13.075 5.896 1.00 54.03 127 GLU C N 1
ATOM 5453 C CA . GLU C 1 199 ? -49.059 12.027 5.180 1.00 54.13 127 GLU C CA 1
ATOM 5454 C C . GLU C 1 199 ? -49.071 12.293 3.659 1.00 59.72 127 GLU C C 1
ATOM 5455 O O . GLU C 1 199 ? -49.033 11.345 2.881 1.00 57.67 127 GLU C O 1
ATOM 5461 N N . LYS C 1 200 ? -49.051 13.577 3.247 1.00 59.09 128 LYS C N 1
ATOM 5462 C CA . LYS C 1 200 ? -49.003 13.981 1.837 1.00 58.83 128 LYS C CA 1
ATOM 5463 C C . LYS C 1 200 ? -47.693 13.481 1.180 1.00 61.57 128 LYS C C 1
ATOM 5464 O O . LYS C 1 200 ? -47.752 12.828 0.138 1.00 61.30 128 LYS C O 1
ATOM 5470 N N . GLU C 1 201 ? -46.532 13.746 1.818 1.00 56.44 129 GLU C N 1
ATOM 5471 C CA . GLU C 1 201 ? -45.211 13.332 1.335 1.00 52.80 129 GLU C CA 1
ATOM 5472 C C . GLU C 1 201 ? -44.996 11.799 1.494 1.00 53.18 129 GLU C C 1
ATOM 5473 O O . GLU C 1 201 ? -44.365 11.172 0.650 1.00 50.13 129 GLU C O 1
ATOM 5479 N N . THR C 1 202 ? -45.522 11.215 2.572 1.00 50.20 130 THR C N 1
ATOM 5480 C CA . THR C 1 202 ? -45.471 9.774 2.836 1.00 47.99 130 THR C CA 1
ATOM 5481 C C . THR C 1 202 ? -46.301 9.027 1.762 1.00 53.04 130 THR C C 1
ATOM 5482 O O . THR C 1 202 ? -45.834 7.999 1.268 1.00 52.44 130 THR C O 1
ATOM 5486 N N . ARG C 1 203 ? -47.499 9.555 1.388 1.00 50.25 131 ARG C N 1
ATOM 5487 C CA . ARG C 1 203 ? -48.381 8.980 0.368 1.00 50.26 131 ARG C CA 1
ATOM 5488 C C . ARG C 1 203 ? -47.639 8.833 -0.961 1.00 55.64 131 ARG C C 1
ATOM 5489 O O . ARG C 1 203 ? -47.683 7.761 -1.573 1.00 54.28 131 ARG C O 1
ATOM 5497 N N . SER C 1 204 ? -46.949 9.924 -1.383 1.00 53.31 132 SER C N 1
ATOM 5498 C CA . SER C 1 204 ? -46.151 10.028 -2.605 1.00 51.79 132 SER C CA 1
ATOM 5499 C C . SER C 1 204 ? -45.005 9.012 -2.606 1.00 51.49 132 SER C C 1
ATOM 5500 O O . SER C 1 204 ? -44.809 8.344 -3.624 1.00 50.59 132 SER C O 1
ATOM 5503 N N . ILE C 1 205 ? -44.285 8.863 -1.466 1.00 46.21 133 ILE C N 1
ATOM 5504 C CA . ILE C 1 205 ? -43.166 7.908 -1.335 1.00 43.44 133 ILE C CA 1
ATOM 5505 C C . ILE C 1 205 ? -43.699 6.460 -1.334 1.00 46.38 133 ILE C C 1
ATOM 5506 O O . ILE C 1 205 ? -43.163 5.614 -2.056 1.00 45.58 133 ILE C O 1
ATOM 5511 N N . MET C 1 206 ? -44.730 6.178 -0.513 1.00 41.91 134 MET C N 1
ATOM 5512 C CA . MET C 1 206 ? -45.305 4.839 -0.397 1.00 39.95 134 MET C CA 1
ATOM 5513 C C . MET C 1 206 ? -45.931 4.354 -1.700 1.00 45.20 134 MET C C 1
ATOM 5514 O O . MET C 1 206 ? -45.733 3.186 -2.028 1.00 45.08 134 MET C O 1
ATOM 5519 N N . ARG C 1 207 ? -46.639 5.240 -2.461 1.00 41.35 135 ARG C N 1
ATOM 5520 C CA . ARG C 1 207 ? -47.245 4.885 -3.743 1.00 41.20 135 ARG C CA 1
ATOM 5521 C C . ARG C 1 207 ? -46.167 4.394 -4.714 1.00 43.84 135 ARG C C 1
ATOM 5522 O O . ARG C 1 207 ? -46.300 3.315 -5.278 1.00 44.42 135 ARG C O 1
ATOM 5530 N N . SER C 1 208 ? -45.110 5.183 -4.889 1.00 39.86 136 SER C N 1
ATOM 5531 C CA . SER C 1 208 ? -43.954 4.871 -5.720 1.00 38.66 136 SER C CA 1
ATOM 5532 C C . SER C 1 208 ? -43.304 3.537 -5.280 1.00 40.80 136 SER C C 1
ATOM 5533 O O . SER C 1 208 ? -43.072 2.672 -6.132 1.00 39.83 136 SER C O 1
ATOM 5536 N N . LEU C 1 209 ? -43.068 3.363 -3.956 1.00 36.84 137 LEU C N 1
ATOM 5537 C CA . LEU C 1 209 ? -42.470 2.153 -3.352 1.00 35.18 137 LEU C CA 1
ATOM 5538 C C . LEU C 1 209 ? -43.292 0.893 -3.658 1.00 39.81 137 LEU C C 1
ATOM 5539 O O . LEU C 1 209 ? -42.743 -0.091 -4.145 1.00 38.90 137 LEU C O 1
ATOM 5544 N N . LEU C 1 210 ? -44.606 0.947 -3.397 1.00 38.73 138 LEU C N 1
ATOM 5545 C CA . LEU C 1 210 ? -45.530 -0.162 -3.623 1.00 39.49 138 LEU C CA 1
ATOM 5546 C C . LEU C 1 210 ? -45.693 -0.465 -5.112 1.00 46.10 138 LEU C C 1
ATOM 5547 O O . LEU C 1 210 ? -45.877 -1.629 -5.478 1.00 46.29 138 LEU C O 1
ATOM 5552 N N . GLU C 1 211 ? -45.567 0.561 -5.976 1.00 43.27 139 GLU C N 1
ATOM 5553 C CA . GLU C 1 211 ? -45.619 0.349 -7.418 1.00 43.78 139 GLU C CA 1
ATOM 5554 C C . GLU C 1 211 ? -44.398 -0.460 -7.849 1.00 44.67 139 GLU C C 1
ATOM 5555 O O . GLU C 1 211 ? -44.539 -1.411 -8.614 1.00 45.54 139 GLU C O 1
ATOM 5561 N N . ALA C 1 212 ? -43.210 -0.107 -7.319 1.00 38.03 140 ALA C N 1
ATOM 5562 C CA . ALA C 1 212 ? -41.955 -0.792 -7.582 1.00 35.42 140 ALA C CA 1
ATOM 5563 C C . ALA C 1 212 ? -42.023 -2.233 -7.077 1.00 38.98 140 ALA C C 1
ATOM 5564 O O . ALA C 1 212 ? -41.633 -3.147 -7.803 1.00 39.88 140 ALA C O 1
ATOM 5566 N N . VAL C 1 213 ? -42.558 -2.433 -5.848 1.00 33.48 141 VAL C N 1
ATOM 5567 C CA . VAL C 1 213 ? -42.709 -3.755 -5.232 1.00 33.30 141 VAL C CA 1
ATOM 5568 C C . VAL C 1 213 ? -43.697 -4.624 -6.081 1.00 38.42 141 VAL C C 1
ATOM 5569 O O . VAL C 1 213 ? -43.396 -5.778 -6.369 1.00 39.65 141 VAL C O 1
ATOM 5573 N N . SER C 1 214 ? -44.817 -4.054 -6.517 1.00 34.99 142 SER C N 1
ATOM 5574 C CA . SER C 1 214 ? -45.803 -4.737 -7.359 1.00 36.60 142 SER C CA 1
ATOM 5575 C C . SER C 1 214 ? -45.177 -5.220 -8.686 1.00 42.33 142 SER C C 1
ATOM 5576 O O . SER C 1 214 ? -45.463 -6.338 -9.132 1.00 42.74 142 SER C O 1
ATOM 5579 N N . PHE C 1 215 ? -44.322 -4.374 -9.298 1.00 37.32 143 PHE C N 1
ATOM 5580 C CA . PHE C 1 215 ? -43.628 -4.683 -10.527 1.00 37.39 143 PHE C CA 1
ATOM 5581 C C . PHE C 1 215 ? -42.657 -5.865 -10.320 1.00 44.01 143 PHE C C 1
ATOM 5582 O O . PHE C 1 215 ? -42.666 -6.811 -11.121 1.00 46.47 143 PHE C O 1
ATOM 5590 N N . LEU C 1 216 ? -41.808 -5.775 -9.278 1.00 38.41 144 LEU C N 1
ATOM 5591 C CA . LEU C 1 216 ? -40.845 -6.807 -8.895 1.00 38.39 144 LEU C CA 1
ATOM 5592 C C . LEU C 1 216 ? -41.558 -8.126 -8.706 1.00 46.31 144 LEU C C 1
ATOM 5593 O O . LEU C 1 216 ? -41.118 -9.138 -9.247 1.00 48.88 144 LEU C O 1
ATOM 5598 N N . HIS C 1 217 ? -42.686 -8.099 -7.965 1.00 42.58 145 HIS C N 1
ATOM 5599 C CA . HIS C 1 217 ? -43.503 -9.266 -7.631 1.00 42.80 145 HIS C CA 1
ATOM 5600 C C . HIS C 1 217 ? -44.144 -9.914 -8.876 1.00 44.79 145 HIS C C 1
ATOM 5601 O O . HIS C 1 217 ? -44.105 -11.142 -9.005 1.00 41.97 145 HIS C O 1
ATOM 5608 N N . ALA C 1 218 ? -44.650 -9.087 -9.812 1.00 42.91 146 ALA C N 1
ATOM 5609 C CA . ALA C 1 218 ? -45.257 -9.535 -11.074 1.00 45.16 146 ALA C CA 1
ATOM 5610 C C . ALA C 1 218 ? -44.223 -10.251 -11.938 1.00 49.96 146 ALA C C 1
ATOM 5611 O O . ALA C 1 218 ? -44.580 -11.125 -12.730 1.00 51.66 146 ALA C O 1
ATOM 5613 N N . ASN C 1 219 ? -42.946 -9.890 -11.748 1.00 45.60 147 ASN C N 1
ATOM 5614 C CA . ASN C 1 219 ? -41.772 -10.451 -12.400 1.00 45.81 147 ASN C CA 1
ATOM 5615 C C . ASN C 1 219 ? -41.082 -11.498 -11.496 1.00 47.92 147 ASN C C 1
ATOM 5616 O O . ASN C 1 219 ? -39.948 -11.891 -11.747 1.00 48.74 147 ASN C O 1
ATOM 5621 N N . ASN C 1 220 ? -41.778 -11.943 -10.455 1.00 42.71 148 ASN C N 1
ATOM 5622 C CA . ASN C 1 220 ? -41.372 -12.996 -9.533 1.00 42.76 148 ASN C CA 1
ATOM 5623 C C . ASN C 1 220 ? -40.005 -12.722 -8.831 1.00 43.82 148 ASN C C 1
ATOM 5624 O O . ASN C 1 220 ? -39.208 -13.637 -8.608 1.00 44.16 148 ASN C O 1
ATOM 5629 N N . ILE C 1 221 ? -39.793 -11.468 -8.431 1.00 36.11 149 ILE C N 1
ATOM 5630 C CA . ILE C 1 221 ? -38.617 -11.023 -7.712 1.00 34.23 149 ILE C CA 1
ATOM 5631 C C . ILE C 1 221 ? -39.050 -10.534 -6.343 1.00 39.10 149 ILE C C 1
ATOM 5632 O O . ILE C 1 221 ? -40.015 -9.773 -6.239 1.00 38.70 149 ILE C O 1
ATOM 5637 N N . VAL C 1 222 ? -38.353 -11.009 -5.287 1.00 36.55 150 VAL C N 1
ATOM 5638 C CA . VAL C 1 222 ? -38.564 -10.588 -3.901 1.00 36.34 150 VAL C CA 1
ATOM 5639 C C . VAL C 1 222 ? -37.305 -9.764 -3.515 1.00 39.38 150 VAL C C 1
ATOM 5640 O O . VAL C 1 222 ? -36.191 -10.260 -3.702 1.00 39.69 150 VAL C O 1
ATOM 5644 N N . HIS C 1 223 ? -37.479 -8.501 -3.055 1.00 33.83 151 HIS C N 1
ATOM 5645 C CA . HIS C 1 223 ? -36.385 -7.563 -2.746 1.00 32.44 151 HIS C CA 1
ATOM 5646 C C . HIS C 1 223 ? -35.575 -8.029 -1.527 1.00 34.97 151 HIS C C 1
ATOM 5647 O O . HIS C 1 223 ? -34.340 -8.074 -1.602 1.00 33.58 151 HIS C O 1
ATOM 5654 N N . ARG C 1 224 ? -36.288 -8.380 -0.428 1.00 30.88 152 ARG C N 1
ATOM 5655 C CA . ARG C 1 224 ? -35.826 -9.000 0.825 1.00 29.81 152 ARG C CA 1
ATOM 5656 C C . ARG C 1 224 ? -35.016 -8.069 1.727 1.00 37.18 152 ARG C C 1
ATOM 5657 O O . ARG C 1 224 ? -34.459 -8.542 2.749 1.00 40.68 152 ARG C O 1
ATOM 5665 N N . ASP C 1 225 ? -35.016 -6.742 1.424 1.00 30.83 153 ASP C N 1
ATOM 5666 C CA . ASP C 1 225 ? -34.299 -5.768 2.245 1.00 30.81 153 ASP C CA 1
ATOM 5667 C C . ASP C 1 225 ? -34.830 -4.343 2.058 1.00 32.77 153 ASP C C 1
ATOM 5668 O O . ASP C 1 225 ? -34.056 -3.389 2.033 1.00 31.68 153 ASP C O 1
ATOM 5673 N N . LEU C 1 226 ? -36.147 -4.187 1.984 1.00 29.47 154 LEU C N 1
ATOM 5674 C CA . LEU C 1 226 ? -36.760 -2.865 1.886 1.00 29.80 154 LEU C CA 1
ATOM 5675 C C . LEU C 1 226 ? -36.605 -2.100 3.211 1.00 35.72 154 LEU C C 1
ATOM 5676 O O . LEU C 1 226 ? -36.963 -2.625 4.261 1.00 36.70 154 LEU C O 1
ATOM 5681 N N . LYS C 1 227 ? -36.024 -0.896 3.167 1.00 33.52 155 LYS C N 1
ATOM 5682 C CA . LYS C 1 227 ? -35.810 -0.008 4.335 1.00 33.53 155 LYS C CA 1
ATOM 5683 C C . LYS C 1 227 ? -35.463 1.408 3.838 1.00 38.37 155 LYS C C 1
ATOM 5684 O O . LYS C 1 227 ? -35.018 1.524 2.700 1.00 37.74 155 LYS C O 1
ATOM 5690 N N . PRO C 1 228 ? -35.613 2.484 4.650 1.00 35.58 156 PRO C N 1
ATOM 5691 C CA . PRO C 1 228 ? -35.310 3.837 4.151 1.00 36.56 156 PRO C CA 1
ATOM 5692 C C . PRO C 1 228 ? -33.883 4.041 3.611 1.00 39.55 156 PRO C C 1
ATOM 5693 O O . PRO C 1 228 ? -33.660 4.958 2.816 1.00 40.93 156 PRO C O 1
ATOM 5697 N N . GLU C 1 229 ? -32.927 3.202 4.032 1.00 34.30 157 GLU C N 1
ATOM 5698 C CA . GLU C 1 229 ? -31.519 3.275 3.594 1.00 32.74 157 GLU C CA 1
ATOM 5699 C C . GLU C 1 229 ? -31.346 2.800 2.144 1.00 37.83 157 GLU C C 1
ATOM 5700 O O . GLU C 1 229 ? -30.374 3.172 1.473 1.00 38.94 157 GLU C O 1
ATOM 5706 N N . ASN C 1 230 ? -32.297 1.976 1.669 1.00 32.31 158 ASN C N 1
ATOM 5707 C CA . ASN C 1 230 ? -32.306 1.367 0.347 1.00 31.49 158 ASN C CA 1
ATOM 5708 C C . ASN C 1 230 ? -33.279 2.063 -0.626 1.00 36.90 158 ASN C C 1
ATOM 5709 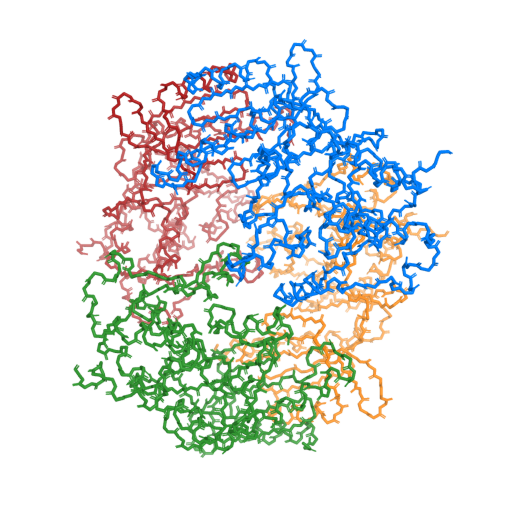O O . ASN C 1 230 ? -33.521 1.554 -1.722 1.00 38.50 158 ASN C O 1
ATOM 5714 N N . ILE C 1 231 ? -33.807 3.228 -0.224 1.00 31.34 159 ILE C N 1
ATOM 5715 C CA . ILE C 1 231 ? -34.706 4.054 -1.016 1.00 30.81 159 ILE C CA 1
ATOM 5716 C C . ILE C 1 231 ? -33.979 5.369 -1.234 1.00 34.96 159 ILE C C 1
ATOM 5717 O O . ILE C 1 231 ? -33.585 6.037 -0.261 1.00 34.77 159 ILE C O 1
ATOM 5722 N N . LEU C 1 232 ? -33.760 5.716 -2.512 1.00 31.25 160 LEU C N 1
ATOM 5723 C CA . LEU C 1 232 ? -33.031 6.917 -2.901 1.00 31.18 160 LEU C CA 1
ATOM 5724 C C . LEU C 1 232 ? -33.954 7.992 -3.431 1.00 36.53 160 LEU C C 1
ATOM 5725 O O . LEU C 1 232 ? -34.999 7.677 -4.001 1.00 36.21 160 LEU C O 1
ATOM 5730 N N . LEU C 1 233 ? -33.570 9.266 -3.238 1.00 36.08 161 LEU C N 1
ATOM 5731 C CA . LEU C 1 233 ? -34.374 10.423 -3.678 1.00 37.81 161 LEU C CA 1
ATOM 5732 C C . LEU C 1 233 ? -33.657 11.318 -4.633 1.00 42.09 161 LEU C C 1
ATOM 5733 O O . LEU C 1 233 ? -32.451 11.538 -4.499 1.00 41.70 161 LEU C O 1
ATOM 5738 N N . ASP C 1 234 ? -34.430 11.949 -5.520 1.00 41.33 162 ASP C N 1
ATOM 5739 C CA . ASP C 1 234 ? -33.875 12.959 -6.423 1.00 42.30 162 ASP C CA 1
ATOM 5740 C C . ASP C 1 234 ? -34.279 14.366 -5.925 1.00 49.06 162 ASP C C 1
ATOM 5741 O O . ASP C 1 234 ? -34.837 14.505 -4.830 1.00 45.93 162 ASP C O 1
ATOM 5746 N N . ASP C 1 235 ? -33.980 15.402 -6.723 1.00 51.46 163 ASP C N 1
ATOM 5747 C CA . ASP C 1 235 ? -34.291 16.789 -6.354 1.00 54.48 163 ASP C CA 1
ATOM 5748 C C . ASP C 1 235 ? -35.797 17.071 -6.381 1.00 58.36 163 ASP C C 1
ATOM 5749 O O . ASP C 1 235 ? -36.261 17.946 -5.648 1.00 58.75 163 ASP C O 1
ATOM 5754 N N . ASN C 1 236 ? -36.552 16.313 -7.209 1.00 54.05 164 ASN C N 1
ATOM 5755 C CA . ASN C 1 236 ? -38.011 16.415 -7.352 1.00 54.08 164 ASN C CA 1
ATOM 5756 C C . ASN C 1 236 ? -38.719 15.567 -6.301 1.00 53.83 164 ASN C C 1
ATOM 5757 O O . ASN C 1 236 ? -39.942 15.417 -6.365 1.00 54.52 164 ASN C O 1
ATOM 5762 N N . MET C 1 237 ? -37.949 14.997 -5.344 1.00 45.83 165 MET C N 1
ATOM 5763 C CA . MET C 1 237 ? -38.429 14.156 -4.254 1.00 43.53 165 MET C CA 1
ATOM 5764 C C . MET C 1 237 ? -39.011 12.845 -4.792 1.00 46.10 165 MET C C 1
ATOM 5765 O O . MET C 1 237 ? -39.871 12.232 -4.149 1.00 46.62 165 MET C O 1
ATOM 5770 N N . GLN C 1 238 ? -38.523 12.401 -5.956 1.00 41.57 166 GLN C N 1
ATOM 5771 C CA . GLN C 1 238 ? -38.979 11.152 -6.577 1.00 40.52 166 GLN C CA 1
ATOM 5772 C C . GLN C 1 238 ? -38.089 10.029 -6.092 1.00 41.49 166 GLN C C 1
ATOM 5773 O O . GLN C 1 238 ? -36.875 10.214 -5.991 1.00 40.51 166 GLN C O 1
ATOM 5779 N N . ILE C 1 239 ? -38.685 8.910 -5.695 1.00 37.69 167 ILE C N 1
ATOM 5780 C CA . ILE C 1 239 ? -37.935 7.805 -5.113 1.00 36.01 167 ILE C CA 1
ATOM 5781 C C . ILE C 1 239 ? -37.543 6.768 -6.153 1.00 40.20 167 ILE C C 1
ATOM 5782 O O . ILE C 1 239 ? -38.257 6.544 -7.129 1.00 40.98 167 ILE C O 1
ATOM 5787 N N . ARG C 1 240 ? -36.414 6.120 -5.909 1.00 36.13 168 ARG C N 1
ATOM 5788 C CA . ARG C 1 240 ? -35.924 4.996 -6.695 1.00 35.19 168 ARG C CA 1
ATOM 5789 C C . ARG C 1 240 ? -35.397 3.956 -5.722 1.00 37.89 168 ARG C C 1
ATOM 5790 O O . ARG C 1 240 ? -34.499 4.241 -4.929 1.00 36.83 168 ARG C O 1
ATOM 5798 N N . LEU C 1 241 ? -36.009 2.776 -5.740 1.00 34.64 169 LEU C N 1
ATOM 5799 C CA . LEU C 1 241 ? -35.620 1.629 -4.923 1.00 33.51 169 LEU C CA 1
ATOM 5800 C C . LEU C 1 241 ? -34.269 1.065 -5.402 1.00 36.60 169 LEU C C 1
ATOM 5801 O O . LEU C 1 241 ? -34.056 0.882 -6.603 1.00 36.79 169 LEU C O 1
ATOM 5806 N N . SER C 1 242 ? -33.348 0.847 -4.465 1.00 33.36 170 SER C N 1
ATOM 5807 C CA . SER C 1 242 ? -31.989 0.341 -4.733 1.00 32.76 170 SER C CA 1
ATOM 5808 C C . SER C 1 242 ? -31.654 -0.877 -3.859 1.00 38.85 170 SER C C 1
ATOM 5809 O O . SER C 1 242 ? -32.550 -1.490 -3.275 1.00 38.61 170 SER C O 1
ATOM 5812 N N . ASP C 1 243 ? -30.355 -1.239 -3.822 1.00 36.30 171 ASP C N 1
ATOM 5813 C CA . ASP C 1 243 ? -29.732 -2.292 -3.031 1.00 36.10 171 ASP C CA 1
ATOM 5814 C C . ASP C 1 243 ? -30.464 -3.617 -3.148 1.00 38.40 171 ASP C C 1
ATOM 5815 O O . ASP C 1 243 ? -31.129 -4.061 -2.205 1.00 37.31 171 ASP C O 1
ATOM 5820 N N . PHE C 1 244 ? -30.268 -4.278 -4.313 1.00 35.02 172 PHE C N 1
ATOM 5821 C CA . PHE C 1 244 ? -30.861 -5.576 -4.675 1.00 33.30 172 PHE C CA 1
ATOM 5822 C C . PHE C 1 244 ? -29.943 -6.756 -4.318 1.00 36.38 172 PHE C C 1
ATOM 5823 O O . PHE C 1 244 ? -30.112 -7.843 -4.875 1.00 37.30 172 PHE C O 1
ATOM 5831 N N . GLY C 1 245 ? -29.028 -6.546 -3.368 1.00 31.08 173 GLY C N 1
ATOM 5832 C CA . GLY C 1 245 ? -28.068 -7.549 -2.907 1.00 31.08 173 GLY C CA 1
ATOM 5833 C C . GLY C 1 245 ? -28.693 -8.775 -2.264 1.00 34.85 173 GLY C C 1
ATOM 5834 O O . GLY C 1 245 ? -28.080 -9.847 -2.265 1.00 35.28 173 GLY C O 1
ATOM 5835 N N . PHE C 1 246 ? -29.923 -8.642 -1.721 1.00 30.35 174 PHE C N 1
ATOM 5836 C CA . PHE C 1 246 ? -30.623 -9.760 -1.091 1.00 30.24 174 PHE C CA 1
ATOM 5837 C C . PHE C 1 246 ? -31.742 -10.316 -1.956 1.00 35.55 174 PHE C C 1
ATOM 5838 O O . PHE C 1 246 ? -32.329 -11.333 -1.594 1.00 36.30 174 PHE C O 1
ATOM 5846 N N . SER C 1 247 ? -32.027 -9.659 -3.103 1.00 33.52 175 SER C N 1
ATOM 5847 C CA . SER C 1 247 ? -33.083 -10.012 -4.061 1.00 32.06 175 SER C CA 1
ATOM 5848 C C . SER C 1 247 ? -32.846 -11.328 -4.687 1.00 36.94 175 SER C C 1
ATOM 5849 O O . SER C 1 247 ? -31.707 -11.761 -4.850 1.00 36.26 175 SER C O 1
ATOM 5852 N N . CYS C 1 248 ? -33.935 -11.970 -5.075 1.00 37.78 176 CYS C N 1
ATOM 5853 C CA . CYS C 1 248 ? -33.906 -13.267 -5.738 1.00 39.99 176 CYS C CA 1
ATOM 5854 C C . CYS C 1 248 ? -35.185 -13.526 -6.486 1.00 41.84 176 CYS C C 1
ATOM 5855 O O . CYS C 1 248 ? -36.222 -12.896 -6.229 1.00 37.83 176 CYS C O 1
ATOM 5858 N N . HIS C 1 249 ? -35.125 -14.508 -7.386 1.00 42.91 177 HIS C N 1
ATOM 5859 C CA . HIS C 1 249 ? -36.323 -14.930 -8.108 1.00 45.12 177 HIS C CA 1
ATOM 5860 C C . HIS C 1 249 ? -37.086 -15.891 -7.217 1.00 45.98 177 HIS C C 1
ATOM 5861 O O . HIS C 1 249 ? -36.497 -16.598 -6.410 1.00 44.50 177 HIS C O 1
ATOM 5868 N N . LEU C 1 250 ? -38.385 -15.843 -7.281 1.00 43.86 178 LEU C N 1
ATOM 586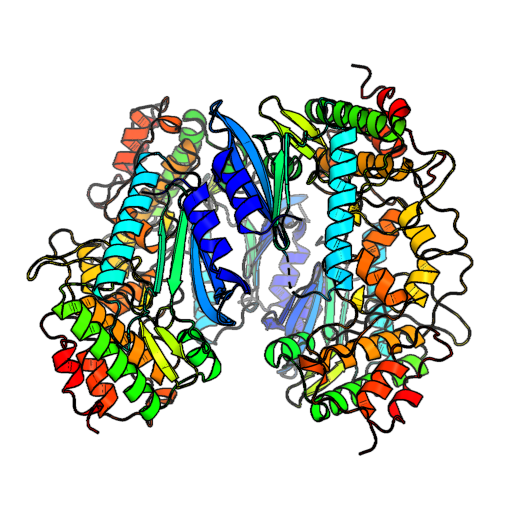9 C CA . LEU C 1 250 ? -39.194 -16.774 -6.526 1.00 46.30 178 LEU C CA 1
ATOM 5870 C C . LEU C 1 250 ? -40.344 -17.246 -7.396 1.00 57.27 178 LEU C C 1
ATOM 5871 O O . LEU C 1 250 ? -41.245 -16.456 -7.714 1.00 57.71 178 LEU C O 1
ATOM 5876 N N . GLU C 1 251 ? -40.291 -18.540 -7.790 1.00 54.83 179 GLU C N 1
ATOM 5877 C CA . GLU C 1 251 ? -41.334 -19.219 -8.567 1.00 56.98 179 GLU C CA 1
ATOM 5878 C C . GLU C 1 251 ? -42.667 -19.149 -7.816 1.00 63.09 179 GLU C C 1
ATOM 5879 O O . GLU C 1 251 ? -42.682 -19.435 -6.607 1.00 60.55 179 GLU C O 1
ATOM 5885 N N . PRO C 1 252 ? -43.799 -18.768 -8.459 1.00 63.41 180 PRO C N 1
ATOM 5886 C CA . PRO C 1 252 ? -45.071 -18.773 -7.710 1.00 63.79 180 PRO C CA 1
ATOM 5887 C C . PRO C 1 252 ? -45.378 -20.194 -7.160 1.00 65.66 180 PRO C C 1
ATOM 5888 O O . PRO C 1 252 ? -45.183 -21.201 -7.851 1.00 64.94 180 PRO C O 1
ATOM 5892 N N . GLY C 1 253 ? -45.729 -20.255 -5.880 1.00 60.16 181 GLY C N 1
ATOM 5893 C CA . GLY C 1 253 ? -45.955 -21.507 -5.164 1.00 58.47 181 GLY C CA 1
ATOM 5894 C C . GLY C 1 253 ? -44.784 -21.892 -4.270 1.00 60.38 181 GLY C C 1
ATOM 5895 O O . GLY C 1 253 ? -44.983 -22.485 -3.206 1.00 60.57 181 GLY C O 1
ATOM 5896 N N . GLU C 1 254 ? -43.550 -21.562 -4.696 1.00 54.04 182 GLU C N 1
ATOM 5897 C CA . GLU C 1 254 ? -42.310 -21.856 -3.990 1.00 51.86 182 GLU C CA 1
ATOM 5898 C C . GLU C 1 254 ? -42.100 -20.905 -2.758 1.00 53.07 182 GLU C C 1
ATOM 5899 O O . GLU C 1 254 ? -42.656 -19.805 -2.709 1.00 52.26 182 GLU C O 1
ATOM 5905 N N . LYS C 1 255 ? -41.309 -21.359 -1.755 1.00 48.38 183 LYS C N 1
ATOM 5906 C CA . LYS C 1 255 ? -40.999 -20.626 -0.515 1.00 46.48 183 LYS C CA 1
ATOM 5907 C C . LYS C 1 255 ? -39.474 -20.519 -0.291 1.00 47.09 183 LYS C C 1
ATOM 5908 O O . LYS C 1 255 ? -38.700 -21.387 -0.733 1.00 43.99 183 LYS C O 1
ATOM 5914 N N . LEU C 1 256 ? -39.060 -19.455 0.434 1.00 43.30 184 LEU C N 1
ATOM 5915 C CA . LEU C 1 256 ? -37.672 -19.184 0.792 1.00 42.30 184 LEU C CA 1
ATOM 5916 C C . LEU C 1 256 ? -37.444 -19.415 2.280 1.00 44.51 184 LEU C C 1
ATOM 5917 O O . LEU C 1 256 ? -38.403 -19.489 3.048 1.00 43.01 184 LEU C O 1
ATOM 5922 N N . ARG C 1 257 ? -36.174 -19.534 2.686 1.00 42.96 185 ARG C N 1
ATOM 5923 C CA . ARG C 1 257 ? -35.819 -19.789 4.082 1.00 44.77 185 ARG C CA 1
ATOM 5924 C C . ARG C 1 257 ? -34.632 -18.980 4.562 1.00 52.06 185 ARG C C 1
ATOM 5925 O O . ARG C 1 257 ? -34.450 -18.847 5.771 1.00 53.91 185 ARG C O 1
ATOM 5933 N N . GLU C 1 258 ? -33.804 -18.488 3.648 1.00 50.55 186 GLU C N 1
ATOM 5934 C CA . GLU C 1 258 ? -32.610 -17.698 3.965 1.00 52.87 186 GLU C CA 1
ATOM 5935 C C . GLU C 1 258 ? -32.936 -16.479 4.846 1.00 59.50 186 GLU C C 1
ATOM 5936 O O . GLU C 1 258 ? -33.840 -15.688 4.549 1.00 58.96 186 GLU C O 1
ATOM 5942 N N . LEU C 1 259 ? -32.181 -16.346 5.935 1.00 41.02 187 LEU C N 1
ATOM 5943 C CA . LEU C 1 259 ? -32.295 -15.197 6.803 1.00 40.43 187 LEU C CA 1
ATOM 5944 C C . LEU C 1 259 ? -31.435 -14.104 6.219 1.00 46.19 187 LEU C C 1
ATOM 5945 O O . LEU C 1 259 ? -30.206 -14.242 6.128 1.00 45.55 187 LEU C O 1
ATOM 5950 N N . CYS C 1 260 ? -32.087 -13.055 5.753 1.00 44.96 188 CYS C N 1
ATOM 5951 C CA . CYS C 1 260 ? -31.397 -11.878 5.261 1.00 45.81 188 CYS C CA 1
ATOM 5952 C C . CYS C 1 260 ? -32.306 -10.687 5.420 1.00 55.22 188 CYS C C 1
ATOM 5953 O O . CYS C 1 260 ? -33.519 -10.858 5.593 1.00 58.53 188 CYS C O 1
ATOM 5956 N N . GLY C 1 261 ? -31.698 -9.509 5.433 1.00 50.95 189 GLY C N 1
ATOM 5957 C CA . GLY C 1 261 ? -32.410 -8.265 5.642 1.00 51.29 189 GLY C CA 1
ATOM 5958 C C . GLY C 1 261 ? -32.047 -7.683 6.989 1.00 55.06 189 GLY C C 1
ATOM 5959 O O . GLY C 1 261 ? -31.278 -8.283 7.742 1.00 53.97 189 GLY C O 1
ATOM 5960 N N . THR C 1 262 ? -32.620 -6.515 7.307 1.00 51.47 190 THR C N 1
ATOM 5961 C CA . THR C 1 262 ? -32.374 -5.786 8.560 1.00 50.46 190 THR C CA 1
ATOM 5962 C C . THR C 1 262 ? -33.370 -6.288 9.612 1.00 50.24 190 THR C C 1
ATOM 5963 O O . THR C 1 262 ? -34.556 -6.349 9.332 1.00 49.12 190 THR C O 1
ATOM 5967 N N . PRO C 1 263 ? -32.891 -6.664 10.822 1.00 46.88 191 PRO C N 1
ATOM 5968 C CA . PRO C 1 263 ? -33.787 -7.243 11.844 1.00 46.15 191 PRO C CA 1
ATOM 5969 C C . PRO C 1 263 ? -35.088 -6.476 12.138 1.00 46.97 191 PRO C C 1
ATOM 5970 O O . PRO C 1 263 ? -36.146 -7.106 12.218 1.00 45.38 191 PRO C O 1
ATOM 5974 N N . GLY C 1 264 ? -35.016 -5.155 12.253 1.00 42.38 192 GLY C N 1
ATOM 5975 C CA . GLY C 1 264 ? -36.189 -4.333 12.530 1.00 42.53 192 GLY C CA 1
ATOM 5976 C C . GLY C 1 264 ? -37.257 -4.346 11.455 1.00 41.23 192 GLY C C 1
ATOM 5977 O O . GLY C 1 264 ? -38.428 -4.099 11.749 1.00 41.98 192 GLY C O 1
ATOM 5978 N N . TYR C 1 265 ? -36.869 -4.695 10.219 1.00 34.09 193 TYR C N 1
ATOM 5979 C CA . TYR C 1 265 ? -37.739 -4.743 9.040 1.00 32.49 193 TYR C CA 1
ATOM 5980 C C . TYR C 1 265 ? -38.177 -6.162 8.646 1.00 38.46 193 TYR C C 1
ATOM 5981 O O . TYR C 1 265 ? -38.996 -6.305 7.725 1.00 37.99 193 TYR C O 1
ATOM 5990 N N . LEU C 1 266 ? -37.683 -7.200 9.352 1.00 36.84 194 LEU C N 1
ATOM 5991 C CA . LEU C 1 266 ? -38.000 -8.603 9.064 1.00 37.76 194 LEU C CA 1
ATOM 5992 C C . LEU C 1 266 ? -39.423 -8.969 9.425 1.00 44.83 194 LEU C C 1
ATOM 5993 O O . LEU C 1 266 ? -39.868 -8.666 10.528 1.00 47.00 194 LEU C O 1
ATOM 5998 N N . ALA C 1 267 ? -40.116 -9.673 8.518 1.00 41.33 195 ALA C N 1
ATOM 5999 C CA . ALA C 1 267 ? -41.475 -10.161 8.751 1.00 42.14 195 ALA C CA 1
ATOM 6000 C C . ALA C 1 267 ? -41.481 -11.286 9.818 1.00 44.11 195 ALA C C 1
ATOM 6001 O O . ALA C 1 267 ? -40.461 -11.951 9.983 1.00 40.37 195 ALA C O 1
ATOM 6003 N N . PRO C 1 268 ? -42.594 -11.526 10.552 1.00 43.20 196 PRO C N 1
ATOM 6004 C CA . PRO C 1 268 ? -42.588 -12.612 11.552 1.00 43.69 196 PRO C CA 1
ATOM 6005 C C . PRO C 1 268 ? -42.239 -13.986 10.971 1.00 47.91 196 PRO C C 1
ATOM 6006 O O . PRO C 1 268 ? -41.493 -14.735 11.610 1.00 47.80 196 PRO C O 1
ATOM 6010 N N . GLU C 1 269 ? -42.730 -14.300 9.751 1.00 43.72 197 GLU C N 1
ATOM 6011 C CA . GLU C 1 269 ? -42.497 -15.590 9.111 1.00 43.51 197 GLU C CA 1
ATOM 6012 C C . GLU C 1 269 ? -41.017 -15.842 8.821 1.00 47.11 197 GLU C C 1
ATOM 6013 O O . GLU C 1 269 ? -40.633 -17.006 8.801 1.00 47.79 197 GLU C O 1
ATOM 6019 N N . ILE C 1 270 ? -40.182 -14.782 8.646 1.00 41.65 198 ILE C N 1
ATOM 6020 C CA . ILE C 1 270 ? -38.741 -14.979 8.422 1.00 38.74 198 ILE C CA 1
ATOM 6021 C C . ILE C 1 270 ? -38.109 -15.447 9.738 1.00 42.33 198 ILE C C 1
ATOM 6022 O O . ILE C 1 270 ? -37.303 -16.382 9.729 1.00 43.39 198 ILE C O 1
ATOM 6027 N N . LEU C 1 271 ? -38.486 -14.814 10.859 1.00 37.93 199 LEU C N 1
ATOM 6028 C CA . LEU C 1 271 ? -37.965 -15.150 12.193 1.00 37.21 199 LEU C CA 1
ATOM 6029 C C . LEU C 1 271 ? -38.397 -16.513 12.617 1.00 41.35 199 LEU C C 1
ATOM 6030 O O . LEU C 1 271 ? -37.547 -17.304 13.028 1.00 40.38 199 LEU C O 1
ATOM 6035 N N . LYS C 1 272 ? -39.726 -16.777 12.539 1.00 39.97 200 LYS C N 1
ATOM 6036 C CA . LYS C 1 272 ? -40.364 -18.064 12.819 1.00 40.33 200 LYS C CA 1
ATOM 6037 C C . LYS C 1 272 ? -39.657 -19.176 12.025 1.00 45.49 200 LYS C C 1
ATOM 6038 O O . LYS C 1 272 ? -39.345 -20.243 12.551 1.00 45.28 200 LYS C O 1
ATOM 6041 N N . CYS C 1 273 ? -39.330 -18.856 10.781 1.00 42.95 201 CYS C N 1
ATOM 6042 C CA . CYS C 1 273 ? -38.697 -19.709 9.796 1.00 44.14 201 CYS C CA 1
ATOM 6043 C C . CYS C 1 273 ? -37.244 -20.023 10.147 1.00 47.28 201 CYS C C 1
ATOM 6044 O O . CYS C 1 273 ? -36.793 -21.158 9.918 1.00 46.29 201 CYS C O 1
ATOM 6047 N N . SER C 1 274 ? -36.493 -18.995 10.589 1.00 42.94 202 SER C N 1
ATOM 6048 C CA . SER C 1 274 ? -35.076 -19.131 10.867 1.00 43.11 202 SER C CA 1
ATOM 6049 C C . SER C 1 274 ? -34.833 -19.750 12.233 1.00 50.44 202 SER C C 1
ATOM 6050 O O . SER C 1 274 ? -33.757 -20.311 12.443 1.00 49.60 202 SER C O 1
ATOM 6053 N N . MET C 1 275 ? -35.828 -19.681 13.139 1.00 48.64 203 MET C N 1
ATOM 6054 C CA . MET C 1 275 ? -35.726 -20.253 14.479 1.00 49.36 203 MET C CA 1
ATOM 6055 C C . MET C 1 275 ? -36.341 -21.633 14.542 1.00 51.56 203 MET C C 1
ATOM 6056 O O . MET C 1 275 ? -35.873 -22.456 15.329 1.00 50.69 203 MET C O 1
ATOM 6061 N N . ASP C 1 276 ? -37.379 -21.887 13.709 1.00 47.11 204 ASP C N 1
ATOM 6062 C CA . ASP C 1 276 ? -38.066 -23.170 13.626 1.00 46.93 204 ASP C CA 1
ATOM 6063 C C . ASP C 1 276 ? -38.050 -23.736 12.190 1.00 50.37 204 ASP C C 1
ATOM 6064 O O . ASP C 1 276 ? -38.751 -23.241 11.306 1.00 50.05 204 ASP C O 1
ATOM 6069 N N . GLU C 1 277 ? -37.271 -24.812 11.986 1.00 46.55 205 GLU C N 1
ATOM 6070 C CA . GLU C 1 277 ? -37.157 -25.545 10.721 1.00 46.58 205 GLU C CA 1
ATOM 6071 C C . GLU C 1 277 ? -38.558 -26.067 10.231 1.00 52.11 205 GLU C C 1
ATOM 6072 O O . GLU C 1 277 ? -38.758 -26.169 9.027 1.00 54.13 205 GLU C O 1
ATOM 6078 N N . THR C 1 278 ? -39.518 -26.359 11.137 1.00 48.27 206 THR C N 1
ATOM 6079 C CA . THR C 1 278 ? -40.847 -26.868 10.753 1.00 48.96 206 THR C CA 1
ATOM 6080 C C . THR C 1 278 ? -41.717 -25.778 10.132 1.00 57.38 206 THR C C 1
ATOM 6081 O O . THR C 1 278 ? -42.720 -26.105 9.496 1.00 60.11 206 THR C O 1
ATOM 6085 N N . HIS C 1 279 ? -41.349 -24.489 10.298 1.00 53.75 207 HIS C N 1
ATOM 6086 C CA . HIS C 1 279 ? -42.105 -23.397 9.699 1.00 54.08 207 HIS C CA 1
ATOM 6087 C C . HIS C 1 279 ? -42.024 -23.503 8.149 1.00 55.77 207 HIS C C 1
ATOM 6088 O O . HIS C 1 279 ? -40.938 -23.729 7.619 1.00 54.03 207 HIS C O 1
ATOM 6095 N N . PRO C 1 280 ? -43.171 -23.371 7.433 1.00 52.65 208 PRO C N 1
ATOM 6096 C CA . PRO C 1 280 ? -43.183 -23.566 5.960 1.00 52.83 208 PRO C CA 1
ATOM 6097 C C . PRO C 1 280 ? -42.286 -22.676 5.061 1.00 55.40 208 PRO C C 1
ATOM 6098 O O . PRO C 1 280 ? -42.050 -23.018 3.878 1.00 57.82 208 PRO C O 1
ATOM 6102 N N . GLY C 1 281 ? -41.830 -21.543 5.566 1.00 46.62 209 GLY C N 1
ATOM 6103 C CA . GLY C 1 281 ? -41.003 -20.682 4.740 1.00 44.36 209 GLY C CA 1
ATOM 6104 C C . GLY C 1 281 ? -41.712 -19.403 4.392 1.00 48.17 209 GLY C C 1
ATOM 6105 O O . GLY C 1 281 ? -42.858 -19.191 4.811 1.00 50.02 209 GLY C O 1
ATOM 6106 N N . TYR C 1 282 ? -41.036 -18.515 3.658 1.00 41.52 210 TYR C N 1
ATOM 6107 C CA . TYR C 1 282 ? -41.648 -17.235 3.359 1.00 39.97 210 TYR C CA 1
ATOM 6108 C C . TYR C 1 282 ? -41.668 -16.943 1.849 1.00 43.63 210 TYR C C 1
ATOM 6109 O O . TYR C 1 282 ? -40.990 -17.609 1.060 1.00 42.97 210 TYR C O 1
ATOM 6118 N N . GLY C 1 283 ? -42.476 -15.965 1.474 1.00 40.65 211 GLY C N 1
ATOM 6119 C CA . GLY C 1 283 ? -42.627 -15.545 0.090 1.00 40.67 211 GLY C CA 1
ATOM 6120 C C . GLY C 1 283 ? -42.454 -14.058 -0.122 1.00 44.87 211 GLY C C 1
ATOM 6121 O O . GLY C 1 283 ? -41.730 -13.388 0.623 1.00 42.95 211 GLY C O 1
ATOM 6122 N N . LYS C 1 284 ? -43.144 -13.528 -1.140 1.00 44.07 212 LYS 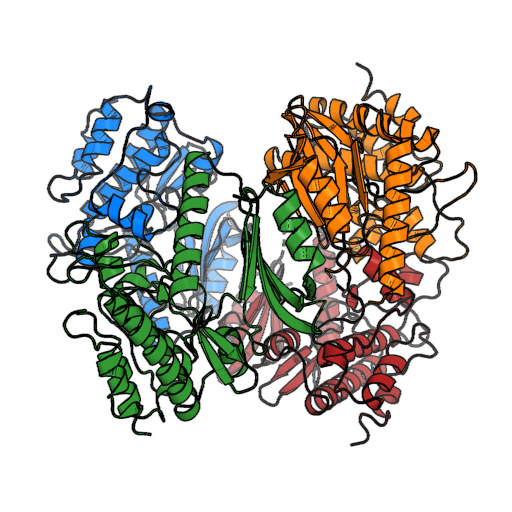C N 1
ATOM 6123 C CA . LYS C 1 284 ? -43.066 -12.109 -1.511 1.00 42.66 212 LYS C CA 1
ATOM 6124 C C . LYS C 1 284 ? -43.752 -11.165 -0.484 1.00 46.02 212 LYS C C 1
ATOM 6125 O O . LYS C 1 284 ? -43.433 -9.972 -0.454 1.00 44.48 212 LYS C O 1
ATOM 6131 N N . GLU C 1 285 ? -44.592 -11.716 0.404 1.00 43.61 213 GLU C N 1
ATOM 6132 C CA . GLU C 1 285 ? -45.352 -10.985 1.435 1.00 44.04 213 GLU C CA 1
ATOM 6133 C C . GLU C 1 285 ? -44.416 -10.281 2.440 1.00 47.62 213 GLU C C 1
ATOM 6134 O O . GLU C 1 285 ? -44.815 -9.299 3.064 1.00 49.17 213 GLU C O 1
ATOM 6140 N N . VAL C 1 286 ? -43.166 -10.759 2.567 1.00 41.45 214 VAL C N 1
ATOM 6141 C CA . VAL C 1 286 ? -42.161 -10.210 3.482 1.00 38.96 214 VAL C CA 1
ATOM 6142 C C . VAL C 1 286 ? -41.806 -8.772 3.117 1.00 40.48 214 VAL C C 1
ATOM 6143 O O . VAL C 1 286 ? -41.502 -7.976 4.005 1.00 39.20 214 VAL C O 1
ATOM 6147 N N . ASP C 1 287 ? -41.861 -8.436 1.841 1.00 37.18 215 ASP C N 1
ATOM 6148 C CA . ASP C 1 287 ? -41.603 -7.081 1.349 1.00 36.75 215 ASP C CA 1
ATOM 6149 C C . ASP C 1 287 ? -42.681 -6.094 1.813 1.00 39.81 215 ASP C C 1
ATOM 6150 O O . ASP C 1 287 ? -42.399 -4.920 2.097 1.00 38.04 215 ASP C O 1
ATOM 6155 N N . LEU C 1 288 ? -43.918 -6.598 1.908 1.00 37.22 216 LEU C N 1
ATOM 6156 C CA . LEU C 1 288 ? -45.064 -5.790 2.284 1.00 38.05 216 LEU C CA 1
ATOM 6157 C C . LEU C 1 288 ? -45.110 -5.567 3.773 1.00 44.03 216 LEU C C 1
ATOM 6158 O O . LEU C 1 288 ? -45.552 -4.498 4.183 1.00 44.34 216 LEU C O 1
ATOM 6163 N N . TRP C 1 289 ? -44.546 -6.494 4.577 1.00 41.85 217 TRP C N 1
ATOM 6164 C CA . TRP C 1 289 ? -44.373 -6.260 6.015 1.00 41.94 217 TRP C CA 1
ATOM 6165 C C . TRP C 1 289 ? -43.333 -5.123 6.206 1.00 43.63 217 TRP C C 1
ATOM 6166 O O . TRP C 1 289 ? -43.560 -4.215 7.009 1.00 44.57 217 TRP C O 1
ATOM 6177 N N . ALA C 1 290 ? -42.217 -5.176 5.447 1.00 37.16 218 ALA C N 1
ATOM 6178 C CA . ALA C 1 290 ? -41.154 -4.163 5.451 1.00 36.04 218 ALA C CA 1
ATOM 6179 C C . ALA C 1 290 ? -41.722 -2.808 5.038 1.00 41.95 218 ALA C C 1
ATOM 6180 O O . ALA C 1 290 ? -41.339 -1.803 5.639 1.00 40.71 218 ALA C O 1
ATOM 6182 N N . CYS C 1 291 ? -42.663 -2.788 4.042 1.00 39.56 219 CYS C N 1
ATOM 6183 C CA . CYS C 1 291 ? -43.361 -1.574 3.595 1.00 39.65 219 CYS C CA 1
ATOM 6184 C C . CYS C 1 291 ? -44.143 -0.974 4.768 1.00 43.30 219 CYS C C 1
ATOM 6185 O O . CYS C 1 291 ? -44.109 0.240 4.956 1.00 44.02 219 CYS C O 1
ATOM 6188 N N . GLY C 1 292 ? -44.812 -1.831 5.539 1.00 38.49 220 GLY C N 1
ATOM 6189 C CA . GLY C 1 292 ? -45.562 -1.448 6.730 1.00 40.26 220 GLY C CA 1
ATOM 6190 C C . GLY C 1 292 ? -44.678 -0.805 7.778 1.00 43.53 220 GLY C C 1
ATOM 6191 O O . GLY C 1 292 ? -45.048 0.227 8.339 1.00 42.90 220 GLY C O 1
ATOM 6192 N N . VAL C 1 293 ? -43.471 -1.383 7.988 1.00 40.00 221 VAL C N 1
ATOM 6193 C CA . VAL C 1 293 ? -42.459 -0.877 8.922 1.00 39.80 221 VAL C CA 1
ATOM 6194 C C . VAL C 1 293 ? -41.959 0.489 8.409 1.00 45.37 221 VAL C C 1
ATOM 6195 O O . VAL C 1 293 ? -41.871 1.433 9.204 1.00 47.03 221 VAL C O 1
ATOM 6199 N N . ILE C 1 294 ? -41.695 0.611 7.086 1.00 40.57 222 ILE C N 1
ATOM 6200 C CA . ILE C 1 294 ? -41.228 1.864 6.486 1.00 38.77 222 ILE C CA 1
ATOM 6201 C C . ILE C 1 294 ? -42.278 2.952 6.717 1.00 42.99 222 ILE C C 1
ATOM 6202 O O . ILE C 1 294 ? -41.952 3.991 7.297 1.00 42.25 222 ILE C O 1
ATOM 6207 N N . LEU C 1 295 ? -43.538 2.681 6.322 1.00 39.73 223 LEU C N 1
ATOM 6208 C CA . LEU C 1 295 ? -44.688 3.585 6.453 1.00 40.09 223 LEU C CA 1
ATOM 6209 C C . LEU C 1 295 ? -44.824 4.108 7.884 1.00 44.16 223 LEU C C 1
ATOM 6210 O O . LEU C 1 295 ? -44.947 5.316 8.071 1.00 43.79 223 LEU C O 1
ATOM 6215 N N . PHE C 1 296 ? -44.761 3.200 8.887 1.00 40.12 224 PHE C N 1
ATOM 6216 C CA . PHE C 1 296 ? -44.829 3.554 10.303 1.00 39.92 224 PHE C CA 1
ATOM 6217 C C . PHE C 1 296 ? -43.706 4.516 10.673 1.00 43.23 224 PHE C C 1
ATOM 6218 O O . PHE C 1 296 ? -43.968 5.556 11.273 1.00 45.19 224 PHE C O 1
ATOM 6226 N N . THR C 1 297 ? -42.455 4.147 10.327 1.00 38.04 225 THR C N 1
ATOM 6227 C CA . THR C 1 297 ? -41.231 4.885 10.644 1.00 37.19 225 THR C CA 1
ATOM 6228 C C . THR C 1 297 ? -41.232 6.292 10.017 1.00 41.01 225 THR C C 1
ATOM 6229 O O . THR C 1 297 ? -40.784 7.227 10.674 1.00 41.27 225 THR C O 1
ATOM 6233 N N . LEU C 1 298 ? -41.721 6.442 8.769 1.00 37.78 226 LEU C N 1
ATOM 6234 C CA . LEU C 1 298 ? -41.755 7.745 8.088 1.00 38.31 226 LEU C CA 1
ATOM 6235 C C . LEU C 1 298 ? -42.643 8.726 8.836 1.00 44.82 226 LEU C C 1
ATOM 6236 O O . LEU C 1 298 ? -42.268 9.881 9.001 1.00 45.03 226 LEU C O 1
ATOM 6241 N N . LEU C 1 299 ? -43.790 8.245 9.331 1.00 43.22 227 LEU C N 1
ATOM 6242 C CA . LEU C 1 299 ? -44.757 9.053 10.056 1.00 45.31 227 LEU C CA 1
ATOM 6243 C C . LEU C 1 299 ? -44.364 9.275 11.501 1.00 51.99 227 LEU C C 1
ATOM 6244 O O . LEU C 1 299 ? -44.469 10.407 11.961 1.00 53.51 227 LEU C O 1
ATOM 6249 N N . ALA C 1 300 ? -43.923 8.218 12.226 1.00 48.82 228 ALA C N 1
ATOM 6250 C CA . ALA C 1 300 ? -43.559 8.325 13.648 1.00 49.70 228 ALA C CA 1
ATOM 6251 C C . ALA C 1 300 ? -42.161 8.924 13.881 1.00 53.30 228 ALA C C 1
ATOM 6252 O O . ALA C 1 300 ? -41.938 9.549 14.910 1.00 54.39 228 ALA C O 1
ATOM 6254 N N . GLY C 1 301 ? -41.232 8.679 12.961 1.00 48.90 229 GLY C N 1
ATOM 6255 C CA . GLY C 1 301 ? -39.843 9.104 13.095 1.00 48.88 229 GLY C CA 1
ATOM 6256 C C . GLY C 1 301 ? -39.047 8.131 13.950 1.00 55.24 229 GLY C C 1
ATOM 6257 O O . GLY C 1 301 ? -37.900 8.401 14.315 1.00 54.43 229 GLY C O 1
ATOM 6258 N N . SER C 1 302 ? -39.676 6.992 14.301 1.00 52.94 230 SER C N 1
ATOM 6259 C CA . SER C 1 302 ? -39.137 5.898 15.100 1.00 51.48 230 SER C CA 1
ATOM 6260 C C . SER C 1 302 ? -39.760 4.576 14.604 1.00 54.28 230 SER C C 1
ATOM 6261 O O . SER C 1 302 ? -40.874 4.605 14.058 1.00 52.66 230 SER C O 1
ATOM 6264 N N . PRO C 1 303 ? -39.070 3.410 14.777 1.00 50.06 231 PRO C N 1
ATOM 6265 C CA . PRO C 1 303 ? -39.629 2.155 14.246 1.00 48.04 231 PRO C CA 1
ATOM 6266 C C . PRO C 1 303 ? -40.715 1.553 15.134 1.00 50.83 231 PRO C C 1
ATOM 6267 O O . PRO C 1 303 ? -40.711 1.824 16.336 1.00 50.56 231 PRO C O 1
ATOM 6271 N N . PRO C 1 304 ? -41.628 0.712 14.568 1.00 47.73 232 PRO C N 1
ATOM 6272 C CA . PRO C 1 304 ? -42.701 0.109 15.406 1.00 48.67 232 PRO C CA 1
ATOM 6273 C C . PRO C 1 304 ? -42.190 -0.916 16.419 1.00 51.66 232 PRO C C 1
ATOM 6274 O O . PRO C 1 304 ? -42.770 -1.079 17.484 1.00 53.43 232 PRO C O 1
ATOM 6278 N N . PHE C 1 305 ? -41.101 -1.591 16.083 1.00 46.46 233 PHE C N 1
ATOM 6279 C CA . PHE C 1 305 ? -40.488 -2.596 16.924 1.00 45.61 233 PHE C CA 1
ATOM 6280 C C . PHE C 1 305 ? -39.024 -2.261 17.135 1.00 53.21 233 PHE C C 1
ATOM 6281 O O . PHE C 1 305 ? -38.258 -2.112 16.166 1.00 53.93 233 PHE C O 1
ATOM 6289 N N . TRP C 1 306 ? -38.659 -2.119 18.407 1.00 49.85 234 TRP C N 1
ATOM 6290 C CA . TRP C 1 306 ? -37.337 -1.828 18.905 1.00 49.67 234 TRP C CA 1
ATOM 6291 C C . TRP C 1 306 ? -37.256 -2.117 20.417 1.00 54.61 234 TRP C C 1
ATOM 6292 O O . TRP C 1 306 ? -38.232 -1.950 21.172 1.00 55.79 234 TRP C O 1
ATOM 6303 N N . HIS C 1 307 ? -36.056 -2.514 20.844 1.00 49.48 235 HIS C N 1
ATOM 6304 C CA . HIS C 1 307 ? -35.690 -2.771 22.228 1.00 50.16 235 HIS C CA 1
ATOM 6305 C C . HIS C 1 307 ? -34.175 -2.697 22.346 1.00 54.29 235 HIS C C 1
ATOM 6306 O O . HIS C 1 307 ? -33.478 -3.026 21.380 1.00 52.58 235 HIS C O 1
ATOM 6313 N N . ARG C 1 308 ? -33.667 -2.279 23.524 1.00 53.17 236 ARG C N 1
ATOM 6314 C CA . ARG C 1 308 ? -32.243 -2.246 23.874 1.00 52.20 236 ARG C CA 1
ATOM 6315 C C . ARG C 1 308 ? -31.637 -3.623 23.579 1.00 53.54 236 ARG C C 1
ATOM 6316 O O . ARG C 1 308 ? -30.613 -3.710 22.893 1.00 51.77 236 ARG C O 1
ATOM 6318 N N . ARG C 1 309 ? -32.348 -4.697 24.013 1.00 49.31 237 ARG C N 1
ATOM 6319 C CA . ARG C 1 309 ? -32.013 -6.104 23.785 1.00 46.58 237 ARG C CA 1
ATOM 6320 C C . ARG C 1 309 ? -32.753 -6.640 22.543 1.00 46.58 237 ARG C C 1
ATOM 6321 O O . ARG C 1 309 ? -33.984 -6.716 22.544 1.00 46.03 237 ARG C O 1
ATOM 6329 N N . GLN C 1 310 ? -31.989 -6.990 21.486 1.00 41.22 238 GLN C N 1
ATOM 6330 C CA . GLN C 1 310 ? -32.449 -7.497 20.179 1.00 40.10 238 GLN C CA 1
ATOM 6331 C C . GLN C 1 310 ? -33.380 -8.716 20.306 1.00 45.35 238 GLN C C 1
ATOM 6332 O O . GLN C 1 310 ? -34.306 -8.850 19.506 1.00 44.96 238 GLN C O 1
ATOM 6338 N N . ILE C 1 311 ? -33.116 -9.614 21.284 1.00 41.78 239 ILE C N 1
ATOM 6339 C CA . ILE C 1 311 ? -33.899 -10.827 21.497 1.00 40.64 239 ILE C CA 1
ATOM 6340 C C . ILE C 1 311 ? -35.359 -10.487 21.908 1.00 42.58 239 ILE C C 1
ATOM 6341 O O . ILE C 1 311 ? -36.284 -11.205 21.511 1.00 42.71 239 ILE C O 1
ATOM 6346 N N . LEU C 1 312 ? -35.554 -9.397 22.683 1.00 36.37 240 LEU C N 1
ATOM 6347 C CA . LEU C 1 312 ? -36.879 -8.976 23.117 1.00 36.41 240 LEU C CA 1
ATOM 6348 C C . LEU C 1 312 ? -37.622 -8.301 21.963 1.00 44.09 240 LEU C C 1
ATOM 6349 O O . LEU C 1 312 ? -38.844 -8.393 21.903 1.00 45.18 240 LEU C O 1
ATOM 6354 N N . MET C 1 313 ? -36.883 -7.723 20.999 1.00 42.86 241 MET C N 1
ATOM 6355 C CA . MET C 1 313 ? -37.438 -7.128 19.781 1.00 44.31 241 MET C CA 1
ATOM 6356 C C . MET C 1 313 ? -38.077 -8.231 18.915 1.00 50.19 241 MET C C 1
ATOM 6357 O O . MET C 1 313 ? -39.145 -8.005 18.335 1.00 51.60 241 MET C O 1
ATOM 6362 N N . LEU C 1 314 ? -37.450 -9.433 18.884 1.00 45.12 242 LEU C N 1
ATOM 6363 C CA . LEU C 1 314 ? -37.899 -10.599 18.123 1.00 43.78 242 LEU C CA 1
ATOM 6364 C C . LEU C 1 314 ? -39.290 -11.059 18.564 1.00 49.83 242 LEU C C 1
ATOM 6365 O O . LEU C 1 314 ? -40.075 -11.390 17.674 1.00 50.07 242 LEU C O 1
ATOM 6370 N N . ARG C 1 315 ? -39.661 -11.014 19.876 1.00 47.47 243 ARG C N 1
ATOM 6371 C CA . ARG C 1 315 ? -41.037 -11.426 20.235 1.00 48.92 243 ARG C CA 1
ATOM 6372 C C . ARG C 1 315 ? -42.070 -10.360 19.836 1.00 55.42 243 ARG C C 1
ATOM 6373 O O . ARG C 1 315 ? -43.152 -10.732 19.378 1.00 56.05 243 ARG C O 1
ATOM 6377 N N . MET C 1 316 ? -41.733 -9.059 19.953 1.00 52.86 244 MET C N 1
ATOM 6378 C CA . MET C 1 316 ? -42.639 -7.973 19.551 1.00 54.43 244 MET C CA 1
ATOM 6379 C C . MET C 1 316 ? -42.935 -8.035 18.045 1.00 56.09 244 MET C C 1
ATOM 6380 O O . MET C 1 316 ? -44.069 -7.760 17.633 1.00 55.31 244 MET C O 1
ATOM 6385 N N . ILE C 1 317 ? -41.923 -8.433 17.228 1.00 50.46 245 ILE C N 1
ATOM 6386 C CA . ILE C 1 317 ? -42.102 -8.608 15.779 1.00 49.20 245 ILE C CA 1
ATOM 6387 C C . ILE C 1 317 ? -43.045 -9.804 15.531 1.00 56.13 245 ILE C C 1
ATOM 6388 O O . ILE C 1 317 ? -44.056 -9.652 14.841 1.00 56.85 245 ILE C O 1
ATOM 6393 N N . MET C 1 318 ? -42.711 -10.975 16.117 1.00 53.79 246 MET C N 1
ATOM 6394 C CA . MET C 1 318 ? -43.426 -12.229 15.932 1.00 54.87 246 MET C CA 1
ATOM 6395 C C . MET C 1 318 ? -44.848 -12.196 16.453 1.00 61.98 246 MET C C 1
ATOM 6396 O O . MET C 1 318 ? -45.707 -12.825 15.832 1.00 61.65 246 MET C O 1
ATOM 6401 N N . GLU C 1 319 ? -45.122 -11.440 17.542 1.00 61.73 247 GLU C N 1
ATOM 6402 C CA . GLU C 1 319 ? -46.487 -11.291 18.075 1.00 61.90 247 GLU C CA 1
ATOM 6403 C C . GLU C 1 319 ? -47.184 -10.068 17.444 1.00 66.30 247 GLU C C 1
ATOM 6404 O O . GLU C 1 319 ? -48.373 -9.843 17.693 1.00 66.32 247 GLU C O 1
ATOM 6410 N N . GLY C 1 320 ? -46.446 -9.313 16.617 1.00 62.18 248 GLY C N 1
ATOM 6411 C CA . GLY C 1 320 ? -46.934 -8.109 15.952 1.00 60.99 248 GLY C CA 1
ATOM 6412 C C . GLY C 1 320 ? -47.343 -7.051 16.952 1.00 63.86 248 GLY C C 1
ATOM 6413 O O . GLY C 1 320 ? -48.366 -6.390 16.771 1.00 63.98 248 GLY C O 1
ATOM 6414 N N . GLN C 1 321 ? -46.553 -6.910 18.028 1.00 59.58 249 GLN C N 1
ATOM 6415 C CA . GLN C 1 321 ? -46.799 -5.972 19.107 1.00 59.04 249 GLN C CA 1
ATOM 6416 C C . GLN C 1 321 ? -46.183 -4.595 18.831 1.00 61.25 249 GLN C C 1
ATOM 6417 O O . GLN C 1 321 ? -44.969 -4.370 18.987 1.00 61.06 249 GLN C O 1
ATOM 6423 N N . TYR C 1 322 ? -47.051 -3.680 18.413 1.00 56.51 250 TYR C N 1
ATOM 6424 C CA . TYR C 1 322 ? -46.715 -2.289 18.126 1.00 56.37 250 TYR C CA 1
ATOM 6425 C C . TYR C 1 322 ? -47.885 -1.433 18.577 1.00 63.39 250 TYR C C 1
ATOM 6426 O O . TYR C 1 322 ? -48.994 -1.955 18.768 1.00 62.46 250 TYR C O 1
ATOM 6435 N N . GLN C 1 323 ? -47.646 -0.125 18.751 1.00 62.67 251 GLN C N 1
ATOM 6436 C CA . GLN C 1 323 ? -48.687 0.789 19.199 1.00 63.55 251 GLN C CA 1
ATOM 6437 C C . GLN C 1 323 ? -48.557 2.162 18.532 1.00 68.82 251 GLN C C 1
ATOM 6438 O O . GLN C 1 323 ? -47.457 2.600 18.181 1.00 67.74 251 GLN C O 1
ATOM 6440 N N . PHE C 1 324 ? -49.707 2.826 18.352 1.00 66.96 252 PHE C N 1
ATOM 6441 C CA . PHE C 1 324 ? -49.776 4.179 17.819 1.00 67.29 252 PHE C CA 1
ATOM 6442 C C . PHE C 1 324 ? -49.790 5.123 19.023 1.00 77.10 252 PHE C C 1
ATOM 6443 O O . PHE C 1 324 ? -50.850 5.594 19.441 1.00 78.56 252 PHE C O 1
ATOM 6451 N N . SER C 1 325 ? -48.601 5.303 19.639 1.00 76.48 253 SER C N 1
ATOM 6452 C CA . SER C 1 325 ? -48.353 6.101 20.839 1.00 78.22 253 SER C CA 1
ATOM 6453 C C . SER C 1 325 ? -48.894 7.526 20.693 1.00 86.00 253 SER C C 1
ATOM 6454 O O . SER C 1 325 ? -48.556 8.220 19.734 1.00 85.59 253 SER C O 1
ATOM 6457 N N . SER C 1 326 ? -49.745 7.937 21.666 1.00 86.33 254 SER C N 1
ATOM 6458 C CA . SER C 1 326 ? -50.477 9.213 21.788 1.00 88.50 254 SER C CA 1
ATOM 6459 C C . SER C 1 326 ? -49.703 10.510 21.392 1.00 98.61 254 SER C C 1
ATOM 6460 O O . SER C 1 326 ? -50.326 11.313 20.685 1.00 99.67 254 SER C O 1
ATOM 6463 N N . PRO C 1 327 ? -48.422 10.794 21.794 1.00 96.86 255 PRO C N 1
ATOM 6464 C CA . PRO C 1 327 ? -47.816 12.079 21.380 1.00 97.51 255 PRO C CA 1
ATOM 6465 C C . PRO C 1 327 ? -47.580 12.220 19.862 1.00 97.99 255 PRO C C 1
ATOM 6466 O O . PRO C 1 327 ? -47.997 13.237 19.301 1.00 98.92 255 PRO C O 1
ATOM 6470 N N . GLU C 1 328 ? -46.946 11.217 19.200 1.00 89.63 256 GLU C N 1
ATOM 6471 C CA . GLU C 1 328 ? -46.593 11.279 17.777 1.00 87.58 256 GLU C CA 1
ATOM 6472 C C . GLU C 1 328 ? -47.693 10.801 16.798 1.00 86.58 256 GLU C C 1
ATOM 6473 O O . GLU C 1 328 ? -47.621 11.158 15.616 1.00 87.27 256 GLU C O 1
ATOM 6475 N N . TRP C 1 329 ? -48.658 9.977 17.250 1.00 78.34 257 TRP C N 1
ATOM 6476 C CA . TRP C 1 329 ? -49.703 9.427 16.376 1.00 75.67 257 TRP C CA 1
ATOM 6477 C C . TRP C 1 329 ? -51.045 10.143 16.531 1.00 80.18 257 TRP C C 1
ATOM 6478 O O . TRP C 1 329 ? -52.025 9.765 15.877 1.00 79.50 257 TRP C O 1
ATOM 6489 N N . ASP C 1 330 ? -51.064 11.215 17.340 1.00 83.16 258 ASP C N 1
ATOM 6490 C CA . ASP C 1 330 ? -52.244 12.015 17.678 1.00 83.56 258 ASP C CA 1
ATOM 6491 C C . ASP C 1 330 ? -53.047 12.530 16.451 1.00 85.31 258 ASP C C 1
ATOM 6492 O O . ASP C 1 330 ? -54.219 12.167 16.305 1.00 83.64 258 ASP C O 1
ATOM 6494 N N . ASP C 1 331 ? -52.433 13.367 15.588 1.00 80.91 259 ASP C N 1
ATOM 6495 C CA . ASP C 1 331 ? -53.133 13.970 14.449 1.00 79.79 259 ASP C CA 1
ATOM 6496 C C . ASP C 1 331 ? -53.051 13.141 13.149 1.00 78.22 259 ASP C C 1
ATOM 6497 O O . ASP C 1 331 ? -53.555 13.595 12.116 1.00 78.75 259 ASP C O 1
ATOM 6502 N N . ARG C 1 332 ? -52.487 11.918 13.208 1.00 69.00 260 ARG C N 1
ATOM 6503 C CA . ARG C 1 332 ? -52.381 11.044 12.037 1.00 65.93 260 ARG C CA 1
ATOM 6504 C C . ARG C 1 332 ? -53.736 10.419 11.713 1.00 67.99 260 ARG C C 1
ATOM 6505 O O . ARG C 1 332 ? -54.411 9.938 12.617 1.00 69.24 260 ARG C O 1
ATOM 6513 N N . SER C 1 333 ? -54.134 10.416 10.433 1.00 61.92 261 SER C N 1
ATOM 6514 C CA . SER C 1 333 ? -55.422 9.871 9.994 1.00 61.27 261 SER C CA 1
ATOM 6515 C C . SER C 1 333 ? -55.618 8.390 10.366 1.00 64.57 261 SER C C 1
ATOM 6516 O O . SER C 1 333 ? -54.650 7.633 10.468 1.00 64.63 261 SER C O 1
ATOM 6519 N N . SER C 1 334 ? -56.881 7.986 10.547 1.00 60.08 262 SER C N 1
ATOM 6520 C CA . SER C 1 334 ? -57.252 6.602 10.850 1.00 58.93 262 SER C CA 1
ATOM 6521 C C . SER C 1 334 ? -57.044 5.733 9.597 1.00 61.38 262 SER C C 1
ATOM 6522 O O . SER C 1 334 ? -56.791 4.537 9.708 1.00 59.83 262 SER C O 1
ATOM 6525 N N . THR C 1 335 ? -57.125 6.375 8.409 1.00 58.30 263 THR C N 1
ATOM 6526 C CA . THR C 1 335 ? -56.950 5.797 7.073 1.00 57.46 263 THR C CA 1
ATOM 6527 C C . THR C 1 335 ? -55.531 5.215 6.909 1.00 59.28 263 THR C C 1
ATOM 6528 O O . THR C 1 335 ? -55.401 4.092 6.423 1.00 57.40 263 THR C O 1
ATOM 6532 N N . VAL C 1 336 ? -54.486 5.955 7.345 1.00 55.87 264 VAL C N 1
ATOM 6533 C CA . VAL C 1 336 ? -53.095 5.485 7.252 1.00 53.79 264 VAL C CA 1
ATOM 6534 C C . VAL C 1 336 ? -52.840 4.425 8.334 1.00 57.49 264 VAL C C 1
ATOM 6535 O O . VAL C 1 336 ? -52.092 3.472 8.091 1.00 55.04 264 VAL C O 1
ATOM 6539 N N . LYS C 1 337 ? -53.503 4.571 9.505 1.00 55.69 265 LYS C N 1
ATOM 6540 C CA . LYS C 1 337 ? -53.381 3.614 10.603 1.00 55.46 265 LYS C CA 1
ATOM 6541 C C . LYS C 1 337 ? -53.979 2.280 10.159 1.00 60.21 265 LYS C C 1
ATOM 6542 O O . LYS C 1 337 ? -53.410 1.221 10.453 1.00 60.40 265 LYS C O 1
ATOM 6548 N N . ASP C 1 338 ? -55.074 2.342 9.367 1.00 56.25 266 ASP C N 1
ATOM 6549 C CA . ASP C 1 338 ? -55.705 1.156 8.790 1.00 55.67 266 ASP C CA 1
ATOM 6550 C C . ASP C 1 338 ? -54.751 0.465 7.803 1.00 57.65 266 ASP C C 1
ATOM 6551 O O . ASP C 1 338 ? -54.671 -0.759 7.793 1.00 57.64 266 ASP C O 1
ATOM 6556 N N . LEU C 1 339 ? -54.015 1.254 7.005 1.00 51.73 267 LEU C N 1
ATOM 6557 C CA . LEU C 1 339 ? -53.069 0.761 6.019 1.00 49.54 267 LEU C CA 1
ATOM 6558 C C . LEU C 1 339 ? -51.890 0.078 6.713 1.00 54.72 267 LEU C C 1
ATOM 6559 O O . LEU C 1 339 ? -51.513 -1.022 6.287 1.00 55.75 267 LEU C O 1
ATOM 6564 N N . ILE C 1 340 ? -51.330 0.707 7.788 1.00 49.01 268 ILE C N 1
ATOM 6565 C CA . ILE C 1 340 ? -50.235 0.139 8.570 1.00 47.59 268 ILE C CA 1
ATOM 6566 C C . ILE C 1 340 ? -50.734 -1.181 9.183 1.00 53.58 268 ILE C C 1
ATOM 6567 O O . ILE C 1 340 ? -50.066 -2.200 9.036 1.00 53.01 268 ILE C O 1
ATOM 6572 N N . SER C 1 341 ? -51.937 -1.175 9.791 1.00 52.35 269 SER C N 1
ATOM 6573 C CA . SER C 1 341 ? -52.537 -2.361 10.413 1.00 52.74 269 SER C CA 1
ATOM 6574 C C . SER C 1 341 ? -52.663 -3.541 9.415 1.00 56.80 269 SER C C 1
ATOM 6575 O O . SER C 1 341 ? -52.395 -4.684 9.786 1.00 56.80 269 SER C O 1
ATOM 6577 N N . ARG C 1 342 ? -53.010 -3.242 8.153 1.00 52.57 270 ARG C N 1
ATOM 6578 C CA . ARG C 1 342 ? -53.223 -4.216 7.080 1.00 52.13 270 ARG C CA 1
ATOM 6579 C C . ARG C 1 342 ? -51.909 -4.680 6.415 1.00 54.46 270 ARG C C 1
ATOM 6580 O O . ARG C 1 342 ? -51.883 -5.742 5.781 1.00 54.71 270 ARG C O 1
ATOM 6588 N N . LEU C 1 343 ? -50.836 -3.886 6.557 1.00 48.58 271 LEU C N 1
ATOM 6589 C CA . LEU C 1 343 ? -49.497 -4.244 6.102 1.00 45.98 271 LEU C CA 1
ATOM 6590 C C . LEU C 1 343 ? -48.782 -4.946 7.258 1.00 51.30 271 LEU C C 1
ATOM 6591 O O . LEU C 1 343 ? -48.194 -6.004 7.034 1.00 52.43 271 LEU C O 1
ATOM 6596 N N . LEU C 1 344 ? -48.874 -4.403 8.500 1.00 46.45 272 LEU C N 1
ATOM 6597 C CA . LEU C 1 344 ? -48.272 -5.033 9.679 1.00 46.74 272 LEU C CA 1
ATOM 6598 C C . LEU C 1 344 ? -49.185 -6.168 10.200 1.00 55.98 272 LEU C C 1
ATOM 6599 O O . LEU C 1 344 ? -49.617 -6.166 11.356 1.00 57.93 272 LEU C O 1
ATOM 6604 N N . GLN C 1 345 ? -49.458 -7.145 9.324 1.00 54.21 273 GLN C N 1
ATOM 6605 C CA . GLN C 1 345 ? -50.294 -8.312 9.578 1.00 55.86 273 GLN C CA 1
ATOM 6606 C C . GLN C 1 345 ? -49.381 -9.547 9.679 1.00 58.05 273 GLN C C 1
ATOM 6607 O O . GLN C 1 345 ? -48.689 -9.878 8.719 1.00 55.45 273 GLN C O 1
ATOM 6613 N N . VAL C 1 346 ? -49.340 -10.177 10.865 1.00 55.43 274 VAL C N 1
ATOM 6614 C CA . VAL C 1 346 ? -48.489 -11.337 11.179 1.00 54.90 274 VAL C CA 1
ATOM 6615 C C . VAL C 1 346 ? -48.745 -12.491 10.192 1.00 57.30 274 VAL C C 1
ATOM 6616 O O . VAL C 1 346 ? -47.787 -13.085 9.697 1.00 56.68 274 VAL C O 1
ATOM 6620 N N . ASP C 1 347 ? -50.025 -12.793 9.896 1.00 53.44 275 ASP C N 1
ATOM 6621 C CA . ASP C 1 347 ? -50.382 -13.854 8.966 1.00 52.83 275 ASP C CA 1
ATOM 6622 C C . ASP C 1 347 ? -50.093 -13.369 7.538 1.00 55.35 275 ASP C C 1
ATOM 6623 O O . ASP C 1 347 ? -50.692 -12.375 7.116 1.00 54.88 275 ASP C O 1
ATOM 6628 N N . PRO C 1 348 ? -49.161 -14.026 6.792 1.00 49.56 276 PRO C N 1
ATOM 6629 C CA . PRO C 1 348 ? -48.858 -13.568 5.429 1.00 48.04 276 PRO C CA 1
ATOM 6630 C C . PRO C 1 348 ? -50.046 -13.714 4.465 1.00 55.35 276 PRO C C 1
ATOM 6631 O O . PRO C 1 348 ? -50.140 -12.958 3.496 1.00 53.86 276 PRO C O 1
ATOM 6635 N N . GLU C 1 349 ? -50.952 -14.682 4.743 1.00 55.60 277 GLU C N 1
ATOM 6636 C CA . GLU C 1 349 ? -52.162 -14.950 3.954 1.00 57.07 277 GLU C CA 1
ATOM 6637 C C . GLU C 1 349 ? -53.189 -13.842 4.171 1.00 62.80 277 GLU C C 1
ATOM 6638 O O . GLU C 1 349 ? -53.907 -13.492 3.238 1.00 64.37 277 GLU C O 1
ATOM 6641 N N . ALA C 1 350 ? -53.253 -13.286 5.397 1.00 58.52 278 ALA C N 1
ATOM 6642 C CA . ALA C 1 350 ? -54.168 -12.196 5.751 1.00 58.66 278 ALA C CA 1
ATOM 6643 C C . ALA C 1 350 ? -53.588 -10.793 5.382 1.00 60.64 278 ALA C C 1
ATOM 6644 O O . ALA C 1 350 ? -54.312 -9.787 5.431 1.00 60.56 278 ALA C O 1
ATOM 6646 N N . ARG C 1 351 ? -52.292 -10.745 5.006 1.00 54.02 279 ARG C N 1
ATOM 6647 C CA . ARG C 1 351 ? -51.558 -9.533 4.663 1.00 51.09 279 ARG C CA 1
ATOM 6648 C C . ARG C 1 351 ? -51.884 -9.041 3.246 1.00 56.92 279 ARG C C 1
ATOM 6649 O O . ARG C 1 351 ? -52.074 -9.841 2.324 1.00 56.32 279 ARG C O 1
ATOM 6657 N N . LEU C 1 352 ? -51.905 -7.706 3.085 1.00 54.76 280 LEU C N 1
ATOM 6658 C CA . LEU C 1 352 ? -52.139 -7.001 1.824 1.00 55.48 280 LEU C CA 1
ATOM 6659 C C . LEU C 1 352 ? -51.036 -7.244 0.805 1.00 57.88 280 LEU C C 1
ATOM 6660 O O . LEU C 1 352 ? -49.848 -7.190 1.154 1.00 57.72 280 LEU C O 1
ATOM 6665 N N . THR C 1 353 ? -51.415 -7.451 -0.469 1.00 52.47 281 THR C N 1
ATOM 6666 C CA . THR C 1 353 ? -50.423 -7.566 -1.536 1.00 50.04 281 THR C CA 1
ATOM 6667 C C . THR C 1 353 ? -50.042 -6.118 -1.909 1.00 53.50 281 THR C C 1
ATOM 6668 O O . THR C 1 353 ? -50.630 -5.183 -1.355 1.00 54.44 281 THR C O 1
ATOM 6672 N N . ALA C 1 354 ? -49.063 -5.913 -2.796 1.00 49.36 282 ALA C N 1
ATOM 6673 C CA . ALA C 1 354 ? -48.711 -4.544 -3.186 1.00 49.31 282 ALA C CA 1
ATOM 6674 C C . ALA C 1 354 ? -49.855 -3.908 -3.987 1.00 55.58 282 ALA C C 1
ATOM 6675 O O . ALA C 1 354 ? -50.168 -2.739 -3.764 1.00 55.74 282 ALA C O 1
ATOM 6677 N N . GLU C 1 355 ? -50.522 -4.699 -4.866 1.00 53.26 283 GLU C N 1
ATOM 6678 C CA . GLU C 1 355 ? -51.652 -4.258 -5.687 1.00 54.68 283 GLU C CA 1
ATOM 6679 C C . GLU C 1 355 ? -52.831 -3.909 -4.816 1.00 57.75 283 GLU C C 1
ATOM 6680 O O . GLU C 1 355 ? -53.494 -2.907 -5.083 1.00 58.50 283 GLU C O 1
ATOM 6686 N N . GLN C 1 356 ? -53.059 -4.706 -3.751 1.00 52.68 284 GLN C N 1
ATOM 6687 C CA . GLN C 1 356 ? -54.124 -4.476 -2.781 1.00 52.17 284 GLN C CA 1
ATOM 6688 C C . GLN C 1 356 ? -53.848 -3.193 -2.029 1.00 53.23 284 GLN C C 1
ATOM 6689 O O . GLN C 1 356 ? -54.711 -2.339 -1.962 1.00 52.81 284 GLN C O 1
ATOM 6695 N N . ALA C 1 357 ? -52.614 -3.027 -1.524 1.00 50.03 285 ALA C N 1
ATOM 6696 C CA . ALA C 1 357 ? -52.189 -1.833 -0.783 1.00 49.36 285 ALA C CA 1
ATOM 6697 C C . ALA C 1 357 ? -52.370 -0.557 -1.623 1.00 53.69 285 ALA C C 1
ATOM 6698 O O . ALA C 1 357 ? -52.815 0.459 -1.103 1.00 54.25 285 ALA C O 1
ATOM 6700 N N . LEU C 1 358 ? -52.090 -0.640 -2.922 1.00 50.04 286 LEU C N 1
ATOM 6701 C CA . LEU C 1 358 ? -52.220 0.479 -3.840 1.00 50.82 286 LEU C CA 1
ATOM 6702 C C . LEU C 1 358 ? -53.674 0.874 -4.085 1.00 58.96 286 LEU C C 1
ATOM 6703 O O . LEU C 1 358 ? -53.928 2.045 -4.398 1.00 60.56 286 LEU C O 1
ATOM 6708 N N . GLN C 1 359 ? -54.627 -0.066 -3.927 1.00 56.77 287 GLN C N 1
ATOM 6709 C CA . GLN C 1 359 ? -56.014 0.296 -4.139 1.00 58.16 287 GLN C CA 1
ATOM 6710 C C . GLN C 1 359 ? -56.668 0.704 -2.786 1.00 63.66 287 GLN C C 1
ATOM 6711 O O . GLN C 1 359 ? -57.871 0.993 -2.734 1.00 66.99 287 GLN C O 1
ATOM 6717 N N . HIS C 1 360 ? -55.822 0.847 -1.729 1.00 57.12 288 HIS C N 1
ATOM 6718 C CA . HIS C 1 360 ? -56.237 1.297 -0.404 1.00 55.78 288 HIS C CA 1
ATOM 6719 C C . HIS C 1 360 ? -56.674 2.772 -0.468 1.00 59.74 288 HIS C C 1
ATOM 6720 O O . HIS C 1 360 ? -56.030 3.564 -1.169 1.00 57.25 288 HIS C O 1
ATOM 6727 N N . PRO C 1 361 ? -57.751 3.164 0.268 1.00 58.90 289 PRO C N 1
ATOM 6728 C CA . PRO C 1 361 ? -58.207 4.559 0.213 1.00 60.31 289 PRO C CA 1
ATOM 6729 C C . PRO C 1 361 ? -57.164 5.601 0.633 1.00 64.51 289 PRO C C 1
ATOM 6730 O O . PRO C 1 361 ? -57.357 6.781 0.324 1.00 67.30 289 PRO C O 1
ATOM 6734 N N . PHE C 1 362 ? -56.059 5.182 1.296 1.00 58.12 290 PHE C N 1
ATOM 6735 C CA . PHE C 1 362 ? -54.994 6.098 1.703 1.00 56.63 290 PHE C CA 1
ATOM 6736 C C . PHE C 1 362 ? -54.460 6.831 0.493 1.00 63.91 290 PHE C C 1
ATOM 6737 O O . PHE C 1 362 ? -54.254 8.039 0.583 1.00 65.70 290 PHE C O 1
ATOM 6745 N N . PHE C 1 363 ? -54.312 6.109 -0.650 1.00 60.97 291 PHE C N 1
ATOM 6746 C CA . PHE C 1 363 ? -53.793 6.597 -1.933 1.00 61.62 291 PHE C CA 1
ATOM 6747 C C . PHE C 1 363 ? -54.875 7.280 -2.809 1.00 70.01 291 PHE C C 1
ATOM 6748 O O . PHE C 1 363 ? -54.519 7.940 -3.789 1.00 71.23 291 PHE C O 1
ATOM 6756 N N . GLU C 1 364 ? -56.169 7.204 -2.417 1.00 68.00 292 GLU C N 1
ATOM 6757 C CA . GLU C 1 364 ? -57.249 7.905 -3.124 1.00 71.11 292 GLU C CA 1
ATOM 6758 C C . GLU C 1 364 ? -57.260 9.422 -2.723 1.00 76.83 292 GLU C C 1
ATOM 6759 O O . GLU C 1 364 ? -58.276 10.104 -2.928 1.00 77.40 292 GLU C O 1
ATOM 6765 N N . ARG C 1 365 ? -56.100 9.931 -2.177 1.00 62.09 293 ARG C N 1
ATOM 6766 C CA . ARG C 1 365 ? -55.812 11.276 -1.652 1.00 69.17 293 ARG C CA 1
ATOM 6767 C C . ARG C 1 365 ? -56.667 11.552 -0.399 1.00 109.17 293 ARG C C 1
ATOM 6768 O O . ARG C 1 365 ? -56.755 10.707 0.503 1.00 74.47 293 ARG C O 1
ATOM 6770 N N . GLU D 1 82 ? -11.968 17.970 54.397 1.00 65.32 10 GLU D N 1
ATOM 6771 C CA . GLU D 1 82 ? -12.517 18.747 55.507 1.00 65.10 10 GLU D CA 1
ATOM 6772 C C . GLU D 1 82 ? -13.272 17.815 56.482 1.00 68.63 10 GLU D C 1
ATOM 6773 O O . GLU D 1 82 ? -12.655 17.169 57.344 1.00 69.57 10 GLU D O 1
ATOM 6775 N N . LEU D 1 83 ? -14.612 17.767 56.334 1.00 73.18 11 LEU D N 1
ATOM 6776 C CA . LEU D 1 83 ? -15.563 16.917 57.059 1.00 69.41 11 LEU D CA 1
ATOM 6777 C C . LEU D 1 83 ? -15.252 15.407 56.872 1.00 69.72 11 LEU D C 1
ATOM 6778 O O . LEU D 1 83 ? -14.716 15.052 55.812 1.00 69.43 11 LEU D O 1
ATOM 6783 N N . PRO D 1 84 ? -15.670 14.476 57.787 1.00 60.73 12 PRO D N 1
ATOM 6784 C CA . PRO D 1 84 ? -15.591 13.048 57.428 1.00 57.80 12 PRO D CA 1
ATOM 6785 C C . PRO D 1 84 ? -16.551 12.778 56.255 1.00 54.05 12 PRO D C 1
ATOM 6786 O O . PRO D 1 84 ? -17.482 13.566 56.015 1.00 51.89 12 PRO D O 1
ATOM 6790 N N . ASP D 1 85 ? -16.336 11.691 55.521 1.00 47.71 13 ASP D N 1
ATOM 6791 C CA . ASP D 1 85 ? -17.163 11.333 54.372 1.00 44.31 13 ASP D CA 1
ATOM 6792 C C . ASP D 1 85 ? -18.634 11.208 54.722 1.00 47.04 13 ASP D C 1
ATOM 6793 O O . ASP D 1 85 ? -19.464 11.659 53.940 1.00 44.88 13 ASP D O 1
ATOM 6798 N N . TRP D 1 86 ? -18.966 10.590 55.873 1.00 45.77 14 TRP D N 1
ATOM 6799 C CA . TRP D 1 86 ? -20.362 10.419 56.279 1.00 44.34 14 TRP D CA 1
ATOM 6800 C C . TRP D 1 86 ? -21.074 11.777 56.469 1.00 45.77 14 TRP D C 1
ATOM 6801 O O . TRP D 1 86 ? -22.263 11.860 56.167 1.00 42.95 14 TRP D O 1
ATOM 6812 N N . ALA D 1 87 ? -20.354 12.823 56.941 1.00 42.91 15 ALA D N 1
ATOM 6813 C CA . ALA D 1 87 ? -20.921 14.147 57.197 1.00 42.31 15 ALA D CA 1
ATOM 6814 C C . ALA D 1 87 ? -21.244 14.910 55.901 1.00 45.09 15 ALA D C 1
ATOM 6815 O O . ALA D 1 87 ? -22.343 15.465 55.786 1.00 43.39 15 ALA D O 1
ATOM 6817 N N . ALA D 1 88 ? -20.310 14.921 54.923 1.00 40.18 16 ALA D N 1
ATOM 6818 C CA . ALA D 1 88 ? -20.522 15.597 53.641 1.00 37.84 16 ALA D CA 1
ATOM 6819 C C . ALA D 1 88 ? -21.714 14.951 52.890 1.00 40.93 16 ALA D C 1
ATOM 6820 O O . ALA D 1 88 ? -22.585 15.662 52.356 1.00 39.23 16 ALA D O 1
ATOM 6822 N N . ALA D 1 89 ? -21.765 13.600 52.910 1.00 37.20 17 ALA D N 1
ATOM 6823 C CA . ALA D 1 89 ? -22.839 12.806 52.323 1.00 35.56 17 ALA D CA 1
ATOM 6824 C C . ALA D 1 89 ? -24.170 13.086 53.042 1.00 39.14 17 ALA D C 1
ATOM 6825 O O . ALA D 1 89 ? -25.148 13.366 52.367 1.00 38.76 17 ALA D O 1
ATOM 6827 N N . LYS D 1 90 ? -24.194 13.053 54.398 1.00 35.04 18 LYS D N 1
ATOM 6828 C CA . LYS D 1 90 ? -25.385 13.318 55.206 1.00 33.04 18 LYS D CA 1
ATOM 6829 C C . LYS D 1 90 ? -25.958 14.711 54.889 1.00 37.00 18 LYS D C 1
ATOM 6830 O O . LYS D 1 90 ? -27.148 14.818 54.592 1.00 38.00 18 LYS D O 1
ATOM 6836 N N . GLU D 1 91 ? -25.120 15.756 54.949 1.00 31.87 19 GLU D N 1
ATOM 6837 C CA . GLU D 1 91 ? -25.496 17.150 54.720 1.00 30.69 19 GLU D CA 1
ATOM 6838 C C . GLU D 1 91 ? -26.062 17.359 53.321 1.00 34.95 19 GLU D C 1
ATOM 6839 O O . GLU D 1 91 ? -27.070 18.061 53.146 1.00 35.87 19 GLU D O 1
ATOM 6845 N N . PHE D 1 92 ? -25.447 16.723 52.319 1.00 31.00 20 PHE D N 1
ATOM 6846 C CA . PHE D 1 92 ? -25.942 16.829 50.947 1.00 28.74 20 PHE D CA 1
ATOM 6847 C C . PHE D 1 92 ? -27.289 16.118 50.773 1.00 32.82 20 PHE D C 1
ATOM 6848 O O . PHE D 1 92 ? -28.244 16.757 50.328 1.00 33.10 20 PHE D O 1
ATOM 6856 N N . TYR D 1 93 ? -27.368 14.805 51.116 1.00 31.30 21 TYR D N 1
ATOM 6857 C CA . TYR D 1 93 ? -28.561 13.982 50.909 1.00 32.31 21 TYR D CA 1
ATOM 6858 C C . TYR D 1 93 ? -29.710 14.367 51.822 1.00 36.78 21 TYR D C 1
ATOM 6859 O O . TYR D 1 93 ? -30.853 14.013 51.534 1.00 37.23 21 TYR D O 1
ATOM 6868 N N . GLN D 1 94 ? -29.433 15.115 52.902 1.00 32.78 22 GLN D N 1
ATOM 6869 C CA . GLN D 1 94 ? -30.490 15.594 53.798 1.00 31.08 22 GLN D CA 1
ATOM 6870 C C . GLN D 1 94 ? -31.202 16.770 53.165 1.00 33.78 22 GLN D C 1
ATOM 6871 O O . GLN D 1 94 ? -32.417 16.886 53.318 1.00 34.80 22 GLN D O 1
ATOM 6877 N N . LYS D 1 95 ? -30.449 17.630 52.425 1.00 28.22 23 LYS D N 1
ATOM 6878 C CA . LYS D 1 95 ? -30.990 18.825 51.784 1.00 27.01 23 LYS D CA 1
ATOM 6879 C C . LYS D 1 95 ? -31.495 18.554 50.364 1.00 28.68 23 LYS D C 1
ATOM 6880 O O . LYS D 1 95 ? -32.506 19.157 49.956 1.00 27.80 23 LYS D O 1
ATOM 6886 N N . TYR D 1 96 ? -30.803 17.676 49.617 1.00 24.78 24 TYR D N 1
ATOM 6887 C CA . TYR D 1 96 ? -31.148 17.404 48.203 1.00 25.06 24 TYR D CA 1
ATOM 6888 C C . TYR D 1 96 ? -31.406 15.945 47.886 1.00 30.81 24 TYR D C 1
ATOM 6889 O O . TYR D 1 96 ? -30.744 15.045 48.420 1.00 32.80 24 TYR D O 1
ATOM 6898 N N . ASP D 1 97 ? -32.380 15.727 47.018 1.00 27.08 25 ASP D N 1
ATOM 6899 C CA . ASP D 1 97 ? -32.828 14.412 46.557 1.00 28.13 25 ASP D CA 1
ATOM 6900 C C . ASP D 1 97 ? -32.221 14.158 45.166 1.00 32.32 25 ASP D C 1
ATOM 6901 O O . ASP D 1 97 ? -32.592 14.860 44.224 1.00 31.32 25 ASP D O 1
ATOM 6906 N N . PRO D 1 98 ? -31.215 13.259 45.045 1.00 30.06 26 PRO D N 1
ATOM 6907 C CA . PRO D 1 98 ? -30.535 13.065 43.752 1.00 30.69 26 PRO D CA 1
ATOM 6908 C C . PRO D 1 98 ? -31.383 12.286 42.772 1.00 33.62 26 PRO D C 1
ATOM 6909 O O . PRO D 1 98 ? -32.111 11.359 43.144 1.00 32.77 26 PRO D O 1
ATOM 6913 N N . LYS D 1 99 ? -31.317 12.719 41.523 1.00 30.89 27 LYS D N 1
ATOM 6914 C CA . LYS D 1 99 ? -32.102 12.179 40.437 1.00 31.12 27 LYS D CA 1
ATOM 6915 C C . LYS D 1 99 ? -31.179 11.580 39.399 1.00 34.20 27 LYS D C 1
ATOM 6916 O O . LYS D 1 99 ? -30.131 11.055 39.747 1.00 32.38 27 LYS D O 1
ATOM 6922 N N . ASP D 1 100 ? -31.611 11.604 38.134 1.00 33.14 28 ASP D N 1
ATOM 6923 C CA . ASP D 1 100 ? -30.949 11.031 36.999 1.00 33.68 28 ASP D CA 1
ATOM 6924 C C . ASP D 1 100 ? -29.614 11.686 36.696 1.00 37.16 28 ASP D C 1
ATOM 6925 O O . ASP D 1 100 ? -29.457 12.893 36.886 1.00 36.26 28 ASP D O 1
ATOM 6930 N N . VAL D 1 101 ? -28.662 10.859 36.183 1.00 33.44 29 VAL D N 1
ATOM 6931 C CA . VAL D 1 101 ? -27.338 11.253 35.708 1.00 32.81 29 VAL D CA 1
ATOM 6932 C C . VAL D 1 101 ? -27.533 12.008 34.390 1.00 40.01 29 VAL D C 1
ATOM 6933 O O . VAL D 1 101 ? -28.085 11.439 33.452 1.00 41.92 29 VAL D O 1
ATOM 6937 N N . ILE D 1 102 ? -27.083 13.278 34.313 1.00 37.09 30 ILE D N 1
ATOM 6938 C CA . ILE D 1 102 ? -27.211 14.104 33.099 1.00 37.10 30 ILE D CA 1
ATOM 6939 C C . ILE D 1 102 ? -25.833 14.338 32.435 1.00 45.50 30 ILE D C 1
ATOM 6940 O O . ILE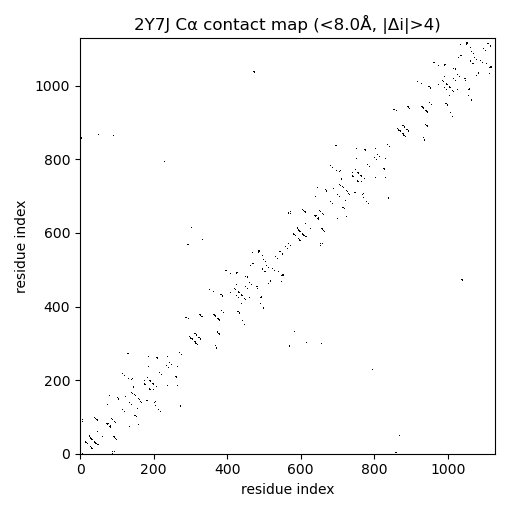 D 1 102 ? -25.780 14.787 31.290 1.00 46.67 30 ILE D O 1
ATOM 6945 N N . GLY D 1 103 ? -24.754 13.998 33.141 1.00 43.97 31 GLY D N 1
ATOM 6946 C CA . GLY D 1 103 ? -23.394 14.162 32.641 1.00 46.01 31 GLY D CA 1
ATOM 6947 C C . GLY D 1 103 ? -22.371 13.359 33.414 1.00 50.42 31 GLY D C 1
ATOM 6948 O O . GLY D 1 103 ? -22.590 13.013 34.581 1.00 49.85 31 GLY D O 1
ATOM 6949 N N . ARG D 1 104 ? -21.250 13.051 32.751 1.00 47.71 32 ARG D N 1
ATOM 6950 C CA . ARG D 1 104 ? -20.138 12.278 33.306 1.00 47.46 32 ARG D CA 1
ATOM 6951 C C . ARG D 1 104 ? -18.811 12.871 32.895 1.00 54.04 32 ARG D C 1
ATOM 6952 O O . ARG D 1 104 ? -18.670 13.391 31.792 1.00 55.09 32 ARG D O 1
ATOM 6960 N N . GLY D 1 105 ? -17.863 12.798 33.813 1.00 51.99 33 GLY D N 1
ATOM 6961 C CA . GLY D 1 105 ? -16.487 13.236 33.632 1.00 54.41 33 GLY D CA 1
ATOM 6962 C C . GLY D 1 105 ? -15.545 12.142 34.083 1.00 61.61 33 GLY D C 1
ATOM 6963 O O . GLY D 1 105 ? -15.997 11.064 34.483 1.00 60.89 33 GLY D O 1
ATOM 6964 N N . VAL D 1 106 ? -14.230 12.405 34.038 1.00 61.50 34 VAL D N 1
ATOM 6965 C CA . VAL D 1 106 ? -13.208 11.437 34.444 1.00 63.83 34 VAL D CA 1
ATOM 6966 C C . VAL D 1 106 ? -13.394 11.064 35.933 1.00 68.14 34 VAL D C 1
ATOM 6967 O O . VAL D 1 106 ? -13.625 9.890 36.246 1.00 68.23 34 VAL D O 1
ATOM 6971 N N . SER D 1 107 ? -13.320 12.068 36.831 1.00 62.98 35 SER D N 1
ATOM 6972 C CA . SER D 1 107 ? -13.441 11.860 38.268 1.00 61.60 35 SER D CA 1
ATOM 6973 C C . SER D 1 107 ? -14.749 12.471 38.832 1.00 61.91 35 SER D C 1
ATOM 6974 O O . SER D 1 107 ? -14.824 12.779 40.030 1.00 60.68 35 SER D O 1
ATOM 6977 N N . SER D 1 108 ? -15.790 12.613 37.973 1.00 55.36 36 SER D N 1
ATOM 6978 C CA . SER D 1 108 ? -17.059 13.192 38.406 1.00 50.59 36 SER D CA 1
ATOM 6979 C C . SER D 1 108 ? -18.268 12.690 37.611 1.00 50.42 36 SER D C 1
ATOM 6980 O O . SER D 1 108 ? -18.142 12.147 36.516 1.00 51.92 36 SER D O 1
ATOM 6983 N N . VAL D 1 109 ? -19.440 12.911 38.191 1.00 42.98 37 VAL D N 1
ATOM 6984 C CA . VAL D 1 109 ? -20.759 12.645 37.624 1.00 41.17 37 VAL D CA 1
ATOM 6985 C C . VAL D 1 109 ? -21.650 13.897 37.908 1.00 39.97 37 VAL D C 1
ATOM 6986 O O . VAL D 1 109 ? -21.499 14.555 38.940 1.00 38.38 37 VAL D O 1
ATOM 6990 N N . VAL D 1 110 ? -22.513 14.252 36.965 1.00 35.84 38 VAL D N 1
ATOM 6991 C CA . VAL D 1 110 ? -23.444 15.367 37.153 1.00 33.95 38 VAL D CA 1
ATOM 6992 C C . VAL D 1 110 ? -24.838 14.752 37.174 1.00 37.10 38 VAL D C 1
ATOM 6993 O O . VAL D 1 110 ? -25.191 13.971 36.286 1.00 39.81 38 VAL D O 1
ATOM 6997 N N . ARG D 1 111 ? -25.584 15.039 38.224 1.00 30.48 39 ARG D N 1
ATOM 6998 C CA . ARG D 1 111 ? -26.948 14.543 38.391 1.00 30.37 39 ARG D CA 1
ATOM 6999 C C . ARG D 1 111 ? -27.930 15.663 38.653 1.00 33.26 39 ARG D C 1
ATOM 7000 O O . ARG D 1 111 ? -27.598 16.656 39.312 1.00 30.34 39 ARG D O 1
ATOM 7008 N N . ARG D 1 112 ? -29.158 15.486 38.156 1.00 30.86 40 ARG D N 1
ATOM 7009 C CA . ARG D 1 112 ? -30.239 16.385 38.491 1.00 30.64 40 ARG D CA 1
ATOM 7010 C C . ARG D 1 112 ? -30.565 16.080 39.958 1.00 35.35 40 ARG D C 1
ATOM 7011 O O . ARG D 1 112 ? -30.412 14.936 40.387 1.00 35.94 40 ARG D O 1
ATOM 7019 N N . CYS D 1 113 ? -30.905 17.086 40.743 1.00 31.12 41 CYS D N 1
ATOM 7020 C CA . CYS D 1 113 ? -31.293 16.856 42.122 1.00 30.09 41 CYS D CA 1
ATOM 7021 C C . CYS D 1 113 ? -32.400 17.843 42.496 1.00 35.56 41 CYS D C 1
ATOM 7022 O O . CYS D 1 113 ? -32.581 18.856 41.819 1.00 37.10 41 CYS D O 1
ATOM 7025 N N . VAL D 1 114 ? -33.205 17.489 43.502 1.00 30.59 42 VAL D N 1
ATOM 7026 C CA . VAL D 1 114 ? -34.330 18.308 43.947 1.00 29.80 42 VAL D CA 1
ATOM 7027 C C . VAL D 1 114 ? -34.071 18.749 45.377 1.00 34.16 42 VAL D C 1
ATOM 7028 O O . VAL D 1 114 ? -33.749 17.908 46.222 1.00 34.07 42 VAL D O 1
ATOM 7032 N N . HIS D 1 115 ? -34.192 20.064 45.636 1.00 29.51 43 HIS D N 1
ATOM 7033 C CA . HIS D 1 115 ? -34.066 20.630 46.962 1.00 29.34 43 HIS D CA 1
ATOM 7034 C C . HIS D 1 115 ? -35.344 20.243 47.701 1.00 34.86 43 HIS D C 1
ATOM 7035 O O . HIS D 1 115 ? -36.428 20.720 47.366 1.00 36.57 43 HIS D O 1
ATOM 7042 N N . ARG D 1 116 ? -35.220 19.306 48.640 1.00 31.04 44 ARG D N 1
ATOM 7043 C CA . ARG D 1 116 ? -36.309 18.681 49.398 1.00 30.65 44 ARG D CA 1
ATOM 7044 C C . ARG D 1 116 ? -37.370 19.648 49.961 1.00 35.12 44 ARG D C 1
ATOM 7045 O O . ARG D 1 116 ? -38.556 19.379 49.802 1.00 36.43 44 ARG D O 1
ATOM 7053 N N . ALA D 1 117 ? -36.961 20.759 50.573 1.00 31.60 45 ALA D N 1
ATOM 7054 C CA . ALA D 1 117 ? -37.861 21.735 51.198 1.00 32.25 45 ALA D CA 1
ATOM 7055 C C . ALA D 1 117 ? -38.672 22.554 50.203 1.00 38.12 45 ALA D C 1
ATOM 7056 O O . ALA D 1 117 ? -39.759 22.974 50.547 1.00 40.51 45 ALA D O 1
ATOM 7058 N N . THR D 1 118 ? -38.150 22.831 49.006 1.00 32.74 46 THR D N 1
ATOM 7059 C CA . THR D 1 118 ? -38.861 23.665 48.033 1.00 33.78 46 THR D CA 1
ATOM 7060 C C . THR D 1 118 ? -39.373 22.900 46.801 1.00 39.18 46 THR D C 1
ATOM 7061 O O . THR D 1 118 ? -40.283 23.372 46.118 1.00 41.67 46 THR D O 1
ATOM 7065 N N . GLY D 1 119 ? -38.741 21.789 46.477 1.00 34.44 47 GLY D N 1
ATOM 7066 C CA . GLY D 1 119 ? -39.084 20.988 45.311 1.00 35.10 47 GLY D CA 1
ATOM 7067 C C . GLY D 1 119 ? -38.461 21.512 44.033 1.00 39.26 47 GLY D C 1
ATOM 7068 O O . GLY D 1 119 ? -38.764 21.020 42.936 1.00 41.25 47 GLY D O 1
ATOM 7069 N N . HIS D 1 120 ? -37.600 22.518 44.175 1.00 32.75 48 HIS D N 1
ATOM 7070 C CA . HIS D 1 120 ? -36.912 23.161 43.084 1.00 32.69 48 HIS D CA 1
ATOM 7071 C C . HIS D 1 120 ? -35.756 22.297 42.651 1.00 37.70 48 HIS D C 1
ATOM 7072 O O . HIS D 1 120 ? -35.128 21.622 43.464 1.00 37.14 48 HIS D O 1
ATOM 7079 N N . GLU D 1 121 ? -35.483 22.301 41.353 1.00 35.79 49 GLU D N 1
ATOM 7080 C CA . GLU D 1 121 ? -34.471 21.457 40.746 1.00 33.44 49 GLU D CA 1
ATOM 7081 C C . GLU D 1 121 ? -33.174 22.143 40.518 1.00 36.89 49 GLU D C 1
ATOM 7082 O O . GLU D 1 121 ? -33.120 23.337 40.134 1.00 38.43 49 GLU D O 1
ATOM 7088 N N . PHE D 1 122 ? -32.108 21.348 40.710 1.00 28.70 50 PHE D N 1
ATOM 7089 C CA . PHE D 1 122 ? -30.732 21.774 40.530 1.00 27.80 50 PHE D CA 1
ATOM 7090 C C . PHE D 1 122 ? -29.935 20.671 39.858 1.00 31.79 50 PHE D C 1
ATOM 7091 O O . PHE D 1 122 ? -30.492 19.636 39.467 1.00 31.99 50 PHE D O 1
ATOM 7099 N N . ALA D 1 123 ? -28.629 20.914 39.701 1.00 26.92 51 ALA D N 1
ATOM 7100 C CA . ALA D 1 123 ? -27.670 19.976 39.177 1.00 25.87 51 ALA D CA 1
ATOM 7101 C C . ALA D 1 123 ? -26.588 19.863 40.204 1.00 31.90 51 ALA D C 1
ATOM 7102 O O . ALA D 1 123 ? -26.202 20.879 40.786 1.00 32.46 51 ALA D O 1
ATOM 7104 N N . VAL D 1 124 ? -26.141 18.641 40.488 1.00 28.37 52 VAL D N 1
ATOM 7105 C CA . VAL D 1 124 ? -25.061 18.439 41.428 1.00 28.03 52 VAL D CA 1
ATOM 7106 C C . VAL D 1 124 ? -23.910 17.728 40.721 1.00 34.42 52 VAL D C 1
ATOM 7107 O O . VAL D 1 124 ? -24.118 16.708 40.052 1.00 33.04 52 VAL D O 1
ATOM 7111 N N . LYS D 1 125 ? -22.695 18.292 40.871 1.00 33.89 53 LYS D N 1
ATOM 7112 C CA . LYS D 1 125 ? -21.466 17.684 40.398 1.00 34.33 53 LYS D CA 1
ATOM 7113 C C . LYS D 1 125 ? -20.826 17.018 41.598 1.00 37.21 53 LYS D C 1
ATOM 7114 O O . LYS D 1 125 ? -20.547 17.693 42.595 1.00 34.45 53 LYS D O 1
ATOM 7120 N N . ILE D 1 126 ? -20.674 15.685 41.534 1.00 36.59 54 ILE D N 1
ATOM 7121 C CA . ILE D 1 126 ? -20.063 14.899 42.608 1.00 37.49 54 ILE D CA 1
ATOM 7122 C C . ILE D 1 126 ? -18.667 14.510 42.128 1.00 45.58 54 ILE D C 1
ATOM 7123 O O . ILE D 1 126 ? -18.526 13.739 41.190 1.00 47.05 54 ILE D O 1
ATOM 7128 N N . MET D 1 127 ? -17.654 15.106 42.732 1.00 45.07 55 MET D N 1
ATOM 7129 C CA . MET D 1 127 ? -16.258 14.843 42.428 1.00 49.12 55 MET D CA 1
ATOM 7130 C C . MET D 1 127 ? -15.712 13.809 43.417 1.00 53.16 55 MET D C 1
ATOM 7131 O O . MET D 1 127 ? -15.838 13.997 44.627 1.00 49.75 55 MET D O 1
ATOM 7136 N N . GLU D 1 128 ? -15.100 12.729 42.926 1.00 58.42 56 GLU D N 1
ATOM 7137 C CA . GLU D 1 128 ? -14.481 11.713 43.790 1.00 58.98 56 GLU D CA 1
ATOM 7138 C C . GLU D 1 128 ? -13.026 11.423 43.328 1.00 64.52 56 GLU D C 1
ATOM 7139 O O . GLU D 1 128 ? -12.754 11.442 42.126 1.00 63.42 56 GLU D O 1
ATOM 7145 N N . VAL D 1 129 ? -12.107 11.173 44.313 1.00 62.34 57 VAL D N 1
ATOM 7146 C CA . VAL D 1 129 ? -10.668 10.854 44.201 1.00 85.75 57 VAL D CA 1
ATOM 7147 C C . VAL D 1 129 ? -10.291 10.092 42.899 1.00 110.73 57 VAL D C 1
ATOM 7148 O O . VAL D 1 129 ? -10.728 8.964 42.653 1.00 71.27 57 VAL D O 1
ATOM 7150 N N . ARG D 1 133 ? -5.429 6.667 41.645 1.00 107.66 61 ARG D N 1
ATOM 7151 C CA . ARG D 1 133 ? -4.539 6.609 42.799 1.00 106.92 61 ARG D CA 1
ATOM 7152 C C . ARG D 1 133 ? -3.387 7.601 42.589 1.00 111.26 61 ARG D C 1
ATOM 7153 O O . ARG D 1 133 ? -2.682 7.508 41.581 1.00 111.39 61 ARG D O 1
ATOM 7155 N N . LEU D 1 134 ? -3.238 8.582 43.515 1.00 107.28 62 LEU D N 1
ATOM 7156 C CA . LEU D 1 134 ? -2.215 9.638 43.467 1.00 106.41 62 LEU D CA 1
ATOM 7157 C C . LEU D 1 134 ? -1.446 9.778 44.790 1.00 109.59 62 LEU D C 1
ATOM 7158 O O . LEU D 1 134 ? -1.971 9.423 45.851 1.00 109.58 62 LEU D O 1
ATOM 7160 N N . SER D 1 135 ? -0.216 10.346 44.725 1.00 105.02 63 SER D N 1
ATOM 7161 C CA . SER D 1 135 ? 0.651 10.605 45.885 1.00 104.12 63 SER D CA 1
ATOM 7162 C C . SER D 1 135 ? -0.037 11.583 46.867 1.00 106.67 63 SER D C 1
ATOM 7163 O O . SER D 1 135 ? -0.925 12.318 46.424 1.00 106.10 63 SER D O 1
ATOM 7166 N N . PRO D 1 136 ? 0.331 11.627 48.182 1.00 102.47 64 PRO D N 1
ATOM 7167 C CA . PRO D 1 136 ? -0.349 12.564 49.107 1.00 101.59 64 PRO D CA 1
ATOM 7168 C C . PRO D 1 136 ? -0.192 14.034 48.706 1.00 102.84 64 PRO D C 1
ATOM 7169 O O . PRO D 1 136 ? -1.090 14.835 48.975 1.00 101.82 64 PRO D O 1
ATOM 7173 N N . GLU D 1 137 ? 0.937 14.374 48.038 1.00 98.16 65 GLU D N 1
ATOM 7174 C CA . GLU D 1 137 ? 1.244 15.717 47.541 1.00 97.27 65 GLU D CA 1
ATOM 7175 C C . GLU D 1 137 ? 0.325 16.068 46.363 1.00 97.68 65 GLU D C 1
ATOM 7176 O O . GLU D 1 137 ? -0.282 17.142 46.379 1.00 97.51 65 GLU D O 1
ATOM 7178 N N . GLN D 1 138 ? 0.205 15.153 45.363 1.00 91.13 66 GLN D N 1
ATOM 7179 C CA . GLN D 1 138 ? -0.644 15.316 44.175 1.00 89.72 66 GLN D CA 1
ATOM 7180 C C . GLN D 1 138 ? -2.128 15.421 44.558 1.00 91.53 66 GLN D C 1
ATOM 7181 O O . GLN D 1 138 ? -2.869 16.184 43.935 1.00 91.12 66 GLN D O 1
ATOM 7183 N N . LEU D 1 139 ? -2.547 14.655 45.587 1.00 85.73 67 LEU D N 1
ATOM 7184 C CA . LEU D 1 139 ? -3.915 14.635 46.100 1.00 84.38 67 LEU D CA 1
ATOM 7185 C C . LEU D 1 139 ? -4.277 15.976 46.755 1.00 84.40 67 LEU D C 1
ATOM 7186 O O . LEU D 1 139 ? -5.417 16.424 46.611 1.00 83.95 67 LEU D O 1
ATOM 7191 N N . GLU D 1 140 ? -3.309 16.632 47.432 1.00 78.01 68 GLU D N 1
ATOM 7192 C CA . GLU D 1 140 ? -3.523 17.949 48.031 1.00 77.04 68 GLU D CA 1
ATOM 7193 C C . GLU D 1 140 ? -3.522 19.017 46.926 1.00 79.99 68 GLU D C 1
ATOM 7194 O O . GLU D 1 140 ? -4.174 20.048 47.095 1.00 80.35 68 GLU D O 1
ATOM 7200 N N . GLU D 1 141 ? -2.848 18.745 45.776 1.00 74.85 69 GLU D N 1
ATOM 7201 C CA . GLU D 1 141 ? -2.847 19.631 44.608 1.00 74.74 69 GLU D CA 1
ATOM 7202 C C . GLU D 1 141 ? -4.271 19.703 44.011 1.00 75.69 69 GLU D C 1
ATOM 7203 O O . GLU D 1 141 ? -4.761 20.804 43.742 1.00 75.09 69 GLU D O 1
ATOM 7209 N N . VAL D 1 142 ? -4.928 18.526 43.836 1.00 70.22 70 VAL D N 1
ATOM 7210 C CA . VAL D 1 142 ? -6.295 18.339 43.311 1.00 69.45 70 VAL D CA 1
ATOM 7211 C C . VAL D 1 142 ? -7.315 19.005 44.274 1.00 73.47 70 VAL D C 1
ATOM 7212 O O . VAL D 1 142 ? -8.326 19.537 43.824 1.00 74.05 70 VAL D O 1
ATOM 7216 N N . ARG D 1 143 ? -7.024 18.996 45.580 1.00 69.43 71 ARG D N 1
ATOM 7217 C CA . ARG D 1 143 ? -7.858 19.617 46.607 1.00 69.25 71 ARG D CA 1
ATOM 7218 C C . ARG D 1 143 ? -7.737 21.148 46.527 1.00 70.77 71 ARG D C 1
ATOM 7219 O O . ARG D 1 143 ? -8.750 21.840 46.433 1.00 70.71 71 ARG D O 1
ATOM 7227 N N . GLU D 1 144 ? -6.498 21.668 46.544 1.00 65.96 72 GLU D N 1
ATOM 7228 C CA . GLU D 1 144 ? -6.202 23.097 46.476 1.00 66.21 72 GLU D CA 1
ATOM 7229 C C . GLU D 1 144 ? -6.769 23.736 45.192 1.00 67.85 72 GLU D C 1
ATOM 7230 O O . GLU D 1 144 ? -7.311 24.838 45.260 1.00 68.35 72 GLU D O 1
ATOM 7236 N N . ALA D 1 145 ? -6.692 23.031 44.046 1.00 56.12 73 ALA D N 1
ATOM 7237 C CA . ALA D 1 145 ? -7.224 23.505 42.779 1.00 53.02 73 ALA D CA 1
ATOM 7238 C C . ALA D 1 145 ? -8.736 23.639 42.829 1.00 54.32 73 ALA D C 1
ATOM 7239 O O . ALA D 1 145 ? -9.254 24.639 42.341 1.00 51.95 73 ALA D O 1
ATOM 7241 N N . THR D 1 146 ? -9.445 22.661 43.443 1.00 52.30 74 THR D N 1
ATOM 7242 C CA . THR D 1 146 ? -10.919 22.697 43.549 1.00 52.01 74 THR D CA 1
ATOM 7243 C C . THR D 1 146 ? -11.358 23.828 44.508 1.00 53.96 74 THR D C 1
ATOM 7244 O O . THR D 1 146 ? -12.423 24.406 44.312 1.00 51.07 74 THR D O 1
ATOM 7248 N N . ARG D 1 147 ? -10.503 24.179 45.486 1.00 52.31 75 ARG D N 1
ATOM 7249 C CA . ARG D 1 147 ? -10.745 25.298 46.398 1.00 53.46 75 ARG D CA 1
ATOM 7250 C C . ARG D 1 147 ? -10.614 26.617 45.626 1.00 57.06 75 ARG D C 1
ATOM 7251 O O . ARG D 1 147 ? -11.433 27.522 45.810 1.00 55.61 75 ARG D O 1
ATOM 7259 N N . ARG D 1 148 ? -9.610 26.698 44.714 1.00 54.88 76 ARG D N 1
ATOM 7260 C CA . ARG D 1 148 ? -9.389 27.850 43.827 1.00 55.10 76 ARG D CA 1
ATOM 7261 C C . ARG D 1 148 ? -10.615 28.102 42.968 1.00 56.09 76 ARG D C 1
ATOM 7262 O O . ARG D 1 148 ? -11.070 29.241 42.870 1.00 58.03 76 ARG D O 1
ATOM 7270 N N . GLU D 1 149 ? -11.206 27.014 42.439 1.00 48.07 77 GLU D N 1
ATOM 7271 C CA . GLU D 1 149 ? -12.388 27.016 41.583 1.00 44.60 77 GLU D CA 1
ATOM 7272 C C . GLU D 1 149 ? -13.649 27.500 42.317 1.00 46.48 77 GLU D C 1
ATOM 7273 O O . GLU D 1 149 ? -14.373 28.356 41.790 1.00 44.37 77 GLU D O 1
ATOM 7279 N N . THR D 1 150 ? -13.929 26.942 43.512 1.00 43.07 78 THR D N 1
ATOM 7280 C CA . THR D 1 150 ? -15.110 27.294 44.304 1.00 41.99 78 THR D CA 1
ATOM 7281 C C . THR D 1 150 ? -15.017 28.746 44.791 1.00 46.41 78 THR D C 1
ATOM 7282 O O . THR D 1 150 ? -16.038 29.423 44.814 1.00 45.35 78 THR D O 1
ATOM 7286 N N . HIS D 1 151 ? -13.800 29.243 45.113 1.00 44.71 79 HIS D N 1
ATOM 7287 C CA . HIS D 1 151 ? -13.574 30.639 45.512 1.00 46.45 79 HIS D CA 1
ATOM 7288 C C . HIS D 1 151 ? -13.985 31.584 44.369 1.00 49.59 79 HIS D C 1
ATOM 7289 O O . HIS D 1 151 ? -14.770 32.508 44.588 1.00 50.01 79 HIS D O 1
ATOM 7296 N N . ILE D 1 152 ? -13.497 31.301 43.142 1.00 44.55 80 ILE D N 1
ATOM 7297 C CA . ILE D 1 152 ? -13.846 32.064 41.942 1.00 44.20 80 ILE D CA 1
ATOM 7298 C C . ILE D 1 152 ? -15.373 32.006 41.699 1.00 47.32 80 ILE D C 1
ATOM 7299 O O . ILE D 1 152 ? -15.986 33.054 41.515 1.00 46.97 80 ILE D O 1
ATOM 7304 N N . LEU D 1 153 ? -15.982 30.798 41.789 1.00 43.67 81 LEU D N 1
ATOM 7305 C CA . LEU D 1 153 ? -17.425 30.588 41.591 1.00 41.80 81 LEU D CA 1
ATOM 7306 C C . LEU D 1 153 ? -18.280 31.380 42.578 1.00 48.28 81 LEU D C 1
ATOM 7307 O O . LEU D 1 153 ? -19.364 31.829 42.208 1.00 48.20 81 LEU D O 1
ATOM 7312 N N . ARG D 1 154 ? -17.801 31.574 43.814 1.00 46.54 82 ARG D N 1
ATOM 7313 C CA . ARG D 1 154 ? -18.545 32.358 44.796 1.00 47.39 82 ARG D CA 1
ATOM 7314 C C . ARG D 1 154 ? -18.466 33.858 44.481 1.00 52.72 82 ARG D C 1
ATOM 7315 O O . ARG D 1 154 ? -19.438 34.577 44.724 1.00 53.27 82 ARG D O 1
ATOM 7323 N N . GLN D 1 155 ? -17.332 34.320 43.930 1.00 49.43 83 GLN D N 1
ATOM 7324 C CA . GLN D 1 155 ? -17.153 35.717 43.521 1.00 50.97 83 GLN D CA 1
ATOM 7325 C C . GLN D 1 155 ? -18.095 36.091 42.361 1.00 55.09 83 GLN D C 1
ATOM 7326 O O . GLN D 1 155 ? -18.646 37.190 42.336 1.00 57.12 83 GLN D O 1
ATOM 7332 N N . VAL D 1 156 ? -18.256 35.170 41.403 1.00 49.01 84 VAL D N 1
ATOM 7333 C CA . VAL D 1 156 ? -19.047 35.386 40.186 1.00 48.79 84 VAL D CA 1
ATOM 7334 C C . VAL D 1 156 ? -20.545 35.041 40.359 1.00 55.43 84 VAL D C 1
ATOM 7335 O O . VAL D 1 156 ? -21.351 35.473 39.528 1.00 57.85 84 VAL D O 1
ATOM 7339 N N . ALA D 1 157 ? -20.915 34.274 41.411 1.00 50.17 85 ALA D N 1
ATOM 7340 C CA . ALA D 1 157 ? -22.303 33.865 41.659 1.00 48.41 85 ALA D CA 1
ATOM 7341 C C . ALA D 1 157 ? -23.201 35.090 41.695 1.00 51.75 85 ALA D C 1
ATOM 7342 O O . ALA D 1 157 ? -22.903 36.039 42.420 1.00 51.81 85 ALA D O 1
ATOM 7344 N N . GLY D 1 158 ? -24.223 35.083 40.838 1.00 46.77 86 GLY D N 1
ATOM 7345 C CA . GLY D 1 158 ? -25.165 36.187 40.715 1.00 47.46 86 GLY D CA 1
ATOM 7346 C C . GLY D 1 158 ? -25.317 36.708 39.297 1.00 50.98 86 GLY D C 1
ATOM 7347 O O . GLY D 1 158 ? -26.380 37.230 38.946 1.00 52.00 86 GLY D O 1
ATOM 7348 N N . HIS D 1 159 ? -24.258 36.586 38.468 1.00 45.52 87 HIS D N 1
ATOM 7349 C CA . HIS D 1 159 ? -24.297 37.026 37.069 1.00 45.11 87 HIS D CA 1
ATOM 7350 C C . HIS D 1 159 ? -25.281 36.145 36.275 1.00 49.81 87 HIS D C 1
ATOM 7351 O O . HIS D 1 159 ? -25.238 34.914 36.409 1.00 48.41 87 HIS D O 1
ATOM 7358 N N . PRO D 1 160 ? -26.186 36.753 35.468 1.00 47.37 88 PRO D N 1
ATOM 7359 C CA . PRO D 1 160 ? -27.190 35.955 34.737 1.00 46.91 88 PRO D CA 1
ATOM 7360 C C . PRO D 1 160 ? -26.641 34.984 33.679 1.00 49.88 88 PRO D C 1
ATOM 7361 O O . PRO D 1 160 ? -27.366 34.072 33.275 1.00 49.59 88 PRO D O 1
ATOM 7365 N N . HIS D 1 161 ? -25.392 35.179 33.208 1.00 43.28 89 HIS D N 1
ATOM 7366 C CA . HIS D 1 161 ? -24.853 34.295 32.187 1.00 40.76 89 HIS D CA 1
ATOM 7367 C C . HIS D 1 161 ? -23.596 33.549 32.664 1.00 41.79 89 HIS D C 1
ATOM 7368 O O . HIS D 1 161 ? -22.754 33.140 31.856 1.00 40.77 89 HIS D O 1
ATOM 7375 N N . ILE D 1 162 ? -23.507 33.326 33.983 1.00 36.97 90 ILE D N 1
ATOM 7376 C CA . ILE D 1 162 ? -22.465 32.527 34.618 1.00 35.49 90 ILE D CA 1
ATOM 7377 C C . ILE D 1 162 ? -23.172 31.521 35.529 1.00 41.80 90 ILE D C 1
ATOM 7378 O O . ILE D 1 162 ? -24.172 31.863 36.195 1.00 43.76 90 ILE D O 1
ATOM 7383 N N . ILE D 1 163 ? -22.670 30.277 35.551 1.00 36.53 91 ILE D N 1
ATOM 7384 C CA . ILE D 1 163 ? 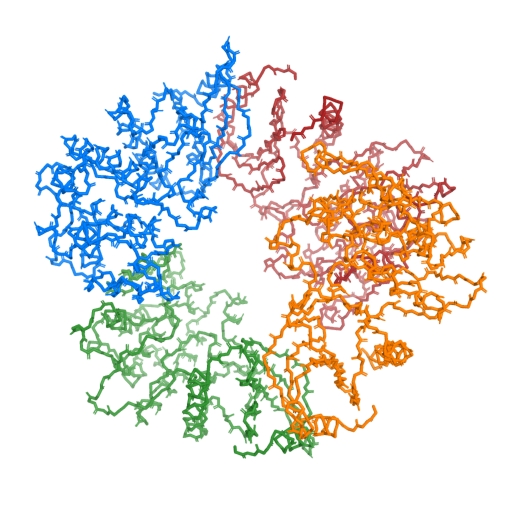-23.254 29.213 36.381 1.00 34.84 91 ILE D CA 1
ATOM 7385 C C . ILE D 1 163 ? -23.194 29.624 37.866 1.00 37.67 91 ILE D C 1
ATOM 7386 O O . ILE D 1 163 ? -22.217 30.241 38.310 1.00 37.42 91 ILE D O 1
ATOM 7391 N N . THR D 1 164 ? -24.277 29.355 38.607 1.00 35.05 92 THR D N 1
ATOM 7392 C CA . THR D 1 164 ? -24.361 29.737 40.016 1.00 34.79 92 THR D CA 1
ATOM 7393 C C . THR D 1 164 ? -24.044 28.553 40.908 1.00 38.40 92 THR D C 1
ATOM 7394 O O . THR D 1 164 ? -24.694 27.524 40.795 1.00 37.66 92 THR D O 1
ATOM 7398 N N . LEU D 1 165 ? -23.045 28.697 41.793 1.00 35.42 93 LEU D N 1
ATOM 7399 C CA . LEU D 1 165 ? -22.751 27.676 42.784 1.00 34.43 93 LEU D CA 1
ATOM 7400 C C . LEU D 1 165 ? -23.712 27.954 43.929 1.00 41.39 93 LEU D C 1
ATOM 7401 O O . LEU D 1 165 ? -23.615 28.989 44.594 1.00 42.31 93 LEU D O 1
ATOM 7406 N N . ILE D 1 166 ? -24.717 27.076 44.069 1.00 36.75 94 ILE D N 1
ATOM 7407 C CA . ILE D 1 166 ? -25.809 27.193 45.024 1.00 35.72 94 ILE D CA 1
ATOM 7408 C C . ILE D 1 166 ? -25.358 26.742 46.407 1.00 37.96 94 ILE D C 1
ATOM 7409 O O . ILE D 1 166 ? -25.803 27.307 47.424 1.00 36.46 94 ILE D O 1
ATOM 7414 N N . ASP D 1 167 ? -24.504 25.696 46.433 1.00 31.59 95 ASP D N 1
ATOM 7415 C CA . ASP D 1 167 ? -24.073 24.993 47.614 1.00 29.79 95 ASP D CA 1
ATOM 7416 C C . ASP D 1 167 ? -22.884 24.099 47.370 1.00 36.62 95 ASP D C 1
ATOM 7417 O O . ASP D 1 167 ? -22.670 23.643 46.248 1.00 37.16 95 ASP D O 1
ATOM 7422 N N . SER D 1 168 ? -22.147 23.778 48.437 1.00 34.91 96 SER D N 1
ATOM 7423 C CA . SER D 1 168 ? -20.977 22.903 48.347 1.00 36.26 96 SER D CA 1
ATOM 7424 C C . SER D 1 168 ? -20.759 22.149 49.648 1.00 41.36 96 SER D C 1
ATOM 7425 O O . SER D 1 168 ? -21.038 22.687 50.714 1.00 41.82 96 SER D O 1
ATOM 7428 N N . TYR D 1 169 ? -20.313 20.870 49.545 1.00 38.64 97 TYR D N 1
ATOM 7429 C CA . TYR D 1 169 ? -20.066 19.937 50.674 1.00 38.12 97 TYR D CA 1
ATOM 7430 C C . TYR D 1 169 ? -18.768 19.184 50.388 1.00 43.40 97 TYR D C 1
ATOM 7431 O O . TYR D 1 169 ? -18.665 18.586 49.341 1.00 41.38 97 TYR D O 1
ATOM 7440 N N . GLU D 1 170 ? -17.754 19.255 51.262 1.00 46.42 98 GLU D N 1
ATOM 7441 C CA . GLU D 1 170 ? -16.446 18.616 50.988 1.00 48.58 98 GLU D CA 1
ATOM 7442 C C . GLU D 1 170 ? -16.004 17.611 52.083 1.00 52.76 98 GLU D C 1
ATOM 7443 O O . GLU D 1 170 ? -16.207 17.847 53.272 1.00 52.58 98 GLU D O 1
ATOM 7449 N N . SER D 1 171 ? -15.372 16.506 51.649 1.00 48.94 99 SER D N 1
ATOM 7450 C CA . SER D 1 171 ? -14.789 15.475 52.497 1.00 49.64 99 SER D CA 1
ATOM 7451 C C . SER D 1 171 ? -13.508 14.967 51.852 1.00 57.87 99 SER D C 1
ATOM 7452 O O . SER D 1 171 ? -13.137 15.438 50.776 1.00 58.48 99 SER D O 1
ATOM 7455 N N . SER D 1 172 ? -12.812 14.037 52.522 1.00 57.76 100 SER D N 1
ATOM 7456 C CA . SER D 1 172 ? -11.534 13.478 52.054 1.00 59.49 100 SER D CA 1
ATOM 7457 C C . SER D 1 172 ? -11.694 12.856 50.668 1.00 62.04 100 SER D C 1
ATOM 7458 O O . SER D 1 172 ? -10.859 13.079 49.793 1.00 60.10 100 SER D O 1
ATOM 7460 N N . SER D 1 173 ? -12.806 12.146 50.460 1.00 58.10 101 SER D N 1
ATOM 7461 C CA . SER D 1 173 ? -13.010 11.486 49.201 1.00 57.47 101 SER D CA 1
ATOM 7462 C C . SER D 1 173 ? -14.044 12.193 48.300 1.00 56.24 101 SER D C 1
ATOM 7463 O O . SER D 1 173 ? -13.995 11.937 47.110 1.00 56.65 101 SER D O 1
ATOM 7466 N N . PHE D 1 174 ? -14.902 13.115 48.805 1.00 50.23 102 PHE D N 1
ATOM 7467 C CA . PHE D 1 174 ? -15.878 13.783 47.929 1.00 48.09 102 PHE D CA 1
ATOM 7468 C C . PHE D 1 174 ? -15.975 15.298 48.011 1.00 52.45 102 PHE D C 1
ATOM 7469 O O . PHE D 1 174 ? -15.664 15.917 49.023 1.00 53.08 102 PHE D O 1
ATOM 7477 N N . MET D 1 175 ? -16.524 15.865 46.935 1.00 49.57 103 MET D N 1
ATOM 7478 C CA . MET D 1 175 ? -16.945 17.249 46.761 1.00 49.45 103 MET D CA 1
ATOM 7479 C C . MET D 1 175 ? -18.318 17.239 46.098 1.00 44.91 103 MET D C 1
ATOM 7480 O O . MET D 1 175 ? -18.457 16.709 45.005 1.00 41.57 103 MET D O 1
ATOM 7485 N N . PHE D 1 176 ? -19.326 17.761 46.772 1.00 39.98 104 PHE D N 1
ATOM 7486 C CA . PHE D 1 176 ? -20.669 17.892 46.210 1.00 37.66 104 PHE D CA 1
ATOM 7487 C C . PHE D 1 176 ? -20.854 19.357 45.887 1.00 41.35 104 PHE D C 1
ATOM 7488 O O . PHE D 1 176 ? -20.829 20.186 46.797 1.00 42.40 104 PHE D O 1
ATOM 7496 N N . LEU D 1 177 ? -20.933 19.696 44.602 1.00 36.81 105 LEU D N 1
ATOM 7497 C CA . LEU D 1 177 ? -21.133 21.074 44.143 1.00 35.27 105 LEU D CA 1
ATOM 7498 C C . LEU D 1 177 ? -22.509 21.214 43.515 1.00 34.14 105 LEU D C 1
ATOM 7499 O O . LEU D 1 177 ? -22.778 20.587 42.490 1.00 34.30 105 LEU D O 1
ATOM 7504 N N . VAL D 1 178 ? -23.385 21.993 44.142 1.00 27.93 106 VAL D N 1
ATOM 7505 C CA . VAL D 1 178 ? -24.765 22.199 43.656 1.00 25.96 106 VAL D CA 1
ATOM 7506 C C . VAL D 1 178 ? -24.795 23.464 42.795 1.00 31.26 106 VAL D C 1
ATOM 7507 O O . VAL D 1 178 ? -24.312 24.514 43.219 1.00 34.20 106 VAL D O 1
ATOM 7511 N N . PHE D 1 179 ? -25.341 23.350 41.587 1.00 28.00 107 PHE D N 1
ATOM 7512 C CA . PHE D 1 179 ? -25.458 24.442 40.611 1.00 28.21 107 PHE D CA 1
ATOM 7513 C C . PHE D 1 179 ? -26.856 24.612 40.046 1.00 34.00 107 PHE D C 1
ATOM 7514 O O . PHE D 1 179 ? -27.744 23.798 40.333 1.00 35.18 107 PHE D O 1
ATOM 7522 N N . ASP D 1 180 ? -27.032 25.623 39.170 1.00 29.66 108 ASP D N 1
ATOM 7523 C CA . ASP D 1 180 ? -28.254 25.773 38.394 1.00 30.74 108 ASP D CA 1
ATOM 7524 C C . ASP D 1 180 ? -28.394 24.572 37.473 1.00 34.45 108 ASP D C 1
ATOM 7525 O O . ASP D 1 180 ? -27.389 24.074 36.948 1.00 31.24 108 ASP D O 1
ATOM 7530 N N . LEU D 1 181 ? -29.629 24.115 37.274 1.00 33.14 109 LEU D N 1
ATOM 7531 C CA . LEU D 1 181 ? -29.948 23.057 36.332 1.00 33.37 109 LEU D CA 1
ATOM 7532 C C . LEU D 1 181 ? -30.202 23.725 35.001 1.00 37.90 109 LEU D C 1
ATOM 7533 O O . LEU D 1 181 ? -31.099 24.555 34.887 1.00 38.46 109 LEU D O 1
ATOM 7538 N N . MET D 1 182 ? -29.372 23.407 34.004 1.00 35.65 110 MET D N 1
ATOM 7539 C CA . MET D 1 182 ? -29.482 23.958 32.652 1.00 35.35 110 MET D CA 1
ATOM 7540 C C . MET D 1 182 ? -30.045 22.852 31.812 1.00 40.59 110 MET D C 1
ATOM 7541 O O . MET D 1 182 ? -29.310 21.944 31.411 1.00 41.59 110 MET D O 1
ATOM 7546 N N . ARG D 1 183 ? -31.375 22.888 31.616 1.00 37.74 111 ARG D N 1
ATOM 7547 C CA . ARG D 1 183 ? -32.195 21.831 31.018 1.00 38.59 111 ARG D CA 1
ATOM 7548 C C . ARG D 1 183 ? -31.912 21.486 29.552 1.00 46.19 111 ARG D C 1
ATOM 7549 O O . ARG D 1 183 ? -32.272 20.382 29.113 1.00 47.77 111 ARG D O 1
ATOM 7557 N N . LYS D 1 184 ? -31.274 22.374 28.799 1.00 48.72 112 LYS D N 1
ATOM 7558 C CA . LYS D 1 184 ? -30.936 22.032 27.420 1.00 49.80 112 LYS D CA 1
ATOM 7559 C C . LYS D 1 184 ? -29.465 21.560 27.314 1.00 53.34 112 LYS D C 1
ATOM 7560 O O . LYS D 1 184 ? -28.985 21.327 26.214 1.00 55.54 112 LYS D O 1
ATOM 7566 N N . GLY D 1 185 ? -28.802 21.373 28.463 1.00 46.64 113 GLY D N 1
ATOM 7567 C CA . GLY D 1 185 ? -27.446 20.847 28.576 1.00 44.49 113 GLY D CA 1
ATOM 7568 C C . GLY D 1 185 ? -26.339 21.699 28.003 1.00 46.46 113 GLY D C 1
ATOM 7569 O O . GLY D 1 185 ? -26.411 22.928 28.037 1.00 45.74 113 GLY D O 1
ATOM 7570 N N . GLU D 1 186 ? -25.289 21.035 27.496 1.00 42.39 114 GLU D N 1
ATOM 7571 C CA . GLU D 1 186 ? -24.137 21.701 26.879 1.00 39.97 114 GLU D CA 1
ATOM 7572 C C . GLU D 1 186 ? -24.446 22.191 25.485 1.00 45.27 114 GLU D C 1
ATOM 7573 O O . GLU D 1 186 ? -25.086 21.477 24.707 1.00 47.50 114 GLU D O 1
ATOM 7579 N N . LEU D 1 187 ? -23.933 23.380 25.158 1.00 40.03 115 LEU D N 1
ATOM 7580 C CA . LEU D 1 187 ? -24.066 24.013 23.859 1.00 41.76 115 LEU D CA 1
ATOM 7581 C C . LEU D 1 187 ? -23.464 23.105 22.783 1.00 47.54 115 LEU D C 1
ATOM 7582 O O . LEU D 1 187 ? -23.988 23.072 21.672 1.00 49.68 115 LEU D O 1
ATOM 7587 N N . PHE D 1 188 ? -22.404 22.339 23.140 1.00 42.56 116 PHE D N 1
ATOM 7588 C CA . PHE D 1 188 ? -21.744 21.372 22.275 1.00 44.87 116 PHE D CA 1
ATOM 7589 C C . PHE D 1 188 ? -22.728 20.305 21.779 1.00 53.01 116 PHE D C 1
ATOM 7590 O O . PHE D 1 188 ? -22.745 20.020 20.580 1.00 57.79 116 PHE D O 1
ATOM 7598 N N . ASP D 1 189 ? -23.543 19.713 22.686 1.00 48.36 117 ASP D N 1
ATOM 7599 C CA . ASP D 1 189 ? -24.501 18.659 22.339 1.00 51.69 117 ASP D CA 1
ATOM 7600 C C . ASP D 1 189 ? -25.658 19.231 21.510 1.00 58.52 117 ASP D C 1
ATOM 7601 O O . ASP D 1 189 ? -26.154 18.555 20.597 1.00 61.13 117 ASP D O 1
ATOM 7606 N N . TYR D 1 190 ? -26.026 20.502 21.769 1.00 54.61 118 TYR D N 1
ATOM 7607 C CA . TYR D 1 190 ? -27.040 21.218 20.999 1.00 57.27 118 TYR D CA 1
ATOM 7608 C C . TYR D 1 190 ? -26.539 21.400 19.559 1.00 61.50 118 TYR D C 1
ATOM 7609 O O . TYR D 1 190 ? -27.290 21.151 18.616 1.00 65.24 118 TYR D O 1
ATOM 7618 N N . LEU D 1 191 ? -25.258 21.805 19.404 1.00 54.35 119 LEU D N 1
ATOM 7619 C CA . LEU D 1 191 ? -24.588 21.994 18.122 1.00 54.85 119 LEU D CA 1
ATOM 7620 C C . LEU D 1 191 ? -24.513 20.666 17.383 1.00 62.04 119 LEU D C 1
ATOM 7621 O O . LEU D 1 191 ? -24.781 20.661 16.192 1.00 64.94 119 LEU D O 1
ATOM 7626 N N . THR D 1 192 ? -24.231 19.547 18.079 1.00 58.67 120 THR D N 1
ATOM 7627 C CA . THR D 1 192 ? -24.200 18.228 17.435 1.00 62.96 120 THR D CA 1
ATOM 7628 C C . THR D 1 192 ? -25.574 17.914 16.820 1.00 73.14 120 THR D C 1
ATOM 7629 O O . THR D 1 192 ? -25.644 17.529 15.648 1.00 77.66 120 THR D O 1
ATOM 7633 N N . GLU D 1 193 ? -26.655 18.135 17.590 1.00 69.45 121 GLU D N 1
ATOM 7634 C CA . GLU D 1 193 ? -28.040 17.903 17.179 1.00 72.32 121 GLU D CA 1
ATOM 7635 C C . GLU D 1 193 ? -28.430 18.790 15.984 1.00 79.30 121 GLU D C 1
ATOM 7636 O O . GLU D 1 193 ? -28.960 18.271 14.991 1.00 84.39 121 GLU D O 1
ATOM 7642 N N . LYS D 1 194 ? -28.167 20.113 16.075 1.00 71.70 122 LYS D N 1
ATOM 7643 C CA . LYS D 1 194 ? -28.530 21.064 15.017 1.00 72.94 122 LYS D CA 1
ATOM 7644 C C . LYS D 1 194 ? -27.508 21.085 13.847 1.00 75.99 122 LYS D C 1
ATOM 7645 O O . LYS D 1 194 ? -27.805 21.664 12.807 1.00 77.49 122 LYS D O 1
ATOM 7647 N N . VAL D 1 195 ? -26.311 20.463 14.027 1.00 70.80 123 VAL D N 1
ATOM 7648 C CA . VAL D 1 195 ? -25.177 20.380 13.079 1.00 71.41 123 VAL D CA 1
ATOM 7649 C C . VAL D 1 195 ? -24.447 21.745 13.036 1.00 72.99 123 VAL D C 1
ATOM 7650 O O . VAL D 1 195 ? -23.257 21.803 13.332 1.00 69.34 123 VAL D O 1
ATOM 7654 N N . ALA D 1 196 ? -25.162 22.819 12.673 1.00 71.55 124 ALA D N 1
ATOM 7655 C CA . ALA D 1 196 ? -24.665 24.192 12.597 1.00 69.12 124 ALA D CA 1
ATOM 7656 C C . ALA D 1 196 ? -25.799 25.143 12.970 1.00 71.40 124 ALA D C 1
ATOM 7657 O O . ALA D 1 196 ? -26.963 24.849 12.673 1.00 73.86 124 ALA D O 1
ATOM 7659 N N . LEU D 1 197 ? -25.483 26.261 13.632 1.00 63.01 125 LEU D N 1
ATOM 7660 C CA . LEU D 1 197 ? -26.537 27.189 14.053 1.00 61.33 125 LEU D CA 1
ATOM 7661 C C . LEU D 1 197 ? -26.695 28.355 13.099 1.00 65.78 125 LEU D C 1
ATOM 7662 O O . LEU D 1 197 ? -25.795 28.652 12.313 1.00 64.72 125 LEU D O 1
ATOM 7667 N N . SER D 1 198 ? -27.834 29.044 13.227 1.00 65.48 126 SER D N 1
ATOM 7668 C CA . SER D 1 198 ? -28.157 30.230 12.450 1.00 69.74 126 SER D CA 1
ATOM 7669 C C . SER D 1 198 ? -27.420 31.420 13.048 1.00 70.03 126 SER D C 1
ATOM 7670 O O . SER D 1 198 ? -27.110 31.395 14.235 1.00 65.26 126 SER D O 1
ATOM 7673 N N . GLU D 1 199 ? -27.208 32.479 12.253 1.00 69.20 127 GLU D N 1
ATOM 7674 C CA . GLU D 1 199 ? -26.594 33.724 12.693 1.00 68.04 127 GLU D CA 1
ATOM 7675 C C . GLU D 1 199 ? -27.463 34.413 13.762 1.00 72.46 127 GLU D C 1
ATOM 7676 O O . GLU D 1 199 ? -26.913 35.001 14.689 1.00 69.42 127 GLU D O 1
ATOM 7682 N N . LYS D 1 200 ? -28.806 34.277 13.670 1.00 74.02 128 LYS D N 1
ATOM 7683 C CA . LYS D 1 200 ? -29.767 34.829 14.635 1.00 74.71 128 LYS D CA 1
ATOM 7684 C C . LYS D 1 200 ? -29.533 34.211 16.032 1.00 74.80 128 LYS D C 1
ATOM 7685 O O . LYS D 1 200 ? -29.380 34.950 17.010 1.00 74.35 128 LYS D O 1
ATOM 7691 N N . GLU D 1 201 ? -29.455 32.869 16.105 1.00 68.36 129 GLU D N 1
ATOM 7692 C CA . GLU D 1 201 ? -29.242 32.136 17.358 1.00 64.12 129 GLU D CA 1
ATOM 7693 C C . GLU D 1 201 ? -27.789 32.276 17.888 1.00 63.06 129 GLU D C 1
ATOM 7694 O O . GLU D 1 201 ? -27.589 32.302 19.102 1.00 60.23 129 GLU D O 1
ATOM 7700 N N . THR D 1 202 ? -26.796 32.386 16.992 1.00 58.26 130 THR D N 1
ATOM 7701 C CA . THR D 1 202 ? -25.391 32.553 17.346 1.00 54.09 130 THR D CA 1
ATOM 7702 C C . THR D 1 202 ? -25.169 33.950 17.945 1.00 56.62 130 THR D C 1
ATOM 7703 O O . THR D 1 202 ? -24.470 34.062 18.940 1.00 53.58 130 THR D O 1
ATOM 7707 N N . ARG D 1 203 ? -25.775 35.003 17.361 1.00 56.90 131 ARG D N 1
ATOM 7708 C CA . ARG D 1 203 ? -25.665 36.386 17.849 1.00 57.50 131 ARG D CA 1
ATOM 7709 C C . ARG D 1 203 ? -26.150 36.501 19.272 1.00 61.09 131 ARG D C 1
ATOM 7710 O O . ARG D 1 203 ? -25.503 37.193 20.064 1.00 60.89 131 ARG D O 1
ATOM 7718 N N . SER D 1 204 ? -27.272 35.800 19.599 1.00 57.22 132 SER D N 1
ATOM 7719 C CA . SER D 1 204 ? -27.883 35.742 20.930 1.00 55.49 132 SER D CA 1
ATOM 7720 C C . SER D 1 204 ? -26.957 35.043 21.945 1.00 55.22 132 SER D C 1
ATOM 7721 O O . SER D 1 204 ? -26.804 35.534 23.073 1.00 54.01 132 SER D O 1
ATOM 7724 N N . ILE D 1 205 ? -26.327 33.910 21.533 1.00 48.77 133 ILE D N 1
ATOM 7725 C CA . ILE D 1 205 ? -25.378 33.151 22.370 1.00 43.33 133 ILE D CA 1
ATOM 7726 C C . ILE D 1 205 ? -24.080 33.960 22.544 1.00 46.76 133 ILE D C 1
ATOM 7727 O O . ILE D 1 205 ? -23.562 34.058 23.653 1.00 45.38 133 ILE D O 1
ATOM 7732 N N . MET D 1 206 ? -23.574 34.552 21.451 1.00 43.77 134 MET D N 1
ATOM 7733 C CA . MET D 1 206 ? -22.294 35.257 21.458 1.00 42.30 134 MET D CA 1
ATOM 7734 C C . MET D 1 206 ? -22.350 36.565 22.241 1.00 47.39 134 MET D C 1
ATOM 7735 O O . MET D 1 206 ? -21.325 36.943 22.831 1.00 46.90 134 MET D O 1
ATOM 7740 N N . ARG D 1 207 ? -23.525 37.238 22.270 1.00 45.42 135 ARG D N 1
ATOM 7741 C CA . ARG D 1 207 ? -23.729 38.472 23.036 1.00 47.58 135 ARG D CA 1
ATOM 7742 C C . ARG D 1 207 ? -23.572 38.177 24.526 1.00 51.02 135 ARG D C 1
ATOM 7743 O O . ARG D 1 207 ? -22.781 38.856 25.203 1.00 50.54 135 ARG D O 1
ATOM 7751 N N . SER D 1 208 ? -24.296 37.141 25.015 1.00 46.51 136 SER D N 1
ATOM 7752 C CA . SER D 1 208 ? -24.283 36.713 26.408 1.00 45.44 136 SER D CA 1
ATOM 7753 C C . SER D 1 208 ? -22.923 36.145 26.815 1.00 48.61 136 SER D C 1
ATOM 7754 O O . SER D 1 208 ? -22.503 36.380 27.943 1.00 48.53 136 SER D O 1
ATOM 7757 N N . LEU D 1 209 ? -22.220 35.438 25.896 1.00 43.49 137 LEU D N 1
ATOM 7758 C CA . LEU D 1 209 ? -20.896 34.892 26.170 1.00 40.57 137 LEU D CA 1
ATOM 7759 C C . LEU D 1 209 ? -19.876 36.028 26.322 1.00 46.88 137 LEU D C 1
ATOM 7760 O O . LEU D 1 209 ? -19.009 35.941 27.189 1.00 46.79 137 LEU D O 1
ATOM 7765 N N . LEU D 1 210 ? -19.997 37.093 25.515 1.00 45.73 138 LEU D N 1
ATOM 7766 C CA . LEU D 1 210 ? -19.074 38.226 25.601 1.00 47.14 138 LEU D CA 1
ATOM 7767 C C . LEU D 1 210 ? -19.360 39.047 26.830 1.00 50.29 138 LEU D C 1
ATOM 7768 O O . LEU D 1 210 ? -18.431 39.532 27.452 1.00 48.64 138 LEU D O 1
ATOM 7773 N N . GLU D 1 211 ? -20.638 39.167 27.204 1.00 49.27 139 GLU D N 1
ATOM 7774 C CA . GLU D 1 211 ? -21.043 39.923 28.391 1.00 50.56 139 GLU D CA 1
ATOM 7775 C C . GLU D 1 211 ? -20.484 39.251 29.644 1.00 52.78 139 GLU D C 1
ATOM 7776 O O . GLU D 1 211 ? -19.947 39.947 30.516 1.00 53.29 139 GLU D O 1
ATOM 7782 N N . ALA D 1 212 ? -20.528 37.900 29.683 1.00 46.90 140 ALA D N 1
ATOM 7783 C CA . ALA D 1 212 ? -19.979 37.112 30.788 1.00 46.01 140 ALA D CA 1
ATOM 7784 C C . ALA D 1 212 ? -18.466 37.262 30.848 1.00 48.23 140 ALA D C 1
ATOM 7785 O O . ALA D 1 212 ? -17.921 37.471 31.929 1.00 47.81 140 ALA D O 1
ATOM 7787 N N . VAL D 1 213 ? -17.798 37.202 29.674 1.00 43.72 141 VAL D N 1
ATOM 7788 C CA . VAL D 1 213 ? -16.344 37.350 29.541 1.00 42.12 141 VAL D CA 1
ATOM 7789 C C . VAL D 1 213 ? -15.926 38.781 29.984 1.00 47.08 141 VAL D C 1
ATOM 7790 O O . VAL D 1 213 ? -14.989 38.909 30.773 1.00 47.68 141 VAL D O 1
ATOM 7794 N N . SER D 1 214 ? -16.655 39.823 29.533 1.00 43.89 142 SER D N 1
ATOM 7795 C CA . SER D 1 214 ? -16.411 41.212 29.904 1.00 46.96 142 SER D CA 1
ATOM 7796 C C . SER D 1 214 ? -16.499 41.386 31.450 1.00 54.01 142 SER D C 1
ATOM 7797 O O . SER D 1 214 ? -15.638 42.043 32.036 1.00 58.10 142 SER D O 1
ATOM 7800 N N . PHE D 1 215 ? -17.481 40.732 32.099 1.00 48.28 143 PHE D N 1
ATOM 7801 C CA . PHE D 1 215 ? -17.689 40.771 33.545 1.00 48.92 143 PHE D CA 1
ATOM 7802 C C . PHE D 1 215 ? -16.511 40.131 34.282 1.00 51.16 143 PHE D C 1
ATOM 7803 O O . PHE D 1 215 ? -15.988 40.735 35.231 1.00 52.98 143 PHE D O 1
ATOM 7811 N N . LEU D 1 216 ? -16.123 38.901 33.869 1.00 43.76 144 LEU D N 1
ATOM 7812 C CA . LEU D 1 216 ? -15.000 38.143 34.427 1.00 41.19 144 LEU D CA 1
ATOM 7813 C C . LEU D 1 216 ? -13.735 38.966 34.411 1.00 44.30 144 LEU D C 1
ATOM 7814 O O . LEU D 1 216 ? -13.041 39.060 35.422 1.00 45.66 144 LEU D O 1
ATOM 7819 N N . HIS D 1 217 ? -13.453 39.573 33.257 1.00 40.00 145 HIS D N 1
ATOM 7820 C CA . HIS D 1 217 ? -12.270 40.384 32.996 1.00 40.24 145 HIS D CA 1
ATOM 7821 C C . HIS D 1 217 ? -12.247 41.682 33.816 1.00 49.86 145 HIS D C 1
ATOM 7822 O O . HIS D 1 217 ? -11.187 42.068 34.313 1.00 50.70 145 HIS D O 1
ATOM 7829 N N . ALA D 1 218 ? -13.422 42.313 34.010 1.00 49.77 146 ALA D N 1
ATOM 7830 C CA . ALA D 1 218 ? -13.571 43.514 34.832 1.00 53.90 146 ALA D CA 1
ATOM 7831 C C . ALA D 1 218 ? -13.271 43.190 36.284 1.00 59.62 146 ALA D C 1
ATOM 7832 O O . ALA D 1 218 ? -12.844 44.070 37.029 1.00 63.89 146 ALA D O 1
ATOM 7834 N N . ASN D 1 219 ? -13.474 41.912 36.668 1.00 53.86 147 ASN D N 1
ATOM 7835 C CA . ASN D 1 219 ? -13.223 41.365 38.003 1.00 54.86 147 ASN D CA 1
ATOM 7836 C C . ASN D 1 219 ? -11.863 40.660 38.075 1.00 59.39 147 ASN D C 1
ATOM 7837 O O . ASN D 1 219 ? -11.564 39.978 39.064 1.00 59.38 147 ASN D O 1
ATOM 7842 N N . ASN D 1 220 ? -11.033 40.862 37.033 1.00 56.32 148 ASN D N 1
ATOM 7843 C CA . ASN D 1 220 ? -9.669 40.365 36.887 1.00 55.24 148 ASN D CA 1
ATOM 7844 C C . ASN D 1 220 ? -9.582 38.832 36.937 1.00 54.55 148 ASN D C 1
ATOM 7845 O O . ASN D 1 220 ? -8.639 38.280 37.494 1.00 53.59 148 ASN D O 1
ATOM 7850 N N . ILE D 1 221 ? -10.523 38.159 36.266 1.00 48.36 149 ILE D N 1
ATOM 7851 C CA . ILE D 1 221 ? -10.551 36.700 36.167 1.00 44.34 149 ILE D CA 1
ATOM 7852 C C . ILE D 1 221 ? -10.447 36.306 34.688 1.00 46.75 149 ILE D C 1
ATOM 7853 O O . ILE D 1 221 ? -11.111 36.882 33.823 1.00 46.92 149 ILE D O 1
ATOM 7858 N N . VAL D 1 222 ? -9.578 35.345 34.406 1.00 40.57 150 VAL D N 1
ATOM 7859 C CA . VAL D 1 222 ? -9.418 34.805 33.069 1.00 37.24 150 VAL D CA 1
ATOM 7860 C C . VAL D 1 222 ? -9.984 33.370 33.160 1.00 41.50 150 VAL D C 1
ATOM 7861 O O . VAL D 1 222 ? -9.568 32.610 34.045 1.00 43.80 150 VAL D O 1
ATOM 7865 N N . HIS D 1 223 ? -10.976 33.030 32.299 1.00 34.54 151 HIS D N 1
ATOM 7866 C CA . HIS D 1 223 ? -11.648 31.735 32.305 1.00 31.95 151 HIS D CA 1
ATOM 7867 C C . HIS D 1 223 ? -10.680 30.603 31.919 1.00 36.91 151 HIS D C 1
ATOM 7868 O O . HIS D 1 223 ? -10.621 29.599 32.626 1.00 37.37 151 HIS D O 1
ATOM 7875 N N . ARG D 1 224 ? -9.968 30.760 30.791 1.00 34.62 152 ARG D N 1
ATOM 7876 C CA . ARG D 1 224 ? -8.914 29.895 30.233 1.00 34.42 152 ARG D CA 1
ATOM 7877 C C . ARG D 1 224 ? -9.412 28.552 29.744 1.00 37.48 152 ARG D C 1
ATOM 7878 O O . ARG D 1 224 ? -8.587 27.726 29.353 1.00 36.43 152 ARG D O 1
ATOM 7886 N N . ASP D 1 225 ? -10.725 28.348 29.671 1.00 35.45 153 ASP D N 1
ATOM 7887 C CA . ASP D 1 225 ? -11.224 27.118 29.059 1.00 36.56 153 ASP D CA 1
ATOM 7888 C C . ASP D 1 225 ? -12.582 27.342 28.380 1.00 40.25 153 ASP D C 1
ATOM 7889 O O . ASP D 1 225 ? -13.451 26.483 28.495 1.00 41.78 153 ASP D O 1
ATOM 7894 N N . LEU D 1 226 ? -12.765 28.481 27.657 1.00 34.71 154 LEU D N 1
ATOM 7895 C CA . LEU D 1 226 ? -14.023 28.758 26.934 1.00 33.84 154 LEU D CA 1
ATOM 7896 C C . LEU D 1 226 ? -14.150 27.837 25.697 1.00 35.49 154 LEU D C 1
ATOM 7897 O O . LEU D 1 226 ? -13.250 27.788 24.857 1.00 34.31 154 LEU D O 1
ATOM 7902 N N . LYS D 1 227 ? -15.243 27.077 25.622 1.00 31.17 155 LYS D N 1
ATOM 7903 C CA . LYS D 1 227 ? -15.560 26.149 24.526 1.00 30.71 155 LYS D CA 1
ATOM 7904 C C . LYS D 1 227 ? -17.045 25.747 24.610 1.00 35.44 155 LYS D C 1
ATOM 7905 O O . LYS D 1 227 ? -17.636 25.885 25.677 1.00 31.99 155 LYS D O 1
ATOM 7911 N N . PRO D 1 228 ? -17.678 25.223 23.528 1.00 36.18 156 PRO D N 1
ATOM 7912 C CA . PRO D 1 228 ? -19.114 24.869 23.609 1.00 36.99 156 PRO D CA 1
ATOM 7913 C C . PRO D 1 228 ? -19.480 23.861 24.702 1.00 40.04 156 PRO D C 1
ATOM 7914 O O . PRO D 1 228 ? -20.634 23.832 25.131 1.00 42.44 156 PRO D O 1
ATOM 7918 N N . GLU D 1 229 ? -18.526 23.046 25.147 1.00 34.97 157 GLU D N 1
ATOM 7919 C CA . GLU D 1 229 ? -18.734 22.037 26.201 1.00 35.67 157 GLU D CA 1
ATOM 7920 C C . GLU D 1 229 ? -18.887 22.681 27.571 1.00 40.72 157 GLU D C 1
ATOM 7921 O O . GLU D 1 229 ? -19.455 22.061 28.455 1.00 42.86 157 GLU D O 1
ATOM 7927 N N . ASN D 1 230 ? -18.368 23.915 27.745 1.00 36.81 158 ASN D N 1
ATOM 7928 C CA . ASN D 1 230 ? -18.359 24.686 28.994 1.00 35.17 158 ASN D CA 1
ATOM 7929 C C . ASN D 1 230 ? -19.388 25.813 28.994 1.00 38.44 158 ASN D C 1
ATOM 7930 O O . ASN D 1 230 ? -19.367 26.668 29.884 1.00 37.20 158 ASN D O 1
ATOM 7935 N N . ILE D 1 231 ? -20.308 25.793 28.008 1.00 34.92 159 ILE D N 1
ATOM 7936 C CA . ILE D 1 231 ? -21.409 26.744 27.892 1.00 34.52 159 ILE D CA 1
ATOM 7937 C C . ILE D 1 231 ? -22.675 25.926 28.000 1.00 39.73 159 ILE D C 1
ATOM 7938 O O . ILE D 1 231 ? -22.881 24.998 27.208 1.00 42.89 159 ILE D O 1
ATOM 7943 N N . LEU D 1 232 ? -23.505 26.240 28.993 1.00 33.84 160 LEU D N 1
ATOM 7944 C CA . LEU D 1 232 ? -24.735 25.515 29.258 1.00 34.63 160 LEU D CA 1
ATOM 7945 C C . LEU D 1 232 ? -25.959 26.316 28.831 1.00 39.84 160 LEU D C 1
ATOM 7946 O O . LEU D 1 232 ? -25.919 27.542 28.858 1.00 39.17 160 LEU D O 1
ATOM 7951 N N . LEU D 1 233 ? -27.032 25.623 28.416 1.00 39.09 161 LEU D N 1
ATOM 7952 C CA . LEU D 1 233 ? -28.270 26.251 27.949 1.00 42.95 161 LEU D CA 1
ATOM 7953 C C . LEU D 1 233 ? -29.473 25.876 28.768 1.00 48.48 161 LEU D C 1
ATOM 7954 O O . LEU D 1 233 ? -29.591 24.719 29.172 1.00 48.24 161 LEU D O 1
ATOM 7959 N N . ASP D 1 234 ? -30.414 26.818 28.937 1.00 46.67 162 ASP D N 1
ATOM 7960 C CA . ASP D 1 234 ? -31.697 26.545 29.580 1.00 48.47 162 ASP D CA 1
ATOM 7961 C C . ASP D 1 234 ? -32.761 26.347 28.465 1.00 58.11 162 ASP D C 1
ATOM 7962 O O . ASP D 1 234 ? -32.371 26.247 27.302 1.00 58.50 162 ASP D O 1
ATOM 7967 N N . ASP D 1 235 ? -34.076 26.231 28.804 1.00 59.54 163 ASP D N 1
ATOM 7968 C CA . ASP D 1 235 ? -35.166 26.023 27.833 1.00 62.61 163 ASP D CA 1
ATOM 7969 C C . ASP D 1 235 ? -35.449 27.257 26.982 1.00 67.57 163 ASP D C 1
ATOM 7970 O O . ASP D 1 235 ? -35.962 27.121 25.863 1.00 69.91 163 ASP D O 1
ATOM 7975 N N . ASN D 1 236 ? -35.107 28.455 27.505 1.00 63.09 164 ASN D N 1
ATOM 7976 C CA . ASN D 1 236 ? -35.274 29.750 26.822 1.00 63.85 164 ASN D CA 1
ATOM 7977 C C . ASN D 1 236 ? -34.095 30.047 25.914 1.00 64.53 164 ASN D C 1
ATOM 7978 O O . ASN D 1 236 ? -34.018 31.140 25.346 1.00 65.15 164 ASN D O 1
ATOM 7983 N N . MET D 1 237 ? -33.167 29.066 25.784 1.00 58.71 165 MET D N 1
ATOM 7984 C CA . MET D 1 237 ? -31.942 29.129 24.985 1.00 55.84 165 MET D CA 1
ATOM 7985 C C . MET D 1 237 ? -30.971 30.175 25.554 1.00 53.79 165 MET D C 1
ATOM 7986 O O . MET D 1 237 ? -30.138 30.709 24.816 1.00 53.48 165 MET D O 1
ATOM 7991 N N . GLN D 1 238 ? -31.061 30.438 26.867 1.00 46.94 166 GLN D N 1
ATOM 7992 C CA . GLN D 1 238 ? -30.199 31.388 27.567 1.00 45.02 166 GLN D CA 1
ATOM 7993 C C . GLN D 1 238 ? -28.957 30.663 28.101 1.00 45.51 166 GLN D C 1
ATOM 7994 O O . GLN D 1 238 ? -29.061 29.536 28.609 1.00 42.60 166 GLN D O 1
ATOM 8000 N N . ILE D 1 239 ? -27.773 31.294 27.951 1.00 41.75 167 ILE D N 1
ATOM 8001 C CA . ILE D 1 239 ? -26.534 30.626 28.332 1.00 39.76 167 ILE D CA 1
ATOM 8002 C C . ILE D 1 239 ? -26.031 30.991 29.739 1.00 44.50 167 ILE D C 1
ATOM 8003 O O . ILE D 1 239 ? -26.392 32.023 30.311 1.00 46.17 167 ILE D O 1
ATOM 8008 N N . ARG D 1 240 ? -25.206 30.089 30.288 1.00 37.56 168 ARG D N 1
ATOM 8009 C CA . ARG D 1 240 ? -24.476 30.254 31.514 1.00 36.11 168 ARG D CA 1
ATOM 8010 C C . ARG D 1 240 ? -23.129 29.600 31.330 1.00 40.62 168 ARG D C 1
ATOM 8011 O O . ARG D 1 240 ? -23.033 28.396 31.052 1.00 39.39 168 ARG D O 1
ATOM 8019 N N . LEU D 1 241 ? -22.082 30.410 31.456 1.00 38.57 169 LEU D N 1
ATOM 8020 C CA . LEU D 1 241 ? -20.698 29.973 31.372 1.00 37.85 169 LEU D CA 1
ATOM 8021 C C . LEU D 1 241 ? -20.361 29.089 32.583 1.00 39.63 169 LEU D C 1
ATOM 8022 O O . LEU D 1 241 ? -20.732 29.400 33.714 1.00 38.96 169 LEU D O 1
ATOM 8027 N N . SER D 1 242 ? -19.739 27.952 32.323 1.00 35.53 170 SER D N 1
ATOM 8028 C CA . SER D 1 242 ? -19.406 27.002 33.358 1.00 35.09 170 SER D CA 1
ATOM 8029 C C . SER D 1 242 ? -17.956 26.544 33.254 1.00 38.40 170 SER D C 1
ATOM 8030 O O . SER D 1 242 ? -17.186 27.065 32.450 1.00 35.87 170 SER D O 1
ATOM 8033 N N . ASP D 1 243 ? -17.593 25.554 34.089 1.00 39.36 171 ASP D N 1
ATOM 8034 C CA . ASP D 1 243 ? -16.290 24.861 34.136 1.00 39.91 171 ASP D CA 1
ATOM 8035 C C . ASP D 1 243 ? -15.120 25.826 34.288 1.00 41.97 171 ASP D C 1
ATOM 8036 O O . ASP D 1 243 ? -14.350 26.048 33.367 1.00 42.06 171 ASP D O 1
ATOM 8041 N N . PHE D 1 244 ? -14.984 26.353 35.503 1.00 35.98 172 PHE D N 1
ATOM 8042 C CA . PHE D 1 244 ? -13.970 27.312 35.912 1.00 34.39 172 PHE D CA 1
ATOM 8043 C C . PHE D 1 244 ? -12.713 26.611 36.507 1.00 38.75 172 PHE D C 1
ATOM 8044 O O . PHE D 1 244 ? -11.953 27.227 37.260 1.00 40.11 172 PHE D O 1
ATOM 8052 N N . GLY D 1 245 ? -12.485 25.356 36.121 1.00 34.44 173 GLY D N 1
ATOM 8053 C CA . GLY D 1 245 ? -11.356 24.553 36.591 1.00 35.27 173 GLY D CA 1
ATOM 8054 C C . GLY D 1 245 ? -9.984 25.093 36.224 1.00 41.03 173 GLY D C 1
ATOM 8055 O O . GLY D 1 245 ? -9.000 24.781 36.907 1.00 40.48 173 GLY D O 1
ATOM 8056 N N . PHE D 1 246 ? -9.901 25.897 35.130 1.00 39.19 174 PHE D N 1
ATOM 8057 C CA . PHE D 1 246 ? -8.643 26.496 34.687 1.00 41.09 174 PHE D CA 1
ATOM 8058 C C . PHE D 1 246 ? -8.581 27.989 34.960 1.00 41.92 174 PHE D C 1
ATOM 8059 O O . PHE D 1 246 ? -7.545 28.607 34.712 1.00 42.53 174 PHE D O 1
ATOM 8067 N N . SER D 1 247 ? -9.676 28.568 35.456 1.00 36.35 175 SER D N 1
ATOM 8068 C CA . SER D 1 247 ? -9.769 29.985 35.793 1.00 36.39 175 SER D CA 1
ATOM 8069 C C . SER D 1 247 ? -8.775 30.390 36.866 1.00 42.30 175 SER D C 1
ATOM 8070 O O . SER D 1 247 ? -8.412 29.595 37.741 1.00 42.79 175 SER D O 1
ATOM 8073 N N . CYS D 1 248 ? -8.305 31.619 36.767 1.00 40.29 176 CYS D N 1
ATOM 8074 C CA . CYS D 1 248 ? -7.425 32.201 37.769 1.00 43.09 176 CYS D CA 1
ATOM 8075 C C . CYS D 1 248 ? -7.656 33.696 37.791 1.00 49.46 176 CYS D C 1
ATOM 8076 O O . CYS D 1 248 ? -8.144 34.279 36.808 1.00 46.96 176 CYS D O 1
ATOM 8079 N N . HIS D 1 249 ? -7.339 34.301 38.927 1.00 51.21 177 HIS D N 1
ATOM 8080 C CA . HIS D 1 249 ? -7.343 35.740 39.054 1.00 55.41 177 HIS D CA 1
ATOM 8081 C C . HIS D 1 249 ? -6.007 36.261 38.432 1.00 58.71 177 HIS D C 1
ATOM 8082 O O . HIS D 1 249 ? -4.948 35.636 38.598 1.00 56.31 177 HIS D O 1
ATOM 8089 N N . LEU D 1 250 ? -6.089 37.375 37.683 1.00 57.72 178 LEU D N 1
ATOM 8090 C CA . LEU D 1 250 ? -4.942 38.025 37.038 1.00 59.38 178 LEU D CA 1
ATOM 8091 C C . LEU D 1 250 ? -4.909 39.527 37.353 1.00 69.63 178 LEU D C 1
ATOM 8092 O O . LEU D 1 250 ? -5.747 40.286 36.842 1.00 69.15 178 LEU D O 1
ATOM 8097 N N . GLU D 1 251 ? -3.917 39.943 38.176 1.00 72.38 179 GLU D N 1
ATOM 8098 C CA . GLU D 1 251 ? -3.663 41.347 38.550 1.00 78.52 179 GLU D CA 1
ATOM 8099 C C . GLU D 1 251 ? -3.442 42.194 37.268 1.00 84.55 179 GLU D C 1
ATOM 8100 O O . GLU D 1 251 ? -2.695 41.723 36.407 1.00 81.93 179 GLU D O 1
ATOM 8106 N N . PRO D 1 252 ? -4.101 43.381 37.064 1.00 84.87 180 PRO D N 1
ATOM 8107 C CA . PRO D 1 252 ? -3.887 44.124 35.801 1.00 85.41 180 PRO D CA 1
ATOM 8108 C C . PRO D 1 252 ? -2.413 44.484 35.596 1.00 89.46 180 PRO D C 1
ATOM 8109 O O . PRO D 1 252 ? -1.719 44.820 36.564 1.00 91.81 180 PRO D O 1
ATOM 8113 N N . GLY D 1 253 ? -1.946 44.314 34.356 1.00 82.70 181 GLY D N 1
ATOM 8114 C CA . GLY D 1 253 ? -0.557 44.543 33.977 1.00 83.59 181 GLY D CA 1
ATOM 8115 C C . GLY D 1 253 ? 0.284 43.282 34.025 1.00 81.85 181 GLY D C 1
ATOM 8116 O O . GLY D 1 253 ? 1.264 43.167 33.286 1.00 82.77 181 GLY D O 1
ATOM 8117 N N . GLU D 1 254 ? -0.084 42.333 34.906 1.00 72.38 182 GLU D N 1
ATOM 8118 C CA . GLU D 1 254 ? 0.590 41.046 35.073 1.00 67.59 182 GLU D CA 1
ATOM 8119 C C . GLU D 1 254 ? 0.135 40.074 33.970 1.00 62.68 182 GLU D C 1
ATOM 8120 O O . GLU D 1 254 ? -0.879 40.306 33.293 1.00 59.19 182 GLU D O 1
ATOM 8126 N N . LYS D 1 255 ? 0.927 39.007 33.777 1.00 55.24 183 LYS D N 1
ATOM 8127 C CA . LYS D 1 255 ? 0.772 38.010 32.723 1.00 50.69 183 LYS D CA 1
ATOM 8128 C C . LYS D 1 255 ? 0.851 36.572 33.278 1.00 52.51 183 LYS D C 1
ATOM 8129 O O . LYS D 1 255 ? 1.419 36.348 34.347 1.00 53.21 183 LYS D O 1
ATOM 8135 N N . LEU D 1 256 ? 0.300 35.607 32.518 1.00 46.79 184 LEU D N 1
ATOM 8136 C CA . LEU D 1 256 ? 0.274 34.188 32.863 1.00 44.79 184 LEU D CA 1
ATOM 8137 C C . LEU D 1 256 ? 1.150 33.402 31.916 1.00 46.33 184 LEU D C 1
ATOM 8138 O O . LEU D 1 256 ? 1.542 33.925 30.864 1.00 43.92 184 LEU D O 1
ATOM 8143 N N . ARG D 1 257 ? 1.469 32.146 32.286 1.00 43.38 185 ARG D N 1
ATOM 8144 C CA . ARG D 1 257 ? 2.345 31.303 31.464 1.00 42.60 185 ARG D CA 1
ATOM 8145 C C . ARG D 1 257 ? 1.886 29.865 31.400 1.00 46.42 185 ARG D C 1
ATOM 8146 O O . ARG D 1 257 ? 2.352 29.134 30.533 1.00 46.90 185 ARG D O 1
ATOM 8154 N N . GLU D 1 258 ? 1.058 29.426 32.350 1.00 42.55 186 GLU D N 1
ATOM 8155 C CA . GLU D 1 258 ? 0.611 28.033 32.412 1.00 43.04 186 GLU D CA 1
ATOM 8156 C C . GLU D 1 258 ? -0.125 27.604 31.134 1.00 44.72 186 GLU D C 1
ATOM 8157 O O . GLU D 1 258 ? -1.038 28.288 30.658 1.00 41.47 186 GLU D O 1
ATOM 8163 N N . LEU D 1 259 ? 0.288 26.461 30.594 1.00 41.40 187 LEU D N 1
ATOM 8164 C CA . LEU D 1 259 ? -0.345 25.868 29.446 1.00 40.85 187 LEU D CA 1
ATOM 8165 C C . LEU D 1 259 ? -1.520 25.036 29.935 1.00 48.59 187 LEU D C 1
ATOM 8166 O O . LEU D 1 259 ? -1.353 24.031 30.621 1.00 50.52 187 LEU D O 1
ATOM 8171 N N . CYS D 1 260 ? -2.709 25.535 29.678 1.00 46.70 188 CYS D N 1
ATOM 8172 C CA . CYS D 1 260 ? -3.969 24.883 30.047 1.00 47.60 188 CYS D CA 1
ATOM 8173 C C . CYS D 1 260 ? -5.056 25.375 29.099 1.00 51.32 188 CYS D C 1
ATOM 8174 O O . CYS D 1 260 ? -4.857 26.363 28.382 1.00 49.90 188 CYS D O 1
ATOM 8177 N N . GLY D 1 261 ? -6.170 24.658 29.081 1.00 47.19 189 GLY D N 1
ATOM 8178 C CA . GLY D 1 261 ? -7.253 24.921 28.156 1.00 46.10 189 GLY D CA 1
ATOM 8179 C C . GLY D 1 261 ? -7.247 23.828 27.113 1.00 51.26 189 GLY D C 1
ATOM 8180 O O . GLY D 1 261 ? -6.352 22.978 27.109 1.00 53.16 189 GLY D O 1
ATOM 8181 N N . THR D 1 262 ? -8.248 23.824 26.237 1.00 46.23 190 THR D N 1
ATOM 8182 C CA . THR D 1 262 ? -8.390 22.823 25.189 1.00 44.63 190 THR D CA 1
ATOM 8183 C C . THR D 1 262 ? -7.527 23.250 23.991 1.00 45.92 190 THR D C 1
ATOM 8184 O O . THR D 1 262 ? -7.608 24.411 23.592 1.00 44.78 190 THR D O 1
ATOM 8188 N N . PRO D 1 263 ? -6.678 22.334 23.449 1.00 43.08 191 PRO D N 1
ATOM 8189 C CA . PRO D 1 263 ? -5.760 22.703 22.352 1.00 43.37 191 PRO D CA 1
ATOM 8190 C C . PRO D 1 263 ? -6.388 23.471 21.173 1.00 45.69 191 PRO D C 1
ATOM 8191 O O . PRO D 1 263 ? -5.794 24.466 20.728 1.00 44.53 191 PRO D O 1
ATOM 8195 N N . GLY D 1 264 ? -7.564 23.043 20.704 1.00 39.51 192 GLY D N 1
ATOM 8196 C CA . GLY D 1 264 ? -8.223 23.694 19.581 1.00 38.53 192 GLY D CA 1
ATOM 8197 C C . GLY D 1 264 ? -8.632 25.133 19.832 1.00 38.60 192 GLY D C 1
ATOM 8198 O O . GLY D 1 264 ? -8.793 25.908 18.891 1.00 37.12 192 GLY D O 1
ATOM 8199 N N . TYR D 1 265 ? -8.771 25.502 21.107 1.00 33.79 193 TYR D N 1
ATOM 8200 C CA . TYR D 1 265 ? -9.238 26.821 21.549 1.00 33.79 193 TYR D CA 1
ATOM 8201 C C . TYR D 1 265 ? -8.106 27.723 22.066 1.00 39.87 193 TYR D C 1
ATOM 8202 O O . TYR D 1 265 ? -8.365 28.896 22.350 1.00 40.95 193 TYR D O 1
ATOM 8211 N N . LEU D 1 266 ? -6.857 27.202 22.136 1.00 35.60 194 LEU D N 1
ATOM 8212 C CA . LEU D 1 266 ? -5.690 27.932 22.648 1.00 34.30 194 LEU D CA 1
ATOM 8213 C C . LEU D 1 266 ? -5.237 29.038 21.728 1.00 41.58 194 LEU D C 1
ATOM 8214 O O . LEU D 1 266 ? -5.059 28.812 20.529 1.00 43.06 194 LEU D O 1
ATOM 8219 N N . ALA D 1 267 ? -4.979 30.222 22.302 1.00 38.36 195 ALA D N 1
ATOM 8220 C CA . ALA D 1 267 ? -4.471 31.371 21.571 1.00 38.22 195 ALA D CA 1
ATOM 8221 C C . ALA D 1 267 ? -2.988 31.124 21.166 1.00 45.04 195 ALA D C 1
ATOM 8222 O O . ALA D 1 267 ? -2.286 30.369 21.853 1.00 45.30 195 ALA D O 1
ATOM 8224 N N . PRO D 1 268 ? -2.494 31.737 20.066 1.00 42.00 196 PRO D N 1
ATOM 8225 C CA . PRO D 1 268 ? -1.087 31.527 19.684 1.00 41.78 196 PRO D CA 1
ATOM 8226 C C . PRO D 1 268 ? -0.087 31.903 20.783 1.00 43.89 196 PRO D C 1
ATOM 8227 O O . PRO D 1 268 ? 0.887 31.165 20.971 1.00 44.63 196 PRO D O 1
ATOM 8231 N N . GLU D 1 269 ? -0.342 33.007 21.542 1.00 37.41 197 GLU D N 1
ATOM 8232 C CA . GLU D 1 269 ? 0.565 33.473 22.605 1.00 34.75 197 GLU D CA 1
ATOM 8233 C C . GLU D 1 269 ? 0.721 32.444 23.744 1.00 39.57 197 GLU D C 1
ATOM 8234 O O . GLU D 1 269 ? 1.757 32.472 24.433 1.00 39.39 197 GLU D O 1
ATOM 8240 N N . ILE D 1 270 ? -0.283 31.544 23.957 1.00 35.82 198 ILE D N 1
ATOM 8241 C CA . ILE D 1 270 ? -0.155 30.512 25.001 1.00 34.59 198 ILE D CA 1
ATOM 8242 C C . ILE D 1 270 ? 0.899 29.492 24.524 1.00 37.98 198 ILE D C 1
ATOM 8243 O O . ILE D 1 270 ? 1.778 29.113 25.291 1.00 35.16 198 ILE D O 1
ATOM 8248 N N . LEU D 1 271 ? 0.826 29.093 23.238 1.00 36.60 199 LEU D N 1
ATOM 8249 C CA . LEU D 1 271 ? 1.761 28.138 22.654 1.00 36.45 199 LEU D CA 1
ATOM 8250 C C . LEU D 1 271 ? 3.192 28.747 22.590 1.00 39.50 199 LEU D C 1
ATOM 8251 O O . LEU D 1 271 ? 4.129 28.083 23.029 1.00 36.42 199 LEU D O 1
ATOM 8256 N N . LYS D 1 272 ? 3.349 30.036 22.146 1.00 38.20 200 LYS D N 1
ATOM 8257 C CA . LYS D 1 272 ? 4.638 30.745 22.019 1.00 38.87 200 LYS D CA 1
ATOM 8258 C C . LYS D 1 272 ? 5.415 30.822 23.334 1.00 45.01 200 LYS D C 1
ATOM 8259 O O . LYS D 1 272 ? 6.636 30.644 23.320 1.00 45.09 200 LYS D O 1
ATOM 8265 N N . CYS D 1 273 ? 4.736 31.134 24.455 1.00 41.95 201 CYS D N 1
ATOM 8266 C CA . CYS D 1 273 ? 5.436 31.298 25.726 1.00 42.62 201 CYS D CA 1
ATOM 8267 C C . CYS D 1 273 ? 5.553 29.994 26.550 1.00 47.11 201 CYS D C 1
ATOM 8268 O O . CYS D 1 273 ? 6.244 30.002 27.577 1.00 47.79 201 CYS D O 1
ATOM 8271 N N . SER D 1 274 ? 4.880 28.909 26.138 1.00 43.05 202 SER D N 1
ATOM 8272 C CA . SER D 1 274 ? 4.988 27.611 26.823 1.00 45.18 202 SER D CA 1
ATOM 8273 C C . SER D 1 274 ? 6.368 27.039 26.555 1.00 53.34 202 SER D C 1
ATOM 8274 O O . SER D 1 274 ? 6.955 26.351 27.395 1.00 52.45 202 SER D O 1
ATOM 8277 N N . MET D 1 275 ? 6.883 27.359 25.350 1.00 52.92 203 MET D N 1
ATOM 8278 C CA . MET D 1 275 ? 8.159 26.887 24.850 1.00 54.55 203 MET D CA 1
ATOM 8279 C C . MET D 1 275 ? 9.297 27.875 24.991 1.00 53.18 203 MET D C 1
ATOM 8280 O O . MET D 1 275 ? 10.442 27.449 25.023 1.00 54.51 203 MET D O 1
ATOM 8285 N N . ASP D 1 276 ? 9.007 29.172 25.016 1.00 44.27 204 ASP D N 1
ATOM 8286 C CA . ASP D 1 276 ? 10.041 30.200 25.087 1.00 41.12 204 ASP D CA 1
ATOM 8287 C C . ASP D 1 276 ? 9.885 30.992 26.367 1.00 45.23 204 ASP D C 1
ATOM 8288 O O . ASP D 1 276 ? 8.949 31.785 26.506 1.00 44.76 204 ASP D O 1
ATOM 8293 N N . GLU D 1 277 ? 10.835 30.802 27.290 1.00 43.19 205 GLU D N 1
ATOM 8294 C CA . GLU D 1 277 ? 10.854 31.447 28.610 1.00 43.51 205 GLU D CA 1
ATOM 8295 C C . GLU D 1 277 ? 11.106 32.988 28.532 1.00 43.73 205 GLU D C 1
ATOM 8296 O O . GLU D 1 277 ? 10.773 33.704 29.478 1.00 42.72 205 GLU D O 1
ATOM 8302 N N . THR D 1 278 ? 11.634 33.499 27.402 1.00 37.85 206 THR D N 1
ATOM 8303 C CA . THR D 1 278 ? 11.845 34.942 27.258 1.00 36.90 206 THR D CA 1
ATOM 8304 C C . THR D 1 278 ? 10.550 35.654 26.790 1.00 41.25 206 THR D C 1
ATOM 8305 O O . THR D 1 278 ? 10.445 36.876 26.926 1.00 41.26 206 THR D O 1
ATOM 8309 N N . HIS D 1 279 ? 9.563 34.892 26.265 1.00 36.54 207 HIS D N 1
ATOM 8310 C CA . HIS D 1 279 ? 8.294 35.462 25.823 1.00 35.44 207 HIS D CA 1
ATOM 8311 C C . HIS D 1 279 ? 7.539 36.058 27.035 1.00 36.55 207 HIS D C 1
ATOM 8312 O O . HIS D 1 279 ? 7.446 35.410 28.079 1.00 35.64 207 HIS D O 1
ATOM 8319 N N . PRO D 1 280 ? 6.992 37.287 26.899 1.00 31.87 208 PRO D N 1
ATOM 8320 C CA . PRO D 1 280 ? 6.355 37.967 28.049 1.00 32.76 208 PRO D CA 1
ATOM 8321 C C . PRO D 1 280 ? 5.149 37.312 28.756 1.00 40.12 208 PRO D C 1
ATOM 8322 O O . PRO D 1 280 ? 4.817 37.724 29.884 1.00 42.17 208 PRO D O 1
ATOM 8326 N N . GLY D 1 281 ? 4.493 36.352 28.132 1.00 37.24 209 GLY D N 1
ATOM 8327 C CA . GLY D 1 281 ? 3.319 35.743 28.753 1.00 37.87 209 GLY D CA 1
ATOM 8328 C C . GLY D 1 281 ? 2.006 36.153 28.111 1.00 42.25 209 GLY D C 1
ATOM 8329 O O . GLY D 1 281 ? 2.006 36.868 27.103 1.00 44.45 209 GLY D O 1
ATOM 8330 N N . TYR D 1 282 ? 0.886 35.655 28.648 1.00 35.76 210 TYR D N 1
ATOM 8331 C CA . TYR D 1 282 ? -0.431 35.947 28.090 1.00 34.64 210 TYR D CA 1
ATOM 8332 C C . TYR D 1 282 ? -1.386 36.551 29.146 1.00 38.94 210 TYR D C 1
ATOM 8333 O O . TYR D 1 282 ? -1.144 36.467 30.370 1.00 38.67 210 TYR D O 1
ATOM 8342 N N . GLY D 1 283 ? -2.459 37.159 28.651 1.00 35.50 211 GLY D N 1
ATOM 8343 C CA . GLY D 1 283 ? -3.459 37.801 29.502 1.00 36.73 211 GLY D CA 1
ATOM 8344 C C . GLY D 1 283 ? -4.879 37.353 29.243 1.00 39.31 211 GLY D C 1
ATOM 8345 O O . GLY D 1 283 ? -5.110 36.226 28.804 1.00 37.88 211 GLY D O 1
ATOM 8346 N N . LYS D 1 284 ? -5.834 38.251 29.473 1.00 35.46 212 LYS D N 1
ATOM 8347 C CA . LYS D 1 284 ? -7.251 37.978 29.285 1.00 34.28 212 LYS D CA 1
ATOM 8348 C C . LYS D 1 284 ? -7.667 37.878 27.808 1.00 38.02 212 LYS D C 1
ATOM 8349 O O . LYS D 1 284 ? -8.710 37.299 27.534 1.00 37.54 212 LYS D O 1
ATOM 8355 N N . GLU D 1 285 ? -6.819 38.329 26.869 1.00 35.94 213 GLU D N 1
ATOM 8356 C CA . GLU D 1 285 ? -7.041 38.282 25.405 1.00 37.37 213 GLU D CA 1
ATOM 8357 C C . GLU D 1 285 ? -7.203 36.840 24.883 1.00 40.35 213 GLU D C 1
ATOM 8358 O O . GLU D 1 285 ? -7.817 36.630 23.833 1.00 41.44 213 GLU D O 1
ATOM 8364 N N . VAL D 1 286 ? -6.663 35.853 25.620 1.00 36.17 214 VAL D N 1
ATOM 8365 C CA . VAL D 1 286 ? -6.741 34.430 25.282 1.00 34.84 214 VAL D CA 1
ATOM 8366 C C . VAL D 1 286 ? -8.192 33.947 25.290 1.00 38.18 214 VAL D C 1
ATOM 8367 O O . VAL D 1 286 ? -8.534 33.103 24.468 1.00 40.12 214 VAL D O 1
ATOM 8371 N N . ASP D 1 287 ? -9.043 34.514 26.173 1.00 33.76 215 ASP D N 1
ATOM 8372 C CA . ASP D 1 287 ? -10.476 34.191 26.241 1.00 33.37 215 ASP D CA 1
ATOM 8373 C C . ASP D 1 287 ? -11.227 34.663 25.004 1.00 39.16 215 ASP D C 1
ATOM 8374 O O . ASP D 1 287 ? -12.221 34.054 24.621 1.00 40.03 215 ASP D O 1
ATOM 8379 N N . LEU D 1 288 ? -10.767 35.750 24.386 1.00 37.61 216 LEU D N 1
ATOM 8380 C CA . LEU D 1 288 ? -11.395 36.313 23.204 1.00 38.74 216 LEU D CA 1
ATOM 8381 C C . LEU D 1 288 ? -10.982 35.607 21.956 1.00 42.05 216 LEU D C 1
ATOM 8382 O O . LEU D 1 288 ? -11.802 35.529 21.036 1.00 44.28 216 LEU D O 1
ATOM 8387 N N . TRP D 1 289 ? -9.764 35.018 21.931 1.00 36.69 217 TRP D N 1
ATOM 8388 C CA . TRP D 1 289 ? -9.363 34.138 20.837 1.00 36.68 217 TRP D CA 1
ATOM 8389 C C . TRP D 1 289 ? -10.308 32.906 20.842 1.00 38.74 217 TRP D C 1
ATOM 8390 O O . TRP D 1 289 ? -10.796 32.501 19.792 1.00 38.15 217 TRP D O 1
ATOM 8401 N N . ALA D 1 290 ? -10.554 32.322 22.045 1.00 35.64 218 ALA D N 1
ATOM 8402 C CA . ALA D 1 290 ? -11.463 31.186 22.290 1.00 35.75 218 ALA D CA 1
ATOM 8403 C C . ALA D 1 290 ? -12.897 31.537 21.858 1.00 41.85 218 ALA D C 1
ATOM 8404 O O . ALA D 1 290 ? -13.556 30.685 21.265 1.00 44.77 218 ALA D O 1
ATOM 8406 N N . CYS D 1 291 ? -13.355 32.793 22.107 1.00 36.57 219 CYS D N 1
ATOM 8407 C CA . CYS D 1 291 ? -14.669 33.285 21.666 1.00 38.88 219 CYS D CA 1
ATOM 8408 C C . CYS D 1 291 ? -14.779 33.227 20.125 1.00 44.58 219 CYS D C 1
ATOM 8409 O O . CYS D 1 291 ? -15.831 32.839 19.586 1.00 43.22 219 CYS D O 1
ATOM 8412 N N . GLY D 1 292 ? -13.687 33.612 19.450 1.00 41.95 220 GLY D N 1
ATOM 8413 C CA . GLY D 1 292 ? -13.582 33.574 17.997 1.00 43.91 220 GLY D CA 1
ATOM 8414 C C . GLY D 1 292 ? -13.700 32.159 17.466 1.00 47.06 220 GLY D C 1
ATOM 8415 O O . GLY D 1 292 ? -14.403 31.912 16.482 1.00 48.91 220 GLY D O 1
ATOM 8416 N N . VAL D 1 293 ? -13.046 31.209 18.159 1.00 41.51 221 VAL D N 1
ATOM 8417 C CA . VAL D 1 293 ? -13.080 29.780 17.828 1.00 40.15 221 VAL D CA 1
ATOM 8418 C C . VAL D 1 293 ? -14.519 29.256 18.053 1.00 44.95 221 VAL D C 1
ATOM 8419 O O . VAL D 1 293 ? -15.042 28.533 17.201 1.00 46.00 221 VAL D O 1
ATOM 8423 N N . ILE D 1 294 ? -15.177 29.666 19.163 1.00 41.33 222 ILE D N 1
ATOM 8424 C CA . ILE D 1 294 ? -16.550 29.245 19.456 1.00 39.80 222 ILE D CA 1
ATOM 8425 C C . ILE D 1 294 ? -17.470 29.725 18.339 1.00 47.79 222 ILE D C 1
ATOM 8426 O O . ILE D 1 294 ? -18.172 28.905 17.738 1.00 49.18 222 ILE D O 1
ATOM 8431 N N . LEU D 1 295 ? -17.438 31.042 18.040 1.00 46.68 223 LEU D N 1
ATOM 8432 C CA . LEU D 1 295 ? -18.234 31.681 16.982 1.00 49.46 223 LEU D CA 1
ATOM 8433 C C . LEU D 1 295 ? -18.098 30.929 15.638 1.00 54.01 223 LEU D C 1
ATOM 8434 O O . LEU D 1 295 ? -19.117 30.607 15.032 1.00 55.16 223 LEU D O 1
ATOM 8439 N N . PHE D 1 296 ? -16.844 30.615 15.210 1.00 49.46 224 PHE D N 1
ATOM 8440 C CA . PHE D 1 296 ? -16.574 29.852 13.992 1.00 51.56 224 PHE D CA 1
ATOM 8441 C C . PHE D 1 296 ? -17.272 28.487 14.035 1.00 57.91 224 PHE D C 1
ATOM 8442 O O . PHE D 1 296 ? -17.970 28.129 13.083 1.00 61.89 224 PHE D O 1
ATOM 8450 N N . THR D 1 297 ? -17.054 27.729 15.122 1.00 50.75 225 THR D N 1
ATOM 8451 C CA . THR D 1 297 ? -17.570 26.375 15.328 1.00 49.68 225 THR D CA 1
ATOM 8452 C C . THR D 1 297 ? -19.103 26.330 15.335 1.00 54.86 225 THR D C 1
ATOM 8453 O O . THR D 1 297 ? -19.670 25.386 14.779 1.00 56.65 225 THR D O 1
ATOM 8457 N N . LEU D 1 298 ? -19.773 27.332 15.938 1.00 49.91 226 LEU D N 1
ATOM 8458 C CA . LEU D 1 298 ? -21.245 27.353 15.991 1.00 49.53 226 LEU D CA 1
ATOM 8459 C C . LEU D 1 298 ? -21.836 27.446 14.591 1.00 60.49 226 LEU D C 1
ATOM 8460 O O . LEU D 1 298 ? -22.826 26.764 14.277 1.00 63.12 226 LEU D O 1
ATOM 8465 N N . LEU D 1 299 ? -21.207 28.268 13.745 1.00 58.29 227 LEU D N 1
ATOM 8466 C CA . LEU D 1 299 ? -21.673 28.494 12.395 1.00 62.70 227 LEU D CA 1
ATOM 8467 C C . LEU D 1 299 ? -21.257 27.377 11.446 1.00 71.39 227 LEU D C 1
ATOM 8468 O O . LEU D 1 299 ? -22.090 26.951 10.653 1.00 73.66 227 LEU D O 1
ATOM 8473 N N . ALA D 1 300 ? -19.995 26.900 11.514 1.00 68.27 228 ALA D N 1
ATOM 8474 C CA . ALA D 1 300 ? -19.480 25.849 10.619 1.00 70.11 228 ALA D CA 1
ATOM 8475 C C . ALA D 1 300 ? -19.875 24.439 11.016 1.00 74.84 228 ALA D C 1
ATOM 8476 O O . ALA D 1 300 ? -19.990 23.568 10.150 1.00 76.56 228 ALA D O 1
ATOM 8478 N N . GLY D 1 301 ? -20.023 24.207 12.310 1.00 69.39 229 GLY D N 1
ATOM 8479 C CA . GLY D 1 301 ? -20.332 22.882 12.835 1.00 68.98 229 GLY D CA 1
ATOM 8480 C C . GLY D 1 301 ? -19.073 22.055 13.026 1.00 76.22 229 GLY D C 1
ATOM 8481 O O . GLY D 1 301 ? -19.147 20.882 13.401 1.00 76.74 229 GLY D O 1
ATOM 8482 N N . SER D 1 302 ? -17.907 22.679 12.775 1.00 73.67 230 SER D N 1
ATOM 8483 C CA . SER D 1 302 ? -16.572 22.104 12.888 1.00 73.48 230 SER D CA 1
ATOM 8484 C C . SER D 1 302 ? -15.589 23.203 13.339 1.00 76.35 230 SER D C 1
ATOM 8485 O O . SER D 1 302 ? -15.854 24.383 13.075 1.00 75.73 230 SER D O 1
ATOM 8488 N N . PRO D 1 303 ? -14.481 22.862 14.049 1.00 72.63 231 PRO D N 1
ATOM 8489 C CA . PRO D 1 303 ? -13.570 23.917 14.534 1.00 70.82 231 PRO D CA 1
ATOM 8490 C C . PRO D 1 303 ? -12.643 24.485 13.450 1.00 77.21 231 PRO D C 1
ATOM 8491 O O . PRO D 1 303 ? -12.378 23.789 12.471 1.00 79.71 231 PRO D O 1
ATOM 8495 N N . PRO D 1 304 ? -12.143 25.738 13.602 1.00 52.70 232 PRO D N 1
ATOM 8496 C CA . PRO D 1 304 ? -11.275 26.329 12.557 1.00 52.77 232 PRO D CA 1
ATOM 8497 C C . PRO D 1 304 ? -9.894 25.685 12.438 1.00 61.39 232 PRO D C 1
ATOM 8498 O O . PRO D 1 304 ? -9.310 25.675 11.349 1.00 64.10 232 PRO D O 1
ATOM 8502 N N . PHE D 1 305 ? -9.357 25.172 13.541 1.00 58.31 233 PHE D N 1
ATOM 8503 C CA . PHE D 1 305 ? -8.051 24.543 13.514 1.00 59.07 233 PHE D CA 1
ATOM 8504 C C . PHE D 1 305 ? -8.239 23.117 13.917 1.00 71.42 233 PHE D C 1
ATOM 8505 O O . PHE D 1 305 ? -8.508 22.821 15.086 1.00 73.21 233 PHE D O 1
ATOM 8513 N N . TRP D 1 306 ? -8.218 22.244 12.926 1.00 73.55 234 TRP D N 1
ATOM 8514 C CA . TRP D 1 306 ? -8.390 20.816 13.120 1.00 78.53 234 TRP D CA 1
ATOM 8515 C C . TRP D 1 306 ? -7.523 20.055 12.133 1.00 87.74 234 TRP D C 1
ATOM 8516 O O . TRP D 1 306 ? -7.248 20.541 11.025 1.00 87.65 234 TRP D O 1
ATOM 8527 N N . HIS D 1 307 ? -7.042 18.889 12.557 1.00 88.04 235 HIS D N 1
ATOM 8528 C CA . HIS D 1 307 ? -6.219 18.049 11.706 1.00 92.16 235 HIS D CA 1
ATOM 8529 C C . HIS D 1 307 ? -6.195 16.646 12.266 1.00 99.31 235 HIS D C 1
ATOM 8530 O O . HIS D 1 307 ? -6.274 16.471 13.489 1.00 97.31 235 HIS D O 1
ATOM 8537 N N . ARG D 1 308 ? -6.098 15.648 11.362 1.00 100.53 236 ARG D N 1
ATOM 8538 C CA . ARG D 1 308 ? -5.963 14.230 11.695 1.00 105.44 236 ARG D CA 1
ATOM 8539 C C . ARG D 1 308 ? -4.778 14.064 12.657 1.00 108.66 236 ARG D C 1
ATOM 8540 O O . ARG D 1 308 ? -4.914 13.403 13.688 1.00 111.32 236 ARG D O 1
ATOM 8542 N N . ARG D 1 309 ? -3.653 14.754 12.359 1.00 101.10 237 ARG D N 1
ATOM 8543 C CA . ARG D 1 309 ? -2.436 14.792 13.175 1.00 100.39 237 ARG D CA 1
ATOM 8544 C C . ARG D 1 309 ? -2.458 16.064 14.054 1.00 98.36 237 ARG D C 1
ATOM 8545 O O . ARG D 1 309 ? -2.430 17.179 13.520 1.00 94.22 237 ARG D O 1
ATOM 8553 N N . GLN D 1 310 ? -2.540 15.889 15.395 1.00 94.23 238 GLN D N 1
ATOM 8554 C CA . GLN D 1 310 ? -2.619 16.956 16.414 1.00 89.54 238 GLN D CA 1
ATOM 8555 C C . GLN D 1 310 ? -1.471 18.003 16.329 1.00 91.02 238 GLN D C 1
ATOM 8556 O O . GLN D 1 310 ? -1.677 19.204 16.589 1.00 86.43 238 GLN D O 1
ATOM 8558 N N . ILE D 1 311 ? -0.267 17.537 15.953 1.00 90.66 239 ILE D N 1
ATOM 8559 C CA . ILE D 1 311 ? 0.885 18.419 15.881 1.00 89.19 239 ILE D CA 1
ATOM 8560 C C . ILE D 1 311 ? 0.776 19.408 14.701 1.00 88.53 239 ILE D C 1
ATOM 8561 O O . ILE D 1 311 ? 1.257 20.532 14.833 1.00 86.98 239 ILE D O 1
ATOM 8566 N N . LEU D 1 312 ? 0.054 19.048 13.628 1.00 82.47 240 LEU D N 1
ATOM 8567 C CA . LEU D 1 312 ? -0.170 19.953 12.512 1.00 78.73 240 LEU D CA 1
ATOM 8568 C C . LEU D 1 312 ? -1.244 20.980 12.891 1.00 76.22 240 LEU D C 1
ATOM 8569 O O . LEU D 1 312 ? -1.203 22.101 12.387 1.00 73.17 240 LEU D O 1
ATOM 8571 N N . MET D 1 313 ? -2.149 20.625 13.837 1.00 71.86 241 MET D N 1
ATOM 8572 C CA . MET D 1 313 ? -3.187 21.514 14.345 1.00 67.82 241 MET D CA 1
ATOM 8573 C C . MET D 1 313 ? -2.561 22.716 15.075 1.00 68.02 241 MET D C 1
ATOM 8574 O O . MET D 1 313 ? -3.047 23.834 14.910 1.00 63.02 241 MET D O 1
ATOM 8579 N N . LEU D 1 314 ? -1.465 22.489 15.831 1.00 67.89 242 LEU D N 1
ATOM 8580 C CA . LEU D 1 314 ? -0.784 23.541 16.600 1.00 66.98 242 LEU D CA 1
ATOM 8581 C C . LEU D 1 314 ? -0.153 24.627 15.702 1.00 71.75 242 LEU D C 1
ATOM 8582 O O . LEU D 1 314 ? -0.195 25.828 16.035 1.00 69.82 242 LEU D O 1
ATOM 8587 N N . ARG D 1 315 ? 0.397 24.182 14.548 1.00 70.88 243 ARG D N 1
ATOM 8588 C CA . ARG D 1 315 ? 1.009 25.023 13.520 1.00 70.62 243 ARG D CA 1
ATOM 8589 C C . ARG D 1 315 ? -0.058 25.928 12.906 1.00 69.39 243 ARG D C 1
ATOM 8590 O O . ARG D 1 315 ? 0.175 27.118 12.664 1.00 66.24 243 ARG D O 1
ATOM 8592 N N . MET D 1 316 ? -1.233 25.337 12.662 1.00 66.90 244 MET D N 1
ATOM 8593 C CA . MET D 1 316 ? -2.407 26.011 12.127 1.00 66.45 244 MET D CA 1
ATOM 8594 C C . MET D 1 316 ? -2.791 27.160 13.078 1.00 70.07 244 MET D C 1
ATOM 8595 O O . MET D 1 316 ? -2.929 28.312 12.639 1.00 68.95 244 MET D O 1
ATOM 8600 N N . ILE D 1 317 ? -2.857 26.852 14.395 1.00 67.21 245 ILE D N 1
ATOM 8601 C CA . ILE D 1 317 ? -3.206 27.816 15.433 1.00 66.41 245 ILE D CA 1
ATOM 8602 C C . ILE D 1 317 ? -2.242 29.018 15.417 1.00 73.75 245 ILE D C 1
ATOM 8603 O O . ILE D 1 317 ? -2.681 30.157 15.211 1.00 72.64 245 ILE D O 1
ATOM 8608 N N . MET D 1 318 ? -0.940 28.749 15.635 1.00 73.13 246 MET D N 1
ATOM 8609 C CA . MET D 1 318 ? 0.115 29.748 15.741 1.00 75.40 246 MET D CA 1
ATOM 8610 C C . MET D 1 318 ? 0.241 30.652 14.510 1.00 79.46 246 MET D C 1
ATOM 8611 O O . MET D 1 318 ? 0.581 31.830 14.664 1.00 79.63 246 MET D O 1
ATOM 8616 N N . GLU D 1 319 ? -0.068 30.128 13.313 1.00 75.75 247 GLU D N 1
ATOM 8617 C CA . GLU D 1 319 ? -0.024 30.940 12.100 1.00 76.42 247 GLU D CA 1
ATOM 8618 C C . GLU D 1 319 ? -1.403 31.579 11.822 1.00 77.29 247 GLU D C 1
ATOM 8619 O O . GLU D 1 319 ? -1.522 32.387 10.900 1.00 77.85 247 GLU D O 1
ATOM 8621 N N . GLY D 1 320 ? -2.413 31.212 12.622 1.00 71.21 248 GLY D N 1
ATOM 8622 C CA . GLY D 1 320 ? -3.793 31.672 12.473 1.00 68.79 248 GLY D CA 1
ATOM 8623 C C . GLY D 1 320 ? -4.383 31.252 11.140 1.00 71.64 248 GLY D C 1
ATOM 8624 O O . GLY D 1 320 ? -5.080 32.034 10.486 1.00 70.85 248 GLY D O 1
ATOM 8625 N N . GLN D 1 321 ? -4.052 30.018 10.705 1.00 68.40 249 GLN D N 1
ATOM 8626 C CA . GLN D 1 321 ? -4.457 29.470 9.414 1.00 68.59 249 GLN D CA 1
ATOM 8627 C C . GLN D 1 321 ? -5.774 28.738 9.525 1.00 67.57 249 GLN D C 1
ATOM 8628 O O . GLN D 1 321 ? -5.852 27.610 10.027 1.00 66.54 249 GLN D O 1
ATOM 8631 N N . TYR D 1 322 ? -6.813 29.406 9.043 1.00 62.06 250 TYR D N 1
ATOM 8632 C CA . TYR D 1 322 ? -8.184 28.899 8.979 1.00 60.60 250 TYR D CA 1
ATOM 8633 C C . TYR D 1 322 ? -8.794 29.383 7.675 1.00 68.02 250 TYR D C 1
ATOM 8634 O O . TYR D 1 322 ? -8.280 30.336 7.065 1.00 68.78 250 TYR D O 1
ATOM 8643 N N . GLN D 1 323 ? -9.874 28.731 7.239 1.00 67.12 251 GLN D N 1
ATOM 8644 C CA . GLN D 1 323 ? -10.559 29.134 6.007 1.00 70.02 251 GLN D CA 1
ATOM 8645 C C . GLN D 1 323 ? -12.086 28.976 6.130 1.00 73.20 251 GLN D C 1
ATOM 8646 O O . GLN D 1 323 ? -12.573 28.129 6.894 1.00 70.46 251 GLN D O 1
ATOM 8652 N N . PHE D 1 324 ? -12.820 29.817 5.372 1.00 71.74 252 PHE D N 1
ATOM 8653 C CA . PHE D 1 324 ? -14.276 29.819 5.311 1.00 72.68 252 PHE D CA 1
ATOM 8654 C C . PHE D 1 324 ? -14.703 28.970 4.096 1.00 82.29 252 PHE D C 1
ATOM 8655 O O . PHE D 1 324 ? -15.206 29.496 3.103 1.00 84.77 252 PHE D O 1
ATOM 8663 N N . SER D 1 325 ? -14.487 27.636 4.215 1.00 81.48 253 SER D N 1
ATOM 8664 C CA . SER D 1 325 ? -14.743 26.583 3.226 1.00 87.14 253 SER D CA 1
ATOM 8665 C C . SER D 1 325 ? -16.152 26.688 2.596 1.00 97.61 253 SER D C 1
ATOM 8666 O O . SER D 1 325 ? -17.160 26.685 3.312 1.00 97.13 253 SER D O 1
ATOM 8669 N N . SER D 1 326 ? -16.180 26.772 1.241 1.00 99.44 254 SER D N 1
ATOM 8670 C CA . SER D 1 326 ? -17.331 26.959 0.347 1.00 104.64 254 SER D CA 1
ATOM 8671 C C . SER D 1 326 ? -18.629 26.169 0.691 1.00 111.26 254 SER D C 1
ATOM 8672 O O . SER D 1 326 ? -19.681 26.809 0.612 1.00 112.98 254 SER D O 1
ATOM 8674 N N . PRO D 1 327 ? -18.658 24.847 1.043 1.00 108.38 255 PRO D N 1
ATOM 8675 C CA . PRO D 1 327 ? -19.970 24.208 1.309 1.00 110.89 255 PRO D CA 1
ATOM 8676 C C . PRO D 1 327 ? -20.714 24.749 2.548 1.00 109.06 255 PRO D C 1
ATOM 8677 O O . PRO D 1 327 ? -21.890 25.090 2.421 1.00 112.71 255 PRO D O 1
ATOM 8681 N N . GLU D 1 328 ? -20.047 24.860 3.715 1.00 96.66 256 GLU D N 1
ATOM 8682 C CA . GLU D 1 328 ? -20.675 25.296 4.975 1.00 92.13 256 GLU D CA 1
ATOM 8683 C C . GLU D 1 328 ? -20.660 26.830 5.240 1.00 89.84 256 GLU D C 1
ATOM 8684 O O . GLU D 1 328 ? -21.470 27.301 6.033 1.00 88.36 256 GLU D O 1
ATOM 8690 N N . TRP D 1 329 ? -19.764 27.597 4.595 1.00 83.22 257 TRP D N 1
ATOM 8691 C CA . TRP D 1 329 ? -19.671 29.045 4.813 1.00 79.78 257 TRP D CA 1
ATOM 8692 C C . TRP D 1 329 ? -20.342 29.854 3.707 1.00 87.39 257 TRP D C 1
ATOM 8693 O O . TRP D 1 329 ? -20.292 31.088 3.731 1.00 86.98 257 TRP D O 1
ATOM 8704 N N . ASP D 1 330 ? -20.993 29.155 2.762 1.00 88.47 258 ASP D N 1
ATOM 8705 C CA . ASP D 1 330 ? -21.677 29.708 1.596 1.00 93.97 258 ASP D CA 1
ATOM 8706 C C . ASP D 1 330 ? -22.702 30.787 1.956 1.00 98.43 258 ASP D C 1
ATOM 8707 O O . ASP D 1 330 ? -22.584 31.928 1.484 1.00 99.24 258 ASP D O 1
ATOM 8709 N N . ASP D 1 331 ? -23.686 30.407 2.811 1.00 93.88 259 ASP D N 1
ATOM 8710 C CA . ASP D 1 331 ? -24.805 31.230 3.257 1.00 94.96 259 ASP D CA 1
ATOM 8711 C C . ASP D 1 331 ? -24.500 31.893 4.606 1.00 92.77 259 ASP D C 1
ATOM 8712 O O . ASP D 1 331 ? -25.346 31.875 5.501 1.00 92.99 259 ASP D O 1
ATOM 8717 N N . ARG D 1 332 ? -23.285 32.469 4.759 1.00 84.40 260 ARG D N 1
ATOM 8718 C CA . ARG D 1 332 ? -22.892 33.194 5.978 1.00 78.80 260 ARG D CA 1
ATOM 8719 C C . ARG D 1 332 ? -22.461 34.607 5.634 1.00 80.63 260 ARG D C 1
ATOM 8720 O O . ARG D 1 332 ? -21.631 34.778 4.739 1.00 80.10 260 ARG D O 1
ATOM 8728 N N . SER D 1 333 ? -23.004 35.611 6.363 1.00 76.73 261 SER D N 1
ATOM 8729 C CA . SER D 1 333 ? -22.698 37.029 6.169 1.00 77.83 261 SER D CA 1
ATOM 8730 C C . SER D 1 333 ? -21.198 37.345 6.334 1.00 79.05 261 SER D C 1
ATOM 8731 O O . SER D 1 333 ? -20.474 36.674 7.083 1.00 73.03 261 SER D O 1
ATOM 8734 N N . SER D 1 334 ? -20.749 38.385 5.61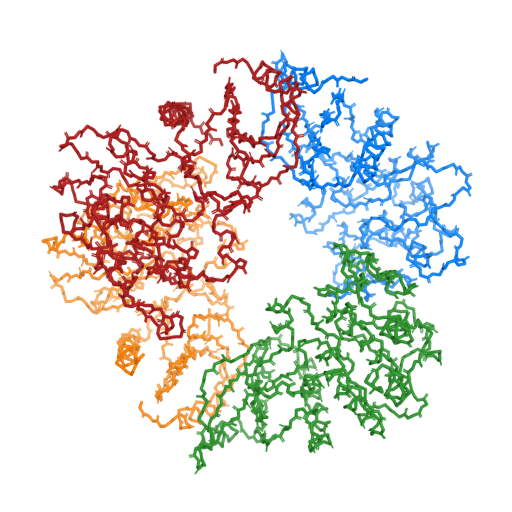9 1.00 79.45 262 SER D N 1
ATOM 8735 C CA . SER D 1 334 ? -19.376 38.872 5.667 1.00 77.12 262 SER D CA 1
ATOM 8736 C C . SER D 1 334 ? -19.122 39.545 7.011 1.00 78.79 262 SER D C 1
ATOM 8737 O O . SER D 1 334 ? -17.973 39.575 7.467 1.00 76.00 262 SER D O 1
ATOM 8740 N N . THR D 1 335 ? -20.216 40.076 7.638 1.00 76.46 263 THR D N 1
ATOM 8741 C CA . THR D 1 335 ? -20.245 40.761 8.932 1.00 74.99 263 THR D CA 1
ATOM 8742 C C . THR D 1 335 ? -19.792 39.825 10.048 1.00 72.90 263 THR D C 1
ATOM 8743 O O . THR D 1 335 ? -18.954 40.217 10.865 1.00 70.67 263 THR D O 1
ATOM 8747 N N . VAL D 1 336 ? -20.341 38.596 10.081 1.00 67.31 264 VAL D N 1
ATOM 8748 C CA . VAL D 1 336 ? -19.955 37.615 11.089 1.00 62.62 264 VAL D CA 1
ATOM 8749 C C . VAL D 1 336 ? -18.535 37.099 10.737 1.00 62.89 264 VAL D C 1
ATOM 8750 O O . VAL D 1 336 ? -17.729 36.919 11.648 1.00 59.92 264 VAL D O 1
ATOM 8754 N N . LYS D 1 337 ? -18.194 36.996 9.426 1.00 61.08 265 LYS D N 1
ATOM 8755 C CA . LYS D 1 337 ? -16.856 36.599 8.950 1.00 59.27 265 LYS D CA 1
ATOM 8756 C C . LYS D 1 337 ? -15.799 37.611 9.461 1.00 61.98 265 LYS D C 1
ATOM 8757 O O . LYS D 1 337 ? -14.745 37.202 9.964 1.00 58.49 265 LYS D O 1
ATOM 8759 N N . ASP D 1 338 ? -16.161 38.918 9.449 1.00 61.41 266 ASP D N 1
ATOM 8760 C CA . ASP D 1 338 ? -15.350 40.030 9.943 1.00 61.66 266 ASP D CA 1
ATOM 8761 C C . ASP D 1 338 ? -15.034 39.906 11.440 1.00 64.19 266 ASP D C 1
ATOM 8762 O O . ASP D 1 338 ? -13.863 40.003 11.816 1.00 63.18 266 ASP D O 1
ATOM 8767 N N . LEU D 1 339 ? -16.073 39.720 12.290 1.00 60.45 267 LEU D N 1
ATOM 8768 C CA . LEU D 1 339 ? -15.927 39.592 13.741 1.00 57.78 267 LEU D CA 1
ATOM 8769 C C . LEU D 1 339 ? -15.015 38.419 14.071 1.00 57.56 267 LEU D C 1
ATOM 8770 O O . LEU D 1 339 ? -14.113 38.590 14.890 1.00 57.81 267 LEU D O 1
ATOM 8775 N N . ILE D 1 340 ? -15.196 37.262 13.382 1.00 51.30 268 ILE D N 1
ATOM 8776 C CA . ILE D 1 340 ? -14.367 36.060 13.538 1.00 47.95 268 ILE D CA 1
ATOM 8777 C C . ILE D 1 340 ? -12.914 36.427 13.273 1.00 53.20 268 ILE D C 1
ATOM 8778 O O . ILE D 1 340 ? -12.059 36.115 14.110 1.00 53.93 268 ILE D O 1
ATOM 8783 N N . SER D 1 341 ? -12.640 37.123 12.143 1.00 50.28 269 SER D N 1
ATOM 8784 C CA . SER D 1 341 ? -11.285 37.525 11.735 1.00 50.19 269 SER D CA 1
ATOM 8785 C C . SER D 1 341 ? -10.634 38.506 12.718 1.00 54.79 269 SER D C 1
ATOM 8786 O O . SER D 1 341 ? -9.402 38.497 12.850 1.00 55.35 269 SER D O 1
ATOM 8788 N N . ARG D 1 342 ? -11.455 39.359 13.373 1.00 52.42 270 ARG D N 1
ATOM 8789 C CA . ARG D 1 342 ? -11.051 40.350 14.380 1.00 54.46 270 ARG D CA 1
ATOM 8790 C C . ARG D 1 342 ? -10.854 39.700 15.778 1.00 56.57 270 ARG D C 1
ATOM 8791 O O . ARG D 1 342 ? -10.162 40.274 16.633 1.00 58.49 270 ARG D O 1
ATOM 8799 N N . LEU D 1 343 ? -11.490 38.525 16.013 1.00 47.75 271 LEU D N 1
ATOM 8800 C CA . LEU D 1 343 ? -11.309 37.765 17.248 1.00 45.64 271 LEU D CA 1
ATOM 8801 C C . LEU D 1 343 ? -10.157 36.756 17.084 1.00 46.97 271 LEU D C 1
ATOM 8802 O O . LEU D 1 343 ? -9.416 36.518 18.027 1.00 46.22 271 LEU D O 1
ATOM 8807 N N . LEU D 1 344 ? -10.014 36.167 15.884 1.00 42.77 272 LEU D N 1
ATOM 8808 C CA . LEU D 1 344 ? -8.968 35.200 15.572 1.00 41.14 272 LEU D CA 1
ATOM 8809 C C . LEU D 1 344 ? -7.782 35.916 14.972 1.00 46.10 272 LEU D C 1
ATOM 8810 O O . LEU D 1 344 ? -7.317 35.567 13.897 1.00 45.58 272 LEU D O 1
ATOM 8815 N N . GLN D 1 345 ? -7.287 36.908 15.708 1.00 44.68 273 GLN D N 1
ATOM 8816 C CA . GLN D 1 345 ? -6.156 37.771 15.422 1.00 47.00 273 GLN D CA 1
ATOM 8817 C C . GLN D 1 345 ? -4.953 37.278 16.271 1.00 52.76 273 GLN D C 1
ATOM 8818 O O . GLN D 1 345 ? -5.030 37.257 17.507 1.00 52.94 273 GLN D O 1
ATOM 8824 N N . VAL D 1 346 ? -3.871 36.834 15.596 1.00 49.89 274 VAL D N 1
ATOM 8825 C CA . VAL D 1 346 ? -2.670 36.260 16.215 1.00 51.02 274 VAL D CA 1
ATOM 8826 C C . VAL D 1 346 ? -2.029 37.260 17.219 1.00 59.17 274 VAL D C 1
ATOM 8827 O O . VAL D 1 346 ? -1.692 36.853 18.340 1.00 59.84 274 VAL D O 1
ATOM 8831 N N . ASP D 1 347 ? -1.939 38.553 16.854 1.00 58.03 275 ASP D N 1
ATOM 8832 C CA . ASP D 1 347 ? -1.414 39.578 17.763 1.00 61.80 275 ASP D CA 1
ATOM 8833 C C . ASP D 1 347 ? -2.462 39.885 18.855 1.00 63.23 275 ASP D C 1
ATOM 8834 O O . ASP D 1 347 ? -3.571 40.307 18.518 1.00 61.53 275 ASP D O 1
ATOM 8839 N N . PRO D 1 348 ? -2.153 39.645 20.151 1.00 59.97 276 PRO D N 1
ATOM 8840 C CA . PRO D 1 348 ? -3.155 39.916 21.219 1.00 59.59 276 PRO D CA 1
ATOM 8841 C C . PRO D 1 348 ? -3.478 41.398 21.382 1.00 67.07 276 PRO D C 1
ATOM 8842 O O . PRO D 1 348 ? -4.557 41.738 21.858 1.00 65.82 276 PRO D O 1
ATOM 8846 N N . GLU D 1 349 ? -2.535 42.275 20.994 1.00 69.44 277 GLU D N 1
ATOM 8847 C CA . GLU D 1 349 ? -2.700 43.732 21.057 1.00 73.91 277 GLU D CA 1
ATOM 8848 C C . GLU D 1 349 ? -3.674 44.199 19.966 1.00 76.83 277 GLU D C 1
ATOM 8849 O O . GLU D 1 349 ? -4.459 45.123 20.203 1.00 79.71 277 GLU D O 1
ATOM 8855 N N . ALA D 1 350 ? -3.641 43.533 18.792 1.00 68.08 278 ALA D N 1
ATOM 8856 C CA . ALA D 1 350 ? -4.490 43.831 17.641 1.00 65.86 278 ALA D CA 1
ATOM 8857 C C . ALA D 1 350 ? -5.864 43.122 17.749 1.00 64.96 278 ALA D C 1
ATOM 8858 O O . ALA D 1 350 ? -6.794 43.454 17.011 1.00 63.62 278 ALA D O 1
ATOM 8860 N N . ARG D 1 351 ? -5.982 42.143 18.663 1.00 58.85 279 ARG D N 1
ATOM 8861 C CA . ARG D 1 351 ? -7.221 41.392 18.906 1.00 54.47 279 ARG D CA 1
ATOM 8862 C C . ARG D 1 351 ? -8.221 42.221 19.725 1.00 57.39 279 ARG D C 1
ATOM 8863 O O . ARG D 1 351 ? -7.837 42.969 20.640 1.00 59.01 279 ARG D O 1
ATOM 8871 N N . LEU D 1 352 ? -9.512 42.034 19.401 1.00 52.13 280 LEU D N 1
ATOM 8872 C CA . LEU D 1 352 ? -10.673 42.685 20.008 1.00 53.29 280 LEU D CA 1
ATOM 8873 C C . LEU D 1 352 ? -10.876 42.304 21.474 1.00 57.42 280 LEU D C 1
ATOM 8874 O O . LEU D 1 352 ? -10.809 41.115 21.813 1.00 55.58 280 LEU D O 1
ATOM 8879 N N . THR D 1 353 ? -11.195 43.296 22.335 1.00 55.41 281 THR D N 1
ATOM 8880 C CA . THR D 1 353 ? -11.525 43.017 23.732 1.00 55.04 281 THR D CA 1
ATOM 8881 C C . THR D 1 353 ? -12.994 42.551 23.730 1.00 58.09 281 THR D C 1
ATOM 8882 O O . THR D 1 353 ? -13.612 42.540 22.649 1.00 56.15 281 THR D O 1
ATOM 8886 N N . ALA D 1 354 ? -13.541 42.115 24.896 1.00 54.58 282 ALA D N 1
ATOM 8887 C CA . ALA D 1 354 ? -14.933 41.661 24.953 1.00 53.87 282 ALA D CA 1
ATOM 8888 C C . ALA D 1 354 ? -15.890 42.846 24.688 1.00 62.62 282 ALA D C 1
ATOM 8889 O O . ALA D 1 354 ? -16.827 42.714 23.902 1.00 61.62 282 ALA D O 1
ATOM 8891 N N . GLU D 1 355 ? -15.577 44.019 25.260 1.00 63.94 283 GLU D N 1
ATOM 8892 C CA . GLU D 1 355 ? -16.331 45.268 25.109 1.00 67.52 283 GLU D CA 1
ATOM 8893 C C . GLU D 1 355 ? -16.261 45.758 23.653 1.00 69.20 283 GLU D C 1
ATOM 8894 O O . GLU D 1 355 ? -17.268 46.197 23.110 1.00 70.17 283 GLU D O 1
ATOM 8900 N N . GLN D 1 356 ? -15.096 45.619 23.015 1.00 63.42 284 GLN D N 1
ATOM 8901 C CA . GLN D 1 356 ? -14.904 45.981 21.616 1.00 64.54 284 GLN D CA 1
ATOM 8902 C C . GLN D 1 356 ? -15.733 45.063 20.734 1.00 65.97 284 GLN D C 1
ATOM 8903 O O . GLN D 1 356 ? -16.462 45.557 19.873 1.00 67.99 284 GLN D O 1
ATOM 8909 N N . ALA D 1 357 ? -15.651 43.727 20.970 1.00 58.16 285 ALA D N 1
ATOM 8910 C CA . ALA D 1 357 ? -16.410 42.716 20.218 1.00 53.87 285 ALA D CA 1
ATOM 8911 C C . ALA D 1 357 ? -17.936 42.976 20.317 1.00 58.88 285 ALA D C 1
ATOM 8912 O O . ALA D 1 357 ? -18.648 42.841 19.319 1.00 59.61 285 ALA D O 1
ATOM 8914 N N . LEU D 1 358 ? -18.413 43.423 21.494 1.00 55.56 286 LEU D N 1
ATOM 8915 C CA . LEU D 1 358 ? -19.818 43.736 21.720 1.00 57.62 286 LEU D CA 1
ATOM 8916 C C . LEU D 1 358 ? -20.287 44.992 20.940 1.00 68.56 286 LEU D C 1
ATOM 8917 O O . LEU D 1 358 ? -21.500 45.162 20.741 1.00 71.80 286 LEU D O 1
ATOM 8922 N N . GLN D 1 359 ? -19.344 45.854 20.490 1.00 66.66 287 GLN D N 1
ATOM 8923 C CA . GLN D 1 359 ? -19.683 47.068 19.726 1.00 71.25 287 GLN D CA 1
ATOM 8924 C C . GLN D 1 359 ? -19.607 46.818 18.214 1.00 74.02 287 GLN D C 1
ATOM 8925 O O . GLN D 1 359 ? -19.928 47.720 17.449 1.00 76.80 287 GLN D O 1
ATOM 8931 N N . HIS D 1 360 ? -19.254 45.592 17.774 1.00 67.93 288 HIS D N 1
ATOM 8932 C CA . HIS D 1 360 ? -19.200 45.231 16.347 1.00 68.29 288 HIS D CA 1
ATOM 8933 C C . HIS D 1 360 ? -20.609 45.293 15.707 1.00 79.62 288 HIS D C 1
ATOM 8934 O O . HIS D 1 360 ? -21.580 44.895 16.362 1.00 80.45 288 HIS D O 1
ATOM 8941 N N . PRO D 1 361 ? -20.744 45.709 14.419 1.00 81.29 289 PRO D N 1
ATOM 8942 C CA . PRO D 1 361 ? -22.084 45.752 13.787 1.00 84.85 289 PRO D CA 1
ATOM 8943 C C . PRO D 1 361 ? -22.854 44.407 13.740 1.00 85.16 289 PRO D C 1
ATOM 8944 O O . PRO D 1 361 ? -24.038 44.418 13.396 1.00 89.42 289 PRO D O 1
ATOM 8948 N N . PHE D 1 362 ? -22.227 43.276 14.130 1.00 74.37 290 PHE D N 1
ATOM 8949 C CA . PHE D 1 362 ? -22.902 41.973 14.202 1.00 71.09 290 PHE D CA 1
ATOM 8950 C C . PHE D 1 362 ? -23.917 41.968 15.369 1.00 76.12 290 PHE D C 1
ATOM 8951 O O . PHE D 1 362 ? -24.942 41.295 15.270 1.00 75.88 290 PHE D O 1
ATOM 8959 N N . PHE D 1 363 ? -23.653 42.754 16.446 1.00 73.38 291 PHE D N 1
ATOM 8960 C CA . PHE D 1 363 ? -24.519 42.845 17.636 1.00 74.56 291 PHE D CA 1
ATOM 8961 C C . PHE D 1 363 ? -25.393 44.108 17.673 1.00 84.39 291 PHE D C 1
ATOM 8962 O O . PHE D 1 363 ? -26.290 44.193 18.526 1.00 84.14 291 PHE D O 1
ATOM 8970 N N . GLU D 1 364 ? -25.116 45.084 16.766 1.00 85.76 292 GLU D N 1
ATOM 8971 C CA . GLU D 1 364 ? -25.823 46.372 16.636 1.00 93.22 292 GLU D CA 1
ATOM 8972 C C . GLU D 1 364 ? -27.343 46.193 16.785 1.00 101.62 292 GLU D C 1
ATOM 8973 O O . GLU D 1 364 ? -27.982 46.893 17.586 1.00 105.53 292 GLU D O 1
ATOM 8975 N N . ARG D 1 365 ? -27.897 45.205 16.052 1.00 97.24 293 ARG D N 1
ATOM 8976 C CA . ARG D 1 365 ? -29.307 44.798 16.077 1.00 133.34 293 ARG D CA 1
ATOM 8977 C C . ARG D 1 365 ? -29.422 43.350 15.583 1.00 151.55 293 ARG D C 1
ATOM 8978 O O . ARG D 1 365 ? -28.406 42.667 15.415 1.00 94.39 293 ARG D O 1
#

Foldseek 3Di:
DDAPVVLVCVDVVQKDWDDFPDDDDQWTKTWIAGVVPRDIWIKIKGFLPPDDDDPVVSVVSVVLVVQQVVLLVVLAPQQAAWHFPDWRDHSGIIITITHDQVVAFQLVVCVVVLADDLVLLLQALLSLLVSLLVCVVVQKAQQADARNQWGHHPVRGIHGHDSSVMHGADPPRFDQDDDYDLLLFALQNVVCVVPVPRRHHGNLSVLLSSLQRSCCNQQSDGQFDDPDSVVSSVCRNVLPGDCDCPRNPPPDPQSVVLSCLSSDNPSVSHDRSVRSCPRCSNPD/DDAPVVLVCVDVVQKAWDDFPDDDLQWTKTWIAGVVPRDIWIKIKGFLPNPLVVSVVVVVLVVQQVVLLPVLAPQQAAKHFPDWGDHSGIIITIIHDQPVAFQLVVCVVVLADDLVLLLQQLLSLLVSLVVCVVQQKAQQADARNQWGHHPVRGIHGGDSSVMDGHDPPAADADQDYDLLLFALQNVVRVPDVVRRHHGNLSNLSSSLQRSCCNQQSDGQQDDPDSVSSSVCRNVLPGDCDCPRNVPPDVQSVVLSPLSSDNPSVSHARSVRSCVRPSNDD/DDAPVVLVCVDVVQKAWDDFPDDDDQWTKTWIAGVVPRDIWIKIKGFLVPDDDDPVVSVVSVVLVVQQVVLLCVLAPQQAAWHFPDWRDHSGIIITIIHDAPVAFQLVVCVVVLADDLVLLLQQLLSLLVSLLVCVVVQKAQLADARNQWGHHPVRGIHGHDSSVMHGHDVVGFAADDDYDLLLFALLNLCRPVDVPRRHHGNLSSLLSSLQRSCCNQQSDGQFDDPDSVVSSVCRNVLPGDCDCPRNPPPDVQSVVLSPQSSDNDSVSHARSVRSSVRCSNVD/DDAPVVLVCVDVVQKAWDDFPDDDDQWTKTWIAGVVPRDIWIKIKGFDPDDPVVLVVVVVLVVQQVVLLCVLAPQQAAKHFPDWGDHSTIIITIIHDAPVFFQLVVCVVVLADDLVLLLQALLSLLVSLVVCVVQQKAQQADASNQWGHHPVRGIHGGDSSVMDGHDPPAADADQDYDLLLFALLNVVCVPPVVRRHHGNLSVLLSSLQRLCCNQQSDGFQDDPDSVVSSVCRNVLPGDCDCPRNVPPDVQSVVLSCLSSDNDSVSHAHSVRSCPRPSNVD

B-factor: mean 51.11, std 18.13, range [18.34, 151.55]

Radius of gyration: 33.52 Å; Cα contacts (8 Å, |Δi|>4): 2143; chains: 4; bounding box: 86×88×86 Å

Nearest PDB structures (foldseek):
  2y7j-assembly1_C  TM=1.004E+00  e=1.388E-55  Homo sapiens
  2y7j-assembly1_B  TM=9.929E-01  e=1.834E-52  Homo sapiens
  2y7j-assembly1_D  TM=9.922E-01  e=1.031E-51  Homo sapiens
  1ql6-assembly1_A  TM=9.812E-01  e=2.088E-41  Oryctolagus cuniculus
  2phk-assembly1_A-2  TM=9.623E-01  e=3.925E-39  Oryctolagus cuniculus